Protein AF-0000000076894180 (afdb_homodimer)

Structure (mmCIF, N/CA/C/O backbone):
data_AF-0000000076894180-model_v1
#
loop_
_entity.id
_entity.type
_entity.pdbx_description
1 polymer 'phospholipase D'
#
loop_
_atom_site.group_PDB
_atom_site.id
_atom_site.type_symbol
_atom_site.label_atom_id
_atom_site.label_alt_id
_atom_site.label_comp_id
_atom_site.label_asym_id
_atom_site.label_entity_id
_atom_site.label_seq_id
_atom_site.pdbx_PDB_ins_code
_atom_site.Cartn_x
_atom_site.Cartn_y
_atom_site.Cartn_z
_atom_site.occupancy
_atom_site.B_iso_or_equiv
_atom_site.auth_seq_id
_atom_site.auth_comp_id
_atom_site.auth_asym_id
_atom_site.auth_atom_id
_atom_site.pdbx_PDB_model_num
ATOM 1 N N . PRO A 1 1 ? -38.062 20.047 9.898 1 51.09 1 PRO A N 1
ATOM 2 C CA . PRO A 1 1 ? -39.344 20.531 9.391 1 51.09 1 PRO A CA 1
ATOM 3 C C . PRO A 1 1 ? -39.625 21.969 9.82 1 51.09 1 PRO A C 1
ATOM 5 O O . PRO A 1 1 ? -39.125 22.422 10.852 1 51.09 1 PRO A O 1
ATOM 8 N N . ASN A 1 2 ? -40.188 22.531 8.828 1 62.75 2 ASN A N 1
ATOM 9 C CA . ASN A 1 2 ? -40.625 23.891 9.109 1 62.75 2 ASN A CA 1
ATOM 10 C C . ASN A 1 2 ? -41.625 23.922 10.266 1 62.75 2 ASN A C 1
ATOM 12 O O . ASN A 1 2 ? -42.594 23.172 10.273 1 62.75 2 ASN A O 1
ATOM 16 N N . SER A 1 3 ? -41.125 24.172 11.344 1 72.75 3 SER A N 1
ATOM 17 C CA . SER A 1 3 ? -41.938 24.297 12.547 1 72.75 3 SER A CA 1
ATOM 18 C C . SER A 1 3 ? -42.031 25.75 13 1 72.75 3 SER A C 1
ATOM 20 O O . SER A 1 3 ? -41.062 26.516 12.859 1 72.75 3 SER A O 1
ATOM 22 N N . GLU A 1 4 ? -43.281 26 13.359 1 77.44 4 GLU A N 1
ATOM 23 C CA . GLU A 1 4 ? -43.5 27.344 13.906 1 77.44 4 GLU A CA 1
ATOM 24 C C . GLU A 1 4 ? -42.906 27.469 15.305 1 77.44 4 GLU A C 1
ATOM 26 O O . GLU A 1 4 ? -42.688 28.578 15.789 1 77.44 4 GLU A O 1
ATOM 31 N N . ASP A 1 5 ? -42.594 26.312 15.891 1 81.06 5 ASP A N 1
ATOM 32 C CA . ASP A 1 5 ? -42 26.297 17.219 1 81.06 5 ASP A CA 1
ATOM 33 C C . ASP A 1 5 ? -40.781 25.406 17.25 1 81.06 5 ASP A C 1
ATOM 35 O O . ASP A 1 5 ? -40.75 24.406 17.984 1 81.06 5 ASP A O 1
ATOM 39 N N . PRO A 1 6 ? -39.75 25.906 16.5 1 83.31 6 PRO A N 1
ATOM 40 C CA . PRO A 1 6 ? -38.562 25.062 16.484 1 83.31 6 PRO A CA 1
ATOM 41 C C . PRO A 1 6 ? -37.812 25.078 17.828 1 83.31 6 PRO A C 1
ATOM 43 O O . PRO A 1 6 ? -37.75 26.109 18.5 1 83.31 6 PRO A O 1
ATOM 46 N N . VAL A 1 7 ? -37.438 23.906 18.266 1 80.31 7 VAL A N 1
ATOM 47 C CA . VAL A 1 7 ? -36.562 23.75 19.406 1 80.31 7 VAL A CA 1
ATOM 48 C C . VAL A 1 7 ? -35.156 23.344 18.922 1 80.31 7 VAL A C 1
ATOM 50 O O . VAL A 1 7 ? -34.938 22.203 18.5 1 80.31 7 VAL A O 1
ATOM 53 N N . TRP A 1 8 ? -34.281 24.344 18.969 1 75.38 8 TRP A N 1
ATOM 54 C CA . TRP A 1 8 ? -32.969 24.125 18.406 1 75.38 8 TRP A CA 1
ATOM 55 C C . TRP A 1 8 ? -32.031 23.438 19.406 1 75.38 8 TRP A C 1
ATOM 57 O O . TRP A 1 8 ? -31.094 22.734 19.031 1 75.38 8 TRP A O 1
ATOM 67 N N . ALA A 1 9 ? -32.25 23.469 20.719 1 73.88 9 ALA A N 1
ATOM 68 C CA . ALA A 1 9 ? -31.469 22.859 21.797 1 73.88 9 ALA A CA 1
ATOM 69 C C . ALA A 1 9 ? -29.984 23.141 21.594 1 73.88 9 ALA A C 1
ATOM 71 O O . ALA A 1 9 ? -29.156 22.219 21.656 1 73.88 9 ALA A O 1
ATOM 72 N N . GLN A 1 10 ? -29.625 24.375 21.219 1 76.25 10 GLN A N 1
ATOM 73 C CA . GLN A 1 10 ? -28.25 24.766 20.984 1 76.25 10 GLN A CA 1
ATOM 74 C C . GLN A 1 10 ? -27.641 25.422 22.219 1 76.25 10 GLN A C 1
ATOM 76 O O . GLN A 1 10 ? -28.344 26.094 22.984 1 76.25 10 GLN A O 1
ATOM 81 N N . ASN A 1 11 ? -26.438 25.062 22.5 1 77.12 11 ASN A N 1
ATOM 82 C CA . ASN A 1 11 ? -25.641 25.656 23.562 1 77.12 11 ASN A CA 1
ATOM 83 C C . ASN A 1 11 ? -24.344 26.25 23.031 1 77.12 11 ASN A C 1
ATOM 85 O O . ASN A 1 11 ? -23.656 25.625 22.219 1 77.12 11 ASN A O 1
ATOM 89 N N . PHE A 1 12 ? -24.141 27.578 23.391 1 78.94 12 PHE A N 1
ATOM 90 C CA . PHE A 1 12 ? -22.938 28.266 22.922 1 78.94 12 PHE A CA 1
ATOM 91 C C . PHE A 1 12 ? -22.141 28.828 24.078 1 78.94 12 PHE A C 1
ATOM 93 O O . PHE A 1 12 ? -22.719 29.281 25.078 1 78.94 12 PHE A O 1
ATOM 100 N N . VAL A 1 13 ? -20.891 28.625 23.969 1 80.25 13 VAL A N 1
ATOM 101 C CA . VAL A 1 13 ? -19.969 29.375 24.797 1 80.25 13 VAL A CA 1
ATOM 102 C C . VAL A 1 13 ? -19.141 30.312 23.922 1 80.25 13 VAL A C 1
ATOM 104 O O . VAL A 1 13 ? -18.406 29.859 23.031 1 80.25 13 VAL A O 1
ATOM 107 N N . VAL A 1 14 ? -19.359 31.625 24.156 1 84.69 14 VAL A N 1
ATOM 108 C CA . VAL A 1 14 ? -18.734 32.594 23.25 1 84.69 14 VAL A CA 1
ATOM 109 C C . VAL A 1 14 ? -17.844 33.531 24.047 1 84.69 14 VAL A C 1
ATOM 111 O O . VAL A 1 14 ? -18.312 34.25 24.938 1 84.69 14 VAL A O 1
ATOM 114 N N . PRO A 1 15 ? -16.531 33.438 23.75 1 87.62 15 PRO A N 1
ATOM 115 C CA . PRO A 1 15 ? -15.688 34.5 24.344 1 87.62 15 PRO A CA 1
ATOM 116 C C . PRO A 1 15 ? -15.984 35.875 23.797 1 87.62 15 PRO A C 1
ATOM 118 O O . PRO A 1 15 ? -16.234 36.031 22.609 1 87.62 15 PRO A O 1
ATOM 121 N N . VAL A 1 16 ? -16.078 36.844 24.766 1 89.44 16 VAL A N 1
ATOM 122 C CA . VAL A 1 16 ? -16.453 38.188 24.312 1 89.44 16 VAL A CA 1
ATOM 123 C C . VAL A 1 16 ? -15.406 39.219 24.797 1 89.44 16 VAL A C 1
ATOM 125 O O . VAL A 1 16 ? -14.82 39.031 25.875 1 89.44 16 VAL A O 1
ATOM 128 N N . GLY A 1 17 ? -15.031 40.156 24.031 1 86.38 17 GLY A N 1
ATOM 129 C CA . GLY A 1 17 ? -14.188 41.312 24.328 1 86.38 17 GLY A CA 1
ATOM 130 C C . GLY A 1 17 ? -14.672 42.594 23.672 1 86.38 17 GLY A C 1
ATOM 131 O O . GLY A 1 17 ? -13.867 43.469 23.328 1 86.38 17 GLY A O 1
ATOM 132 N N . HIS A 1 18 ? -15.992 42.75 23.547 1 85.81 18 HIS A N 1
ATOM 133 C CA . HIS A 1 18 ? -16.656 43.812 22.797 1 85.81 18 HIS A CA 1
ATOM 134 C C . HIS A 1 18 ? -17.203 44.875 23.734 1 85.81 18 HIS A C 1
ATOM 136 O O . HIS A 1 18 ? -17.547 44.594 24.875 1 85.81 18 HIS A O 1
ATOM 142 N N . GLU A 1 19 ? -17.094 46.062 23.266 1 83.56 19 GLU A N 1
ATOM 143 C CA . GLU A 1 19 ? -17.969 47.062 23.844 1 83.56 19 GLU A CA 1
ATOM 144 C C . GLU A 1 19 ? -19.312 47.125 23.125 1 83.56 19 GLU A C 1
ATOM 146 O O . GLU A 1 19 ? -19.391 47.406 21.922 1 83.56 19 GLU A O 1
ATOM 151 N N . ALA A 1 20 ? -20.328 46.688 23.875 1 87.25 20 ALA A N 1
ATOM 152 C CA . ALA A 1 20 ? -21.641 46.625 23.234 1 87.25 20 ALA A CA 1
ATOM 153 C C . ALA A 1 20 ? -22.75 47.031 24.188 1 87.25 20 ALA A C 1
ATOM 155 O O . ALA A 1 20 ? -22.656 46.812 25.406 1 87.25 20 ALA A O 1
ATOM 156 N N . ALA A 1 21 ? -23.781 47.562 23.531 1 88.94 21 ALA A N 1
ATOM 157 C CA . ALA A 1 21 ? -24.938 48 24.312 1 88.94 21 ALA A CA 1
ATOM 158 C C . ALA A 1 21 ? -25.906 46.844 24.547 1 88.94 21 ALA A C 1
ATOM 160 O O . ALA A 1 21 ? -26.656 46.844 25.531 1 88.94 21 ALA A O 1
ATOM 161 N N . GLU A 1 22 ? -25.875 46 23.672 1 90.38 22 GLU A N 1
ATOM 162 C CA . GLU A 1 22 ? -26.781 44.875 23.75 1 90.38 22 GLU A CA 1
ATOM 163 C C . GLU A 1 22 ? -26.203 43.656 23.047 1 90.38 22 GLU A C 1
ATOM 165 O O . GLU A 1 22 ? -25.281 43.75 22.25 1 90.38 22 GLU A O 1
ATOM 170 N N . VAL A 1 23 ? -26.641 42.469 23.453 1 90.88 23 VAL A N 1
ATOM 171 C CA . VAL A 1 23 ? -26.406 41.188 22.766 1 90.88 23 VAL A CA 1
ATOM 172 C C . VAL A 1 23 ? -27.625 40.844 21.906 1 90.88 23 VAL A C 1
ATOM 174 O O . VAL A 1 23 ? -28.75 40.812 22.391 1 90.88 23 VAL A O 1
ATOM 177 N N . GLN A 1 24 ? -27.375 40.594 20.641 1 89.88 24 GLN A N 1
ATOM 178 C CA . GLN A 1 24 ? -28.469 40.312 19.703 1 89.88 24 GLN A CA 1
ATOM 179 C C . GLN A 1 24 ? -28.484 38.844 19.297 1 89.88 24 GLN A C 1
ATOM 181 O O . GLN A 1 24 ? -27.422 38.25 19.078 1 89.88 24 GLN A O 1
ATOM 186 N N . PHE A 1 25 ? -29.609 38.281 19.281 1 89.5 25 PHE A N 1
ATOM 187 C CA . PHE A 1 25 ? -29.875 36.938 18.734 1 89.5 25 PHE A CA 1
ATOM 188 C C . PHE A 1 25 ? -30.75 37.031 17.5 1 89.5 25 PHE A C 1
ATOM 190 O O . PHE A 1 25 ? -31.906 37.469 17.578 1 89.5 25 PHE A O 1
ATOM 197 N N . ALA A 1 26 ? -30.219 36.594 16.422 1 87.12 26 ALA A N 1
ATOM 198 C CA . ALA A 1 26 ? -30.969 36.656 15.172 1 87.12 26 ALA A CA 1
ATOM 199 C C . ALA A 1 26 ? -31.484 35.281 14.773 1 87.12 26 ALA A C 1
ATOM 201 O O . ALA A 1 26 ? -30.781 34.281 14.93 1 87.12 26 ALA A O 1
ATOM 202 N N . VAL A 1 27 ? -32.719 35.25 14.367 1 84.81 27 VAL A N 1
ATOM 203 C CA . VAL A 1 27 ? -33.344 34.031 13.82 1 84.81 27 VAL A CA 1
ATOM 204 C C . VAL A 1 27 ? -33.469 34.188 12.305 1 84.81 27 VAL A C 1
ATOM 206 O O . VAL A 1 27 ? -34 35.156 11.805 1 84.81 27 VAL A O 1
ATOM 209 N N . LYS A 1 28 ? -32.875 33.25 11.711 1 79.81 28 LYS A N 1
ATOM 210 C CA . LYS A 1 28 ? -32.875 33.281 10.25 1 79.81 28 LYS A CA 1
ATOM 211 C C . LYS A 1 28 ? -33.594 32.062 9.68 1 79.81 28 LYS A C 1
ATOM 213 O O . LYS A 1 28 ? -33.688 31.031 10.32 1 79.81 28 LYS A O 1
ATOM 218 N N . ASP A 1 29 ? -34.281 32.281 8.516 1 74.06 29 ASP A N 1
ATOM 219 C CA . ASP A 1 29 ? -34.938 31.156 7.832 1 74.06 29 ASP A CA 1
ATOM 220 C C . ASP A 1 29 ? -33.906 30.312 7.074 1 74.06 29 ASP A C 1
ATOM 222 O O . ASP A 1 29 ? -32.781 30.766 6.828 1 74.06 29 ASP A O 1
ATOM 226 N N . ASN A 1 30 ? -34.125 29.094 7.062 1 65.5 30 ASN A N 1
ATOM 227 C CA . ASN A 1 30 ? -33.25 28.188 6.305 1 65.5 30 ASN A CA 1
ATOM 228 C C . ASN A 1 30 ? -33.656 28.141 4.836 1 65.5 30 ASN A C 1
ATOM 230 O O . ASN A 1 30 ? -34.656 27.5 4.488 1 65.5 30 ASN A O 1
ATOM 234 N N . ASP A 1 31 ? -33.25 29.172 4.016 1 58.28 31 ASP A N 1
ATOM 235 C CA . ASP A 1 31 ? -33.594 29.109 2.598 1 58.28 31 ASP A CA 1
ATOM 236 C C . ASP A 1 31 ? -32.375 28.812 1.747 1 58.28 31 ASP A C 1
ATOM 238 O O . ASP A 1 31 ? -31.234 29 2.195 1 58.28 31 ASP A O 1
ATOM 242 N N . VAL A 1 32 ? -32.562 28.156 0.583 1 55.56 32 VAL A N 1
ATOM 243 C CA . VAL A 1 32 ? -31.562 27.75 -0.394 1 55.56 32 VAL A CA 1
ATOM 244 C C . VAL A 1 32 ? -30.734 28.984 -0.812 1 55.56 32 VAL A C 1
ATOM 246 O O . VAL A 1 32 ? -29.547 28.859 -1.102 1 55.56 32 VAL A O 1
ATOM 249 N N . PHE A 1 33 ? -31.391 30.109 -0.848 1 51.78 33 PHE A N 1
ATOM 250 C CA . PHE A 1 33 ? -30.75 31.281 -1.441 1 51.78 33 PHE A CA 1
ATOM 251 C C . PHE A 1 33 ? -30.172 32.188 -0.362 1 51.78 33 PHE A C 1
ATOM 253 O O . PHE A 1 33 ? -29.734 33.312 -0.653 1 51.78 33 PHE A O 1
ATOM 260 N N . GLY A 1 34 ? -30.094 31.719 0.813 1 57.78 34 GLY A N 1
ATOM 261 C CA . GLY A 1 34 ? -29.578 32.562 1.894 1 57.78 34 GLY A CA 1
ATOM 262 C C . GLY A 1 34 ? -30.594 32.781 2.992 1 57.78 34 GLY A C 1
ATOM 263 O O . GLY A 1 34 ? -31.797 32.844 2.732 1 57.78 34 GLY A O 1
ATOM 264 N N . GLY A 1 35 ? -30.328 32.656 4.188 1 61.03 35 GLY A N 1
ATOM 265 C CA . GLY A 1 35 ? -31.25 32.812 5.301 1 61.03 35 GLY A CA 1
ATOM 266 C C . GLY A 1 35 ? -31.656 34.25 5.539 1 61.03 35 GLY A C 1
ATOM 267 O O . GLY A 1 35 ? -30.797 35.125 5.734 1 61.03 35 GLY A O 1
ATOM 268 N N . GLN A 1 36 ? -32.875 34.594 5.262 1 71.06 36 GLN A N 1
ATOM 269 C CA . GLN A 1 36 ? -33.406 35.906 5.621 1 71.06 36 GLN A CA 1
ATOM 270 C C . GLN A 1 36 ? -33.688 36 7.117 1 71.06 36 GLN A C 1
ATOM 272 O O . GLN A 1 36 ? -34.156 35.031 7.727 1 71.06 36 GLN A O 1
ATOM 277 N N . VAL A 1 37 ? -33.25 37.094 7.656 1 78.19 37 VAL A N 1
ATOM 278 C CA . VAL A 1 37 ? -33.5 37.344 9.078 1 78.19 37 VAL A CA 1
ATOM 279 C C . VAL A 1 37 ? -35 37.5 9.312 1 78.19 37 VAL A C 1
ATOM 281 O O . VAL A 1 37 ? -35.656 38.344 8.711 1 78.19 37 VAL A O 1
ATOM 284 N N . ILE A 1 38 ? -35.531 36.688 10.039 1 81.19 38 ILE A N 1
ATOM 285 C CA . ILE A 1 38 ? -36.938 36.75 10.453 1 81.19 38 ILE A CA 1
ATOM 286 C C . ILE A 1 38 ? -37.094 37.844 11.508 1 81.19 38 ILE A C 1
ATOM 288 O O . ILE A 1 38 ? -38.031 38.625 11.43 1 81.19 38 ILE A O 1
ATOM 292 N N . GLY A 1 39 ? -36.188 37.812 12.414 1 87.12 39 GLY A N 1
ATOM 293 C CA . GLY A 1 39 ? -36.188 38.781 13.508 1 87.12 39 GLY A CA 1
ATOM 294 C C . GLY A 1 39 ? -35 38.594 14.453 1 87.12 39 GLY A C 1
ATOM 295 O O . GLY A 1 39 ? -34.219 37.656 14.289 1 87.12 39 GLY A O 1
ATOM 296 N N . ALA A 1 40 ? -34.875 39.594 15.328 1 91.5 40 ALA A N 1
ATOM 297 C CA . ALA A 1 40 ? -33.781 39.531 16.297 1 91.5 40 ALA A CA 1
ATOM 298 C C . ALA A 1 40 ? -34.281 39.906 17.703 1 91.5 40 ALA A C 1
ATOM 300 O O . ALA A 1 40 ? -35.188 40.688 17.859 1 91.5 40 ALA A O 1
ATOM 301 N N . ALA A 1 41 ? -33.844 39.188 18.594 1 91.5 41 ALA A N 1
ATOM 302 C CA . ALA A 1 41 ? -34.031 39.5 20.016 1 91.5 41 ALA A CA 1
ATOM 303 C C . ALA A 1 41 ? -32.781 40.188 20.594 1 91.5 41 ALA A C 1
ATOM 305 O O . ALA A 1 41 ? -31.656 39.781 20.281 1 91.5 41 ALA A O 1
ATOM 306 N N . ALA A 1 42 ? -33 41.188 21.391 1 90.94 42 ALA A N 1
ATOM 307 C CA . ALA A 1 42 ? -31.891 41.906 21.984 1 90.94 42 ALA A CA 1
ATOM 308 C C . ALA A 1 42 ? -31.953 41.906 23.5 1 90.94 42 ALA A C 1
ATOM 310 O O . ALA A 1 42 ? -33.031 42.031 24.078 1 90.94 42 ALA A O 1
ATOM 311 N N . ILE A 1 43 ? -30.859 41.656 24.094 1 90.56 43 ILE A N 1
ATOM 312 C CA . ILE A 1 43 ? -30.719 41.75 25.531 1 90.56 43 ILE A CA 1
ATOM 313 C C . ILE A 1 43 ? -29.719 42.844 25.891 1 90.56 43 ILE A C 1
ATOM 315 O O . ILE A 1 43 ? -28.547 42.781 25.484 1 90.56 43 ILE A O 1
ATOM 319 N N . PRO A 1 44 ? -30.156 43.812 26.672 1 90.38 44 PRO A N 1
ATOM 320 C CA . PRO A 1 44 ? -29.219 44.844 27.062 1 90.38 44 PRO A CA 1
ATOM 321 C C . PRO A 1 44 ? -28 44.312 27.812 1 90.38 44 PRO A C 1
ATOM 323 O O . PRO A 1 44 ? -28.156 43.5 28.719 1 90.38 44 PRO A O 1
ATOM 326 N N . ALA A 1 45 ? -26.844 44.781 27.469 1 91 45 ALA A N 1
ATOM 327 C CA . ALA A 1 45 ? -25.578 44.312 28.062 1 91 45 ALA A CA 1
ATOM 328 C C . ALA A 1 45 ? -25.562 44.562 29.562 1 91 45 ALA A C 1
ATOM 330 O O . ALA A 1 45 ? -24.984 43.781 30.328 1 91 45 ALA A O 1
ATOM 331 N N . GLU A 1 46 ? -26.234 45.625 29.984 1 89.69 46 GLU A N 1
ATOM 332 C CA . GLU A 1 46 ? -26.266 46 31.391 1 89.69 46 GLU A CA 1
ATOM 333 C C . GLU A 1 46 ? -26.922 44.938 32.25 1 89.69 46 GLU A C 1
ATOM 335 O O . GLU A 1 46 ? -26.547 44.719 33.406 1 89.69 46 GLU A O 1
ATOM 340 N N . GLN A 1 47 ? -27.828 44.281 31.609 1 88.75 47 GLN A N 1
ATOM 341 C CA . GLN A 1 47 ? -28.547 43.219 32.312 1 88.75 47 GLN A CA 1
ATOM 342 C C . GLN A 1 47 ? -27.656 42 32.531 1 88.75 47 GLN A C 1
ATOM 344 O O . GLN A 1 47 ? -27.922 41.188 33.406 1 88.75 47 GLN A O 1
ATOM 349 N N . LEU A 1 48 ? -26.672 41.906 31.75 1 90.25 48 LEU A N 1
ATOM 350 C CA . LEU A 1 48 ? -25.828 40.688 31.781 1 90.25 48 LEU A CA 1
ATOM 351 C C . LEU A 1 48 ? -24.641 40.906 32.688 1 90.25 48 LEU A C 1
ATOM 353 O O . LEU A 1 48 ? -24.047 39.938 33.156 1 90.25 48 LEU A O 1
ATOM 357 N N . LEU A 1 49 ? -24.297 42.062 33.031 1 86.69 49 LEU A N 1
ATOM 358 C CA . LEU A 1 49 ? -23.078 42.406 33.75 1 86.69 49 LEU A CA 1
ATOM 359 C C . LEU A 1 49 ? -23.125 41.875 35.188 1 86.69 49 LEU A C 1
ATOM 361 O O . LEU A 1 49 ? -22.078 41.688 35.812 1 86.69 49 LEU A O 1
ATOM 365 N N . GLY A 1 50 ? -24.344 41.625 35.688 1 81.5 50 GLY A N 1
ATOM 366 C CA . GLY A 1 50 ? -24.484 41.094 37.031 1 81.5 50 GLY A CA 1
ATOM 367 C C . GLY A 1 50 ? -24.031 39.656 37.188 1 81.5 50 GLY A C 1
ATOM 368 O O . GLY A 1 50 ? -23.781 39.156 38.281 1 81.5 50 GLY A O 1
ATOM 369 N N . GLY A 1 51 ? -23.906 38.906 36.062 1 86.06 51 GLY A N 1
ATOM 370 C CA . GLY A 1 51 ? -23.406 37.531 36.062 1 86.06 51 GLY A CA 1
ATOM 371 C C . GLY A 1 51 ? -24.5 36.5 36.281 1 86.06 51 GLY A C 1
ATOM 372 O O . GLY A 1 51 ? -24.25 35.312 36.156 1 86.06 51 GLY A O 1
ATOM 373 N N . ASP A 1 52 ? -25.672 36.938 36.531 1 87.88 52 ASP A N 1
ATOM 374 C CA . ASP A 1 52 ? -26.766 36 36.781 1 87.88 52 ASP A CA 1
ATOM 375 C C . ASP A 1 52 ? -27.266 35.406 35.469 1 87.88 52 ASP A C 1
ATOM 377 O O . ASP A 1 52 ? -27.203 36.062 34.406 1 87.88 52 ASP A O 1
ATOM 381 N N . LYS A 1 53 ? -27.656 34.188 35.625 1 92.06 53 LYS A N 1
ATOM 382 C CA . LYS A 1 53 ? -28.297 33.562 34.469 1 92.06 53 LYS A CA 1
ATOM 383 C C . LYS A 1 53 ? -29.672 34.156 34.219 1 92.06 53 LYS A C 1
ATOM 385 O O . LYS A 1 53 ? -30.516 34.25 35.125 1 92.06 53 LYS A O 1
ATOM 390 N N . ILE A 1 54 ? -29.891 34.656 33.062 1 91.31 54 ILE A N 1
ATOM 391 C CA . ILE A 1 54 ? -31.156 35.25 32.656 1 91.31 54 ILE A CA 1
ATOM 392 C C . ILE A 1 54 ? -31.891 34.312 31.703 1 91.31 54 ILE A C 1
ATOM 394 O O . ILE A 1 54 ? -31.281 33.75 30.781 1 91.31 54 ILE A O 1
ATOM 398 N N . GLU A 1 55 ? -33.031 34 32.062 1 91.69 55 GLU A N 1
ATOM 399 C CA . GLU A 1 55 ? -33.875 33.156 31.219 1 91.69 55 GLU A CA 1
ATOM 400 C C . GLU A 1 55 ? -35.219 33.844 30.922 1 91.69 55 GLU A C 1
ATOM 402 O O . GLU A 1 55 ? -35.781 34.5 31.797 1 91.69 55 GLU A O 1
ATOM 407 N N . GLY A 1 56 ? -35.656 33.719 29.641 1 90 56 GLY A N 1
ATOM 408 C CA . GLY A 1 56 ? -36.938 34.312 29.312 1 90 56 GLY A CA 1
ATOM 409 C C . GLY A 1 56 ? -37.281 34.188 27.844 1 90 56 GLY A C 1
ATOM 410 O O . GLY A 1 56 ? -36.594 33.5 27.078 1 90 56 GLY A O 1
ATOM 411 N N . ALA A 1 57 ? -38.469 34.656 27.594 1 92.19 57 ALA A N 1
ATOM 412 C CA . ALA A 1 57 ? -38.969 34.781 26.234 1 92.19 57 ALA A CA 1
ATOM 413 C C . ALA A 1 57 ? -38.844 36.219 25.734 1 92.19 57 ALA A C 1
ATOM 415 O O . ALA A 1 57 ? -39.344 37.156 26.359 1 92.19 57 ALA A O 1
ATOM 416 N N . TYR A 1 58 ? -38.125 36.344 24.672 1 91.94 58 TYR A N 1
ATOM 417 C CA . TYR A 1 58 ? -37.875 37.656 24.141 1 91.94 58 TYR A CA 1
ATOM 418 C C . TYR A 1 58 ? -38.562 37.844 22.781 1 91.94 58 TYR A C 1
ATOM 420 O O . TYR A 1 58 ? -38.5 36.938 21.938 1 91.94 58 TYR A O 1
ATOM 428 N N . PRO A 1 59 ? -39.219 38.969 22.625 1 89.94 59 PRO A N 1
ATOM 429 C CA . PRO A 1 59 ? -39.875 39.188 21.328 1 89.94 59 PRO A CA 1
ATOM 430 C C . PRO A 1 59 ? -38.875 39.281 20.188 1 89.94 59 PRO A C 1
ATOM 432 O O . PRO A 1 59 ? -37.781 39.875 20.344 1 89.94 59 PRO A O 1
ATOM 435 N N . LEU A 1 60 ? -39.25 38.688 19.094 1 91.44 60 LEU A N 1
ATOM 436 C CA . LEU A 1 60 ? -38.469 38.844 17.875 1 91.44 60 LEU A CA 1
ATOM 437 C C . LEU A 1 60 ? -38.875 40.094 17.094 1 91.44 60 LEU A C 1
ATOM 439 O O . LEU A 1 60 ? -40.031 40.219 16.688 1 91.44 60 LEU A O 1
ATOM 443 N N . LEU A 1 61 ? -37.938 40.938 16.922 1 91.06 61 LEU A N 1
ATOM 444 C CA . LEU A 1 61 ? -38.219 42.219 16.312 1 91.06 61 LEU A CA 1
ATOM 445 C C . LEU A 1 61 ? -37.594 42.312 14.93 1 91.06 61 LEU A C 1
ATOM 447 O O . LEU A 1 61 ? -36.531 41.719 14.68 1 91.06 61 LEU A O 1
ATOM 451 N N . ASP A 1 62 ? -38.25 42.969 14.07 1 86.06 62 ASP A N 1
ATOM 452 C CA . ASP A 1 62 ? -37.656 43.281 12.766 1 86.06 62 ASP A CA 1
ATOM 453 C C . ASP A 1 62 ? -36.656 44.406 12.883 1 86.06 62 ASP A C 1
ATOM 455 O O . ASP A 1 62 ? -36.406 44.938 13.977 1 86.06 62 ASP A O 1
ATOM 459 N N . PRO A 1 63 ? -35.969 44.812 11.828 1 81.06 63 PRO A N 1
ATOM 460 C CA . PRO A 1 63 ? -34.906 45.844 11.891 1 81.06 63 PRO A CA 1
ATOM 461 C C . PRO A 1 63 ? -35.469 47.219 12.328 1 81.06 63 PRO A C 1
ATOM 463 O O . PRO A 1 63 ? -34.688 48.062 12.797 1 81.06 63 PRO A O 1
ATOM 466 N N . ASN A 1 64 ? -36.781 47.312 12.227 1 83.44 64 ASN A N 1
ATOM 467 C CA . ASN A 1 64 ? -37.406 48.562 12.617 1 83.44 64 ASN A CA 1
ATOM 468 C C . ASN A 1 64 ? -37.906 48.531 14.055 1 83.44 64 ASN A C 1
ATOM 470 O O . ASN A 1 64 ? -38.469 49.5 14.547 1 83.44 64 ASN A O 1
ATOM 474 N N . GLY A 1 65 ? -37.75 47.469 14.703 1 82.62 65 GLY A N 1
ATOM 475 C CA . GLY A 1 65 ? -38.125 47.312 16.109 1 82.62 65 GLY A CA 1
ATOM 476 C C . GLY A 1 65 ? -39.531 46.812 16.297 1 82.62 65 GLY A C 1
ATOM 477 O O . GLY A 1 65 ? -40.062 46.812 17.406 1 82.62 65 GLY A O 1
ATOM 478 N N . ARG A 1 66 ? -40.281 46.406 15.172 1 81.5 66 ARG A N 1
ATOM 479 C CA . ARG A 1 66 ? -41.625 45.875 15.273 1 81.5 66 ARG A CA 1
ATOM 480 C C . ARG A 1 66 ? -41.625 44.344 15.336 1 81.5 66 ARG A C 1
ATOM 482 O O . ARG A 1 66 ? -40.719 43.719 14.789 1 81.5 66 ARG A O 1
ATOM 489 N N . PRO A 1 67 ? -42.531 43.875 16.172 1 84.94 67 PRO A N 1
ATOM 490 C CA . PRO A 1 67 ? -42.625 42.406 16.188 1 84.94 67 PRO A CA 1
ATOM 491 C C . PRO A 1 67 ? -42.812 41.812 14.789 1 84.94 67 PRO A C 1
ATOM 493 O O . PRO A 1 67 ? -43.594 42.312 13.984 1 84.94 67 PRO A O 1
ATOM 496 N N . CYS A 1 68 ? -41.969 40.781 14.539 1 84.75 68 CYS A N 1
ATOM 497 C CA . CYS A 1 68 ? -42.031 40.156 13.234 1 84.75 68 CYS A CA 1
ATOM 498 C C . CYS A 1 68 ? -43.375 39.5 13.008 1 84.75 68 CYS A C 1
ATOM 500 O O . CYS A 1 68 ? -43.875 39.406 11.875 1 84.75 68 CYS A O 1
ATOM 502 N N . ALA A 1 69 ? -43.938 38.875 13.953 1 83.56 69 ALA A N 1
ATOM 503 C CA . ALA A 1 69 ? -45.281 38.281 13.969 1 83.56 69 ALA A CA 1
ATOM 504 C C . ALA A 1 69 ? -45.844 38.25 15.375 1 83.56 69 ALA A C 1
ATOM 506 O O . ALA A 1 69 ? -45.125 38.281 16.359 1 83.56 69 ALA A O 1
ATOM 507 N N . PRO A 1 70 ? -47.312 38.281 15.305 1 82.31 70 PRO A N 1
ATOM 508 C CA . PRO A 1 70 ? -47.906 38.219 16.641 1 82.31 70 PRO A CA 1
ATOM 509 C C . PRO A 1 70 ? -47.5 36.969 17.406 1 82.31 70 PRO A C 1
ATOM 511 O O . PRO A 1 70 ? -47.656 35.844 16.891 1 82.31 70 PRO A O 1
ATOM 514 N N . GLY A 1 71 ? -46.906 37.125 18.578 1 84.12 71 GLY A N 1
ATOM 515 C CA . GLY A 1 71 ? -46.594 36 19.438 1 84.12 71 GLY A CA 1
ATOM 516 C C . GLY A 1 71 ? -45.219 35.406 19.141 1 84.12 71 GLY A C 1
ATOM 517 O O . GLY A 1 71 ? -44.812 34.406 19.734 1 84.12 71 GLY A O 1
ATOM 518 N N . ALA A 1 72 ? -44.5 36 18.156 1 88.25 72 ALA A N 1
ATOM 519 C CA . ALA A 1 72 ? -43.188 35.469 17.828 1 88.25 72 ALA A CA 1
ATOM 520 C C . ALA A 1 72 ? -42.188 35.781 18.922 1 88.25 72 ALA A C 1
ATOM 522 O O . ALA A 1 72 ? -41.938 36.969 19.234 1 88.25 72 ALA A O 1
ATOM 523 N N . VAL A 1 73 ? -41.656 34.719 19.594 1 90.56 73 VAL A N 1
ATOM 524 C CA . VAL A 1 73 ? -40.719 34.906 20.688 1 90.56 73 VAL A CA 1
ATOM 525 C C . VAL A 1 73 ? -39.562 33.906 20.562 1 90.56 73 VAL A C 1
ATOM 527 O O . VAL A 1 73 ? -39.719 32.875 19.891 1 90.56 73 VAL A O 1
ATOM 530 N N . LEU A 1 74 ? -38.438 34.375 21.078 1 91.5 74 LEU A N 1
ATOM 531 C CA . LEU A 1 74 ? -37.281 33.469 21.25 1 91.5 74 LEU A CA 1
ATOM 532 C C . LEU A 1 74 ? -37.031 33.188 22.734 1 91.5 74 LEU A C 1
ATOM 534 O O . LEU A 1 74 ? -36.844 34.125 23.516 1 91.5 74 LEU A O 1
ATOM 538 N N . ARG A 1 75 ? -37.125 31.922 23.094 1 91.75 75 ARG A N 1
ATOM 539 C CA . ARG A 1 75 ? -36.781 31.516 24.453 1 91.75 75 ARG A CA 1
ATOM 540 C C . ARG A 1 75 ? -35.312 31.156 24.562 1 91.75 75 ARG A C 1
ATOM 542 O O . ARG A 1 75 ? -34.812 30.328 23.781 1 91.75 75 ARG A O 1
ATOM 549 N N . LEU A 1 76 ? -34.594 31.844 25.406 1 90.88 76 LEU A N 1
ATOM 550 C CA . LEU A 1 76 ? -33.188 31.547 25.578 1 90.88 76 LEU A CA 1
ATOM 551 C C . LEU A 1 76 ? -32.75 31.797 27.031 1 90.88 76 LEU A C 1
ATOM 553 O O . LEU A 1 76 ? -33.5 32.406 27.812 1 90.88 76 LEU A O 1
ATOM 557 N N . SER A 1 77 ? -31.75 31.125 27.391 1 91.44 77 SER A N 1
ATOM 558 C CA . SER A 1 77 ? -31 31.359 28.625 1 91.44 77 SER A CA 1
ATOM 559 C C . SER A 1 77 ? -29.594 31.844 28.344 1 91.44 77 SER A C 1
ATOM 561 O O . SER A 1 77 ? -28.938 31.344 27.422 1 91.44 77 SER A O 1
ATOM 563 N N . ILE A 1 78 ? -29.156 32.938 29.016 1 92.19 78 ILE A N 1
ATOM 564 C CA . ILE A 1 78 ? -27.844 33.531 28.766 1 92.19 78 ILE A CA 1
ATOM 565 C C . ILE A 1 78 ? -27.203 33.938 30.094 1 92.19 78 ILE A C 1
ATOM 567 O O . ILE A 1 78 ? -27.906 34.344 31.016 1 92.19 78 ILE A O 1
ATOM 571 N N . GLN A 1 79 ? -26.016 33.625 30.234 1 91.75 79 GLN A N 1
ATOM 572 C CA . GLN A 1 79 ? -25.219 34.031 31.391 1 91.75 79 GLN A CA 1
ATOM 573 C C . GLN A 1 79 ? -23.875 34.594 30.984 1 91.75 79 GLN A C 1
ATOM 575 O O . GLN A 1 79 ? -23.219 34.062 30.078 1 91.75 79 GLN A O 1
ATOM 580 N N . TYR A 1 80 ? -23.609 35.75 31.453 1 91.81 80 TYR A N 1
ATOM 581 C CA . TYR A 1 80 ? -22.297 36.344 31.266 1 91.81 80 TYR A CA 1
ATOM 582 C C . TYR A 1 80 ? -21.359 36 32.406 1 91.81 80 TYR A C 1
ATOM 584 O O . TYR A 1 80 ? -21.703 36.188 33.594 1 91.81 80 TYR A O 1
ATOM 592 N N . THR A 1 81 ? -20.234 35.469 32.156 1 90.31 81 THR A N 1
ATOM 593 C CA . THR A 1 81 ? -19.203 35.188 33.156 1 90.31 81 THR A CA 1
ATOM 594 C C . THR A 1 81 ? -18 36.125 32.969 1 90.31 81 THR A C 1
ATOM 596 O O . THR A 1 81 ? -17.234 35.969 32 1 90.31 81 THR A O 1
ATOM 599 N N . PRO A 1 82 ? -17.812 37 33.938 1 88.12 82 PRO A N 1
ATOM 600 C CA . PRO A 1 82 ? -16.641 37.875 33.844 1 88.12 82 PRO A CA 1
ATOM 601 C C . PRO A 1 82 ? -15.328 37.094 33.875 1 88.12 82 PRO A C 1
ATOM 603 O O . PRO A 1 82 ? -15.234 36.094 34.562 1 88.12 82 PRO A O 1
ATOM 606 N N . VAL A 1 83 ? -14.344 37.562 33.219 1 87.44 83 VAL A N 1
ATOM 607 C CA . VAL A 1 83 ? -13.047 36.906 33.094 1 87.44 83 VAL A CA 1
ATOM 608 C C . VAL A 1 83 ? -12.414 36.781 34.5 1 87.44 83 VAL A C 1
ATOM 610 O O . VAL A 1 83 ? -11.711 35.812 34.75 1 87.44 83 VAL A O 1
ATOM 613 N N . ALA A 1 84 ? -12.703 37.688 35.344 1 83.88 84 ALA A N 1
ATOM 614 C CA . ALA A 1 84 ? -12.156 37.688 36.688 1 83.88 84 ALA A CA 1
ATOM 615 C C . ALA A 1 84 ? -12.602 36.469 37.469 1 83.88 84 ALA A C 1
ATOM 617 O O . ALA A 1 84 ? -12 36.125 38.5 1 83.88 84 ALA A O 1
ATOM 618 N N . HIS A 1 85 ? -13.609 35.812 37 1 82.75 85 HIS A N 1
ATOM 619 C CA . HIS A 1 85 ? -14.109 34.625 37.719 1 82.75 85 HIS A CA 1
ATOM 620 C C . HIS A 1 85 ? -13.375 33.375 37.25 1 82.75 85 HIS A C 1
ATOM 622 O O . HIS A 1 85 ? -13.547 32.281 37.844 1 82.75 85 HIS A O 1
ATOM 628 N N . LEU A 1 86 ? -12.609 33.531 36.25 1 81.88 86 LEU A N 1
ATOM 629 C CA . LEU A 1 86 ? -11.828 32.406 35.781 1 81.88 86 LEU A CA 1
ATOM 630 C C . LEU A 1 86 ? -10.57 32.219 36.594 1 81.88 86 LEU A C 1
ATOM 632 O O . LEU A 1 86 ? -9.852 33.188 36.875 1 81.88 86 LEU A O 1
ATOM 636 N N . THR A 1 87 ? -10.344 30.984 37.031 1 77.75 87 THR A N 1
ATOM 637 C CA . THR A 1 87 ? -9.18 30.672 37.875 1 77.75 87 THR A CA 1
ATOM 638 C C . THR A 1 87 ? -7.887 31 37.125 1 77.75 87 THR A C 1
ATOM 640 O O . THR A 1 87 ? -6.965 31.578 37.719 1 77.75 87 THR A O 1
ATOM 643 N N . ALA A 1 88 ? -7.816 30.719 35.906 1 79.44 88 ALA A N 1
ATOM 644 C CA . ALA A 1 88 ? -6.602 30.906 35.125 1 79.44 88 ALA A CA 1
ATOM 645 C C . ALA A 1 88 ? -6.289 32.375 34.938 1 79.44 88 ALA A C 1
ATOM 647 O O . ALA A 1 88 ? -5.129 32.75 34.75 1 79.44 88 ALA A O 1
ATOM 648 N N . TYR A 1 89 ? -7.328 33.219 35.031 1 83.5 89 TYR A N 1
ATOM 649 C CA . TYR A 1 89 ? -7.16 34.656 34.906 1 83.5 89 TYR A CA 1
ATOM 650 C C . TYR A 1 89 ? -6.242 35.219 35.969 1 83.5 89 TYR A C 1
ATOM 652 O O . TYR A 1 89 ? -5.488 36.156 35.75 1 83.5 89 TYR A O 1
ATOM 660 N N . HIS A 1 90 ? -6.219 34.5 37.094 1 78.38 90 HIS A N 1
ATOM 661 C CA . HIS A 1 90 ? -5.469 35 38.25 1 78.38 90 HIS A CA 1
ATOM 662 C C . HIS A 1 90 ? -4.148 34.25 38.406 1 78.38 90 HIS A C 1
ATOM 664 O O . HIS A 1 90 ? -3.18 34.812 38.938 1 78.38 90 HIS A O 1
ATOM 670 N N . ARG A 1 91 ? -4.117 33.062 37.875 1 76.88 91 ARG A N 1
ATOM 671 C CA . ARG A 1 91 ? -2.994 32.219 38.281 1 76.88 91 ARG A CA 1
ATOM 672 C C . ARG A 1 91 ? -2.201 31.734 37.094 1 76.88 91 ARG A C 1
ATOM 674 O O . ARG A 1 91 ? -1.123 31.156 37.219 1 76.88 91 ARG A O 1
ATOM 681 N N . GLY A 1 92 ? -2.633 32.062 35.969 1 76.38 92 GLY A N 1
ATOM 682 C CA . GLY A 1 92 ? -1.977 31.484 34.812 1 76.38 92 GLY A CA 1
ATOM 683 C C . GLY A 1 92 ? -2.297 30.016 34.594 1 76.38 92 GLY A C 1
ATOM 684 O O . GLY A 1 92 ? -3.432 29.578 34.812 1 76.38 92 GLY A O 1
ATOM 685 N N . VAL A 1 93 ? -1.283 29.281 34.156 1 76.94 93 VAL A N 1
ATOM 686 C CA . VAL A 1 93 ? -1.48 27.859 33.906 1 76.94 93 VAL A CA 1
ATOM 687 C C . VAL A 1 93 ? -1.604 27.109 35.219 1 76.94 93 VAL A C 1
ATOM 689 O O . VAL A 1 93 ? -0.75 27.25 36.094 1 76.94 93 VAL A O 1
ATOM 692 N N . THR A 1 94 ? -2.77 26.562 35.469 1 71.38 94 THR A N 1
ATOM 693 C CA . THR A 1 94 ? -2.969 25.781 36.688 1 71.38 94 THR A CA 1
ATOM 694 C C . THR A 1 94 ? -2.418 24.359 36.5 1 71.38 94 THR A C 1
ATOM 696 O O . THR A 1 94 ? -2.877 23.609 35.625 1 71.38 94 THR A O 1
ATOM 699 N N . ALA A 1 95 ? -1.242 24.234 37.188 1 69 95 ALA A N 1
ATOM 700 C CA . ALA A 1 95 ? -0.645 22.906 37.125 1 69 95 ALA A CA 1
ATOM 701 C C . ALA A 1 95 ? -1.275 21.969 38.156 1 69 95 ALA A C 1
ATOM 703 O O . ALA A 1 95 ? -1.854 22.438 39.156 1 69 95 ALA A O 1
ATOM 704 N N . GLY A 1 96 ? -1.545 20.656 37.844 1 70.06 96 GLY A N 1
ATOM 705 C CA . GLY A 1 96 ? -2.078 19.672 38.781 1 70.06 96 GLY A CA 1
ATOM 706 C C . GLY A 1 96 ? -3.041 18.703 38.125 1 70.06 96 GLY A C 1
ATOM 707 O O . GLY A 1 96 ? -3.328 18.797 36.938 1 70.06 96 GLY A O 1
ATOM 708 N N . PRO A 1 97 ? -3.422 17.875 38.906 1 73.38 97 PRO A N 1
ATOM 709 C CA . PRO A 1 97 ? -4.293 16.828 38.375 1 73.38 97 PRO A CA 1
ATOM 710 C C . PRO A 1 97 ? -5.641 17.359 37.875 1 73.38 97 PRO A C 1
ATOM 712 O O . PRO A 1 97 ? -6.293 16.719 37.062 1 73.38 97 PRO A O 1
ATOM 715 N N . ASP A 1 98 ? -5.902 18.562 38.344 1 72.38 98 ASP A N 1
ATOM 716 C CA . ASP A 1 98 ? -7.219 19.094 38.031 1 72.38 98 ASP A CA 1
ATOM 717 C C . ASP A 1 98 ? -7.156 20 36.812 1 72.38 98 ASP A C 1
ATOM 719 O O . ASP A 1 98 ? -8.164 20.594 36.406 1 72.38 98 ASP A O 1
ATOM 723 N N . SER A 1 99 ? -6 20.078 36.25 1 80.56 99 SER A N 1
ATOM 724 C CA . SER A 1 99 ? -5.895 20.891 35.062 1 80.56 99 SER A CA 1
ATOM 725 C C . SER A 1 99 ? -6.535 20.203 33.875 1 80.56 99 SER A C 1
ATOM 727 O O . SER A 1 99 ? -6.254 19.031 33.594 1 80.56 99 SER A O 1
ATOM 729 N N . HIS A 1 100 ? -7.438 20.859 33.219 1 82.81 100 HIS A N 1
ATOM 730 C CA . HIS A 1 100 ? -8.133 20.281 32.094 1 82.81 100 HIS A CA 1
ATOM 731 C C . HIS A 1 100 ? -7.734 20.969 30.781 1 82.81 100 HIS A C 1
ATOM 733 O O . HIS A 1 100 ? -8.25 20.641 29.719 1 82.81 100 HIS A O 1
ATOM 739 N N . GLY A 1 101 ? -6.707 21.859 30.875 1 89.19 101 GLY A N 1
ATOM 740 C CA . GLY A 1 101 ? -6.391 22.609 29.672 1 89.19 101 GLY A CA 1
ATOM 741 C C . GLY A 1 101 ? -7.523 23.5 29.203 1 89.19 101 GLY A C 1
ATOM 742 O O . GLY A 1 101 ? -8.219 24.109 30.031 1 89.19 101 GLY A O 1
ATOM 743 N N . VAL A 1 102 ? -7.594 23.781 27.922 1 91.19 102 VAL A N 1
ATOM 744 C CA . VAL A 1 102 ? -8.758 24.469 27.375 1 91.19 102 VAL A CA 1
ATOM 745 C C . VAL A 1 102 ? -9.992 23.578 27.5 1 91.19 102 VAL A C 1
ATOM 747 O O . VAL A 1 102 ? -10.039 22.484 26.906 1 91.19 102 VAL A O 1
ATOM 750 N N . PRO A 1 103 ? -10.914 24.016 28.25 1 86.5 103 PRO A N 1
ATOM 751 C CA . PRO A 1 103 ? -12.07 23.156 28.516 1 86.5 103 PRO A CA 1
ATOM 752 C C . PRO A 1 103 ? -12.898 22.875 27.266 1 86.5 103 PRO A C 1
ATOM 754 O O . PRO A 1 103 ? -13.062 23.766 26.422 1 86.5 103 PRO A O 1
ATOM 757 N N . ASP A 1 104 ? -13.344 21.656 27.125 1 86.12 104 ASP A N 1
ATOM 758 C CA . ASP A 1 104 ? -14.32 21.203 26.141 1 86.12 104 ASP A CA 1
ATOM 759 C C . ASP A 1 104 ? -13.758 21.297 24.734 1 86.12 104 ASP A C 1
ATOM 761 O O . ASP A 1 104 ? -14.508 21.531 23.781 1 86.12 104 ASP A O 1
ATOM 765 N N . ALA A 1 105 ? -12.477 21.344 24.656 1 91.88 105 ALA A N 1
ATOM 766 C CA . ALA A 1 105 ? -11.891 21.25 23.312 1 91.88 105 ALA A CA 1
ATOM 767 C C . ALA A 1 105 ? -12.094 19.844 22.734 1 91.88 105 ALA A C 1
ATOM 769 O O . ALA A 1 105 ? -12.352 18.891 23.453 1 91.88 105 ALA A O 1
ATOM 770 N N . TYR A 1 106 ? -12.078 19.719 21.438 1 94.12 106 TYR A N 1
ATOM 771 C CA . TYR A 1 106 ? -12.305 18.453 20.75 1 94.12 106 TYR A CA 1
ATOM 772 C C . TYR A 1 106 ? -11.352 17.391 21.25 1 94.12 106 TYR A C 1
ATOM 774 O O . TYR A 1 106 ? -11.758 16.25 21.516 1 94.12 106 TYR A O 1
ATOM 782 N N . PHE A 1 107 ? -10.055 17.703 21.375 1 95.81 107 PHE A N 1
ATOM 783 C CA . PHE A 1 107 ? -9.062 16.812 21.953 1 95.81 107 PHE A CA 1
ATOM 784 C C . PHE A 1 107 ? -8.773 17.188 23.406 1 95.81 107 PHE A C 1
ATOM 786 O O . PHE A 1 107 ? -8.594 18.359 23.719 1 95.81 107 PHE A O 1
ATOM 793 N N . PRO A 1 108 ? -8.711 16.25 24.281 1 94 108 PRO A N 1
ATOM 794 C CA . PRO A 1 108 ? -8.438 16.531 25.688 1 94 108 PRO A CA 1
ATOM 795 C C . PRO A 1 108 ? -6.965 16.812 25.953 1 94 108 PRO A C 1
ATOM 797 O O . PRO A 1 108 ? -6.117 16.562 25.094 1 94 108 PRO A O 1
ATOM 800 N N . LEU A 1 109 ? -6.766 17.422 27.094 1 94.5 109 LEU A N 1
ATOM 801 C CA . LEU A 1 109 ? -5.395 17.562 27.562 1 94.5 109 LEU A CA 1
ATOM 802 C C . LEU A 1 109 ? -4.758 16.203 27.828 1 94.5 109 LEU A C 1
ATOM 804 O O . LEU A 1 109 ? -5.34 15.359 28.516 1 94.5 109 LEU A O 1
ATOM 808 N N . ARG A 1 110 ? -3.621 15.953 27.156 1 94.31 110 ARG A N 1
ATOM 809 C CA . ARG A 1 110 ? -2.834 14.742 27.375 1 94.31 110 ARG A CA 1
ATOM 810 C C . ARG A 1 110 ? -1.645 15.031 28.297 1 94.31 110 ARG A C 1
ATOM 812 O O . ARG A 1 110 ? -1.022 16.094 28.188 1 94.31 110 ARG A O 1
ATOM 819 N N . ARG A 1 111 ? -1.327 14.031 29.125 1 91.12 111 ARG A N 1
ATOM 820 C CA . ARG A 1 111 ? -0.324 14.281 30.156 1 91.12 111 ARG A CA 1
ATOM 821 C C . ARG A 1 111 ? 0.887 13.375 29.969 1 91.12 111 ARG A C 1
ATOM 823 O O . ARG A 1 111 ? 0.788 12.312 29.344 1 91.12 111 ARG A O 1
ATOM 830 N N . GLY A 1 112 ? 2.027 13.828 30.453 1 88.62 112 GLY A N 1
ATOM 831 C CA . GLY A 1 112 ? 3.193 12.992 30.703 1 88.62 112 GLY A CA 1
ATOM 832 C C . GLY A 1 112 ? 3.922 12.602 29.422 1 88.62 112 GLY A C 1
ATOM 833 O O . GLY A 1 112 ? 4.227 11.43 29.219 1 88.62 112 GLY A O 1
ATOM 834 N N . MET A 1 113 ? 4.242 13.555 28.578 1 92.19 113 MET A N 1
ATOM 835 C CA . MET A 1 113 ? 4.938 13.203 27.344 1 92.19 113 MET A CA 1
ATOM 836 C C . MET A 1 113 ? 6.129 14.125 27.094 1 92.19 113 MET A C 1
ATOM 838 O O . MET A 1 113 ? 6.453 14.961 27.953 1 92.19 113 MET A O 1
ATOM 842 N N . ARG A 1 114 ? 6.84 13.82 26.094 1 92.44 114 ARG A N 1
ATOM 843 C CA . ARG A 1 114 ? 7.992 14.633 25.719 1 92.44 114 ARG A CA 1
ATOM 844 C C . ARG A 1 114 ? 7.672 15.516 24.516 1 92.44 114 ARG A C 1
ATOM 846 O O . ARG A 1 114 ? 6.992 15.086 23.578 1 92.44 114 ARG A O 1
ATOM 853 N N . VAL A 1 115 ? 8.094 16.797 24.625 1 94.56 115 VAL A N 1
ATOM 854 C CA . VAL A 1 115 ? 7.922 17.734 23.516 1 94.56 115 VAL A CA 1
ATOM 855 C C . VAL A 1 115 ? 9.273 18.344 23.156 1 94.56 115 VAL A C 1
ATOM 857 O O . VAL A 1 115 ? 10.062 18.703 24.031 1 94.56 115 VAL A O 1
ATOM 860 N N . THR A 1 116 ? 9.578 18.297 21.891 1 94.75 116 THR A N 1
ATOM 861 C CA . THR A 1 116 ? 10.734 19.031 21.375 1 94.75 116 THR A CA 1
ATOM 862 C C . THR A 1 116 ? 10.289 20.234 20.562 1 94.75 116 THR A C 1
ATOM 864 O O . THR A 1 116 ? 9.414 20.125 19.688 1 94.75 116 THR A O 1
ATOM 867 N N . LEU A 1 117 ? 10.82 21.375 20.891 1 94.19 117 LEU A N 1
ATOM 868 C CA . LEU A 1 117 ? 10.492 22.609 20.188 1 94.19 117 LEU A CA 1
ATOM 869 C C . LEU A 1 117 ? 11.586 22.953 19.172 1 94.19 117 LEU A C 1
ATOM 871 O O . LEU A 1 117 ? 12.773 22.75 19.438 1 94.19 117 LEU A O 1
ATOM 875 N N . TYR A 1 118 ? 11.133 23.438 18.047 1 94.81 118 TYR A N 1
ATOM 876 C CA . TYR A 1 118 ? 12.086 23.734 16.969 1 94.81 118 TYR A CA 1
ATOM 877 C C . TYR A 1 118 ? 11.961 25.172 16.516 1 94.81 118 TYR A C 1
ATOM 879 O O . TYR A 1 118 ? 10.859 25.719 16.422 1 94.81 118 TYR A O 1
ATOM 887 N N . GLN A 1 119 ? 13.117 25.734 16.281 1 92.69 119 GLN A N 1
ATOM 888 C CA . GLN A 1 119 ? 13.234 26.969 15.516 1 92.69 119 GLN A CA 1
ATOM 889 C C . GLN A 1 119 ? 13.891 26.719 14.164 1 92.69 119 GLN A C 1
ATOM 891 O O . GLN A 1 119 ? 14.945 26.094 14.086 1 92.69 119 GLN A O 1
ATOM 896 N N . ASP A 1 120 ? 13.219 27.141 13.07 1 94.75 120 ASP A N 1
ATOM 897 C CA . ASP A 1 120 ? 13.719 26.969 11.711 1 94.75 120 ASP A CA 1
ATOM 898 C C . ASP A 1 120 ? 13.898 25.5 11.367 1 94.75 120 ASP A C 1
ATOM 900 O O . ASP A 1 120 ? 13.719 24.625 12.227 1 94.75 120 ASP A O 1
ATOM 904 N N . ALA A 1 121 ? 14.211 25.188 10.164 1 96.31 121 ALA A N 1
ATOM 905 C CA . ALA A 1 121 ? 14.344 23.812 9.68 1 96.31 121 ALA A CA 1
ATOM 906 C C . ALA A 1 121 ? 15.555 23.125 10.305 1 96.31 121 ALA A C 1
ATOM 908 O O . ALA A 1 121 ? 15.531 21.922 10.547 1 96.31 121 ALA A O 1
ATOM 909 N N . HIS A 1 122 ? 16.609 23.938 10.508 1 94.19 122 HIS A N 1
ATOM 910 C CA . HIS A 1 122 ? 17.859 23.359 11.008 1 94.19 122 HIS A CA 1
ATOM 911 C C . HIS A 1 122 ? 18.594 24.344 11.914 1 94.19 122 HIS A C 1
ATOM 913 O O . HIS A 1 122 ? 18.609 25.547 11.648 1 94.19 122 HIS A O 1
ATOM 919 N N . VAL A 1 123 ? 19.219 23.797 13 1 93 123 VAL A N 1
ATOM 920 C CA . VAL A 1 123 ? 20.047 24.578 13.922 1 93 123 VAL A CA 1
ATOM 921 C C . VAL A 1 123 ? 21.406 23.891 14.086 1 93 123 VAL A C 1
ATOM 923 O O . VAL A 1 123 ? 21.547 22.969 14.891 1 93 123 VAL A O 1
ATOM 926 N N . PRO A 1 124 ? 22.344 24.422 13.359 1 89.69 124 PRO A N 1
ATOM 927 C CA . PRO A 1 124 ? 23.672 23.859 13.562 1 89.69 124 PRO A CA 1
ATOM 928 C C . PRO A 1 124 ? 24.156 23.969 15.008 1 89.69 124 PRO A C 1
ATOM 930 O O . PRO A 1 124 ? 23.812 24.938 15.695 1 89.69 124 PRO A O 1
ATOM 933 N N . GLU A 1 125 ? 24.953 23.078 15.383 1 86 125 GLU A N 1
ATOM 934 C CA . GLU A 1 125 ? 25.5 23.094 16.734 1 86 125 GLU A CA 1
ATOM 935 C C . GLU A 1 125 ? 26.266 24.391 17.016 1 86 125 GLU A C 1
ATOM 937 O O . GLU A 1 125 ? 27 24.875 16.172 1 86 125 GLU A O 1
ATOM 942 N N . GLY A 1 126 ? 25.969 24.953 18.141 1 82.88 126 GLY A N 1
ATOM 943 C CA . GLY A 1 126 ? 26.734 26.109 18.594 1 82.88 126 GLY A CA 1
ATOM 944 C C . GLY A 1 126 ? 26.203 27.422 18.031 1 82.88 126 GLY A C 1
ATOM 945 O O . GLY A 1 126 ? 26.734 28.5 18.375 1 82.88 126 GLY A O 1
ATOM 946 N N . CYS A 1 127 ? 25.219 27.422 17.219 1 84.56 127 CYS A N 1
ATOM 947 C CA . CYS A 1 127 ? 24.75 28.641 16.562 1 84.56 127 CYS A CA 1
ATOM 948 C C . CYS A 1 127 ? 23.875 29.469 17.5 1 84.56 127 CYS A C 1
ATOM 950 O O . CYS A 1 127 ? 23.703 30.672 17.297 1 84.56 127 CYS A O 1
ATOM 952 N N . LEU A 1 128 ? 23.281 28.797 18.484 1 83.62 128 LEU A N 1
ATOM 953 C CA . LEU A 1 128 ? 22.406 29.484 19.438 1 83.62 128 LEU A CA 1
ATOM 954 C C . LEU A 1 128 ? 23 29.438 20.844 1 83.62 128 LEU A C 1
ATOM 956 O O . LEU A 1 128 ? 23.844 28.594 21.141 1 83.62 128 LEU A O 1
ATOM 960 N N . PRO A 1 129 ? 22.641 30.344 21.609 1 80.5 129 PRO A N 1
ATOM 961 C CA . PRO A 1 129 ? 23.234 30.422 22.953 1 80.5 129 PRO A CA 1
ATOM 962 C C . PRO A 1 129 ? 22.922 29.203 23.812 1 80.5 129 PRO A C 1
ATOM 964 O O . PRO A 1 129 ? 21.859 28.578 23.641 1 80.5 129 PRO A O 1
ATOM 967 N N . ASP A 1 130 ? 23.812 28.969 24.688 1 81.56 130 ASP A N 1
ATOM 968 C CA . ASP A 1 130 ? 23.594 27.922 25.688 1 81.56 130 ASP A CA 1
ATOM 969 C C . ASP A 1 130 ? 22.641 28.391 26.781 1 81.56 130 ASP A C 1
ATOM 971 O O . ASP A 1 130 ? 22.797 29.484 27.312 1 81.56 130 ASP A O 1
ATOM 975 N N . ILE A 1 131 ? 21.594 27.641 26.922 1 79.56 131 ILE A N 1
ATOM 976 C CA . ILE A 1 131 ? 20.609 27.969 27.953 1 79.56 131 ILE A CA 1
ATOM 977 C C . ILE A 1 131 ? 20.594 26.859 29.016 1 79.56 131 ILE A C 1
ATOM 979 O O . ILE A 1 131 ? 20.438 25.688 28.688 1 79.56 131 ILE A O 1
ATOM 983 N N . ARG A 1 132 ? 20.844 27.25 30.25 1 81.38 132 ARG A N 1
ATOM 984 C CA . ARG A 1 132 ? 20.797 26.312 31.359 1 81.38 132 ARG A CA 1
ATOM 985 C C . ARG A 1 132 ? 19.391 26.266 31.984 1 81.38 132 ARG A C 1
ATOM 987 O O . ARG A 1 132 ? 18.828 27.297 32.344 1 81.38 132 ARG A O 1
ATOM 994 N N . LEU A 1 133 ? 18.875 25.078 32.094 1 79.88 133 LEU A N 1
ATOM 995 C CA . LEU A 1 133 ? 17.547 24.875 32.688 1 79.88 133 LEU A CA 1
ATOM 996 C C . LEU A 1 133 ? 17.609 24.797 34.188 1 79.88 133 LEU A C 1
ATOM 998 O O . LEU A 1 133 ? 18.703 24.656 34.781 1 79.88 133 LEU A O 1
ATOM 1002 N N . ASP A 1 134 ? 16.516 24.906 34.812 1 77 134 ASP A N 1
ATOM 1003 C CA . ASP A 1 134 ? 16.438 24.891 36.25 1 77 134 ASP A CA 1
ATOM 1004 C C . ASP A 1 134 ? 16.922 23.562 36.812 1 77 134 ASP A C 1
ATOM 1006 O O . ASP A 1 134 ? 17.453 23.516 37.938 1 77 134 ASP A O 1
ATOM 1010 N N . ASN A 1 135 ? 16.781 22.531 36.062 1 74.44 135 ASN A N 1
ATOM 1011 C CA . ASN A 1 135 ? 17.203 21.219 36.562 1 74.44 135 ASN A CA 1
ATOM 1012 C C . ASN A 1 135 ? 18.688 20.984 36.312 1 74.44 135 ASN A C 1
ATOM 1014 O O . ASN A 1 135 ? 19.203 19.906 36.625 1 74.44 135 ASN A O 1
ATOM 1018 N N . GLY A 1 136 ? 19.344 21.953 35.781 1 75.56 136 GLY A N 1
ATOM 1019 C CA . GLY A 1 136 ? 20.797 21.891 35.625 1 75.56 136 GLY A CA 1
ATOM 1020 C C . GLY A 1 136 ? 21.203 21.375 34.25 1 75.56 136 GLY A C 1
ATOM 1021 O O . GLY A 1 136 ? 22.375 21.453 33.875 1 75.56 136 GLY A O 1
ATOM 1022 N N . LEU A 1 137 ? 20.234 20.984 33.562 1 79.56 137 LEU A N 1
ATOM 1023 C CA . LEU A 1 137 ? 20.547 20.438 32.25 1 79.56 137 LEU A CA 1
ATOM 1024 C C . LEU A 1 137 ? 20.625 21.547 31.203 1 79.56 137 LEU A C 1
ATOM 1026 O O . LEU A 1 137 ? 20.094 22.641 31.406 1 79.56 137 LEU A O 1
ATOM 1030 N N . GLN A 1 138 ? 21.344 21.234 30.203 1 83 138 GLN A N 1
ATOM 1031 C CA . GLN A 1 138 ? 21.438 22.172 29.078 1 83 138 GLN A CA 1
ATOM 1032 C C . GLN A 1 138 ? 20.281 21.969 28.094 1 83 138 GLN A C 1
ATOM 1034 O O . GLN A 1 138 ? 19.953 20.828 27.75 1 83 138 GLN A O 1
ATOM 1039 N N . TYR A 1 139 ? 19.703 23.141 27.766 1 84 139 TYR A N 1
ATOM 1040 C CA . TYR A 1 139 ? 18.656 23.094 26.75 1 84 139 TYR A CA 1
ATOM 1041 C C . TYR A 1 139 ? 19.234 22.609 25.422 1 84 139 TYR A C 1
ATOM 1043 O O . TYR A 1 139 ? 20.281 23.078 24.984 1 84 139 TYR A O 1
ATOM 1051 N N . GLN A 1 140 ? 18.625 21.672 24.828 1 82.75 140 GLN A N 1
ATOM 1052 C CA . GLN A 1 140 ? 19.047 21.156 23.531 1 82.75 140 GLN A CA 1
ATOM 1053 C C . GLN A 1 140 ? 18.188 21.719 22.391 1 82.75 140 GLN A C 1
ATOM 1055 O O . GLN A 1 140 ? 17 21.453 22.328 1 82.75 140 GLN A O 1
ATOM 1060 N N . HIS A 1 141 ? 18.859 22.438 21.531 1 84.75 141 HIS A N 1
ATOM 1061 C CA . HIS A 1 141 ? 18.141 22.969 20.375 1 84.75 141 HIS A CA 1
ATOM 1062 C C . HIS A 1 141 ? 17.828 21.875 19.375 1 84.75 141 HIS A C 1
ATOM 1064 O O . HIS A 1 141 ? 18.734 21.141 18.938 1 84.75 141 HIS A O 1
ATOM 1070 N N . GLY A 1 142 ? 16.641 21.766 19.062 1 85.44 142 GLY A N 1
ATOM 1071 C CA . GLY A 1 142 ? 16.234 20.734 18.109 1 85.44 142 GLY A CA 1
ATOM 1072 C C . GLY A 1 142 ? 16.562 21.094 16.672 1 85.44 142 GLY A C 1
ATOM 1073 O O . GLY A 1 142 ? 16.688 22.266 16.344 1 85.44 142 GLY A O 1
ATOM 1074 N N . GLN A 1 143 ? 16.781 20.078 15.844 1 94.56 143 GLN A N 1
ATOM 1075 C CA . GLN A 1 143 ? 16.953 20.172 14.391 1 94.56 143 GLN A CA 1
ATOM 1076 C C . GLN A 1 143 ? 15.773 19.547 13.656 1 94.56 143 GLN A C 1
ATOM 1078 O O . GLN A 1 143 ? 15.797 18.344 13.359 1 94.56 143 GLN A O 1
ATOM 1083 N N . CYS A 1 144 ? 14.891 20.328 13.312 1 97.31 144 CYS A N 1
ATOM 1084 C CA . CYS A 1 144 ? 13.555 19.859 12.93 1 97.31 144 CYS A CA 1
ATOM 1085 C C . CYS A 1 144 ? 13.625 18.906 11.75 1 97.31 144 CYS A C 1
ATOM 1087 O O . CYS A 1 144 ? 13.242 17.734 11.867 1 97.31 144 CYS A O 1
ATOM 1089 N N . TRP A 1 145 ? 14.148 19.328 10.586 1 97.81 145 TRP A N 1
ATOM 1090 C CA . TRP A 1 145 ? 14.156 18.5 9.391 1 97.81 145 TRP A CA 1
ATOM 1091 C C . TRP A 1 145 ? 15.078 17.297 9.562 1 97.81 145 TRP A C 1
ATOM 1093 O O . TRP A 1 145 ? 14.812 16.219 9.023 1 97.81 145 TRP A O 1
ATOM 1103 N N . ARG A 1 146 ? 16.156 17.438 10.32 1 96.69 146 ARG A N 1
ATOM 1104 C CA . ARG A 1 146 ? 17.016 16.297 10.625 1 96.69 146 ARG A CA 1
ATOM 1105 C C . ARG A 1 146 ? 16.266 15.281 11.484 1 96.69 146 ARG A C 1
ATOM 1107 O O . ARG A 1 146 ? 16.359 14.07 11.25 1 96.69 146 ARG A O 1
ATOM 1114 N N . ASP A 1 147 ? 15.602 15.789 12.492 1 97.62 147 ASP A N 1
ATOM 1115 C CA . ASP A 1 147 ? 14.812 14.906 13.344 1 97.62 147 ASP A CA 1
ATOM 1116 C C . ASP A 1 147 ? 13.719 14.203 12.539 1 97.62 147 ASP A C 1
ATOM 1118 O O . ASP A 1 147 ? 13.43 13.031 12.766 1 97.62 147 ASP A O 1
ATOM 1122 N N . MET A 1 148 ? 13.094 14.922 11.641 1 98.38 148 MET A N 1
ATOM 1123 C CA . MET A 1 148 ? 12.086 14.32 10.773 1 98.38 148 MET A CA 1
ATOM 1124 C C . MET A 1 148 ? 12.695 13.227 9.906 1 98.38 148 MET A C 1
ATOM 1126 O O . MET A 1 148 ? 12.117 12.148 9.766 1 98.38 148 MET A O 1
ATOM 1130 N N . TYR A 1 149 ? 13.852 13.531 9.328 1 97.88 149 TYR A N 1
ATOM 1131 C CA . TYR A 1 149 ? 14.547 12.547 8.508 1 97.88 149 TYR A CA 1
ATOM 1132 C C . TYR A 1 149 ? 14.82 11.273 9.297 1 97.88 149 TYR A C 1
ATOM 1134 O O . TYR A 1 149 ? 14.547 10.164 8.812 1 97.88 149 TYR A O 1
ATOM 1142 N N . THR A 1 150 ? 15.352 11.461 10.445 1 97.81 150 THR A N 1
ATOM 1143 C CA . THR A 1 150 ? 15.688 10.328 11.297 1 97.81 150 THR A CA 1
ATOM 1144 C C . THR A 1 150 ? 14.438 9.531 11.656 1 97.81 150 THR A C 1
ATOM 1146 O O . THR A 1 150 ? 14.453 8.297 11.641 1 97.81 150 THR A O 1
ATOM 1149 N N . ALA A 1 151 ? 13.391 10.211 11.992 1 98.5 151 ALA A N 1
ATOM 1150 C CA . ALA A 1 151 ? 12.133 9.547 12.336 1 98.5 151 ALA A CA 1
ATOM 1151 C C . ALA A 1 151 ? 11.594 8.75 11.148 1 98.5 151 ALA A C 1
ATOM 1153 O O . ALA A 1 151 ? 11.125 7.621 11.312 1 98.5 151 ALA A O 1
ATOM 1154 N N . ILE A 1 152 ? 11.648 9.305 9.969 1 98.62 152 ILE A N 1
ATOM 1155 C CA . ILE A 1 152 ? 11.156 8.656 8.758 1 98.62 152 ILE A CA 1
ATOM 1156 C C . ILE A 1 152 ? 11.992 7.418 8.453 1 98.62 152 ILE A C 1
ATOM 1158 O O . ILE A 1 152 ? 11.453 6.344 8.172 1 98.62 152 ILE A O 1
ATOM 1162 N N . ILE A 1 153 ? 13.312 7.562 8.547 1 97.5 153 ILE A N 1
ATOM 1163 C CA . ILE A 1 153 ? 14.211 6.453 8.25 1 97.5 153 ILE A CA 1
ATOM 1164 C C . ILE A 1 153 ? 13.961 5.309 9.227 1 97.5 153 ILE A C 1
ATOM 1166 O O . ILE A 1 153 ? 14.094 4.137 8.867 1 97.5 153 ILE A O 1
ATOM 1170 N N . GLN A 1 154 ? 13.547 5.645 10.406 1 97.06 154 GLN A N 1
ATOM 1171 C CA . GLN A 1 154 ? 13.375 4.641 11.445 1 97.06 154 GLN A CA 1
ATOM 1172 C C . GLN A 1 154 ? 11.961 4.07 11.43 1 97.06 154 GLN A C 1
ATOM 1174 O O . GLN A 1 154 ? 11.68 3.055 12.078 1 97.06 154 GLN A O 1
ATOM 1179 N N . ALA A 1 155 ? 11.055 4.684 10.695 1 97.94 155 ALA A N 1
ATOM 1180 C CA . ALA A 1 155 ? 9.672 4.223 10.656 1 97.94 155 ALA A CA 1
ATOM 1181 C C . ALA A 1 155 ? 9.578 2.803 10.102 1 97.94 155 ALA A C 1
ATOM 1183 O O . ALA A 1 155 ? 10.32 2.439 9.188 1 97.94 155 ALA A O 1
ATOM 1184 N N . ARG A 1 156 ? 8.625 2.023 10.594 1 96.5 156 ARG A N 1
ATOM 1185 C CA . ARG A 1 156 ? 8.492 0.627 10.188 1 96.5 156 ARG A CA 1
ATOM 1186 C C . ARG A 1 156 ? 7.059 0.307 9.789 1 96.5 156 ARG A C 1
ATOM 1188 O O . ARG A 1 156 ? 6.805 -0.694 9.109 1 96.5 156 ARG A O 1
ATOM 1195 N N . ARG A 1 157 ? 6.137 1.142 10.188 1 97.25 157 ARG A N 1
ATOM 1196 C CA . ARG A 1 157 ? 4.738 0.81 9.961 1 97.25 157 ARG A CA 1
ATOM 1197 C C . ARG A 1 157 ? 4.043 1.899 9.148 1 97.25 157 ARG A C 1
ATOM 1199 O O . ARG A 1 157 ? 3.334 1.605 8.18 1 97.25 157 ARG A O 1
ATOM 1206 N N . LEU A 1 158 ? 4.215 3.137 9.562 1 98.19 158 LEU A N 1
ATOM 1207 C CA . LEU A 1 158 ? 3.455 4.152 8.836 1 98.19 158 LEU A CA 1
ATOM 1208 C C . LEU A 1 158 ? 4.227 5.465 8.766 1 98.19 158 LEU A C 1
ATOM 1210 O O . LEU A 1 158 ? 5.035 5.762 9.648 1 98.19 158 LEU A O 1
ATOM 1214 N N . ILE A 1 159 ? 4.031 6.215 7.766 1 98.81 159 ILE A N 1
ATOM 1215 C CA . ILE A 1 159 ? 4.406 7.609 7.535 1 98.81 159 ILE A CA 1
ATOM 1216 C C . ILE A 1 159 ? 3.221 8.375 6.949 1 98.81 159 ILE A C 1
ATOM 1218 O O . ILE A 1 159 ? 2.844 8.156 5.797 1 98.81 159 ILE A O 1
ATOM 1222 N N . TYR A 1 160 ? 2.568 9.227 7.734 1 98.88 160 TYR A N 1
ATOM 1223 C CA . TYR A 1 160 ? 1.471 10.07 7.285 1 98.88 160 TYR A CA 1
ATOM 1224 C C . TYR A 1 160 ? 1.883 11.539 7.281 1 98.88 160 TYR A C 1
ATOM 1226 O O . TYR A 1 160 ? 2.318 12.07 8.305 1 98.88 160 TYR A O 1
ATOM 1234 N N . ILE A 1 161 ? 1.799 12.18 6.145 1 98.69 161 ILE A N 1
ATOM 1235 C CA . ILE A 1 161 ? 2.215 13.57 6.016 1 98.69 161 ILE A CA 1
ATOM 1236 C C . ILE A 1 161 ? 1.046 14.414 5.508 1 98.69 161 ILE A C 1
ATOM 1238 O O . ILE A 1 161 ? 0.42 14.07 4.5 1 98.69 161 ILE A O 1
ATOM 1242 N N . ALA A 1 162 ? 0.653 15.406 6.211 1 98 162 ALA A N 1
ATOM 1243 C CA . ALA A 1 162 ? -0.264 16.438 5.738 1 98 162 ALA A CA 1
ATOM 1244 C C . ALA A 1 162 ? 0.463 17.766 5.535 1 98 162 ALA A C 1
ATOM 1246 O O . ALA A 1 162 ? 1.312 18.156 6.348 1 98 162 ALA A O 1
ATOM 1247 N N . GLY A 1 163 ? 0.197 18.422 4.422 1 96.19 163 GLY A N 1
ATOM 1248 C CA . GLY A 1 163 ? 0.86 19.688 4.164 1 96.19 163 GLY A CA 1
ATOM 1249 C C . GLY A 1 163 ? 0.106 20.562 3.186 1 96.19 163 GLY A C 1
ATOM 1250 O O . GLY A 1 163 ? -0.695 20.078 2.389 1 96.19 163 GLY A O 1
ATOM 1251 N N . TRP A 1 164 ? 0.304 21.875 3.404 1 94.62 164 TRP A N 1
ATOM 1252 C CA . TRP A 1 164 ? -0.127 22.828 2.389 1 94.62 164 TRP A CA 1
ATOM 1253 C C . TRP A 1 164 ? 0.591 22.578 1.066 1 94.62 164 TRP A C 1
ATOM 1255 O O . TRP A 1 164 ? -0.037 22.562 0.005 1 94.62 164 TRP A O 1
ATOM 1265 N N . SER A 1 165 ? 1.805 22.297 1.224 1 93.12 165 SER A N 1
ATOM 1266 C CA . SER A 1 165 ? 2.664 21.891 0.113 1 93.12 165 SER A CA 1
ATOM 1267 C C . SER A 1 165 ? 3.684 20.844 0.549 1 93.12 165 SER A C 1
ATOM 1269 O O . SER A 1 165 ? 4.246 20.938 1.644 1 93.12 165 SER A O 1
ATOM 1271 N N . VAL A 1 166 ? 3.848 19.844 -0.255 1 95.12 166 VAL A N 1
ATOM 1272 C CA . VAL A 1 166 ? 4.867 18.812 -0.078 1 95.12 166 VAL A CA 1
ATOM 1273 C C . VAL A 1 166 ? 5.609 18.594 -1.395 1 95.12 166 VAL A C 1
ATOM 1275 O O . VAL A 1 166 ? 5.004 18.188 -2.395 1 95.12 166 VAL A O 1
ATOM 1278 N N . PHE A 1 167 ? 6.898 18.859 -1.354 1 94.69 167 PHE A N 1
ATOM 1279 C CA . PHE A 1 167 ? 7.691 18.719 -2.568 1 94.69 167 PHE A CA 1
ATOM 1280 C C . PHE A 1 167 ? 8.594 17.484 -2.479 1 94.69 167 PHE A C 1
ATOM 1282 O O . PHE A 1 167 ? 9.422 17.391 -1.567 1 94.69 167 PHE A O 1
ATOM 1289 N N . HIS A 1 168 ? 8.484 16.609 -3.451 1 94.5 168 HIS A N 1
ATOM 1290 C CA . HIS A 1 168 ? 9.188 15.328 -3.414 1 94.5 168 HIS A CA 1
ATOM 1291 C C . HIS A 1 168 ? 10.688 15.516 -3.617 1 94.5 168 HIS A C 1
ATOM 1293 O O . HIS A 1 168 ? 11.484 14.664 -3.223 1 94.5 168 HIS A O 1
ATOM 1299 N N . THR A 1 169 ? 11.203 16.672 -4.117 1 94.5 169 THR A N 1
ATOM 1300 C CA . THR A 1 169 ? 12.594 16.828 -4.531 1 94.5 169 THR A CA 1
ATOM 1301 C C . THR A 1 169 ? 13.445 17.375 -3.385 1 94.5 169 THR A C 1
ATOM 1303 O O . THR A 1 169 ? 14.672 17.359 -3.457 1 94.5 169 THR A O 1
ATOM 1306 N N . ILE A 1 170 ? 12.789 17.844 -2.303 1 94.56 170 ILE A N 1
ATOM 1307 C CA . ILE A 1 170 ? 13.578 18.484 -1.257 1 94.56 170 ILE A CA 1
ATOM 1308 C C . ILE A 1 170 ? 14.406 17.438 -0.522 1 94.56 170 ILE A C 1
ATOM 1310 O O . ILE A 1 170 ? 14.062 16.266 -0.508 1 94.56 170 ILE A O 1
ATOM 1314 N N . ARG A 1 171 ? 15.516 17.969 0.017 1 95.31 171 ARG A N 1
ATOM 1315 C CA . ARG A 1 171 ? 16.375 17.156 0.882 1 95.31 171 ARG A CA 1
ATOM 1316 C C . ARG A 1 171 ? 16.328 17.672 2.318 1 95.31 171 ARG A C 1
ATOM 1318 O O . ARG A 1 171 ? 16.609 18.844 2.578 1 95.31 171 ARG A O 1
ATOM 1325 N N . LEU A 1 172 ? 16.031 16.812 3.234 1 96.19 172 LEU A N 1
ATOM 1326 C CA . LEU A 1 172 ? 15.82 17.203 4.621 1 96.19 172 LEU A CA 1
ATOM 1327 C C . LEU A 1 172 ? 17.156 17.422 5.332 1 96.19 172 LEU A C 1
ATOM 1329 O O . LEU A 1 172 ? 17.25 18.25 6.242 1 96.19 172 LEU A O 1
ATOM 1333 N N . VAL A 1 173 ? 18.141 16.672 4.996 1 95.88 173 VAL A N 1
ATOM 1334 C CA . VAL A 1 173 ? 19.469 16.828 5.57 1 95.88 173 VAL A CA 1
ATOM 1335 C C . VAL A 1 173 ? 20.422 17.344 4.5 1 95.88 173 VAL A C 1
ATOM 1337 O O . VAL A 1 173 ? 20.578 16.719 3.445 1 95.88 173 VAL A O 1
ATOM 1340 N N . ARG A 1 174 ? 21.109 18.469 4.785 1 93.62 174 ARG A N 1
ATOM 1341 C CA . ARG A 1 174 ? 21.922 19.094 3.74 1 93.62 174 ARG A CA 1
ATOM 1342 C C . ARG A 1 174 ? 23.359 19.266 4.203 1 93.62 174 ARG A C 1
ATOM 1344 O O . ARG A 1 174 ? 24.234 19.625 3.402 1 93.62 174 ARG A O 1
ATOM 1351 N N . ASP A 1 175 ? 23.703 19.156 5.422 1 86.44 175 ASP A N 1
ATOM 1352 C CA . ASP A 1 175 ? 25.031 19.469 5.938 1 86.44 175 ASP A CA 1
ATOM 1353 C C . ASP A 1 175 ? 25.844 18.188 6.172 1 86.44 175 ASP A C 1
ATOM 1355 O O . ASP A 1 175 ? 26.906 18.219 6.797 1 86.44 175 ASP A O 1
ATOM 1359 N N . GLY A 1 176 ? 25.344 17.078 5.781 1 77.88 176 GLY A N 1
ATOM 1360 C CA . GLY A 1 176 ? 26.078 15.836 5.965 1 77.88 176 GLY A CA 1
ATOM 1361 C C . GLY A 1 176 ? 27.109 15.586 4.875 1 77.88 176 GLY A C 1
ATOM 1362 O O . GLY A 1 176 ? 27.141 16.297 3.869 1 77.88 176 GLY A O 1
ATOM 1363 N N . ALA A 1 177 ? 27.953 14.578 5.152 1 70.44 177 ALA A N 1
ATOM 1364 C CA . ALA A 1 177 ? 29.016 14.195 4.227 1 70.44 177 ALA A CA 1
ATOM 1365 C C . ALA A 1 177 ? 28.453 13.539 2.973 1 70.44 177 ALA A C 1
ATOM 1367 O O . ALA A 1 177 ? 28.922 13.797 1.861 1 70.44 177 ALA A O 1
ATOM 1368 N N . GLU A 1 178 ? 27.453 12.75 3.17 1 78.94 178 GLU A N 1
ATOM 1369 C CA . GLU A 1 178 ? 26.844 12.055 2.043 1 78.94 178 GLU A CA 1
ATOM 1370 C C . GLU A 1 178 ? 25.453 12.602 1.736 1 78.94 178 GLU A C 1
ATOM 1372 O O . GLU A 1 178 ? 24.734 13.039 2.641 1 78.94 178 GLU A O 1
ATOM 1377 N N . GLU A 1 179 ? 25.281 12.625 0.461 1 85.19 179 GLU A N 1
ATOM 1378 C CA . GLU A 1 179 ? 23.953 13.055 0.031 1 85.19 179 GLU A CA 1
ATOM 1379 C C . GLU A 1 179 ? 22.891 12.031 0.411 1 85.19 179 GLU A C 1
ATOM 1381 O O . GLU A 1 179 ? 23.094 10.828 0.26 1 85.19 179 GLU A O 1
ATOM 1386 N N . VAL A 1 180 ? 21.891 12.594 1.04 1 92 180 VAL A N 1
ATOM 1387 C CA . VAL A 1 180 ? 20.781 11.719 1.41 1 92 180 VAL A CA 1
ATOM 1388 C C . VAL A 1 180 ? 19.719 11.75 0.319 1 92 180 VAL A C 1
ATOM 1390 O O . VAL A 1 180 ? 19.688 12.664 -0.51 1 92 180 VAL A O 1
ATOM 1393 N N . PRO A 1 181 ? 18.844 10.727 0.244 1 94.62 181 PRO A N 1
ATOM 1394 C CA . PRO A 1 181 ? 17.766 10.734 -0.754 1 94.62 181 PRO A CA 1
ATOM 1395 C C . PRO A 1 181 ? 16.812 11.922 -0.601 1 94.62 181 PRO A C 1
ATOM 1397 O O . PRO A 1 181 ? 16.703 12.484 0.49 1 94.62 181 PRO A O 1
ATOM 1400 N N . SER A 1 182 ? 16.266 12.398 -1.749 1 96.5 182 SER A N 1
ATOM 1401 C CA . SER A 1 182 ? 15.172 13.359 -1.689 1 96.5 182 SER A CA 1
ATOM 1402 C C . SER A 1 182 ? 14.008 12.828 -0.862 1 96.5 182 SER A C 1
ATOM 1404 O O . SER A 1 182 ? 13.938 11.633 -0.581 1 96.5 182 SER A O 1
ATOM 1406 N N . LEU A 1 183 ? 13.156 13.695 -0.393 1 97.25 183 LEU A N 1
ATOM 1407 C CA . LEU A 1 183 ? 11.992 13.273 0.38 1 97.25 183 LEU A CA 1
ATOM 1408 C C . LEU A 1 183 ? 11.188 12.227 -0.377 1 97.25 183 LEU A C 1
ATOM 1410 O O . LEU A 1 183 ? 10.781 11.211 0.201 1 97.25 183 LEU A O 1
ATOM 1414 N N . GLY A 1 184 ? 10.906 12.461 -1.7 1 97.06 184 GLY A N 1
ATOM 1415 C CA . GLY A 1 184 ? 10.172 11.5 -2.502 1 97.06 184 GLY A CA 1
ATOM 1416 C C . GLY A 1 184 ? 10.828 10.133 -2.533 1 97.06 184 GLY A C 1
ATOM 1417 O O . GLY A 1 184 ? 10.164 9.117 -2.322 1 97.06 184 GLY A O 1
ATOM 1418 N N . ASP A 1 185 ? 12.094 10.094 -2.785 1 96.62 185 ASP A N 1
ATOM 1419 C CA . ASP A 1 185 ? 12.82 8.836 -2.855 1 96.62 185 ASP A CA 1
ATOM 1420 C C . ASP A 1 185 ? 12.844 8.133 -1.498 1 96.62 185 ASP A C 1
ATOM 1422 O O . ASP A 1 185 ? 12.773 6.902 -1.428 1 96.62 185 ASP A O 1
ATOM 1426 N N . LEU A 1 186 ? 13.008 8.945 -0.478 1 97.69 186 LEU A N 1
ATOM 1427 C CA . LEU A 1 186 ? 13 8.398 0.876 1 97.69 186 LEU A CA 1
ATOM 1428 C C . LEU A 1 186 ? 11.664 7.719 1.175 1 97.69 186 LEU A C 1
ATOM 1430 O O . LEU A 1 186 ? 11.641 6.625 1.744 1 97.69 186 LEU A O 1
ATOM 1434 N N . LEU A 1 187 ? 10.57 8.344 0.809 1 98.25 187 LEU A N 1
ATOM 1435 C CA . LEU A 1 187 ? 9.242 7.793 1.059 1 98.25 187 LEU A CA 1
ATOM 1436 C C . LEU A 1 187 ? 9.016 6.52 0.251 1 98.25 187 LEU A C 1
ATOM 1438 O O . LEU A 1 187 ? 8.43 5.559 0.752 1 98.25 187 LEU A O 1
ATOM 1442 N N . LYS A 1 188 ? 9.469 6.5 -0.99 1 96.56 188 LYS A N 1
ATOM 1443 C CA . LYS A 1 188 ? 9.383 5.289 -1.801 1 96.56 188 LYS A CA 1
ATOM 1444 C C . LYS A 1 188 ? 10.188 4.152 -1.178 1 96.56 188 LYS A C 1
ATOM 1446 O O . LYS A 1 188 ? 9.734 3.008 -1.138 1 96.56 188 LYS A O 1
ATOM 1451 N N . MET A 1 189 ? 11.391 4.5 -0.783 1 96.75 189 MET A N 1
ATOM 1452 C CA . MET A 1 189 ? 12.258 3.514 -0.14 1 96.75 189 MET A CA 1
ATOM 1453 C C . MET A 1 189 ? 11.562 2.891 1.068 1 96.75 189 MET A C 1
ATOM 1455 O O . MET A 1 189 ? 11.578 1.67 1.234 1 96.75 189 MET A O 1
ATOM 1459 N N . LYS A 1 190 ? 11 3.721 1.914 1 97.88 190 LYS A N 1
ATOM 1460 C CA . LYS A 1 190 ? 10.336 3.225 3.115 1 97.88 190 LYS A CA 1
ATOM 1461 C C . LYS A 1 190 ? 9.102 2.402 2.756 1 97.88 190 LYS A C 1
ATOM 1463 O O . LYS A 1 190 ? 8.781 1.427 3.439 1 97.88 190 LYS A O 1
ATOM 1468 N N . SER A 1 191 ? 8.383 2.832 1.746 1 97.5 191 SER A N 1
ATOM 1469 C CA . SER A 1 191 ? 7.254 2.041 1.271 1 97.5 191 SER A CA 1
ATOM 1470 C C . SER A 1 191 ? 7.691 0.633 0.877 1 97.5 191 SER A C 1
ATOM 1472 O O . SER A 1 191 ? 6.992 -0.342 1.161 1 97.5 191 SER A O 1
ATOM 1474 N N . GLN A 1 192 ? 8.82 0.49 0.249 1 96.44 192 GLN A N 1
ATOM 1475 C CA . GLN A 1 192 ? 9.352 -0.799 -0.19 1 96.44 192 GLN A CA 1
ATOM 1476 C C . GLN A 1 192 ? 9.82 -1.634 0.997 1 96.44 192 GLN A C 1
ATOM 1478 O O . GLN A 1 192 ? 10.094 -2.828 0.853 1 96.44 192 GLN A O 1
ATOM 1483 N N . GLU A 1 193 ? 9.938 -1 2.074 1 97.06 193 GLU A N 1
ATOM 1484 C CA . GLU A 1 193 ? 10.25 -1.728 3.299 1 97.06 193 GLU A CA 1
ATOM 1485 C C . GLU A 1 193 ? 8.977 -2.131 4.043 1 97.06 193 GLU A C 1
ATOM 1487 O O . GLU A 1 193 ? 9.047 -2.65 5.156 1 97.06 193 GLU A O 1
ATOM 1492 N N . GLY A 1 194 ? 7.879 -1.805 3.473 1 95.81 194 GLY A N 1
ATOM 1493 C CA . GLY A 1 194 ? 6.617 -2.256 4.031 1 95.81 194 GLY A CA 1
ATOM 1494 C C . GLY A 1 194 ? 5.895 -1.18 4.82 1 95.81 194 GLY A C 1
ATOM 1495 O O . GLY A 1 194 ? 4.867 -1.446 5.449 1 95.81 194 GLY A O 1
ATOM 1496 N N . VAL A 1 195 ? 6.402 0.043 4.816 1 97.88 195 VAL A N 1
ATOM 1497 C CA . VAL A 1 195 ? 5.793 1.144 5.555 1 97.88 195 VAL A CA 1
ATOM 1498 C C . VAL A 1 195 ? 4.617 1.708 4.758 1 97.88 195 VAL A C 1
ATOM 1500 O O . VAL A 1 195 ? 4.711 1.888 3.541 1 97.88 195 VAL A O 1
ATOM 1503 N N . ARG A 1 196 ? 3.426 1.875 5.418 1 98.06 196 ARG A N 1
ATOM 1504 C CA . ARG A 1 196 ? 2.309 2.574 4.789 1 98.06 196 ARG A CA 1
ATOM 1505 C C . ARG A 1 196 ? 2.574 4.074 4.719 1 98.06 196 ARG A C 1
ATOM 1507 O O . ARG A 1 196 ? 2.73 4.73 5.75 1 98.06 196 ARG A O 1
ATOM 1514 N N . VAL A 1 197 ? 2.656 4.617 3.51 1 98.44 197 VAL A N 1
ATOM 1515 C CA . VAL A 1 197 ? 2.963 6.031 3.322 1 98.44 197 VAL A CA 1
ATOM 1516 C C . VAL A 1 197 ? 1.758 6.742 2.711 1 98.44 197 VAL A C 1
ATOM 1518 O O . VAL A 1 197 ? 1.352 6.438 1.587 1 98.44 197 VAL A O 1
ATOM 1521 N N . LEU A 1 198 ? 1.172 7.664 3.402 1 98.06 198 LEU A N 1
ATOM 1522 C CA . LEU A 1 198 ? 0.02 8.438 2.949 1 98.06 198 LEU A CA 1
ATOM 1523 C C . LEU A 1 198 ? 0.318 9.93 2.988 1 98.06 198 LEU A C 1
ATOM 1525 O O . LEU A 1 198 ? 0.786 10.445 4.004 1 98.06 198 LEU A O 1
ATOM 1529 N N . LEU A 1 199 ? 0.09 10.641 1.915 1 97.69 199 LEU A N 1
ATOM 1530 C CA . LEU A 1 199 ? 0.254 12.086 1.816 1 97.69 199 LEU A CA 1
ATOM 1531 C C . LEU A 1 199 ? -1.09 12.773 1.594 1 97.69 199 LEU A C 1
ATOM 1533 O O . LEU A 1 199 ? -1.825 12.422 0.668 1 97.69 199 LEU A O 1
ATOM 1537 N N . LEU A 1 200 ? -1.495 13.641 2.463 1 96.62 200 LEU A N 1
ATOM 1538 C CA . LEU A 1 200 ? -2.666 14.5 2.344 1 96.62 200 LEU A CA 1
ATOM 1539 C C . LEU A 1 200 ? -2.254 15.945 2.062 1 96.62 200 LEU A C 1
ATOM 1541 O O . LEU A 1 200 ? -1.846 16.672 2.975 1 96.62 200 LEU A O 1
ATOM 1545 N N . VAL A 1 201 ? -2.385 16.375 0.804 1 95 201 VAL A N 1
ATOM 1546 C CA . VAL A 1 201 ? -1.841 17.656 0.367 1 95 201 VAL A CA 1
ATOM 1547 C C . VAL A 1 201 ? -2.961 18.531 -0.193 1 95 201 VAL A C 1
ATOM 1549 O O . VAL A 1 201 ? -3.877 18.031 -0.851 1 95 201 VAL A O 1
ATOM 1552 N N . TRP A 1 202 ? -2.934 19.766 0.098 1 93.12 202 TRP A N 1
ATOM 1553 C CA . TRP A 1 202 ? -3.918 20.703 -0.438 1 93.12 202 TRP A CA 1
ATOM 1554 C C . TRP A 1 202 ? -3.848 20.75 -1.961 1 93.12 202 TRP A C 1
ATOM 1556 O O . TRP A 1 202 ? -2.76 20.781 -2.537 1 93.12 202 TRP A O 1
ATOM 1566 N N . ASP A 1 203 ? -4.988 20.688 -2.578 1 86.88 203 ASP A N 1
ATOM 1567 C CA . ASP A 1 203 ? -5.109 20.812 -4.027 1 86.88 203 ASP A CA 1
ATOM 1568 C C . ASP A 1 203 ? -5.227 22.281 -4.445 1 86.88 203 ASP A C 1
ATOM 1570 O O . ASP A 1 203 ? -6.293 22.875 -4.332 1 86.88 203 ASP A O 1
ATOM 1574 N N . ASP A 1 204 ? -4.227 22.75 -4.938 1 75 204 ASP A N 1
ATOM 1575 C CA . ASP A 1 204 ? -4.25 24.125 -5.426 1 75 204 ASP A CA 1
ATOM 1576 C C . ASP A 1 204 ? -5.117 24.25 -6.676 1 75 204 ASP A C 1
ATOM 1578 O O . ASP A 1 204 ? -4.77 23.734 -7.734 1 75 204 ASP A O 1
ATOM 1582 N N . PRO A 1 205 ? -6.281 24.812 -6.531 1 70.06 205 PRO A N 1
ATOM 1583 C CA . PRO A 1 205 ? -7.191 24.891 -7.68 1 70.06 205 PRO A CA 1
ATOM 1584 C C . PRO A 1 205 ? -6.559 25.562 -8.891 1 70.06 205 PRO A C 1
ATOM 1586 O O . PRO A 1 205 ? -7.047 25.391 -10.016 1 70.06 205 PRO A O 1
ATOM 1589 N N . THR A 1 206 ? -5.578 26.344 -8.664 1 63.03 206 THR A N 1
ATOM 1590 C CA . THR A 1 206 ? -4.953 27.047 -9.781 1 63.03 206 THR A CA 1
ATOM 1591 C C . THR A 1 206 ? -3.914 26.156 -10.461 1 63.03 206 THR A C 1
ATOM 1593 O O . THR A 1 206 ? -3.35 26.547 -11.492 1 63.03 206 THR A O 1
ATOM 1596 N N . SER A 1 207 ? -3.654 24.906 -9.977 1 49.5 207 SER A N 1
ATOM 1597 C CA . SER A 1 207 ? -2.652 24 -10.523 1 49.5 207 SER A CA 1
ATOM 1598 C C . SER A 1 207 ? -3.178 23.281 -11.766 1 49.5 207 SER A C 1
ATOM 1600 O O . SER A 1 207 ? -2.428 22.578 -12.453 1 49.5 207 SER A O 1
ATOM 1602 N N . GLU A 1 208 ? -4.395 23.25 -12.203 1 49.56 208 GLU A N 1
ATOM 1603 C CA . GLU A 1 208 ? -4.934 22.453 -13.297 1 49.56 208 GLU A CA 1
ATOM 1604 C C . GLU A 1 208 ? -4.098 22.609 -14.562 1 49.56 208 GLU A C 1
ATOM 1606 O O . GLU A 1 208 ? -3.473 23.641 -14.773 1 49.56 208 GLU A O 1
ATOM 1611 N N . THR A 1 209 ? -3.811 21.344 -15.188 1 42.09 209 THR A N 1
ATOM 1612 C CA . THR A 1 209 ? -3.029 21.031 -16.375 1 42.09 209 THR A CA 1
ATOM 1613 C C . THR A 1 209 ? -3.412 21.953 -17.531 1 42.09 209 THR A C 1
ATOM 1615 O O . THR A 1 209 ? -4.391 21.688 -18.234 1 42.09 209 THR A O 1
ATOM 1618 N N . ILE A 1 210 ? -3.615 23.188 -17.406 1 32.22 210 ILE A N 1
ATOM 1619 C CA . ILE A 1 210 ? -3.553 23.734 -18.75 1 32.22 210 ILE A CA 1
ATOM 1620 C C . ILE A 1 210 ? -2.301 23.219 -19.469 1 32.22 210 ILE A C 1
ATOM 1622 O O . ILE A 1 210 ? -1.247 23.062 -18.844 1 32.22 210 ILE A O 1
ATOM 1626 N N . ILE A 1 211 ? -2.377 22.969 -20.594 1 32.66 211 ILE A N 1
ATOM 1627 C CA . ILE A 1 211 ? -1.321 22.672 -21.547 1 32.66 211 ILE A CA 1
ATOM 1628 C C . ILE A 1 211 ? -0.099 23.547 -21.266 1 32.66 211 ILE A C 1
ATOM 1630 O O . ILE A 1 211 ? -0.171 24.766 -21.344 1 32.66 211 ILE A O 1
ATOM 1634 N N . GLY A 1 212 ? 0.975 23.078 -20.484 1 36.88 212 GLY A N 1
ATOM 1635 C CA . GLY A 1 212 ? 2.32 23.625 -20.359 1 36.88 212 GLY A CA 1
ATOM 1636 C C . GLY A 1 212 ? 2.67 24.047 -18.953 1 36.88 212 GLY A C 1
ATOM 1637 O O . GLY A 1 212 ? 3.848 24.172 -18.609 1 36.88 212 GLY A O 1
ATOM 1638 N N . ARG A 1 213 ? 1.705 24.797 -18.188 1 39.5 213 ARG A N 1
ATOM 1639 C CA . ARG A 1 213 ? 2.217 25.391 -16.953 1 39.5 213 ARG A CA 1
ATOM 1640 C C . ARG A 1 213 ? 1.906 24.516 -15.75 1 39.5 213 ARG A C 1
ATOM 1642 O O . ARG A 1 213 ? 0.739 24.281 -15.43 1 39.5 213 ARG A O 1
ATOM 1649 N N . MET A 1 214 ? 2.711 23.625 -15.156 1 45.62 214 MET A N 1
ATOM 1650 C CA . MET A 1 214 ? 2.637 22.641 -14.078 1 45.62 214 MET A CA 1
ATOM 1651 C C . MET A 1 214 ? 2.576 23.328 -12.719 1 45.62 214 MET A C 1
ATOM 1653 O O . MET A 1 214 ? 2.209 22.703 -11.719 1 45.62 214 MET A O 1
ATOM 1657 N N . ASP A 1 215 ? 2.996 24.578 -12.438 1 48.34 215 ASP A N 1
ATOM 1658 C CA . ASP A 1 215 ? 3.053 25.156 -11.109 1 48.34 215 ASP A CA 1
ATOM 1659 C C . ASP A 1 215 ? 1.888 26.125 -10.875 1 48.34 215 ASP A C 1
ATOM 1661 O O . ASP A 1 215 ? 1.635 27 -11.703 1 48.34 215 ASP A O 1
ATOM 1665 N N . GLY A 1 216 ? 0.924 25.906 -9.945 1 44.69 216 GLY A N 1
ATOM 1666 C CA . GLY A 1 216 ? -0.138 26.828 -9.57 1 44.69 216 GLY A CA 1
ATOM 1667 C C . GLY A 1 216 ? 0.377 28.172 -9.102 1 44.69 216 GLY A C 1
ATOM 1668 O O . GLY A 1 216 ? 1.58 28.344 -8.891 1 44.69 216 GLY A O 1
ATOM 1669 N N . TYR A 1 217 ? -0.558 29.172 -9 1 49.19 217 TYR A N 1
ATOM 1670 C CA . TYR A 1 217 ? -0.234 30.516 -8.539 1 49.19 217 TYR A CA 1
ATOM 1671 C C . TYR A 1 217 ? 0.492 30.469 -7.199 1 49.19 217 TYR A C 1
ATOM 1673 O O . TYR A 1 217 ? 1.392 31.281 -6.953 1 49.19 217 TYR A O 1
ATOM 1681 N N . MET A 1 218 ? 0.168 29.406 -6.527 1 60.16 218 MET A N 1
ATOM 1682 C CA . MET A 1 218 ? 0.75 29.328 -5.191 1 60.16 218 MET A CA 1
ATOM 1683 C C . MET A 1 218 ? 2.01 28.469 -5.191 1 60.16 218 MET A C 1
ATOM 1685 O O . MET A 1 218 ? 2.67 28.328 -4.16 1 60.16 218 MET A O 1
ATOM 1689 N N . ARG A 1 219 ? 2.395 27.891 -6.328 1 61.31 219 ARG A N 1
ATOM 1690 C CA . ARG A 1 219 ? 3.629 27.141 -6.551 1 61.31 219 ARG A CA 1
ATOM 1691 C C . ARG A 1 219 ? 3.75 25.984 -5.574 1 61.31 219 ARG A C 1
ATOM 1693 O O . ARG A 1 219 ? 4.812 25.766 -4.988 1 61.31 219 ARG A O 1
ATOM 1700 N N . THR A 1 220 ? 2.674 25.297 -5.258 1 74.62 220 THR A N 1
ATOM 1701 C CA . THR A 1 220 ? 2.678 24.188 -4.309 1 74.62 220 THR A CA 1
ATOM 1702 C C . THR A 1 220 ? 3.25 22.922 -4.953 1 74.62 220 THR A C 1
ATOM 1704 O O . THR A 1 220 ? 3.617 21.984 -4.254 1 74.62 220 THR A O 1
ATOM 1707 N N . ARG A 1 221 ? 3.383 22.844 -6.215 1 75.44 221 ARG A N 1
ATOM 1708 C CA . ARG A 1 221 ? 3.908 21.719 -6.984 1 75.44 221 ARG A CA 1
ATOM 1709 C C . ARG A 1 221 ? 3.18 20.438 -6.625 1 75.44 221 ARG A C 1
ATOM 1711 O O . ARG A 1 221 ? 3.797 19.375 -6.543 1 75.44 221 ARG A O 1
ATOM 1718 N N . ASP A 1 222 ? 1.968 20.562 -6.242 1 83.62 222 ASP A N 1
ATOM 1719 C CA . ASP A 1 222 ? 1.15 19.438 -5.801 1 83.62 222 ASP A CA 1
ATOM 1720 C C . ASP A 1 222 ? 0.971 18.422 -6.918 1 83.62 222 ASP A C 1
ATOM 1722 O O . ASP A 1 222 ? 1.141 17.219 -6.703 1 83.62 222 ASP A O 1
ATOM 1726 N N . GLU A 1 223 ? 0.764 18.828 -8.125 1 85 223 GLU A N 1
ATOM 1727 C CA . GLU A 1 223 ? 0.557 17.922 -9.242 1 85 223 GLU A CA 1
ATOM 1728 C C . GLU A 1 223 ? 1.847 17.188 -9.602 1 85 223 GLU A C 1
ATOM 1730 O O . GLU A 1 223 ? 1.816 16.016 -9.992 1 85 223 GLU A O 1
ATOM 1735 N N . GLU A 1 224 ? 2.912 17.922 -9.531 1 87.19 224 GLU A N 1
ATOM 1736 C CA . GLU A 1 224 ? 4.203 17.297 -9.797 1 87.19 224 GLU A CA 1
ATOM 1737 C C . GLU A 1 224 ? 4.48 16.172 -8.805 1 87.19 224 GLU A C 1
ATOM 1739 O O . GLU A 1 224 ? 4.934 15.086 -9.195 1 87.19 224 GLU A O 1
ATOM 1744 N N . THR A 1 225 ? 4.246 16.453 -7.566 1 91 225 THR A N 1
ATOM 1745 C CA . THR A 1 225 ? 4.449 15.445 -6.531 1 91 225 THR A CA 1
ATOM 1746 C C . THR A 1 225 ? 3.508 14.258 -6.738 1 91 225 THR A C 1
ATOM 1748 O O . THR A 1 225 ? 3.908 13.109 -6.57 1 91 225 THR A O 1
ATOM 1751 N N . ARG A 1 226 ? 2.301 14.555 -7.098 1 91.56 226 ARG A N 1
ATOM 1752 C CA . ARG A 1 226 ? 1.35 13.484 -7.387 1 91.56 226 ARG A CA 1
ATOM 1753 C C . ARG A 1 226 ? 1.839 12.609 -8.531 1 91.56 226 ARG A C 1
ATOM 1755 O O . ARG A 1 226 ? 1.742 11.383 -8.469 1 91.56 226 ARG A O 1
ATOM 1762 N N . ARG A 1 227 ? 2.352 13.188 -9.586 1 89.25 227 ARG A N 1
ATOM 1763 C CA . ARG A 1 227 ? 2.857 12.445 -10.742 1 89.25 227 ARG A CA 1
ATOM 1764 C C . ARG A 1 227 ? 4.047 11.57 -10.352 1 89.25 227 ARG A C 1
ATOM 1766 O O . ARG A 1 227 ? 4.191 10.453 -10.852 1 89.25 227 ARG A O 1
ATOM 1773 N N . PHE A 1 228 ? 4.809 12.102 -9.547 1 92.75 228 PHE A N 1
ATOM 1774 C CA . PHE A 1 228 ? 5.977 11.367 -9.086 1 92.75 228 PHE A CA 1
ATOM 1775 C C . PHE A 1 228 ? 5.559 10.062 -8.406 1 92.75 228 PHE A C 1
ATOM 1777 O O . PHE A 1 228 ? 6.242 9.047 -8.539 1 92.75 228 PHE A O 1
ATOM 1784 N N . PHE A 1 229 ? 4.391 10.07 -7.668 1 92.44 229 PHE A N 1
ATOM 1785 C CA . PHE A 1 229 ? 3.965 8.906 -6.895 1 92.44 229 PHE A CA 1
ATOM 1786 C C . PHE A 1 229 ? 2.873 8.141 -7.633 1 92.44 229 PHE A C 1
ATOM 1788 O O . PHE A 1 229 ? 2.26 7.23 -7.066 1 92.44 229 PHE A O 1
ATOM 1795 N N . LYS A 1 230 ? 2.438 8.469 -8.797 1 85.38 230 LYS A N 1
ATOM 1796 C CA . LYS A 1 230 ? 1.312 7.91 -9.539 1 85.38 230 LYS A CA 1
ATOM 1797 C C . LYS A 1 230 ? 1.4 6.387 -9.594 1 85.38 230 LYS A C 1
ATOM 1799 O O . LYS A 1 230 ? 0.387 5.695 -9.477 1 85.38 230 LYS A O 1
ATOM 1804 N N . HIS A 1 231 ? 2.467 5.719 -9.75 1 81.38 231 HIS A N 1
ATOM 1805 C CA . HIS A 1 231 ? 2.602 4.27 -9.852 1 81.38 231 HIS A CA 1
ATOM 1806 C C . HIS A 1 231 ? 3.363 3.701 -8.656 1 81.38 231 HIS A C 1
ATOM 1808 O O . HIS A 1 231 ? 4.031 2.674 -8.773 1 81.38 231 HIS A O 1
ATOM 1814 N N . SER A 1 232 ? 3.166 4.406 -7.617 1 89.88 232 SER A N 1
ATOM 1815 C CA . SER A 1 232 ? 3.801 4.004 -6.367 1 89.88 232 SER A CA 1
ATOM 1816 C C . SER A 1 232 ? 2.764 3.604 -5.324 1 89.88 232 SER A C 1
ATOM 1818 O O . SER A 1 232 ? 1.63 4.086 -5.352 1 89.88 232 SER A O 1
ATOM 1820 N N . PRO A 1 233 ? 3.148 2.645 -4.543 1 91.62 233 PRO A N 1
ATOM 1821 C CA . PRO A 1 233 ? 2.264 2.365 -3.408 1 91.62 233 PRO A CA 1
ATOM 1822 C C . PRO A 1 233 ? 2.137 3.551 -2.455 1 91.62 233 PRO A C 1
ATOM 1824 O O . PRO A 1 233 ? 1.251 3.564 -1.596 1 91.62 233 PRO A O 1
ATOM 1827 N N . VAL A 1 234 ? 3.021 4.512 -2.555 1 95.06 234 VAL A N 1
ATOM 1828 C CA . VAL A 1 234 ? 2.836 5.762 -1.825 1 95.06 234 VAL A CA 1
ATOM 1829 C C . VAL A 1 234 ? 1.585 6.477 -2.332 1 95.06 234 VAL A C 1
ATOM 1831 O O . VAL A 1 234 ? 1.498 6.832 -3.51 1 95.06 234 VAL A O 1
ATOM 1834 N N . GLN A 1 235 ? 0.668 6.66 -1.44 1 93.94 235 GLN A N 1
ATOM 1835 C CA . GLN A 1 235 ? -0.592 7.262 -1.863 1 93.94 235 GLN A CA 1
ATOM 1836 C C . GLN A 1 235 ? -0.627 8.75 -1.539 1 93.94 235 GLN A C 1
ATOM 1838 O O . GLN A 1 235 ? -0.269 9.164 -0.432 1 93.94 235 GLN A O 1
ATOM 1843 N N . ILE A 1 236 ? -1 9.531 -2.48 1 93.94 236 ILE A N 1
ATOM 1844 C CA . ILE A 1 236 ? -1.173 10.969 -2.295 1 93.94 236 ILE A CA 1
ATOM 1845 C C . ILE A 1 236 ? -2.609 11.359 -2.633 1 93.94 236 ILE A C 1
ATOM 1847 O O . ILE A 1 236 ? -3.145 10.953 -3.666 1 93.94 236 ILE A O 1
ATOM 1851 N N . LEU A 1 237 ? -3.285 12 -1.76 1 92.75 237 LEU A N 1
ATOM 1852 C CA . LEU A 1 237 ? -4.594 12.602 -1.997 1 92.75 237 LEU A CA 1
ATOM 1853 C C . LEU A 1 237 ? -4.484 14.117 -2.07 1 92.75 237 LEU A C 1
ATOM 1855 O O . LEU A 1 237 ? -4.059 14.766 -1.11 1 92.75 237 LEU A O 1
ATOM 1859 N N . LEU A 1 238 ? -4.703 14.688 -3.188 1 90.75 238 LEU A N 1
ATOM 1860 C CA . LEU A 1 238 ? -4.875 16.141 -3.309 1 90.75 238 LEU A CA 1
ATOM 1861 C C . LEU A 1 238 ? -6.285 16.547 -2.91 1 90.75 238 LEU A C 1
ATOM 1863 O O . LEU A 1 238 ? -7.262 16.109 -3.516 1 90.75 238 LEU A O 1
ATOM 1867 N N . CYS A 1 239 ? -6.398 17.328 -1.916 1 89.56 239 CYS A N 1
ATOM 1868 C CA . CYS A 1 239 ? -7.695 17.656 -1.328 1 89.56 239 CYS A CA 1
ATOM 1869 C C . CYS A 1 239 ? -8.016 19.125 -1.506 1 89.56 239 CYS A C 1
ATOM 1871 O O . CYS A 1 239 ? -7.383 19.984 -0.889 1 89.56 239 CYS A O 1
ATOM 1873 N N . PRO A 1 240 ? -9.008 19.406 -2.301 1 85.5 240 PRO A N 1
ATOM 1874 C CA . PRO A 1 240 ? -9.453 20.797 -2.346 1 85.5 240 PRO A CA 1
ATOM 1875 C C . PRO A 1 240 ? -10.211 21.219 -1.085 1 85.5 240 PRO A C 1
ATOM 1877 O O . PRO A 1 240 ? -10.797 20.375 -0.405 1 85.5 240 PRO A O 1
ATOM 1880 N N . ARG A 1 241 ? -10.078 22.438 -0.844 1 87.38 241 ARG A N 1
ATOM 1881 C CA . ARG A 1 241 ? -10.953 22.953 0.203 1 87.38 241 ARG A CA 1
ATOM 1882 C C . ARG A 1 241 ? -12.391 23.078 -0.298 1 87.38 241 ARG A C 1
ATOM 1884 O O . ARG A 1 241 ? -12.633 23.578 -1.396 1 87.38 241 ARG A O 1
ATOM 1891 N N . SER A 1 242 ? -13.328 22.438 0.411 1 78.31 242 SER A N 1
ATOM 1892 C CA . SER A 1 242 ? -14.703 22.422 -0.074 1 78.31 242 SER A CA 1
ATOM 1893 C C . SER A 1 242 ? -15.68 22.828 1.021 1 78.31 242 SER A C 1
ATOM 1895 O O . SER A 1 242 ? -15.453 22.562 2.201 1 78.31 242 SER A O 1
ATOM 1897 N N . ALA A 1 243 ? -16.625 23.578 0.496 1 74.25 243 ALA A N 1
ATOM 1898 C CA . ALA A 1 243 ? -17.766 23.875 1.361 1 74.25 243 ALA A CA 1
ATOM 1899 C C . ALA A 1 243 ? -18.797 22.75 1.304 1 74.25 243 ALA A C 1
ATOM 1901 O O . ALA A 1 243 ? -18.641 21.797 0.544 1 74.25 243 ALA A O 1
ATOM 1902 N N . GLY A 1 244 ? -19.641 22.797 2.213 1 69.44 244 GLY A N 1
ATOM 1903 C CA . GLY A 1 244 ? -20.688 21.797 2.23 1 69.44 244 GLY A CA 1
ATOM 1904 C C . GLY A 1 244 ? -21.531 21.781 0.971 1 69.44 244 GLY A C 1
ATOM 1905 O O . GLY A 1 244 ? -21.672 22.812 0.305 1 69.44 244 GLY A O 1
ATOM 1906 N N . LYS A 1 245 ? -22.031 20.641 0.599 1 62.25 245 LYS A N 1
ATOM 1907 C CA . LYS A 1 245 ? -22.891 20.5 -0.575 1 62.25 245 LYS A CA 1
ATOM 1908 C C . LYS A 1 245 ? -24.141 21.359 -0.457 1 62.25 245 LYS A C 1
ATOM 1910 O O . LYS A 1 245 ? -24.719 21.766 -1.468 1 62.25 245 LYS A O 1
ATOM 1915 N N . ARG A 1 246 ? -24.438 21.703 0.722 1 57.06 246 ARG A N 1
ATOM 1916 C CA . ARG A 1 246 ? -25.672 22.438 0.938 1 57.06 246 ARG A CA 1
ATOM 1917 C C . ARG A 1 246 ? -25.422 23.953 0.912 1 57.06 246 ARG A C 1
ATOM 1919 O O . ARG A 1 246 ? -26.359 24.734 0.98 1 57.06 246 ARG A O 1
ATOM 1926 N N . HIS A 1 247 ? -24.172 24.203 0.739 1 63.06 247 HIS A N 1
ATOM 1927 C CA . HIS A 1 247 ? -23.844 25.609 0.625 1 63.06 247 HIS A CA 1
ATOM 1928 C C . HIS A 1 247 ? -24.141 26.141 -0.78 1 63.06 247 HIS A C 1
ATOM 1930 O O . HIS A 1 247 ? -24.281 25.344 -1.72 1 63.06 247 HIS A O 1
ATOM 1936 N N . SER A 1 248 ? -24.375 27.438 -0.811 1 64.69 248 SER A N 1
ATOM 1937 C CA . SER A 1 248 ? -24.609 28.062 -2.104 1 64.69 248 SER A CA 1
ATOM 1938 C C . SER A 1 248 ? -23.438 27.844 -3.057 1 64.69 248 SER A C 1
ATOM 1940 O O . SER A 1 248 ? -22.312 27.609 -2.621 1 64.69 248 SER A O 1
ATOM 1942 N N . TRP A 1 249 ? -23.766 27.828 -4.258 1 64.75 249 TRP A N 1
ATOM 1943 C CA . TRP A 1 249 ? -22.734 27.688 -5.293 1 64.75 249 TRP A CA 1
ATOM 1944 C C . TRP A 1 249 ? -21.656 28.75 -5.137 1 64.75 249 TRP A C 1
ATOM 1946 O O . TRP A 1 249 ? -20.484 28.469 -5.387 1 64.75 249 TRP A O 1
ATOM 1956 N N . VAL A 1 250 ? -22.109 29.938 -4.746 1 57.44 250 VAL A N 1
ATOM 1957 C CA . VAL A 1 250 ? -21.156 31.031 -4.551 1 57.44 250 VAL A CA 1
ATOM 1958 C C . VAL A 1 250 ? -20.203 30.688 -3.402 1 57.44 250 VAL A C 1
ATOM 1960 O O . VAL A 1 250 ? -19 30.875 -3.512 1 57.44 250 VAL A O 1
ATOM 1963 N N . LYS A 1 251 ? -20.766 30.141 -2.424 1 69.38 251 LYS A N 1
ATOM 1964 C CA . LYS A 1 251 ? -19.938 29.766 -1.271 1 69.38 251 LYS A CA 1
ATOM 1965 C C . LYS A 1 251 ? -19.016 28.609 -1.599 1 69.38 251 LYS A C 1
ATOM 1967 O O . LYS A 1 251 ? -17.875 28.562 -1.131 1 69.38 251 LYS A O 1
ATOM 1972 N N . GLN A 1 252 ? -19.5 27.766 -2.359 1 70.56 252 GLN A N 1
ATOM 1973 C CA . GLN A 1 252 ? -18.703 26.625 -2.779 1 70.56 252 GLN A CA 1
ATOM 1974 C C . GLN A 1 252 ? -17.516 27.062 -3.627 1 70.56 252 GLN A C 1
ATOM 1976 O O . GLN A 1 252 ? -16.375 26.609 -3.414 1 70.56 252 GLN A O 1
ATOM 1981 N N . LYS A 1 253 ? -17.766 27.969 -4.465 1 66.44 253 LYS A N 1
ATOM 1982 C CA . LYS A 1 253 ? -16.703 28.469 -5.332 1 66.44 253 LYS A CA 1
ATOM 1983 C C . LYS A 1 253 ? -15.695 29.297 -4.535 1 66.44 253 LYS A C 1
ATOM 1985 O O . LYS A 1 253 ? -14.484 29.188 -4.75 1 66.44 253 LYS A O 1
ATOM 1990 N N . GLU A 1 254 ? -16.25 30.078 -3.648 1 67.56 254 GLU A N 1
ATOM 1991 C CA . GLU A 1 254 ? -15.375 30.891 -2.807 1 67.56 254 GLU A CA 1
ATOM 1992 C C . GLU A 1 254 ? -14.461 30.016 -1.955 1 67.56 254 GLU A C 1
ATOM 1994 O O . GLU A 1 254 ? -13.25 30.219 -1.932 1 67.56 254 GLU A O 1
ATOM 1999 N N . THR A 1 255 ? -15.055 29.109 -1.349 1 70.69 255 THR A N 1
ATOM 2000 C CA . THR A 1 255 ? -14.297 28.25 -0.452 1 70.69 255 THR A CA 1
ATOM 2001 C C . THR A 1 255 ? -13.242 27.453 -1.225 1 70.69 255 THR A C 1
ATOM 2003 O O . THR A 1 255 ? -12.109 27.312 -0.77 1 70.69 255 THR A O 1
ATOM 2006 N N . GLY A 1 256 ? -13.547 27.016 -2.33 1 73.75 256 GLY A N 1
ATOM 2007 C CA . GLY A 1 256 ? -12.656 26.188 -3.127 1 73.75 256 GLY A CA 1
ATOM 2008 C C . GLY A 1 256 ? -11.516 26.969 -3.746 1 73.75 256 GLY A C 1
ATOM 2009 O O . GLY A 1 256 ? -10.43 26.422 -3.965 1 73.75 256 GLY A O 1
ATOM 2010 N N . THR A 1 257 ? -11.727 28.25 -3.896 1 72.25 257 THR A N 1
ATOM 2011 C CA . THR A 1 257 ? -10.734 29.016 -4.621 1 72.25 257 THR A CA 1
ATOM 2012 C C . THR A 1 257 ? -9.922 29.891 -3.666 1 72.25 257 THR A C 1
ATOM 2014 O O . THR A 1 257 ? -8.773 30.234 -3.953 1 72.25 257 THR A O 1
ATOM 2017 N N . THR A 1 258 ? -10.508 30.156 -2.496 1 78.12 258 THR A N 1
ATOM 2018 C CA . THR A 1 258 ? -9.906 31.188 -1.651 1 78.12 258 THR A CA 1
ATOM 2019 C C . THR A 1 258 ? -9.164 30.547 -0.478 1 78.12 258 THR A C 1
ATOM 2021 O O . THR A 1 258 ? -8.125 31.062 -0.04 1 78.12 258 THR A O 1
ATOM 2024 N N . TYR A 1 259 ? -9.703 29.469 -0.036 1 88.56 259 TYR A N 1
ATOM 2025 C CA . TYR A 1 259 ? -9.156 28.953 1.212 1 88.56 259 TYR A CA 1
ATOM 2026 C C . TYR A 1 259 ? -8.359 27.672 0.968 1 88.56 259 TYR A C 1
ATOM 2028 O O . TYR A 1 259 ? -8.43 27.094 -0.115 1 88.56 259 TYR A O 1
ATOM 2036 N N . SER A 1 260 ? -7.555 27.281 1.918 1 92 260 SER A N 1
ATOM 2037 C CA . SER A 1 260 ? -6.617 26.172 1.742 1 92 260 SER A CA 1
ATOM 2038 C C . SER A 1 260 ? -6.641 25.234 2.941 1 92 260 SER A C 1
ATOM 2040 O O . SER A 1 260 ? -7.23 25.547 3.977 1 92 260 SER A O 1
ATOM 2042 N N . HIS A 1 261 ? -6.219 24.078 2.73 1 94.81 261 HIS A N 1
ATOM 2043 C CA . HIS A 1 261 ? -5.805 23.219 3.838 1 94.81 261 HIS A CA 1
ATOM 2044 C C . HIS A 1 261 ? -4.379 23.547 4.277 1 94.81 261 HIS A C 1
ATOM 2046 O O . HIS A 1 261 ? -3.428 23.297 3.535 1 94.81 261 HIS A O 1
ATOM 2052 N N . HIS A 1 262 ? -4.285 24.031 5.516 1 96.19 262 HIS A N 1
ATOM 2053 C CA . HIS A 1 262 ? -3.029 24.656 5.922 1 96.19 262 HIS A CA 1
ATOM 2054 C C . HIS A 1 262 ? -2.406 23.922 7.102 1 96.19 262 HIS A C 1
ATOM 2056 O O . HIS A 1 262 ? -1.573 24.484 7.816 1 96.19 262 HIS A O 1
ATOM 2062 N N . GLN A 1 263 ? -2.844 22.672 7.371 1 97.94 263 GLN A N 1
ATOM 2063 C CA . GLN A 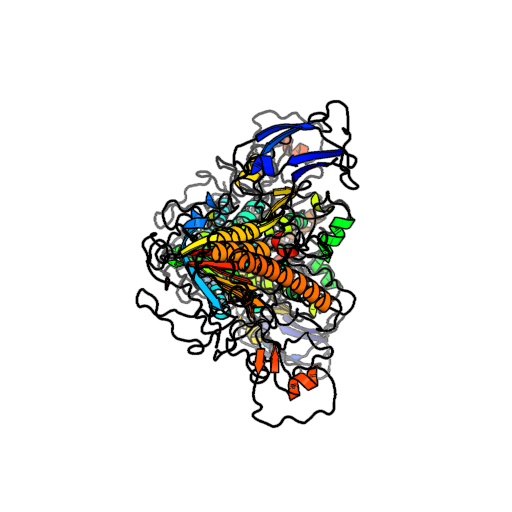1 263 ? -2.248 21.859 8.43 1 97.94 263 GLN A CA 1
ATOM 2064 C C . GLN A 1 263 ? -0.918 21.266 7.98 1 97.94 263 GLN A C 1
ATOM 2066 O O . GLN A 1 263 ? -0.782 20.828 6.836 1 97.94 263 GLN A O 1
ATOM 2071 N N . LYS A 1 264 ? 0.114 21.312 8.82 1 98.12 264 LYS A N 1
ATOM 2072 C CA . LYS A 1 264 ? 1.401 20.672 8.555 1 98.12 264 LYS A CA 1
ATOM 2073 C C . LYS A 1 264 ? 1.737 19.641 9.633 1 98.12 264 LYS A C 1
ATOM 2075 O O . LYS A 1 264 ? 2.008 20 10.773 1 98.12 264 LYS A O 1
ATOM 2080 N N . THR A 1 265 ? 1.734 18.359 9.281 1 98.62 265 THR A N 1
ATOM 2081 C CA . THR A 1 265 ? 2.051 17.297 10.242 1 98.62 265 THR A CA 1
ATOM 2082 C C . THR A 1 265 ? 2.85 16.188 9.57 1 98.62 265 THR A C 1
ATOM 2084 O O . THR A 1 265 ? 2.691 15.93 8.375 1 98.62 265 THR A O 1
ATOM 2087 N N . VAL A 1 266 ? 3.746 15.609 10.234 1 98.88 266 VAL A N 1
ATOM 2088 C CA . VAL A 1 266 ? 4.422 14.352 9.922 1 98.88 266 VAL A CA 1
ATOM 2089 C C . VAL A 1 266 ? 4.223 13.352 11.055 1 98.88 266 VAL A C 1
ATOM 2091 O O . VAL A 1 266 ? 4.66 13.594 12.188 1 98.88 266 VAL A O 1
ATOM 2094 N N . ILE A 1 267 ? 3.547 12.297 10.836 1 98.88 267 ILE A N 1
ATOM 2095 C CA . ILE A 1 267 ? 3.227 11.273 11.82 1 98.88 267 ILE A CA 1
ATOM 2096 C C . ILE A 1 267 ? 3.922 9.969 11.453 1 98.88 267 ILE A C 1
ATOM 2098 O O . ILE A 1 267 ? 3.781 9.477 10.328 1 98.88 267 ILE A O 1
ATOM 2102 N N . VAL A 1 268 ? 4.695 9.398 12.312 1 98.81 268 VAL A N 1
ATOM 2103 C CA . VAL A 1 268 ? 5.422 8.164 12.055 1 98.81 268 VAL A CA 1
ATOM 2104 C C . VAL A 1 268 ? 5.391 7.277 13.305 1 98.81 268 VAL A C 1
ATOM 2106 O O . VAL A 1 268 ? 5.031 7.738 14.391 1 98.81 268 VAL A O 1
ATOM 2109 N N . ASP A 1 269 ? 5.609 6.027 13.133 1 97.75 269 ASP A N 1
ATOM 2110 C CA . ASP A 1 269 ? 5.875 5.168 14.281 1 97.75 269 ASP A CA 1
ATOM 2111 C C . ASP A 1 269 ? 7.344 5.23 14.688 1 97.75 269 ASP A C 1
ATOM 2113 O O . ASP A 1 269 ? 8.219 5.473 13.852 1 97.75 269 ASP A O 1
ATOM 2117 N N . ALA A 1 270 ? 7.59 5.105 15.945 1 96.94 270 ALA A N 1
ATOM 2118 C CA . ALA A 1 270 ? 8.938 5.129 16.5 1 96.94 270 ALA A CA 1
ATOM 2119 C C . ALA A 1 270 ? 9.133 4 17.516 1 96.94 270 ALA A C 1
ATOM 2121 O O . ALA A 1 270 ? 8.164 3.379 17.953 1 96.94 270 ALA A O 1
ATOM 2122 N N . ASP A 1 271 ? 10.406 3.732 17.812 1 94.81 271 ASP A N 1
ATOM 2123 C CA . ASP A 1 271 ? 10.758 2.674 18.766 1 94.81 271 ASP A CA 1
ATOM 2124 C C . ASP A 1 271 ? 10.266 2.996 20.172 1 94.81 271 ASP A C 1
ATOM 2126 O O . ASP A 1 271 ? 10.531 4.074 20.688 1 94.81 271 ASP A O 1
ATOM 2130 N N . ALA A 1 272 ? 9.508 2.143 20.75 1 93.06 272 ALA A N 1
ATOM 2131 C CA . ALA A 1 272 ? 8.992 2.299 22.109 1 93.06 272 ALA A CA 1
ATOM 2132 C C . ALA A 1 272 ? 9.719 1.366 23.078 1 93.06 272 ALA A C 1
ATOM 2134 O O . ALA A 1 272 ? 9.375 1.308 24.266 1 93.06 272 ALA A O 1
ATOM 2135 N N . GLY A 1 273 ? 10.695 0.614 22.594 1 89.62 273 GLY A N 1
ATOM 2136 C CA . GLY A 1 273 ? 11.367 -0.396 23.391 1 89.62 273 GLY A CA 1
ATOM 2137 C C . GLY A 1 273 ? 10.656 -1.736 23.375 1 89.62 273 GLY A C 1
ATOM 2138 O O . GLY A 1 273 ? 9.461 -1.809 23.094 1 89.62 273 GLY A O 1
ATOM 2139 N N . GLY A 1 274 ? 11.352 -2.928 23.531 1 88.06 274 GLY A N 1
ATOM 2140 C CA . GLY A 1 274 ? 10.797 -4.27 23.594 1 88.06 274 GLY A CA 1
ATOM 2141 C C . GLY A 1 274 ? 10.148 -4.711 22.297 1 88.06 274 GLY A C 1
ATOM 2142 O O . GLY A 1 274 ? 9.094 -5.34 22.297 1 88.06 274 GLY A O 1
ATOM 2143 N N . ASN A 1 275 ? 10.648 -4.301 21.203 1 86.12 275 ASN A N 1
ATOM 2144 C CA . ASN A 1 275 ? 10.141 -4.613 19.875 1 86.12 275 ASN A CA 1
ATOM 2145 C C . ASN A 1 275 ? 8.742 -4.043 19.656 1 86.12 275 ASN A C 1
ATOM 2147 O O . ASN A 1 275 ? 7.938 -4.621 18.922 1 86.12 275 ASN A O 1
ATOM 2151 N N . ARG A 1 276 ? 8.492 -3.008 20.422 1 91.75 276 ARG A N 1
ATOM 2152 C CA . ARG A 1 276 ? 7.215 -2.314 20.281 1 91.75 276 ARG A CA 1
ATOM 2153 C C . ARG A 1 276 ? 7.406 -0.943 19.641 1 91.75 276 ARG A C 1
ATOM 2155 O O . ARG A 1 276 ? 8.531 -0.444 19.547 1 91.75 276 ARG A O 1
ATOM 2162 N N . ARG A 1 277 ? 6.328 -0.47 19.125 1 94.88 277 ARG A N 1
ATOM 2163 C CA . ARG A 1 277 ? 6.355 0.817 18.438 1 94.88 277 ARG A CA 1
ATOM 2164 C C . ARG A 1 277 ? 5.32 1.771 19.031 1 94.88 277 ARG A C 1
ATOM 2166 O O . ARG A 1 277 ? 4.297 1.336 19.562 1 94.88 277 ARG A O 1
ATOM 2173 N N . LYS A 1 278 ? 5.57 3.02 18.969 1 96.12 278 LYS A N 1
ATOM 2174 C CA . LYS A 1 278 ? 4.645 4.082 19.359 1 96.12 278 LYS A CA 1
ATOM 2175 C C . LYS A 1 278 ? 4.516 5.129 18.25 1 96.12 278 LYS A C 1
ATOM 2177 O O . LYS A 1 278 ? 5.312 5.145 17.312 1 96.12 278 LYS A O 1
ATOM 2182 N N . ILE A 1 279 ? 3.504 5.969 18.391 1 97.75 279 ILE A N 1
ATOM 2183 C CA . ILE A 1 279 ? 3.303 7.035 17.406 1 97.75 279 ILE A CA 1
ATOM 2184 C C . ILE A 1 279 ? 3.963 8.32 17.906 1 97.75 279 ILE A C 1
ATOM 2186 O O . ILE A 1 279 ? 3.859 8.664 19.078 1 97.75 279 ILE A O 1
ATOM 2190 N N . ILE A 1 280 ? 4.676 8.992 17.109 1 98.19 280 ILE A N 1
ATOM 2191 C CA . ILE A 1 280 ? 5.152 10.352 17.344 1 98.19 280 ILE A CA 1
ATOM 2192 C C . ILE A 1 280 ? 4.684 11.266 16.219 1 98.19 280 ILE A C 1
ATOM 2194 O O . ILE A 1 280 ? 4.34 10.805 15.133 1 98.19 280 ILE A O 1
ATOM 2198 N N . ALA A 1 281 ? 4.609 12.547 16.469 1 98.75 281 ALA A N 1
ATOM 2199 C CA . ALA A 1 281 ? 4.074 13.469 15.477 1 98.75 281 ALA A CA 1
ATOM 2200 C C . ALA A 1 281 ? 4.816 14.805 15.5 1 98.75 281 ALA A C 1
ATOM 2202 O O . ALA A 1 281 ? 5.148 15.312 16.578 1 98.75 281 ALA A O 1
ATOM 2203 N N . PHE A 1 282 ? 5.188 15.258 14.359 1 98.88 282 PHE A N 1
ATOM 2204 C CA . PHE A 1 282 ? 5.668 16.625 14.172 1 98.88 282 PHE A CA 1
ATOM 2205 C C . PHE A 1 282 ? 4.523 17.547 13.773 1 98.88 282 PHE A C 1
ATOM 2207 O O . PHE A 1 282 ? 3.73 17.219 12.891 1 98.88 282 PHE A O 1
ATOM 2214 N N . ILE A 1 283 ? 4.352 18.656 14.414 1 98.5 283 ILE A N 1
ATOM 2215 C CA . ILE A 1 283 ? 3.283 19.609 14.164 1 98.5 283 ILE A CA 1
ATOM 2216 C C . ILE A 1 283 ? 3.834 21.031 14.258 1 98.5 283 ILE A C 1
ATOM 2218 O O . ILE A 1 283 ? 4.664 21.328 15.125 1 98.5 283 ILE A O 1
ATOM 2222 N N . GLY A 1 284 ? 3.516 21.906 13.312 1 98.06 284 GLY A N 1
ATOM 2223 C CA . GLY A 1 284 ? 3.963 23.281 13.352 1 98.06 284 GLY A CA 1
ATOM 2224 C C . GLY A 1 284 ? 3.68 24.047 12.07 1 98.06 284 GLY A C 1
ATOM 2225 O O . GLY A 1 284 ? 2.641 23.844 11.438 1 98.06 284 GLY A O 1
ATOM 2226 N N . GLY A 1 285 ? 4.523 24.969 11.805 1 97.38 285 GLY A N 1
ATOM 2227 C CA . GLY A 1 285 ? 4.285 25.844 10.656 1 97.38 285 GLY A CA 1
ATOM 2228 C C . GLY A 1 285 ? 5.16 25.5 9.469 1 97.38 285 GLY A C 1
ATOM 2229 O O . GLY A 1 285 ? 4.902 25.969 8.352 1 97.38 285 GLY A O 1
ATOM 2230 N N . LEU A 1 286 ? 6.055 24.641 9.617 1 96.44 286 LEU A N 1
ATOM 2231 C CA . LEU A 1 286 ? 7.066 24.375 8.602 1 96.44 286 LEU A CA 1
ATOM 2232 C C . LEU A 1 286 ? 6.535 23.422 7.539 1 96.44 286 LEU A C 1
ATOM 2234 O O . LEU A 1 286 ? 6.23 22.266 7.844 1 96.44 286 LEU A O 1
ATOM 2238 N N . ASP A 1 287 ? 6.492 23.906 6.328 1 94.12 287 ASP A N 1
ATOM 2239 C CA . ASP A 1 287 ? 6.117 23.062 5.188 1 94.12 287 ASP A CA 1
ATOM 2240 C C . ASP A 1 287 ? 7.301 22.234 4.707 1 94.12 287 ASP A C 1
ATOM 2242 O O . ASP A 1 287 ? 8.453 22.672 4.797 1 94.12 287 ASP A O 1
ATOM 2246 N N . LEU A 1 288 ? 6.957 21.078 4.18 1 96.56 288 LEU A N 1
ATOM 2247 C CA . LEU A 1 288 ? 7.988 20.266 3.543 1 96.56 288 LEU A CA 1
ATOM 2248 C C . LEU A 1 288 ? 8.086 20.578 2.055 1 96.56 288 LEU A C 1
ATOM 2250 O O . LEU A 1 288 ? 7.832 19.719 1.212 1 96.56 288 LEU A O 1
ATOM 2254 N N . CYS A 1 289 ? 8.523 21.797 1.723 1 94.5 289 CYS A N 1
ATOM 2255 C CA . CYS A 1 289 ? 8.648 22.219 0.333 1 94.5 289 CYS A CA 1
ATOM 2256 C C . CYS A 1 289 ? 9.836 23.156 0.152 1 94.5 289 CYS A C 1
ATOM 2258 O O . CYS A 1 289 ? 10.625 23.344 1.08 1 94.5 289 CYS A O 1
ATOM 2260 N N . GLY A 1 290 ? 10.008 23.641 -1.033 1 92.12 290 GLY A N 1
ATOM 2261 C CA . GLY A 1 290 ? 11.148 24.484 -1.359 1 92.12 290 GLY A CA 1
ATOM 2262 C C . GLY A 1 290 ? 11.133 25.828 -0.638 1 92.12 290 GLY A C 1
ATOM 2263 O O . GLY A 1 290 ? 10.062 26.391 -0.381 1 92.12 290 GLY A O 1
ATOM 2264 N N . GLY A 1 291 ? 12.297 26.344 -0.29 1 93.31 291 GLY A N 1
ATOM 2265 C CA . GLY A 1 291 ? 12.43 27.672 0.28 1 93.31 291 GLY A CA 1
ATOM 2266 C C . GLY A 1 291 ? 12.25 27.703 1.786 1 93.31 291 GLY A C 1
ATOM 2267 O O . GLY A 1 291 ? 12.305 28.766 2.404 1 93.31 291 GLY A O 1
ATOM 2268 N N . ARG A 1 292 ? 12.047 26.5 2.363 1 96.19 292 ARG A N 1
ATOM 2269 C CA . ARG A 1 292 ? 11.711 26.469 3.781 1 96.19 292 ARG A CA 1
ATOM 2270 C C . ARG A 1 292 ? 12.938 26.141 4.625 1 96.19 292 ARG A C 1
ATOM 2272 O O . ARG A 1 292 ? 12.953 26.391 5.832 1 96.19 292 ARG A O 1
ATOM 2279 N N . TYR A 1 293 ? 13.953 25.594 3.996 1 96.31 293 TYR A N 1
ATOM 2280 C CA . TYR A 1 293 ? 15.156 25.25 4.738 1 96.31 293 TYR A CA 1
ATOM 2281 C C . TYR A 1 293 ? 15.922 26.5 5.137 1 96.31 293 TYR A C 1
ATOM 2283 O O . TYR A 1 293 ? 16.344 27.281 4.277 1 96.31 293 TYR A O 1
ATOM 2291 N N . ASP A 1 294 ? 16.156 26.656 6.422 1 96.31 294 ASP A N 1
ATOM 2292 C CA . ASP A 1 294 ? 16.953 27.781 6.887 1 96.31 294 ASP A CA 1
ATOM 2293 C C . ASP A 1 294 ? 17.609 27.484 8.234 1 96.31 294 ASP A C 1
ATOM 2295 O O . ASP A 1 294 ? 17.266 26.484 8.875 1 96.31 294 ASP A O 1
ATOM 2299 N N . ILE A 1 295 ? 18.562 28.25 8.586 1 94.56 295 ILE A N 1
ATOM 2300 C CA . ILE A 1 295 ? 19.281 28.172 9.852 1 94.56 295 ILE A CA 1
ATOM 2301 C C . ILE A 1 295 ? 19.234 29.516 10.555 1 94.56 295 ILE A C 1
ATOM 2303 O O . ILE A 1 295 ? 18.938 30.547 9.93 1 94.56 295 ILE A O 1
ATOM 2307 N N . PRO A 1 296 ? 19.516 29.609 11.883 1 91.69 296 PRO A N 1
ATOM 2308 C CA . PRO A 1 296 ? 19.344 30.844 12.664 1 91.69 296 PRO A CA 1
ATOM 2309 C C . PRO A 1 296 ? 20.188 32 12.125 1 91.69 296 PRO A C 1
ATOM 2311 O O . PRO A 1 296 ? 19.844 33.156 12.328 1 91.69 296 PRO A O 1
ATOM 2314 N N . GLY A 1 297 ? 21.172 31.797 11.367 1 90.94 297 GLY A N 1
ATOM 2315 C CA . GLY A 1 297 ? 21.969 32.875 10.766 1 90.94 297 GLY A CA 1
ATOM 2316 C C . GLY A 1 297 ? 21.281 33.531 9.594 1 90.94 297 GLY A C 1
ATOM 2317 O O . GLY A 1 297 ? 21.672 34.625 9.188 1 90.94 297 GLY A O 1
ATOM 2318 N N . HIS A 1 298 ? 20.266 32.969 9.008 1 95.25 298 HIS A N 1
ATOM 2319 C CA . HIS A 1 298 ? 19.438 33.469 7.938 1 95.25 298 HIS A CA 1
ATOM 2320 C C . HIS A 1 298 ? 20.266 34.156 6.855 1 95.25 298 HIS A C 1
ATOM 2322 O O . HIS A 1 298 ? 20.016 35.312 6.496 1 95.25 298 HIS A O 1
ATOM 2328 N N . PRO A 1 299 ? 21.156 33.406 6.285 1 93.75 299 PRO A N 1
ATOM 2329 C CA . PRO A 1 299 ? 22.016 34 5.262 1 93.75 299 PRO A CA 1
ATOM 2330 C C . PRO A 1 299 ? 21.234 34.469 4.031 1 93.75 299 PRO A C 1
ATOM 2332 O O . PRO A 1 299 ? 20.219 33.844 3.686 1 93.75 299 PRO A O 1
ATOM 2335 N N . LEU A 1 300 ? 21.828 35.5 3.348 1 95.12 300 LEU A N 1
ATOM 2336 C CA . LEU A 1 300 ? 21.172 36.062 2.182 1 95.12 300 LEU A CA 1
ATOM 2337 C C . LEU A 1 300 ? 21.859 35.625 0.895 1 95.12 300 LEU A C 1
ATOM 2339 O O . LEU A 1 300 ? 21.203 35.438 -0.133 1 95.12 300 LEU A O 1
ATOM 2343 N N . PHE A 1 301 ? 23.188 35.5 0.959 1 94 301 PHE A N 1
ATOM 2344 C CA . PHE A 1 301 ? 23.969 35.281 -0.254 1 94 301 PHE A CA 1
ATOM 2345 C C . PHE A 1 301 ? 24.922 34.125 -0.086 1 94 301 PHE A C 1
ATOM 2347 O O . PHE A 1 301 ? 25.047 33.281 -0.985 1 94 301 PHE A O 1
ATOM 2354 N N . ARG A 1 302 ? 25.516 33.906 1.023 1 92.5 302 ARG A N 1
ATOM 2355 C CA . ARG A 1 302 ? 26.688 33.062 1.207 1 92.5 302 ARG A CA 1
ATOM 2356 C C . ARG A 1 302 ? 26.328 31.594 1.036 1 92.5 302 ARG A C 1
ATOM 2358 O O . ARG A 1 302 ? 27.203 30.766 0.778 1 92.5 302 ARG A O 1
ATOM 2365 N N . THR A 1 303 ? 25.109 31.203 1.2 1 93.12 303 THR A N 1
ATOM 2366 C CA . THR A 1 303 ? 24.734 29.797 1.127 1 93.12 303 THR A CA 1
ATOM 2367 C C . THR A 1 303 ? 24.047 29.484 -0.199 1 93.12 303 THR A C 1
ATOM 2369 O O . THR A 1 303 ? 23.531 28.375 -0.392 1 93.12 303 THR A O 1
ATOM 2372 N N . LEU A 1 304 ? 23.984 30.406 -1.144 1 92.81 304 LEU A N 1
ATOM 2373 C CA . LEU A 1 304 ? 23.266 30.25 -2.404 1 92.81 304 LEU A CA 1
ATOM 2374 C C . LEU A 1 304 ? 23.891 29.156 -3.254 1 92.81 304 LEU A C 1
ATOM 2376 O O . LEU A 1 304 ? 23.203 28.531 -4.07 1 92.81 304 LEU A O 1
ATOM 2380 N N . GLN A 1 305 ? 25.172 28.828 -3.018 1 92 305 GLN A N 1
ATOM 2381 C CA . GLN A 1 305 ? 25.844 27.812 -3.811 1 92 305 GLN A CA 1
ATOM 2382 C C . GLN A 1 305 ? 26.125 26.562 -2.975 1 92 305 GLN A C 1
ATOM 2384 O O . GLN A 1 305 ? 26.844 25.672 -3.418 1 92 305 GLN A O 1
ATOM 2389 N N . THR A 1 306 ? 25.656 26.5 -1.76 1 92.06 306 THR A N 1
ATOM 2390 C CA . THR A 1 306 ? 25.844 25.359 -0.876 1 92.06 306 THR A CA 1
ATOM 2391 C C . THR A 1 306 ? 24.516 24.828 -0.361 1 92.06 306 THR A C 1
ATOM 2393 O O . THR A 1 306 ? 23.781 24.156 -1.089 1 92.06 306 THR A O 1
ATOM 2396 N N . LEU A 1 307 ? 24.031 25.359 0.797 1 92 307 LEU A N 1
ATOM 2397 C CA . LEU A 1 307 ? 22.844 24.844 1.461 1 92 307 LEU A CA 1
ATOM 2398 C C . LEU A 1 307 ? 21.594 25.141 0.635 1 92 307 LEU A C 1
ATOM 2400 O O . LEU A 1 307 ? 20.609 24.391 0.697 1 92 307 LEU A O 1
ATOM 2404 N N . HIS A 1 308 ? 21.625 26.203 -0.095 1 93.69 308 HIS A N 1
ATOM 2405 C CA . HIS A 1 308 ? 20.422 26.641 -0.799 1 93.69 308 HIS A CA 1
ATOM 2406 C C . HIS A 1 308 ? 20.594 26.516 -2.309 1 93.69 308 HIS A C 1
ATOM 2408 O O . HIS A 1 308 ? 19.891 27.172 -3.072 1 93.69 308 HIS A O 1
ATOM 2414 N N . LYS A 1 309 ? 21.609 25.562 -2.57 1 87.38 309 LYS A N 1
ATOM 2415 C CA . LYS A 1 309 ? 21.781 25.297 -3.994 1 87.38 309 LYS A CA 1
ATOM 2416 C C . LYS A 1 309 ? 20.531 24.641 -4.586 1 87.38 309 LYS A C 1
ATOM 2418 O O . LYS A 1 309 ? 19.984 23.688 -4.02 1 87.38 309 LYS A O 1
ATOM 2423 N N . GLU A 1 310 ? 19.812 25.156 -5.496 1 86.06 310 GLU A N 1
ATOM 2424 C CA . GLU A 1 310 ? 18.609 24.688 -6.184 1 86.06 310 GLU A CA 1
ATOM 2425 C C . GLU A 1 310 ? 17.359 24.938 -5.344 1 86.06 310 GLU A C 1
ATOM 2427 O O . GLU A 1 310 ? 16.344 24.266 -5.539 1 86.06 310 GLU A O 1
ATOM 2432 N N . ASP A 1 311 ? 17.484 25.719 -4.293 1 91.88 311 ASP A N 1
ATOM 2433 C CA . ASP A 1 311 ? 16.359 26.016 -3.42 1 91.88 311 ASP A CA 1
ATOM 2434 C C . ASP A 1 311 ? 16.25 27.531 -3.172 1 91.88 311 ASP A C 1
ATOM 2436 O O . ASP A 1 311 ? 15.945 27.953 -2.057 1 91.88 311 ASP A O 1
ATOM 2440 N N . TYR A 1 312 ? 16.656 28.297 -4.199 1 91.38 312 TYR A N 1
ATOM 2441 C CA . TYR A 1 312 ? 16.484 29.734 -4.113 1 91.38 312 TYR A CA 1
ATOM 2442 C C . TYR A 1 312 ? 15.008 30.109 -4.055 1 91.38 312 TYR A C 1
ATOM 2444 O O . TYR A 1 312 ? 14.203 29.609 -4.84 1 91.38 312 TYR A O 1
ATOM 2452 N N . HIS A 1 313 ? 14.641 30.953 -3.107 1 91.69 313 HIS A N 1
ATOM 2453 C CA . HIS A 1 313 ? 13.266 31.422 -2.967 1 91.69 313 HIS A CA 1
ATOM 2454 C C . HIS A 1 313 ? 13.219 32.906 -2.602 1 91.69 313 HIS A C 1
ATOM 2456 O O . HIS A 1 313 ? 13.789 33.312 -1.585 1 91.69 313 HIS A O 1
ATOM 2462 N N . ASN A 1 314 ? 12.664 33.719 -3.408 1 92.19 314 ASN A N 1
ATOM 2463 C CA . ASN A 1 314 ? 12.352 35.125 -3.125 1 92.19 314 ASN A CA 1
ATOM 2464 C C . ASN A 1 314 ? 11.266 35.656 -4.051 1 92.19 314 ASN A C 1
ATOM 2466 O O . ASN A 1 314 ? 11.562 36.188 -5.113 1 92.19 314 ASN A O 1
ATOM 2470 N N . PRO A 1 315 ? 10.078 35.562 -3.6 1 88.31 315 PRO A N 1
ATOM 2471 C CA . PRO A 1 315 ? 8.961 35.938 -4.473 1 88.31 315 PRO A CA 1
ATOM 2472 C C . PRO A 1 315 ? 8.688 37.438 -4.461 1 88.31 315 PRO A C 1
ATOM 2474 O O . PRO A 1 315 ? 7.715 37.875 -5.074 1 88.31 315 PRO A O 1
ATOM 2477 N N . ASN A 1 316 ? 9.461 38.188 -3.834 1 90 316 ASN A N 1
ATOM 2478 C CA . ASN A 1 316 ? 9.188 39.625 -3.635 1 90 316 ASN A CA 1
ATOM 2479 C C . ASN A 1 316 ? 9.539 40.438 -4.871 1 90 316 ASN A C 1
ATOM 2481 O O . ASN A 1 316 ? 9.148 41.594 -4.984 1 90 316 ASN A O 1
ATOM 2485 N N . PHE A 1 317 ? 10.32 39.75 -5.809 1 86.19 317 PHE A N 1
ATOM 2486 C CA . PHE A 1 317 ? 10.781 40.438 -7 1 86.19 317 PHE A CA 1
ATOM 2487 C C . PHE A 1 317 ? 10.133 39.875 -8.258 1 86.19 317 PHE A C 1
ATOM 2489 O O . PHE A 1 317 ? 9.703 38.719 -8.266 1 86.19 317 PHE A O 1
ATOM 2496 N N . ALA A 1 318 ? 9.969 40.688 -9.266 1 72.5 318 ALA A N 1
ATOM 2497 C CA . ALA A 1 318 ? 9.383 40.25 -10.523 1 72.5 318 ALA A CA 1
ATOM 2498 C C . ALA A 1 318 ? 10.281 39.25 -11.242 1 72.5 318 ALA A C 1
ATOM 2500 O O . ALA A 1 318 ? 9.812 38.219 -11.719 1 72.5 318 ALA A O 1
ATOM 2501 N N . ALA A 1 319 ? 11.461 39.688 -11.469 1 66.56 319 ALA A N 1
ATOM 2502 C CA . ALA A 1 319 ? 12.43 38.812 -12.117 1 66.56 319 ALA A CA 1
ATOM 2503 C C . ALA A 1 319 ? 13.32 38.125 -11.086 1 66.56 319 ALA A C 1
ATOM 2505 O O . ALA A 1 319 ? 13.906 38.812 -10.227 1 66.56 319 ALA A O 1
ATOM 2506 N N . VAL A 1 320 ? 13.094 36.844 -10.961 1 63.81 320 VAL A N 1
ATOM 2507 C CA . VAL A 1 320 ? 13.891 36.156 -9.945 1 63.81 320 VAL A CA 1
ATOM 2508 C C . VAL A 1 320 ? 15.086 35.469 -10.594 1 63.81 320 VAL A C 1
ATOM 2510 O O . VAL A 1 320 ? 14.914 34.688 -11.547 1 63.81 320 VAL A O 1
ATOM 2513 N N . ASP A 1 321 ? 16.266 36.125 -10.367 1 78.5 321 ASP A N 1
ATOM 2514 C CA . ASP A 1 321 ? 17.438 35.344 -10.664 1 78.5 321 ASP A CA 1
ATOM 2515 C C . ASP A 1 321 ? 18.016 34.719 -9.391 1 78.5 321 ASP A C 1
ATOM 2517 O O . ASP A 1 321 ? 17.609 35.062 -8.281 1 78.5 321 ASP A O 1
ATOM 2521 N N . ALA A 1 322 ? 18.781 33.781 -9.367 1 79.44 322 ALA A N 1
ATOM 2522 C CA . ALA A 1 322 ? 19.25 33.031 -8.211 1 79.44 322 ALA A CA 1
ATOM 2523 C C . ALA A 1 322 ? 20.531 33.625 -7.652 1 79.44 322 ALA A C 1
ATOM 2525 O O . ALA A 1 322 ? 21.266 32.969 -6.922 1 79.44 322 ALA A O 1
ATOM 2526 N N . ARG A 1 323 ? 20.688 35.062 -8.055 1 85.06 323 ARG A N 1
ATOM 2527 C CA . ARG A 1 323 ? 21.938 35.688 -7.602 1 85.06 323 ARG A CA 1
ATOM 2528 C C . ARG A 1 323 ? 21.766 36.344 -6.227 1 85.06 323 ARG A C 1
ATOM 2530 O O . ARG A 1 323 ? 22.719 36.812 -5.637 1 85.06 323 ARG A O 1
ATOM 2537 N N . GLY A 1 324 ? 20.484 36.344 -5.754 1 84.69 324 GLY A N 1
ATOM 2538 C CA . GLY A 1 324 ? 20.234 36.875 -4.418 1 84.69 324 GLY A CA 1
ATOM 2539 C C . GLY A 1 324 ? 19.609 38.25 -4.422 1 84.69 324 GLY A C 1
ATOM 2540 O O . GLY A 1 324 ? 19.484 38.875 -5.477 1 84.69 324 GLY A O 1
ATOM 2541 N N . PRO A 1 325 ? 19.328 38.781 -3.162 1 92.38 325 PRO A N 1
ATOM 2542 C CA . PRO A 1 325 ? 19.266 38 -1.922 1 92.38 325 PRO A CA 1
ATOM 2543 C C . PRO A 1 325 ? 18.141 36.969 -1.929 1 92.38 325 PRO A C 1
ATOM 2545 O O . PRO A 1 325 ? 17.094 37.188 -2.555 1 92.38 325 PRO A O 1
ATOM 2548 N N . ARG A 1 326 ? 18.359 35.875 -1.353 1 94.19 326 ARG A N 1
ATOM 2549 C CA . ARG A 1 326 ? 17.234 34.969 -1.077 1 94.19 326 ARG A CA 1
ATOM 2550 C C . ARG A 1 326 ? 16.359 35.531 0.042 1 94.19 326 ARG A C 1
ATOM 2552 O O . ARG A 1 326 ? 16.75 36.469 0.748 1 94.19 326 ARG A O 1
ATOM 2559 N N . GLU A 1 327 ? 15.172 35.094 0.182 1 94.81 327 GLU A N 1
ATOM 2560 C CA . GLU A 1 327 ? 14.305 35.406 1.316 1 94.81 327 GLU A CA 1
ATOM 2561 C C . GLU A 1 327 ? 14.477 34.375 2.438 1 94.81 327 GLU A C 1
ATOM 2563 O O . GLU A 1 327 ? 13.969 33.25 2.346 1 94.81 327 GLU A O 1
ATOM 2568 N N . PRO A 1 328 ? 15.219 34.781 3.457 1 95.62 328 PRO A N 1
ATOM 2569 C CA . PRO A 1 328 ? 15.328 33.844 4.59 1 95.62 328 PRO A CA 1
ATOM 2570 C C . PRO A 1 328 ? 13.977 33.5 5.207 1 95.62 328 PRO A C 1
ATOM 2572 O O . PRO A 1 328 ? 13.055 34.344 5.184 1 95.62 328 PRO A O 1
ATOM 2575 N N . TRP A 1 329 ? 13.906 32.344 5.742 1 96.62 329 TRP A N 1
ATOM 2576 C CA . TRP A 1 329 ? 12.641 31.797 6.227 1 96.62 329 TRP A CA 1
ATOM 2577 C C . TRP A 1 329 ? 12.734 31.422 7.699 1 96.62 329 TRP A C 1
ATOM 2579 O O . TRP A 1 329 ? 13.5 30.531 8.07 1 96.62 329 TRP A O 1
ATOM 2589 N N . HIS A 1 330 ? 12.039 32.125 8.57 1 96 330 HIS A N 1
ATOM 2590 C CA . HIS A 1 330 ? 11.969 31.844 10 1 96 330 HIS A CA 1
ATOM 2591 C C . HIS A 1 330 ? 10.656 31.156 10.359 1 96 330 HIS A C 1
ATOM 2593 O O . HIS A 1 330 ? 9.578 31.625 10 1 96 330 HIS A O 1
ATOM 2599 N N . ASP A 1 331 ? 10.781 30.016 11.031 1 96.94 331 ASP A N 1
ATOM 2600 C CA . ASP A 1 331 ? 9.586 29.25 11.344 1 96.94 331 ASP A CA 1
ATOM 2601 C C . ASP A 1 331 ? 9.742 28.5 12.664 1 96.94 331 ASP A C 1
ATOM 2603 O O . ASP A 1 331 ? 10.836 28.469 13.242 1 96.94 331 ASP A O 1
ATOM 2607 N N . LEU A 1 332 ? 8.602 28 13.18 1 96.44 332 LEU A N 1
ATOM 2608 C CA . LEU A 1 332 ? 8.539 27.203 14.398 1 96.44 332 LEU A CA 1
ATOM 2609 C C . LEU A 1 332 ? 7.836 25.875 14.133 1 96.44 332 LEU A C 1
ATOM 2611 O O . LEU A 1 332 ? 6.938 25.797 13.297 1 96.44 332 LEU A O 1
ATOM 2615 N N . HIS A 1 333 ? 8.281 24.906 14.805 1 97.88 333 HIS A N 1
ATOM 2616 C CA . HIS A 1 333 ? 7.691 23.578 14.734 1 97.88 333 HIS A CA 1
ATOM 2617 C C . HIS A 1 333 ? 7.863 22.828 16.047 1 97.88 333 HIS A C 1
ATOM 2619 O O . HIS A 1 333 ? 8.438 23.359 17 1 97.88 333 HIS A O 1
ATOM 2625 N N . SER A 1 334 ? 7.219 21.625 16.219 1 98 334 SER A N 1
ATOM 2626 C CA . SER A 1 334 ? 7.352 20.828 17.438 1 98 334 SER A CA 1
ATOM 2627 C C . SER A 1 334 ? 7.223 19.344 17.141 1 98 334 SER A C 1
ATOM 2629 O O . SER A 1 334 ? 6.711 18.953 16.094 1 98 334 SER A O 1
ATOM 2631 N N . LYS A 1 335 ? 7.789 18.562 17.984 1 98.19 335 LYS A N 1
ATOM 2632 C CA . LYS A 1 335 ? 7.652 17.109 17.969 1 98.19 335 LYS A CA 1
ATOM 2633 C C . LYS A 1 335 ? 7 16.609 19.266 1 98.19 335 LYS A C 1
ATOM 2635 O O . LYS A 1 335 ? 7.438 16.969 20.359 1 98.19 335 LYS A O 1
ATOM 2640 N N . ILE A 1 336 ? 5.961 15.898 19.125 1 97.81 336 ILE A N 1
ATOM 2641 C CA . ILE A 1 336 ? 5.242 15.32 20.25 1 97.81 336 ILE A CA 1
ATOM 2642 C C . ILE A 1 336 ? 5.539 13.82 20.328 1 97.81 336 ILE A C 1
ATOM 2644 O O . ILE A 1 336 ? 5.324 13.086 19.375 1 97.81 336 ILE A O 1
ATOM 2648 N N . ASP A 1 337 ? 6.055 13.375 21.391 1 95.75 337 ASP A N 1
ATOM 2649 C CA . ASP A 1 337 ? 6.324 11.969 21.688 1 95.75 337 ASP A CA 1
ATOM 2650 C C . ASP A 1 337 ? 5.535 11.5 22.906 1 95.75 337 ASP A C 1
ATOM 2652 O O . ASP A 1 337 ? 6.031 11.555 24.031 1 95.75 337 ASP A O 1
ATOM 2656 N N . GLY A 1 338 ? 4.359 11.07 22.625 1 94.94 338 GLY A N 1
ATOM 2657 C CA . GLY A 1 338 ? 3.438 10.656 23.672 1 94.94 338 GLY A CA 1
ATOM 2658 C C . GLY A 1 338 ? 1.989 10.648 23.219 1 94.94 338 GLY A C 1
ATOM 2659 O O . GLY A 1 338 ? 1.705 10.664 22.016 1 94.94 338 GLY A O 1
ATOM 2660 N N . PRO A 1 339 ? 1.028 10.609 24.172 1 95.25 339 PRO A N 1
ATOM 2661 C CA . PRO A 1 339 ? -0.384 10.383 23.859 1 95.25 339 PRO A CA 1
ATOM 2662 C C . PRO A 1 339 ? -0.946 11.422 22.891 1 95.25 339 PRO A C 1
ATOM 2664 O O . PRO A 1 339 ? -1.804 11.102 22.062 1 95.25 339 PRO A O 1
ATOM 2667 N N . ALA A 1 340 ? -0.524 12.641 22.984 1 97.38 340 ALA A N 1
ATOM 2668 C CA . ALA A 1 340 ? -1.072 13.695 22.125 1 97.38 340 ALA A CA 1
ATOM 2669 C C . ALA A 1 340 ? -0.723 13.438 20.656 1 97.38 340 ALA A C 1
ATOM 2671 O O . ALA A 1 340 ? -1.377 13.977 19.75 1 97.38 340 ALA A O 1
ATOM 2672 N N . ALA A 1 341 ? 0.316 12.641 20.438 1 98.12 341 ALA A N 1
ATOM 2673 C CA . ALA A 1 341 ? 0.644 12.266 19.062 1 98.12 341 ALA A CA 1
ATOM 2674 C C . ALA A 1 341 ? -0.485 11.453 18.438 1 98.12 341 ALA A C 1
ATOM 2676 O O . ALA A 1 341 ? -0.729 11.547 17.234 1 98.12 341 ALA A O 1
ATOM 2677 N N . TYR A 1 342 ? -1.135 10.656 19.234 1 97.62 342 TYR A N 1
ATOM 2678 C CA . TYR A 1 342 ? -2.256 9.852 18.75 1 97.62 342 TYR A CA 1
ATOM 2679 C C . TYR A 1 342 ? -3.449 10.742 18.406 1 97.62 342 TYR A C 1
ATOM 2681 O O . TYR A 1 342 ? -4.258 10.391 17.547 1 97.62 342 TYR A O 1
ATOM 2689 N N . ASP A 1 343 ? -3.559 11.914 19.094 1 97.75 343 ASP A N 1
ATOM 2690 C CA . ASP A 1 343 ? -4.586 12.883 18.734 1 97.75 343 ASP A CA 1
ATOM 2691 C C . ASP A 1 343 ? -4.293 13.492 17.359 1 97.75 343 ASP A C 1
ATOM 2693 O O . ASP A 1 343 ? -5.211 13.734 16.578 1 97.75 343 ASP A O 1
ATOM 2697 N N . VAL A 1 344 ? -3.035 13.766 17.125 1 98.62 344 VAL A N 1
ATOM 2698 C CA . VAL A 1 344 ? -2.637 14.273 15.812 1 98.62 344 VAL A CA 1
ATOM 2699 C C . VAL A 1 344 ? -2.941 13.234 14.742 1 98.62 344 VAL A C 1
ATOM 2701 O O . VAL A 1 344 ? -3.436 13.578 13.664 1 98.62 344 VAL A O 1
ATOM 2704 N N . LEU A 1 345 ? -2.619 11.992 15.047 1 98.44 345 LEU A N 1
ATOM 2705 C CA . LEU A 1 345 ? -2.939 10.898 14.141 1 98.44 345 LEU A CA 1
ATOM 2706 C C . LEU A 1 345 ? -4.441 10.844 13.867 1 98.44 345 LEU A C 1
ATOM 2708 O O . LEU A 1 345 ? -4.863 10.695 12.719 1 98.44 345 LEU A O 1
ATOM 2712 N N . LYS A 1 346 ? -5.219 10.953 14.922 1 97.62 346 LYS A N 1
ATOM 2713 C CA . LYS A 1 346 ? -6.672 10.93 14.773 1 97.62 346 LYS A CA 1
ATOM 2714 C C . LYS A 1 346 ? -7.152 12.055 13.859 1 97.62 346 LYS A C 1
ATOM 2716 O O . LYS A 1 346 ? -8.039 11.852 13.023 1 97.62 346 LYS A O 1
ATOM 2721 N N . ASN A 1 347 ? -6.602 13.234 14.062 1 98.12 347 ASN A N 1
ATOM 2722 C CA . ASN A 1 347 ? -6.914 14.344 13.172 1 98.12 347 ASN A CA 1
ATOM 2723 C C . ASN A 1 347 ? -6.625 13.992 11.711 1 98.12 347 ASN A C 1
ATOM 2725 O O . ASN A 1 347 ? -7.445 14.258 10.836 1 98.12 347 ASN A O 1
ATOM 2729 N N . PHE A 1 348 ? -5.496 13.398 11.445 1 98.38 348 PHE A N 1
ATOM 2730 C CA . PHE A 1 348 ? -5.133 13.008 10.086 1 98.38 348 PHE A CA 1
ATOM 2731 C C . PHE A 1 348 ? -6.145 12.016 9.523 1 98.38 348 PHE A C 1
ATOM 2733 O O . PHE A 1 348 ? -6.586 12.156 8.383 1 98.38 348 PHE A O 1
ATOM 2740 N N . GLU A 1 349 ? -6.453 11.023 10.305 1 97.56 349 GLU A N 1
ATOM 2741 C CA . GLU A 1 349 ? -7.375 9.977 9.867 1 97.56 349 GLU A CA 1
ATOM 2742 C C . GLU A 1 349 ? -8.742 10.562 9.516 1 97.56 349 GLU A C 1
ATOM 2744 O O . GLU A 1 349 ? -9.344 10.18 8.508 1 97.56 349 GLU A O 1
ATOM 2749 N N . GLU A 1 350 ? -9.227 11.469 10.352 1 96.44 350 GLU A N 1
ATOM 2750 C CA . GLU A 1 350 ? -10.523 12.094 10.117 1 96.44 350 GLU A CA 1
ATOM 2751 C C . GLU A 1 350 ? -10.523 12.914 8.828 1 96.44 350 GLU A C 1
ATOM 2753 O O . GLU A 1 350 ? -11.508 12.914 8.094 1 96.44 350 GLU A O 1
ATOM 2758 N N . ARG A 1 351 ? -9.461 13.594 8.633 1 96.81 351 ARG A N 1
ATOM 2759 C CA . ARG A 1 351 ? -9.352 14.383 7.406 1 96.81 351 ARG A CA 1
ATOM 2760 C C . ARG A 1 351 ? -9.227 13.477 6.184 1 96.81 351 ARG A C 1
ATOM 2762 O O . ARG A 1 351 ? -9.852 13.734 5.152 1 96.81 351 ARG A O 1
ATOM 2769 N N . TRP A 1 352 ? -8.414 12.422 6.27 1 96 352 TRP A N 1
ATOM 2770 C CA . TRP A 1 352 ? -8.242 11.477 5.172 1 96 352 TRP A CA 1
ATOM 2771 C C . TRP A 1 352 ? -9.57 10.844 4.773 1 96 352 TRP A C 1
ATOM 2773 O O . TRP A 1 352 ? -9.891 10.758 3.584 1 96 352 TRP A O 1
ATOM 2783 N N . LEU A 1 353 ? -10.328 10.406 5.742 1 93.25 353 LEU A N 1
ATOM 2784 C CA . LEU A 1 353 ? -11.602 9.75 5.492 1 93.25 353 LEU A CA 1
ATOM 2785 C C . LEU A 1 353 ? -12.57 10.68 4.777 1 93.25 353 LEU A C 1
ATOM 2787 O O . LEU A 1 353 ? -13.344 10.25 3.924 1 93.25 353 LEU A O 1
ATOM 2791 N N . LYS A 1 354 ? -12.516 11.953 5.148 1 91.75 354 LYS A N 1
ATOM 2792 C CA . LYS A 1 354 ? -13.375 12.93 4.48 1 91.75 354 LYS A CA 1
ATOM 2793 C C . LYS A 1 354 ? -12.922 13.164 3.043 1 91.75 354 LYS A C 1
ATOM 2795 O O . LYS A 1 354 ? -13.75 13.234 2.131 1 91.75 354 LYS A O 1
ATOM 2800 N N . ALA A 1 355 ? -11.664 13.289 2.889 1 90.38 355 ALA A N 1
ATOM 2801 C CA . ALA A 1 355 ? -11.086 13.617 1.587 1 90.38 355 ALA A CA 1
ATOM 2802 C C . ALA A 1 355 ? -11.234 12.445 0.614 1 90.38 355 ALA A C 1
ATOM 2804 O O . ALA A 1 355 ? -11.367 12.648 -0.595 1 90.38 355 ALA A O 1
ATOM 2805 N N . SER A 1 356 ? -11.156 11.219 1.106 1 87.38 356 SER A N 1
ATOM 2806 C CA . SER A 1 356 ? -11.164 10.031 0.257 1 87.38 356 SER A CA 1
ATOM 2807 C C . SER A 1 356 ? -12.57 9.711 -0.232 1 87.38 356 SER A C 1
ATOM 2809 O O . SER A 1 356 ? -12.758 8.828 -1.073 1 87.38 356 SER A O 1
ATOM 2811 N N . LYS A 1 357 ? -13.531 10.312 0.325 1 76.06 357 LYS A N 1
ATOM 2812 C CA . LYS A 1 357 ? -14.898 10.055 -0.109 1 76.06 357 LYS A CA 1
ATOM 2813 C C . LYS A 1 357 ? -15.102 10.469 -1.563 1 76.06 357 LYS A C 1
ATOM 2815 O O . LYS A 1 357 ? -14.633 11.523 -1.986 1 76.06 357 LYS A O 1
ATOM 2820 N N . ARG A 1 358 ? -15.594 9.57 -2.375 1 59.38 358 ARG A N 1
ATOM 2821 C CA . ARG A 1 358 ? -15.805 9.719 -3.811 1 59.38 358 ARG A CA 1
ATOM 2822 C C . ARG A 1 358 ? -16.906 10.727 -4.098 1 59.38 358 ARG A C 1
ATOM 2824 O O . ARG A 1 358 ? -17.891 10.812 -3.354 1 59.38 358 ARG A O 1
ATOM 2831 N N . HIS A 1 359 ? -16.547 11.805 -4.773 1 56.59 359 HIS A N 1
ATOM 2832 C CA . HIS A 1 359 ? -17.531 12.82 -5.137 1 56.59 359 HIS A CA 1
ATOM 2833 C C . HIS A 1 359 ? -18.188 12.5 -6.477 1 56.59 359 HIS A C 1
ATOM 2835 O O . HIS A 1 359 ? -17.609 11.789 -7.301 1 56.59 359 HIS A O 1
ATOM 2841 N N . GLY A 1 360 ? -19.391 12.797 -6.707 1 49.12 360 GLY A N 1
ATOM 2842 C CA . GLY A 1 360 ? -20.203 12.711 -7.906 1 49.12 360 GLY A CA 1
ATOM 2843 C C . GLY A 1 360 ? -20.859 11.359 -8.086 1 49.12 360 GLY A C 1
ATOM 2844 O O . GLY A 1 360 ? -21.25 10.711 -7.113 1 49.12 360 GLY A O 1
ATOM 2845 N N . ILE A 1 361 ? -21.125 10.93 -9.367 1 43.41 361 ILE A N 1
ATOM 2846 C CA . ILE A 1 361 ? -21.875 9.766 -9.82 1 43.41 361 ILE A CA 1
ATOM 2847 C C . ILE A 1 361 ? -21.219 8.492 -9.305 1 43.41 361 ILE A C 1
ATOM 2849 O O . ILE A 1 361 ? -21.891 7.469 -9.133 1 43.41 361 ILE A O 1
ATOM 2853 N N . LYS A 1 362 ? -20.078 8.633 -9.156 1 45.5 362 LYS A N 1
ATOM 2854 C CA . LYS A 1 362 ? -19.312 7.453 -8.758 1 45.5 362 LYS A CA 1
ATOM 2855 C C . LYS A 1 362 ? -19.547 7.125 -7.285 1 45.5 362 LYS A C 1
ATOM 2857 O O . LYS A 1 362 ? -18.859 6.273 -6.715 1 45.5 362 LYS A O 1
ATOM 2862 N N . LYS A 1 363 ? -20.391 7.836 -6.57 1 47.69 363 LYS A N 1
ATOM 2863 C CA . LYS A 1 363 ? -20.75 7.746 -5.156 1 47.69 363 LYS A CA 1
ATOM 2864 C C . LYS A 1 363 ? -21.438 6.414 -4.852 1 47.69 363 LYS A C 1
ATOM 2866 O O . LYS A 1 363 ? -21.578 6.039 -3.686 1 47.69 363 LYS A O 1
ATOM 2871 N N . PHE A 1 364 ? -21.938 5.949 -5.781 1 43.69 364 PHE A N 1
ATOM 2872 C CA . PHE A 1 364 ? -22.875 4.867 -5.461 1 43.69 364 PHE A CA 1
ATOM 2873 C C . PHE A 1 364 ? -22.125 3.639 -4.965 1 43.69 364 PHE A C 1
ATOM 2875 O O . PHE A 1 364 ? -22.734 2.697 -4.449 1 43.69 364 PHE A O 1
ATOM 2882 N N . GLY A 1 365 ? -20.906 3.607 -5.16 1 45.06 365 GLY A N 1
ATOM 2883 C CA . GLY A 1 365 ? -20.312 2.41 -4.578 1 45.06 365 GLY A CA 1
ATOM 2884 C C . GLY A 1 365 ? -19.656 2.662 -3.232 1 45.06 365 GLY A C 1
ATOM 2885 O O . GLY A 1 365 ? -19.141 3.752 -2.982 1 45.06 365 GLY A O 1
ATOM 2886 N N . LYS A 1 366 ? -20.328 2.27 -2.109 1 47.94 366 LYS A N 1
ATOM 2887 C CA . LYS A 1 366 ? -19.75 2.291 -0.77 1 47.94 366 LYS A CA 1
ATOM 2888 C C . LYS A 1 366 ? -18.234 2.113 -0.825 1 47.94 366 LYS A C 1
ATOM 2890 O O . LYS A 1 366 ? -17.734 0.995 -0.975 1 47.94 366 LYS A O 1
ATOM 2895 N N . SER A 1 367 ? -17.453 2.996 -1.457 1 52.28 367 SER A N 1
ATOM 2896 C CA . SER A 1 367 ? -16.016 2.77 -1.516 1 52.28 367 SER A CA 1
ATOM 2897 C C . SER A 1 367 ? -15.352 3.121 -0.191 1 52.28 367 SER A C 1
ATOM 2899 O O . SER A 1 367 ? -15.477 4.246 0.294 1 52.28 367 SER A O 1
ATOM 2901 N N . TYR A 1 368 ? -15.367 2.217 0.805 1 60.94 368 TYR A N 1
ATOM 2902 C CA . TYR A 1 368 ? -14.578 2.41 2.016 1 60.94 368 TYR A CA 1
ATOM 2903 C C . TYR A 1 368 ? -13.086 2.459 1.692 1 60.94 368 TYR A C 1
ATOM 2905 O O . TYR A 1 368 ? -12.555 1.55 1.053 1 60.94 368 TYR A O 1
ATOM 2913 N N . ASP A 1 369 ? -12.516 3.684 1.815 1 75.25 369 ASP A N 1
ATOM 2914 C CA . ASP A 1 369 ? -11.07 3.824 1.704 1 75.25 369 ASP A CA 1
ATOM 2915 C C . ASP A 1 369 ? -10.352 2.977 2.752 1 75.25 369 ASP A C 1
ATOM 2917 O O . ASP A 1 369 ? -10.641 3.084 3.947 1 75.25 369 ASP A O 1
ATOM 2921 N N . ASP A 1 370 ? -9.625 2.027 2.361 1 87.38 370 ASP A N 1
ATOM 2922 C CA . ASP A 1 370 ? -8.906 1.142 3.27 1 87.38 370 ASP A CA 1
ATOM 2923 C C . ASP A 1 370 ? -7.41 1.446 3.266 1 87.38 370 ASP A C 1
ATOM 2925 O O . ASP A 1 370 ? -6.59 0.57 3.551 1 87.38 370 ASP A O 1
ATOM 2929 N N . ALA A 1 371 ? -7.105 2.719 2.967 1 92.44 371 ALA A N 1
ATOM 2930 C CA . ALA A 1 371 ? -5.703 3.117 2.92 1 92.44 371 ALA A CA 1
ATOM 2931 C C . ALA A 1 371 ? -5.133 3.285 4.328 1 92.44 371 ALA A C 1
ATOM 2933 O O . ALA A 1 371 ? -3.973 2.951 4.578 1 92.44 371 ALA A O 1
ATOM 2934 N N . LEU A 1 372 ? -5.992 3.768 5.219 1 96.44 372 LEU A N 1
ATOM 2935 C CA . LEU A 1 372 ? -5.551 4.012 6.586 1 96.44 372 LEU A CA 1
ATOM 2936 C C . LEU A 1 372 ? -5.277 2.699 7.312 1 96.44 372 LEU A C 1
ATOM 2938 O O . LEU A 1 372 ? -6.043 1.74 7.176 1 96.44 372 LEU A O 1
ATOM 2942 N N . LEU A 1 373 ? -4.184 2.637 8.055 1 97.25 373 LEU A N 1
ATOM 2943 C CA . LEU A 1 373 ? -3.912 1.482 8.906 1 97.25 373 LEU A CA 1
ATOM 2944 C C . LEU A 1 373 ? -4.832 1.475 10.125 1 97.25 373 LEU A C 1
ATOM 2946 O O . LEU A 1 373 ? -5.184 2.533 10.648 1 97.25 373 LEU A O 1
ATOM 2950 N N . ARG A 1 374 ? -5.23 0.347 10.523 1 96.06 374 ARG A N 1
ATOM 2951 C CA . ARG A 1 374 ? -5.879 0.141 11.812 1 96.06 374 ARG A CA 1
ATOM 2952 C C . ARG A 1 374 ? -4.863 -0.27 12.875 1 96.06 374 ARG A C 1
ATOM 2954 O O . ARG A 1 374 ? -4.719 -1.457 13.18 1 96.06 374 ARG A O 1
ATOM 2961 N N . ILE A 1 375 ? -4.273 0.717 13.484 1 94.44 375 ILE A N 1
ATOM 2962 C CA . ILE A 1 375 ? -3.09 0.494 14.312 1 94.44 375 ILE A CA 1
ATOM 2963 C C . ILE A 1 375 ? -3.457 -0.375 15.508 1 94.44 375 ILE A C 1
ATOM 2965 O O . ILE A 1 375 ? -2.605 -1.082 16.062 1 94.44 375 ILE A O 1
ATOM 2969 N N . GLU A 1 376 ? -4.754 -0.392 15.984 1 93.25 376 GLU A N 1
ATOM 2970 C CA . GLU A 1 376 ? -5.203 -1.219 17.109 1 93.25 376 GLU A CA 1
ATOM 2971 C C . GLU A 1 376 ? -5.086 -2.703 16.766 1 93.25 376 GLU A C 1
ATOM 2973 O O . GLU A 1 376 ? -5.086 -3.549 17.672 1 93.25 376 GLU A O 1
ATOM 2978 N N . ARG A 1 377 ? -4.98 -3 15.461 1 93.44 377 ARG A N 1
ATOM 2979 C CA . ARG A 1 377 ? -4.891 -4.387 15.016 1 93.44 377 ARG A CA 1
ATOM 2980 C C . ARG A 1 377 ? -3.445 -4.781 14.734 1 93.44 377 ARG A C 1
ATOM 2982 O O . ARG A 1 377 ? -3.17 -5.914 14.336 1 93.44 377 ARG A O 1
ATOM 2989 N N . ILE A 1 378 ? -2.547 -3.912 14.852 1 93.88 378 ILE A N 1
ATOM 2990 C CA . ILE A 1 378 ? -1.123 -4.184 14.68 1 93.88 378 ILE A CA 1
ATOM 2991 C C . ILE A 1 378 ? -0.486 -4.469 16.047 1 93.88 378 ILE A C 1
ATOM 2993 O O . ILE A 1 378 ? -0.342 -3.564 16.875 1 93.88 378 ILE A O 1
ATOM 2997 N N . PRO A 1 379 ? -0.07 -5.633 16.297 1 86.88 379 PRO A N 1
ATOM 2998 C CA . PRO A 1 379 ? 0.279 -6.078 17.641 1 86.88 379 PRO A CA 1
ATOM 2999 C C . PRO A 1 379 ? 1.456 -5.305 18.234 1 86.88 379 PRO A C 1
ATOM 3001 O O . PRO A 1 379 ? 1.531 -5.125 19.453 1 86.88 379 PRO A O 1
ATOM 3004 N N . ASP A 1 380 ? 2.352 -4.816 17.453 1 89.94 380 ASP A N 1
ATOM 3005 C CA . ASP A 1 380 ? 3.561 -4.23 18.031 1 89.94 380 ASP A CA 1
ATOM 3006 C C . ASP A 1 380 ? 3.398 -2.727 18.234 1 89.94 380 ASP A C 1
ATOM 3008 O O . ASP A 1 380 ? 4.297 -2.066 18.766 1 89.94 380 ASP A O 1
ATOM 3012 N N . ILE A 1 381 ? 2.275 -2.107 17.875 1 93.81 381 ILE A N 1
ATOM 3013 C CA . ILE A 1 381 ? 2.047 -0.691 18.141 1 93.81 381 ILE A CA 1
ATOM 3014 C C . ILE A 1 381 ? 1.31 -0.522 19.469 1 93.81 381 ILE A C 1
ATOM 3016 O O . ILE A 1 381 ? 0.243 -1.107 19.672 1 93.81 381 ILE A O 1
ATOM 3020 N N . ILE A 1 382 ? 1.863 0.24 20.328 1 91.75 382 ILE A N 1
ATOM 3021 C CA . ILE A 1 382 ? 1.291 0.414 21.656 1 91.75 382 ILE A CA 1
ATOM 3022 C C . ILE A 1 382 ? 0.062 1.315 21.578 1 91.75 382 ILE A C 1
ATOM 3024 O O . ILE A 1 382 ? 0.009 2.232 20.75 1 91.75 382 ILE A O 1
ATOM 3028 N N . ASN A 1 383 ? -0.827 1.054 22.406 1 88.31 383 ASN A N 1
ATOM 3029 C CA . ASN A 1 383 ? -2.025 1.882 22.5 1 88.31 383 ASN A CA 1
ATOM 3030 C C . ASN A 1 383 ? -1.735 3.213 23.188 1 88.31 383 ASN A C 1
ATOM 3032 O O . ASN A 1 383 ? -0.765 3.33 23.938 1 88.31 383 ASN A O 1
ATOM 3036 N N . ILE A 1 384 ? -2.6 4.137 22.906 1 83.94 384 ILE A N 1
ATOM 3037 C CA . ILE A 1 384 ? -2.461 5.484 23.453 1 83.94 384 ILE A CA 1
ATOM 3038 C C . ILE A 1 384 ? -2.377 5.418 24.969 1 83.94 384 ILE A C 1
ATOM 3040 O O . ILE A 1 384 ? -1.628 6.18 25.594 1 83.94 384 ILE A O 1
ATOM 3044 N N . ASN A 1 385 ? -3.104 4.523 25.531 1 78.81 385 ASN A N 1
ATOM 3045 C CA . ASN A 1 385 ? -3.168 4.418 26.984 1 78.81 385 ASN A CA 1
ATOM 3046 C C . ASN A 1 385 ? -1.866 3.871 27.562 1 78.81 385 ASN A C 1
ATOM 3048 O O . ASN A 1 385 ? -1.605 4.02 28.766 1 78.81 385 ASN A O 1
ATOM 3052 N N . ASP A 1 386 ? -1.082 3.285 26.703 1 75.31 386 ASP A N 1
ATOM 3053 C CA . ASP A 1 386 ? 0.156 2.67 27.172 1 75.31 386 ASP A CA 1
ATOM 3054 C C . ASP A 1 386 ? 1.356 3.57 26.891 1 75.31 386 ASP A C 1
ATOM 3056 O O . ASP A 1 386 ? 2.502 3.182 27.141 1 75.31 386 ASP A O 1
ATOM 3060 N N . THR A 1 387 ? 1.098 4.758 26.5 1 74.12 387 THR A N 1
ATOM 3061 C CA . THR A 1 387 ? 2.193 5.605 26.047 1 74.12 387 THR A CA 1
ATOM 3062 C C . THR A 1 387 ? 2.562 6.629 27.125 1 74.12 387 THR A C 1
ATOM 3064 O O . THR A 1 387 ? 3.346 7.547 26.875 1 74.12 387 THR A O 1
ATOM 3067 N N . LEU A 1 388 ? 2.135 6.5 28.281 1 68 388 LEU A N 1
ATOM 3068 C CA . LEU A 1 388 ? 2.506 7.477 29.297 1 68 388 LEU A CA 1
ATOM 3069 C C . LEU A 1 388 ? 3.963 7.305 29.703 1 68 388 LEU A C 1
ATOM 3071 O O . LEU A 1 388 ? 4.371 6.215 30.125 1 68 388 LEU A O 1
ATOM 3075 N N . TYR A 1 389 ? 4.676 8.359 29.391 1 64.12 389 TYR A N 1
ATOM 3076 C CA . TYR A 1 389 ? 6.113 8.336 29.641 1 64.12 389 TYR A CA 1
ATOM 3077 C C . TYR A 1 389 ? 6.414 8.633 31.109 1 64.12 389 TYR A C 1
ATOM 3079 O O . TYR A 1 389 ? 7.258 7.969 31.719 1 64.12 389 TYR A O 1
ATOM 3087 N N . PHE A 1 390 ? 5.715 9.742 31.422 1 70.81 390 PHE A N 1
ATOM 3088 C CA . PHE A 1 390 ? 6.195 10.359 32.656 1 70.81 390 PHE A CA 1
ATOM 3089 C C . PHE A 1 390 ? 5.051 10.555 33.656 1 70.81 390 PHE A C 1
ATOM 3091 O O . PHE A 1 390 ? 3.896 10.719 33.25 1 70.81 390 PHE A O 1
ATOM 3098 N N . SER A 1 391 ? 5.457 10.453 34.844 1 73.12 391 SER A N 1
ATOM 3099 C CA . SER A 1 391 ? 4.566 10.945 35.875 1 73.12 391 SER A CA 1
ATOM 3100 C C . SER A 1 391 ? 4.531 12.469 35.906 1 73.12 391 SER A C 1
ATOM 3102 O O . SER A 1 391 ? 5.43 13.125 35.375 1 73.12 391 SER A O 1
ATOM 3104 N N . ASP A 1 392 ? 3.562 13.055 36.406 1 72.31 392 ASP A N 1
ATOM 3105 C CA . ASP A 1 392 ? 3.41 14.5 36.5 1 72.31 392 ASP A CA 1
ATOM 3106 C C . ASP A 1 392 ? 4.574 15.125 37.281 1 72.31 392 ASP A C 1
ATOM 3108 O O . ASP A 1 392 ? 4.867 16.312 37.125 1 72.31 392 ASP A O 1
ATOM 3112 N N . ASN A 1 393 ? 5.223 14.281 37.906 1 73.75 393 ASN A N 1
ATOM 3113 C CA . ASN A 1 393 ? 6.281 14.805 38.781 1 73.75 393 ASN A CA 1
ATOM 3114 C C . ASN A 1 393 ? 7.629 14.805 38.062 1 73.75 393 ASN A C 1
ATOM 3116 O O . ASN A 1 393 ? 8.609 15.359 38.562 1 73.75 393 ASN A O 1
ATOM 3120 N N . ASP A 1 394 ? 7.617 14.336 36.969 1 80.25 394 ASP A N 1
ATOM 3121 C CA . ASP A 1 394 ? 8.852 14.359 36.188 1 80.25 394 ASP A CA 1
ATOM 3122 C C . ASP A 1 394 ? 9.086 15.734 35.562 1 80.25 394 ASP A C 1
ATOM 3124 O O . ASP A 1 394 ? 8.242 16.25 34.844 1 80.25 394 ASP A O 1
ATOM 3128 N N . PRO A 1 395 ? 10.219 16.297 35.875 1 79.25 395 PRO A N 1
ATOM 3129 C CA . PRO A 1 395 ? 10.484 17.641 35.375 1 79.25 395 PRO A CA 1
ATOM 3130 C C . PRO A 1 395 ? 10.523 17.703 33.844 1 79.25 395 PRO A C 1
ATOM 3132 O O . PRO A 1 395 ? 10.398 18.781 33.25 1 79.25 395 PRO A O 1
ATOM 3135 N N . GLU A 1 396 ? 10.672 16.578 33.25 1 82.62 396 GLU A N 1
ATOM 3136 C CA . GLU A 1 396 ? 10.75 16.562 31.812 1 82.62 396 GLU A CA 1
ATOM 3137 C C . GLU A 1 396 ? 9.375 16.359 31.172 1 82.62 396 GLU A C 1
ATOM 3139 O O . GLU A 1 396 ? 9.219 16.469 29.969 1 82.62 396 GLU A O 1
ATOM 3144 N N . ALA A 1 397 ? 8.398 16.25 32.062 1 87.06 397 ALA A N 1
ATOM 3145 C CA . ALA A 1 397 ? 7.062 15.906 31.578 1 87.06 397 ALA A CA 1
ATOM 3146 C C . ALA A 1 397 ? 6.371 17.125 30.969 1 87.06 397 ALA A C 1
ATOM 3148 O O . ALA A 1 397 ? 6.477 18.234 31.516 1 87.06 397 ALA A O 1
ATOM 3149 N N . TRP A 1 398 ? 5.758 16.938 29.828 1 92.12 398 TRP A N 1
ATOM 3150 C CA . TRP A 1 398 ? 4.914 17.938 29.188 1 92.12 398 TRP A CA 1
ATOM 3151 C C . TRP A 1 398 ? 3.453 17.5 29.188 1 92.12 398 TRP A C 1
ATOM 3153 O O . TRP A 1 398 ? 3.154 16.312 29.062 1 92.12 398 TRP A O 1
ATOM 3163 N N . HIS A 1 399 ? 2.588 18.422 29.453 1 93.62 399 HIS A N 1
ATOM 3164 C CA . HIS A 1 399 ? 1.176 18.281 29.109 1 93.62 399 HIS A CA 1
ATOM 3165 C C . HIS A 1 399 ? 0.841 18.984 27.812 1 93.62 399 HIS A C 1
ATOM 3167 O O . HIS A 1 399 ? 1.304 20.094 27.562 1 93.62 399 HIS A O 1
ATOM 3173 N N . VAL A 1 400 ? 0.169 18.219 26.906 1 96.06 400 VAL A N 1
ATOM 3174 C CA . VAL A 1 400 ? -0.067 18.75 25.578 1 96.06 400 VAL A CA 1
ATOM 3175 C C . VAL A 1 400 ? -1.545 18.609 25.219 1 96.06 400 VAL A C 1
ATOM 3177 O O . VAL A 1 400 ? -2.182 17.609 25.562 1 96.06 400 VAL A O 1
ATOM 3180 N N . GLN A 1 401 ? -2.105 19.625 24.641 1 97.62 401 GLN A N 1
ATOM 3181 C CA . GLN A 1 401 ? -3.445 19.578 24.062 1 97.62 401 GLN A CA 1
ATOM 3182 C C . GLN A 1 401 ? -3.424 20.016 22.609 1 97.62 401 GLN A C 1
ATOM 3184 O O . GLN A 1 401 ? -2.812 21.031 22.266 1 97.62 401 GLN A O 1
ATOM 3189 N N . VAL A 1 402 ? -4.07 19.219 21.766 1 98.5 402 VAL A N 1
ATOM 3190 C CA . VAL A 1 402 ? -4.109 19.516 20.328 1 98.5 402 VAL A CA 1
ATOM 3191 C C . VAL A 1 402 ? -5.375 20.297 20 1 98.5 402 VAL A C 1
ATOM 3193 O O . VAL A 1 402 ? -6.449 20.016 20.531 1 98.5 402 VAL A O 1
ATOM 3196 N N . PHE A 1 403 ? -5.258 21.359 19.172 1 98.25 403 PHE A N 1
ATOM 3197 C CA . PHE A 1 403 ? -6.352 22.219 18.734 1 98.25 403 PHE A CA 1
ATOM 3198 C C . PHE A 1 403 ? -6.441 22.266 17.219 1 98.25 403 PHE A C 1
ATOM 3200 O O . PHE A 1 403 ? -5.473 21.953 16.516 1 98.25 403 PHE A O 1
ATOM 3207 N N . ARG A 1 404 ? -7.684 22.703 16.734 1 96.94 404 ARG A N 1
ATOM 3208 C CA . ARG A 1 404 ? -7.887 22.797 15.289 1 96.94 404 ARG A CA 1
ATOM 3209 C C . ARG A 1 404 ? -8.742 24 14.93 1 96.94 404 ARG A C 1
ATOM 3211 O O . ARG A 1 404 ? -9.43 24.562 15.789 1 96.94 404 ARG A O 1
ATOM 3218 N N . SER A 1 405 ? -8.539 24.516 13.797 1 97.44 405 SER A N 1
ATOM 3219 C CA . SER A 1 405 ? -9.484 25.312 13.031 1 97.44 405 SER A CA 1
ATOM 3220 C C . SER A 1 405 ? -9.953 24.578 11.781 1 97.44 405 SER A C 1
ATOM 3222 O O . SER A 1 405 ? -9.227 24.5 10.789 1 97.44 405 SER A O 1
ATOM 3224 N N . ILE A 1 406 ? -11.172 23.984 11.891 1 96.44 406 ILE A N 1
ATOM 3225 C CA . ILE A 1 406 ? -11.625 23.109 10.82 1 96.44 406 ILE A CA 1
ATOM 3226 C C . ILE A 1 406 ? -13.133 22.906 10.922 1 96.44 406 ILE A C 1
ATOM 3228 O O . ILE A 1 406 ? -13.734 23.172 11.961 1 96.44 406 ILE A O 1
ATOM 3232 N N . ASP A 1 407 ? -13.781 22.516 9.867 1 93.5 407 ASP A N 1
ATOM 3233 C CA . ASP A 1 407 ? -15.211 22.234 9.906 1 93.5 407 ASP A CA 1
ATOM 3234 C C . ASP A 1 407 ? -15.508 20.812 9.438 1 93.5 407 ASP A C 1
ATOM 3236 O O . ASP A 1 407 ? -14.594 20.094 9.031 1 93.5 407 ASP A O 1
ATOM 3240 N N . SER A 1 408 ? -16.703 20.453 9.492 1 91.81 408 SER A N 1
ATOM 3241 C CA . SER A 1 408 ? -17.141 19.078 9.242 1 91.81 408 SER A CA 1
ATOM 3242 C C . SER A 1 408 ? -17.062 18.734 7.762 1 91.81 408 SER A C 1
ATOM 3244 O O . SER A 1 408 ? -17.141 17.562 7.383 1 91.81 408 SER A O 1
ATOM 3246 N N . ASN A 1 409 ? -16.828 19.688 6.918 1 89.44 409 ASN A N 1
ATOM 3247 C CA . ASN A 1 409 ? -16.641 19.406 5.5 1 89.44 409 ASN A CA 1
ATOM 3248 C C . ASN A 1 409 ? -15.211 18.953 5.203 1 89.44 409 ASN A C 1
ATOM 3250 O O . ASN A 1 409 ? -14.938 18.438 4.117 1 89.44 409 ASN A O 1
ATOM 3254 N N . SER A 1 410 ? -14.367 19.078 6.148 1 93.38 410 SER A N 1
ATOM 3255 C CA . SER A 1 410 ? -12.969 18.719 5.922 1 93.38 410 SER A CA 1
ATOM 3256 C C . SER A 1 410 ? -12.508 17.609 6.867 1 93.38 410 SER A C 1
ATOM 3258 O O . SER A 1 410 ? -11.375 17.141 6.773 1 93.38 410 SER A O 1
ATOM 3260 N N . ALA A 1 411 ? -13.289 17.219 7.734 1 93.38 411 ALA A N 1
ATOM 3261 C CA . ALA A 1 411 ? -12.953 16.141 8.664 1 93.38 411 ALA A CA 1
ATOM 3262 C C . ALA A 1 411 ? -14.18 15.289 8.984 1 93.38 411 ALA A C 1
ATOM 3264 O O . ALA A 1 411 ? -15.273 15.82 9.195 1 93.38 411 ALA A O 1
ATOM 3265 N N . LYS A 1 412 ? -13.969 14.039 8.961 1 90 412 LYS A N 1
ATOM 3266 C CA . LYS A 1 412 ? -15.016 13.109 9.398 1 90 412 LYS A CA 1
ATOM 3267 C C . LYS A 1 412 ? -14.953 12.891 10.906 1 90 412 LYS A C 1
ATOM 3269 O O . LYS A 1 412 ? -13.977 13.281 11.562 1 90 412 LYS A O 1
ATOM 3274 N N . GLY A 1 413 ? -16.031 12.391 11.492 1 86.25 413 GLY A N 1
ATOM 3275 C CA . GLY A 1 413 ? -15.961 11.945 12.875 1 86.25 413 GLY A CA 1
ATOM 3276 C C . GLY A 1 413 ? -16.656 12.883 13.844 1 86.25 413 GLY A C 1
ATOM 3277 O O . GLY A 1 413 ? -16.859 12.547 15.016 1 86.25 413 GLY A O 1
ATOM 3278 N N . PHE A 1 414 ? -16.953 14.172 13.406 1 89.06 414 PHE A N 1
ATOM 3279 C CA . PHE A 1 414 ? -17.688 15.078 14.281 1 89.06 414 PHE A CA 1
ATOM 3280 C C . PHE A 1 414 ? -19.016 14.477 14.68 1 89.06 414 PHE A C 1
ATOM 3282 O O . PHE A 1 414 ? -19.672 13.812 13.875 1 89.06 414 PHE A O 1
ATOM 3289 N N . PRO A 1 415 ? -19.375 14.68 15.93 1 85.81 415 PRO A N 1
ATOM 3290 C CA . PRO A 1 415 ? -20.641 14.109 16.391 1 85.81 415 PRO A CA 1
ATOM 3291 C C . PRO A 1 415 ? -21.844 14.641 15.633 1 85.81 415 PRO A C 1
ATOM 3293 O O . PRO A 1 415 ? -21.891 15.82 15.281 1 85.81 415 PRO A O 1
ATOM 3296 N N . LYS A 1 416 ? -22.797 13.734 15.453 1 78.94 416 LYS A N 1
ATOM 3297 C CA . LYS A 1 416 ? -24.047 14.125 14.805 1 78.94 416 LYS A CA 1
ATOM 3298 C C . LYS A 1 416 ? -25.016 14.75 15.812 1 78.94 416 LYS A C 1
ATOM 3300 O O . LYS A 1 416 ? -25.781 15.656 15.469 1 78.94 416 LYS A O 1
ATOM 3305 N N . ASP A 1 417 ? -24.812 14.32 17.016 1 77.31 417 ASP A N 1
ATOM 3306 C CA . ASP A 1 417 ? -25.641 14.852 18.094 1 77.31 417 ASP A CA 1
ATOM 3307 C C . ASP A 1 417 ? -25.172 16.25 18.516 1 77.31 417 ASP A C 1
ATOM 3309 O O . ASP A 1 417 ? -24.031 16.422 18.953 1 77.31 417 ASP A O 1
ATOM 3313 N N . PRO A 1 418 ? -26.078 17.25 18.375 1 71.5 418 PRO A N 1
ATOM 3314 C CA . PRO A 1 418 ? -25.703 18.609 18.734 1 71.5 418 PRO A CA 1
ATOM 3315 C C . PRO A 1 418 ? -25.234 18.734 20.188 1 71.5 418 PRO A C 1
ATOM 3317 O O . PRO A 1 418 ? -24.375 19.562 20.484 1 71.5 418 PRO A O 1
ATOM 3320 N N . ARG A 1 419 ? -25.859 17.891 21.016 1 73.19 419 ARG A N 1
ATOM 3321 C CA . ARG A 1 419 ? -25.453 17.938 22.422 1 73.19 419 ARG A CA 1
ATOM 3322 C C . ARG A 1 419 ? -24 17.484 22.578 1 73.19 419 ARG A C 1
ATOM 3324 O O . ARG A 1 419 ? -23.25 18.047 23.375 1 73.19 419 ARG A O 1
ATOM 3331 N N . GLU A 1 420 ? -23.656 16.5 21.812 1 79.38 420 GLU A N 1
ATOM 3332 C CA . GLU A 1 420 ? -22.297 15.992 21.859 1 79.38 420 GLU A CA 1
ATOM 3333 C C . GLU A 1 420 ? -21.312 16.969 21.188 1 79.38 420 GLU A C 1
ATOM 3335 O O . GLU A 1 420 ? -20.172 17.094 21.641 1 79.38 420 GLU A O 1
ATOM 3340 N N . ALA A 1 421 ? -21.797 17.609 20.203 1 81.44 421 ALA A N 1
ATOM 3341 C CA . ALA A 1 421 ? -20.969 18.594 19.5 1 81.44 421 ALA A CA 1
ATOM 3342 C C . ALA A 1 421 ? -20.609 19.75 20.422 1 81.44 421 ALA A C 1
ATOM 3344 O O . ALA A 1 421 ? -19.469 20.234 20.406 1 81.44 421 ALA A O 1
ATOM 3345 N N . THR A 1 422 ? -21.516 20.156 21.266 1 75 422 THR A N 1
ATOM 3346 C CA . THR A 1 422 ? -21.312 21.281 22.172 1 75 422 THR A CA 1
ATOM 3347 C C . THR A 1 422 ? -20.328 20.906 23.266 1 75 422 THR A C 1
ATOM 3349 O O . THR A 1 422 ? -19.516 21.734 23.688 1 75 422 THR A O 1
ATOM 3352 N N . ARG A 1 423 ? -20.375 19.641 23.594 1 77 423 ARG A N 1
ATOM 3353 C CA . ARG A 1 423 ? -19.469 19.156 24.641 1 77 423 ARG A CA 1
ATOM 3354 C C . ARG A 1 423 ? -18.031 19.141 24.141 1 77 423 ARG A C 1
ATOM 3356 O O . ARG A 1 423 ? -17.094 19.094 24.938 1 77 423 ARG A O 1
ATOM 3363 N N . LYS A 1 424 ? -17.953 19.281 22.859 1 77.56 424 LYS A N 1
ATOM 3364 C CA . LYS A 1 424 ? -16.609 19.297 22.266 1 77.56 424 LYS A CA 1
ATOM 3365 C C . LYS A 1 424 ? -16.281 20.688 21.719 1 77.56 424 LYS A C 1
ATOM 3367 O O . LYS A 1 424 ? -15.422 20.812 20.844 1 77.56 424 LYS A O 1
ATOM 3372 N N . ASN A 1 425 ? -17.078 21.609 22.188 1 75.06 425 ASN A N 1
ATOM 3373 C CA . ASN A 1 425 ? -16.891 23.016 21.844 1 75.06 425 ASN A CA 1
ATOM 3374 C C . ASN A 1 425 ? -16.938 23.234 20.344 1 75.06 425 ASN A C 1
ATOM 3376 O O . ASN A 1 425 ? -16.172 24.047 19.797 1 75.06 425 ASN A O 1
ATOM 3380 N N . LEU A 1 426 ? -17.688 22.391 19.703 1 82.62 426 LEU A N 1
ATOM 3381 C CA . LEU A 1 426 ? -17.922 22.625 18.281 1 82.62 426 LEU A CA 1
ATOM 3382 C C . LEU A 1 426 ? -19.078 23.594 18.078 1 82.62 426 LEU A C 1
ATOM 3384 O O . LEU A 1 426 ? -20.078 23.547 18.781 1 82.62 426 LEU A O 1
ATOM 3388 N N . VAL A 1 427 ? -18.859 24.516 17.234 1 79.81 427 VAL A N 1
ATOM 3389 C CA . VAL A 1 427 ? -19.891 25.5 16.922 1 79.81 427 VAL A CA 1
ATOM 3390 C C . VAL A 1 427 ? -20.688 25.047 15.703 1 79.81 427 VAL A C 1
ATOM 3392 O O . VAL A 1 427 ? -20.125 24.516 14.75 1 79.81 427 VAL A O 1
ATOM 3395 N N . CYS A 1 428 ? -21.953 25.141 15.852 1 73.75 428 CYS A N 1
ATOM 3396 C CA . CYS A 1 428 ? -22.797 24.75 14.734 1 73.75 428 CYS A CA 1
ATOM 3397 C C . CYS A 1 428 ? -23.156 25.953 13.867 1 73.75 428 CYS A C 1
ATOM 3399 O O . CYS A 1 428 ? -23.578 26.984 14.383 1 73.75 428 CYS A O 1
ATOM 3401 N N . GLY A 1 429 ? -22.812 25.953 12.633 1 65.12 429 GLY A N 1
ATOM 3402 C CA . GLY A 1 429 ? -23.188 26.984 11.688 1 65.12 429 GLY A CA 1
ATOM 3403 C C . GLY A 1 429 ? -23.719 26.422 10.375 1 65.12 429 GLY A C 1
ATOM 3404 O O . GLY A 1 429 ? -22.984 25.766 9.633 1 65.12 429 GLY A O 1
ATOM 3405 N N . LYS A 1 430 ? -24.953 26.828 10.016 1 63.31 430 LYS A N 1
ATOM 3406 C CA . LYS A 1 430 ? -25.562 26.5 8.734 1 63.31 430 LYS A CA 1
ATOM 3407 C C . LYS A 1 430 ? -25.297 25.047 8.344 1 63.31 430 LYS A C 1
ATOM 3409 O O . LYS A 1 430 ? -24.812 24.781 7.25 1 63.31 430 LYS A O 1
ATOM 3414 N N . ASN A 1 431 ? -25.438 24.156 9.148 1 70.75 431 ASN A N 1
ATOM 3415 C CA . ASN A 1 431 ? -25.375 22.719 8.914 1 70.75 431 ASN A CA 1
ATOM 3416 C C . ASN A 1 431 ? -23.938 22.203 8.891 1 70.75 431 ASN A C 1
ATOM 3418 O O . ASN A 1 431 ? -23.625 21.234 8.203 1 70.75 431 ASN A O 1
ATOM 3422 N N . VAL A 1 432 ? -23.094 23.016 9.406 1 84 432 VAL A N 1
ATOM 3423 C CA . VAL A 1 432 ? -21.688 22.594 9.508 1 84 432 VAL A CA 1
ATOM 3424 C C . VAL A 1 432 ? -21.234 22.688 10.961 1 84 432 VAL A C 1
ATOM 3426 O O . VAL A 1 432 ? -21.625 23.594 11.688 1 84 432 VAL A O 1
ATOM 3429 N N . LEU A 1 433 ? -20.531 21.719 11.383 1 89.44 433 LEU A N 1
ATOM 3430 C CA . LEU A 1 433 ? -19.891 21.781 12.68 1 89.44 433 LEU A CA 1
ATOM 3431 C C . LEU A 1 433 ? -18.469 22.344 12.555 1 89.44 433 LEU A C 1
ATOM 3433 O O . LEU A 1 433 ? -17.75 22 11.609 1 89.44 433 LEU A O 1
ATOM 3437 N N . ILE A 1 434 ? -18.172 23.281 13.453 1 92.31 434 ILE A N 1
ATOM 3438 C CA . ILE A 1 434 ? -16.922 24.031 13.336 1 92.31 434 ILE A CA 1
ATOM 3439 C C . ILE A 1 434 ? -16.109 23.859 14.609 1 92.31 434 ILE A C 1
ATOM 3441 O O . ILE A 1 434 ? -16.609 24.047 15.719 1 92.31 434 ILE A O 1
ATOM 3445 N N . ASP A 1 435 ? -14.906 23.453 14.461 1 95.06 435 ASP A N 1
ATOM 3446 C CA . ASP A 1 435 ? -13.922 23.469 15.539 1 95.06 435 ASP A CA 1
ATOM 3447 C C . ASP A 1 435 ? -13.062 24.719 15.5 1 95.06 435 ASP A C 1
ATOM 3449 O O . ASP A 1 435 ? -12.336 24.953 14.531 1 95.06 435 ASP A O 1
ATOM 3453 N N . MET A 1 436 ? -13.133 25.578 16.469 1 94.81 436 MET A N 1
ATOM 3454 C CA . MET A 1 436 ? -12.352 26.812 16.547 1 94.81 436 MET A CA 1
ATOM 3455 C C . MET A 1 436 ? -11.461 26.797 17.797 1 94.81 436 MET A C 1
ATOM 3457 O O . MET A 1 436 ? -11.227 27.844 18.406 1 94.81 436 MET A O 1
ATOM 3461 N N . SER A 1 437 ? -11.031 25.641 18.078 1 96.12 437 SER A N 1
ATOM 3462 C CA . SER A 1 437 ? -10.32 25.469 19.344 1 96.12 437 SER A CA 1
ATOM 3463 C C . SER A 1 437 ? -8.984 26.203 19.344 1 96.12 437 SER A C 1
ATOM 3465 O O . SER A 1 437 ? -8.469 26.578 20.391 1 96.12 437 SER A O 1
ATOM 3467 N N . ILE A 1 438 ? -8.383 26.5 18.172 1 98.12 438 ILE A N 1
ATOM 3468 C CA . ILE A 1 438 ? -7.152 27.281 18.156 1 98.12 438 ILE A CA 1
ATOM 3469 C C . ILE A 1 438 ? -7.43 28.688 18.672 1 98.12 438 ILE A C 1
ATOM 3471 O O . ILE A 1 438 ? -6.684 29.203 19.5 1 98.12 438 ILE A O 1
ATOM 3475 N N . HIS A 1 439 ? -8.469 29.281 18.141 1 97.44 439 HIS A N 1
ATOM 3476 C CA . HIS A 1 439 ? -8.859 30.609 18.594 1 97.44 439 HIS A CA 1
ATOM 3477 C C . HIS A 1 439 ? -9.133 30.609 20.094 1 97.44 439 HIS A C 1
ATOM 3479 O O . HIS A 1 439 ? -8.641 31.484 20.812 1 97.44 439 HIS A O 1
ATOM 3485 N N . THR A 1 440 ? -9.844 29.609 20.516 1 94.94 440 THR A N 1
ATOM 3486 C CA . THR A 1 440 ? -10.18 29.5 21.938 1 94.94 440 THR A CA 1
ATOM 3487 C C . THR A 1 440 ? -8.914 29.344 22.781 1 94.94 440 THR A C 1
ATOM 3489 O O . THR A 1 440 ? -8.82 29.906 23.875 1 94.94 440 THR A O 1
ATOM 3492 N N . ALA A 1 441 ? -8.016 28.625 22.297 1 96.69 441 ALA A N 1
ATOM 3493 C CA . ALA A 1 441 ? -6.758 28.422 23.016 1 96.69 441 ALA A CA 1
ATOM 3494 C C . ALA A 1 441 ? -5.988 29.719 23.156 1 96.69 441 ALA A C 1
ATOM 3496 O O . ALA A 1 441 ? -5.441 30.016 24.234 1 96.69 441 ALA A O 1
ATOM 3497 N N . TYR A 1 442 ? -5.902 30.516 22.094 1 97.75 442 TYR A N 1
ATOM 3498 C CA . TYR A 1 442 ? -5.242 31.812 22.156 1 97.75 442 TYR A CA 1
ATOM 3499 C C . TYR A 1 442 ? -5.895 32.719 23.188 1 97.75 442 TYR A C 1
ATOM 3501 O O . TYR A 1 442 ? -5.211 33.281 24.047 1 97.75 442 TYR A O 1
ATOM 3509 N N . VAL A 1 443 ? -7.188 32.781 23.156 1 96.25 443 VAL A N 1
ATOM 3510 C CA . VAL A 1 443 ? -7.934 33.656 24.047 1 96.25 443 VAL A CA 1
ATOM 3511 C C . VAL 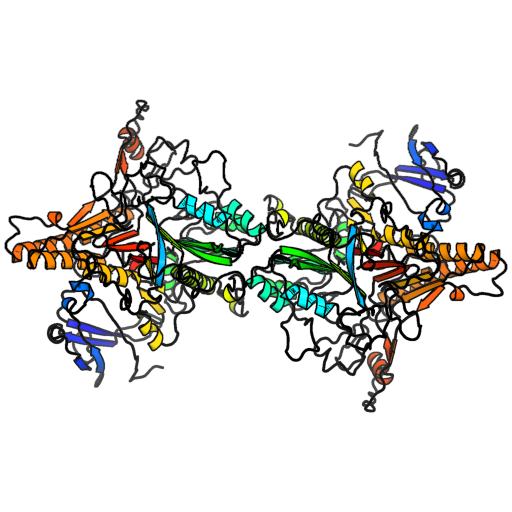A 1 443 ? -7.719 33.25 25.5 1 96.25 443 VAL A C 1
ATOM 3513 O O . VAL A 1 443 ? -7.422 34.062 26.359 1 96.25 443 VAL A O 1
ATOM 3516 N N . ASN A 1 444 ? -7.848 31.969 25.703 1 94.12 444 ASN A N 1
ATOM 3517 C CA . ASN A 1 444 ? -7.66 31.453 27.062 1 94.12 444 ASN A CA 1
ATOM 3518 C C . ASN A 1 444 ? -6.254 31.734 27.578 1 94.12 444 ASN A C 1
ATOM 3520 O O . ASN A 1 444 ? -6.086 32.125 28.734 1 94.12 444 ASN A O 1
ATOM 3524 N N . ALA A 1 445 ? -5.281 31.547 26.766 1 95.31 445 ALA A N 1
ATOM 3525 C CA . ALA A 1 445 ? -3.895 31.766 27.172 1 95.31 445 ALA A CA 1
ATOM 3526 C C . ALA A 1 445 ? -3.627 33.25 27.453 1 95.31 445 ALA A C 1
ATOM 3528 O O . ALA A 1 445 ? -2.938 33.562 28.422 1 95.31 445 ALA A O 1
ATOM 3529 N N . ILE A 1 446 ? -4.137 34.125 26.641 1 96.88 446 ILE A N 1
ATOM 3530 C CA . ILE A 1 446 ? -3.934 35.562 26.812 1 96.88 446 ILE A CA 1
ATOM 3531 C C . ILE A 1 446 ? -4.598 36.031 28.109 1 96.88 446 ILE A C 1
ATOM 3533 O O . ILE A 1 446 ? -4 36.781 28.875 1 96.88 446 ILE A O 1
ATOM 3537 N N . ARG A 1 447 ? -5.812 35.594 28.344 1 94.69 447 ARG A N 1
ATOM 3538 C CA . ARG A 1 447 ? -6.543 35.969 29.547 1 94.69 447 ARG A CA 1
ATOM 3539 C C . ARG A 1 447 ? -5.832 35.469 30.797 1 94.69 447 ARG A C 1
ATOM 3541 O O . ARG A 1 447 ? -5.883 36.094 31.844 1 94.69 447 ARG A O 1
ATOM 3548 N N . ALA A 1 448 ? -5.113 34.375 30.641 1 91.62 448 ALA A N 1
ATOM 3549 C CA . ALA A 1 448 ? -4.422 33.781 31.781 1 91.62 448 ALA A CA 1
ATOM 3550 C C . ALA A 1 448 ? -3.057 34.438 32 1 91.62 448 ALA A C 1
ATOM 3552 O O . ALA A 1 448 ? -2.439 34.25 33.062 1 91.62 448 ALA A O 1
ATOM 3553 N N . ALA A 1 449 ? -2.547 35.188 31.047 1 93.69 449 ALA A N 1
ATOM 3554 C CA . ALA A 1 449 ? -1.199 35.75 31.094 1 93.69 449 ALA A CA 1
ATOM 3555 C C . ALA A 1 449 ? -1.03 36.688 32.281 1 93.69 449 ALA A C 1
ATOM 3557 O O . ALA A 1 449 ? -1.935 37.438 32.625 1 93.69 449 ALA A O 1
ATOM 3558 N N . GLN A 1 450 ? 0.192 36.625 32.906 1 90.62 450 GLN A N 1
ATOM 3559 C CA . GLN A 1 450 ? 0.431 37.438 34.125 1 90.62 450 GLN A CA 1
ATOM 3560 C C . GLN A 1 450 ? 1.53 38.469 33.875 1 90.62 450 GLN A C 1
ATOM 3562 O O . GLN A 1 450 ? 1.485 39.562 34.438 1 90.62 450 GLN A O 1
ATOM 3567 N N . HIS A 1 451 ? 2.529 38.094 33.062 1 89.69 451 HIS A N 1
ATOM 3568 C CA . HIS A 1 451 ? 3.717 38.938 33 1 89.69 451 HIS A CA 1
ATOM 3569 C C . HIS A 1 451 ? 3.988 39.375 31.578 1 89.69 451 HIS A C 1
ATOM 3571 O O . HIS A 1 451 ? 4.309 40.562 31.359 1 89.69 451 HIS A O 1
ATOM 3577 N N . PHE A 1 452 ? 3.918 38.469 30.641 1 92 452 PHE A N 1
ATOM 3578 C CA . PHE A 1 452 ? 4.184 38.906 29.281 1 92 452 PHE A CA 1
ATOM 3579 C C . PHE A 1 452 ? 3.619 37.906 28.281 1 92 452 PHE A C 1
ATOM 3581 O O . PHE A 1 452 ? 3.287 36.781 28.656 1 92 452 PHE A O 1
ATOM 3588 N N . ILE A 1 453 ? 3.496 38.344 27.109 1 95.19 453 ILE A N 1
ATOM 3589 C CA . ILE A 1 453 ? 3.107 37.531 25.953 1 95.19 453 ILE A CA 1
ATOM 3590 C C . ILE A 1 453 ? 4.102 37.75 24.828 1 95.19 453 ILE A C 1
ATOM 3592 O O . ILE A 1 453 ? 4.48 38.875 24.516 1 95.19 453 ILE A O 1
ATOM 3596 N N . TYR A 1 454 ? 4.613 36.688 24.297 1 94.62 454 TYR A N 1
ATOM 3597 C CA . TYR A 1 454 ? 5.453 36.719 23.109 1 94.62 454 TYR A CA 1
ATOM 3598 C C . TYR A 1 454 ? 4.789 35.969 21.938 1 94.62 454 TYR A C 1
ATOM 3600 O O . TYR A 1 454 ? 4.391 34.812 22.078 1 94.62 454 TYR A O 1
ATOM 3608 N N . ILE A 1 455 ? 4.66 36.688 20.797 1 97.31 455 ILE A N 1
ATOM 3609 C CA . ILE A 1 455 ? 3.998 36.094 19.641 1 97.31 455 ILE A CA 1
ATOM 3610 C C . ILE A 1 455 ? 4.875 36.25 18.406 1 97.31 455 ILE A C 1
ATOM 3612 O O . ILE A 1 455 ? 5.477 37.312 18.188 1 97.31 455 ILE A O 1
ATOM 3616 N N . GLU A 1 456 ? 5.043 35.188 17.672 1 96.75 456 GLU A N 1
ATOM 3617 C CA . GLU A 1 456 ? 5.461 35.25 16.266 1 96.75 456 GLU A CA 1
ATOM 3618 C C . GLU A 1 456 ? 4.344 34.781 15.344 1 96.75 456 GLU A C 1
ATOM 3620 O O . GLU A 1 456 ? 3.701 33.75 15.594 1 96.75 456 GLU A O 1
ATOM 3625 N N . ASN A 1 457 ? 4.105 35.531 14.344 1 97.94 457 ASN A N 1
ATOM 3626 C CA . ASN A 1 457 ? 3.055 35.125 13.414 1 97.94 457 ASN A CA 1
ATOM 3627 C C . ASN A 1 457 ? 3.238 35.781 12.047 1 97.94 457 ASN A C 1
ATOM 3629 O O . ASN A 1 457 ? 3.66 36.938 11.945 1 97.94 457 ASN A O 1
ATOM 3633 N N . GLN A 1 458 ? 2.871 35.062 11.047 1 97.31 458 GLN A N 1
ATOM 3634 C CA . GLN A 1 458 ? 2.971 35.562 9.68 1 97.31 458 GLN A CA 1
ATOM 3635 C C . GLN A 1 458 ? 1.994 36.719 9.438 1 97.31 458 GLN A C 1
ATOM 3637 O O . GLN A 1 458 ? 2.283 37.625 8.656 1 97.31 458 GLN A O 1
ATOM 3642 N N . TYR A 1 459 ? 0.874 36.656 10.07 1 97.31 459 TYR A N 1
ATOM 3643 C CA . TYR A 1 459 ? -0.168 37.656 9.953 1 97.31 459 TYR A CA 1
ATOM 3644 C C . TYR A 1 459 ? -0.701 38.062 11.328 1 97.31 459 TYR A C 1
ATOM 3646 O O . TYR A 1 459 ? -0.694 37.25 12.258 1 97.31 459 TYR A O 1
ATOM 3654 N N . PHE A 1 460 ? -1.111 39.25 11.438 1 98 460 PHE A N 1
ATOM 3655 C CA . PHE A 1 460 ? -1.693 39.781 12.672 1 98 460 PHE A CA 1
ATOM 3656 C C . PHE A 1 460 ? -2.832 40.75 12.375 1 98 460 PHE A C 1
ATOM 3658 O O . PHE A 1 460 ? -2.629 41.938 12.359 1 98 460 PHE A O 1
ATOM 3665 N N . ILE A 1 461 ? -3.963 40.219 12.125 1 98.25 461 ILE A N 1
ATOM 3666 C CA . ILE A 1 461 ? -5.164 41 11.789 1 98.25 461 ILE A CA 1
ATOM 3667 C C . ILE A 1 461 ? -6.355 40.438 12.57 1 98.25 461 ILE A C 1
ATOM 3669 O O . ILE A 1 461 ? -6.609 39.219 12.562 1 98.25 461 ILE A O 1
ATOM 3673 N N . GLY A 1 462 ? -7.078 41.344 13.273 1 97.69 462 GLY A N 1
ATOM 3674 C CA . GLY A 1 462 ? -8.266 40.906 13.984 1 97.69 462 GLY A CA 1
ATOM 3675 C C . GLY A 1 462 ? -8.984 42 14.727 1 97.69 462 GLY A C 1
ATOM 3676 O O . GLY A 1 462 ? -8.523 43.156 14.742 1 97.69 462 GLY A O 1
ATOM 3677 N N . SER A 1 463 ? -10.156 41.719 15.211 1 97.75 463 SER A N 1
ATOM 3678 C CA . SER A 1 463 ? -10.977 42.562 16.062 1 97.75 463 SER A CA 1
ATOM 3679 C C . SER A 1 463 ? -11.43 43.812 15.32 1 97.75 463 SER A C 1
ATOM 3681 O O . SER A 1 463 ? -11.344 44.938 15.852 1 97.75 463 SER A O 1
ATOM 3683 N N . SER A 1 464 ? -11.859 43.594 14.141 1 96.56 464 SER A N 1
ATOM 3684 C CA . SER A 1 464 ? -12.234 44.719 13.281 1 96.56 464 SER A CA 1
ATOM 3685 C C . SER A 1 464 ? -13.43 45.469 13.852 1 96.56 464 SER A C 1
ATOM 3687 O O . SER A 1 464 ? -13.594 46.688 13.594 1 96.56 464 SER A O 1
ATOM 3689 N N . PHE A 1 465 ? -14.25 44.844 14.688 1 94.06 465 PHE A N 1
ATOM 3690 C CA . PHE A 1 465 ? -15.438 45.469 15.273 1 94.06 465 PHE A CA 1
ATOM 3691 C C . PHE A 1 465 ? -15.055 46.656 16.141 1 94.06 465 PHE A C 1
ATOM 3693 O O . PHE A 1 465 ? -15.898 47.5 16.484 1 94.06 465 PHE A O 1
ATOM 3700 N N . ASP A 1 466 ? -13.789 46.75 16.531 1 95.94 466 ASP A N 1
ATOM 3701 C CA . ASP A 1 466 ? -13.352 47.844 17.391 1 95.94 466 ASP A CA 1
ATOM 3702 C C . ASP A 1 466 ? -12.398 48.781 16.656 1 95.94 466 ASP A C 1
ATOM 3704 O O . ASP A 1 466 ? -11.766 49.625 17.266 1 95.94 466 ASP A O 1
ATOM 3708 N N . TRP A 1 467 ? -12.242 48.594 15.367 1 96.62 467 TRP A N 1
ATOM 3709 C CA . TRP A 1 467 ? -11.461 49.531 14.555 1 96.62 467 TRP A CA 1
ATOM 3710 C C . TRP A 1 467 ? -12.148 50.875 14.461 1 96.62 467 TRP A C 1
ATOM 3712 O O . TRP A 1 467 ? -13.305 51.031 14.875 1 96.62 467 TRP A O 1
ATOM 3722 N N . ASP A 1 468 ? -11.469 51.906 14.016 1 95.19 468 ASP A N 1
ATOM 3723 C CA . ASP A 1 468 ? -12.039 53.219 13.844 1 95.19 468 ASP A CA 1
ATOM 3724 C C . ASP A 1 468 ? -12.961 53.281 12.625 1 95.19 468 ASP A C 1
ATOM 3726 O O . ASP A 1 468 ? -13.867 54.125 12.562 1 95.19 468 ASP A O 1
ATOM 3730 N N . SER A 1 469 ? -12.703 52.438 11.672 1 95.25 469 SER A N 1
ATOM 3731 C CA . SER A 1 469 ? -13.484 52.312 10.445 1 95.25 469 SER A CA 1
ATOM 3732 C C . SER A 1 469 ? -13.438 50.875 9.898 1 95.25 469 SER A C 1
ATOM 3734 O O . SER A 1 469 ? -12.633 50.062 10.352 1 95.25 469 SER A O 1
ATOM 3736 N N . ASN A 1 470 ? -14.297 50.562 8.969 1 94.56 470 ASN A N 1
ATOM 3737 C CA . ASN A 1 470 ? -14.352 49.25 8.352 1 94.56 470 ASN A CA 1
ATOM 3738 C C . ASN A 1 470 ? -14.68 48.156 9.375 1 94.56 470 ASN A C 1
ATOM 3740 O O . ASN A 1 470 ? -14.117 47.062 9.328 1 94.56 470 ASN A O 1
ATOM 3744 N N . LYS A 1 471 ? -15.469 48.406 10.289 1 92.81 471 LYS A N 1
ATOM 3745 C CA . LYS A 1 471 ? -15.742 47.531 11.43 1 92.81 471 LYS A CA 1
ATOM 3746 C C . LYS A 1 471 ? -16.453 46.281 10.984 1 92.81 471 LYS A C 1
ATOM 3748 O O . LYS A 1 471 ? -16.375 45.219 11.648 1 92.81 471 LYS A O 1
ATOM 3753 N N . ASP A 1 472 ? -17.094 46.312 9.766 1 90.94 472 ASP A N 1
ATOM 3754 C CA . ASP A 1 472 ? -17.906 45.188 9.312 1 90.94 472 ASP A CA 1
ATOM 3755 C C . ASP A 1 472 ? -17.156 44.312 8.305 1 90.94 472 ASP A C 1
ATOM 3757 O O . ASP A 1 472 ? -17.75 43.5 7.617 1 90.94 472 ASP A O 1
ATOM 3761 N N . ILE A 1 473 ? -15.875 44.469 8.258 1 92.25 473 ILE A N 1
ATOM 3762 C CA . ILE A 1 473 ? -15.086 43.781 7.25 1 92.25 473 ILE A CA 1
ATOM 3763 C C . ILE A 1 473 ? -15 42.281 7.602 1 92.25 473 ILE A C 1
ATOM 3765 O O . ILE A 1 473 ? -14.68 41.469 6.75 1 92.25 473 ILE A O 1
ATOM 3769 N N . GLY A 1 474 ? -15.188 41.906 8.789 1 92.62 474 GLY A N 1
ATOM 3770 C CA . GLY A 1 474 ? -15.328 40.5 9.133 1 92.62 474 GLY A CA 1
ATOM 3771 C C . GLY A 1 474 ? -14.078 39.906 9.766 1 92.62 474 GLY A C 1
ATOM 3772 O O . GLY A 1 474 ? -13.969 38.688 9.922 1 92.62 474 GLY A O 1
ATOM 3773 N N . ALA A 1 475 ? -13.039 40.625 10.062 1 95.69 475 ALA A N 1
ATOM 3774 C CA . ALA A 1 475 ? -11.891 40.188 10.844 1 95.69 475 ALA A CA 1
ATOM 3775 C C . ALA A 1 475 ? -12.203 40.188 12.336 1 95.69 475 ALA A C 1
ATOM 3777 O O . ALA A 1 475 ? -11.695 41.031 13.07 1 95.69 475 ALA A O 1
ATOM 3778 N N . ASN A 1 476 ? -12.938 39.219 12.812 1 94.69 476 ASN A N 1
ATOM 3779 C CA . ASN A 1 476 ? -13.609 39.312 14.102 1 94.69 476 ASN A CA 1
ATOM 3780 C C . ASN A 1 476 ? -12.852 38.594 15.195 1 94.69 476 ASN A C 1
ATOM 3782 O O . ASN A 1 476 ? -13.219 38.656 16.375 1 94.69 476 ASN A O 1
ATOM 3786 N N . ASN A 1 477 ? -11.805 37.812 14.844 1 96.44 477 ASN A N 1
ATOM 3787 C CA . ASN A 1 477 ? -11.125 37.062 15.906 1 96.44 477 ASN A CA 1
ATOM 3788 C C . ASN A 1 477 ? -10.703 38 17.047 1 96.44 477 ASN A C 1
ATOM 3790 O O . ASN A 1 477 ? -10.422 39.156 16.828 1 96.44 477 ASN A O 1
ATOM 3794 N N . LEU A 1 478 ? -10.562 37.469 18.234 1 97.69 478 LEU A N 1
ATOM 3795 C 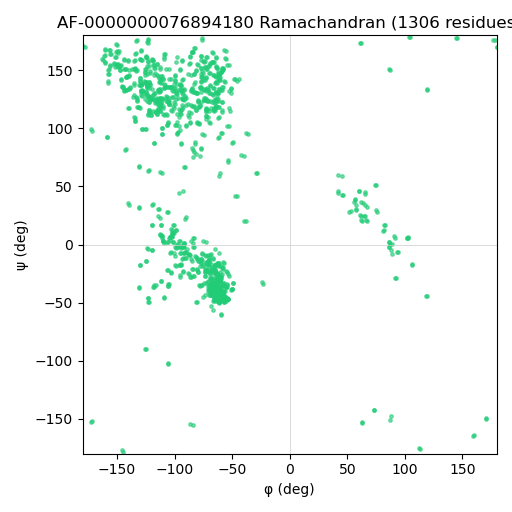CA . LEU A 1 478 ? -10.438 38.281 19.438 1 97.69 478 LEU A CA 1
ATOM 3796 C C . LEU A 1 478 ? -8.977 38.438 19.844 1 97.69 478 LEU A C 1
ATOM 3798 O O . LEU A 1 478 ? -8.664 39.156 20.781 1 97.69 478 LEU A O 1
ATOM 3802 N N . VAL A 1 479 ? -8.047 37.875 19.156 1 98.44 479 VAL A N 1
ATOM 3803 C CA . VAL A 1 479 ? -6.684 37.75 19.656 1 98.44 479 VAL A CA 1
ATOM 3804 C C . VAL A 1 479 ? -6.098 39.156 19.875 1 98.44 479 VAL A C 1
ATOM 3806 O O . VAL A 1 479 ? -5.613 39.469 20.969 1 98.44 479 VAL A O 1
ATOM 3809 N N . PRO A 1 480 ? -6.199 40.125 18.906 1 98.56 480 PRO A N 1
ATOM 3810 C CA . PRO A 1 480 ? -5.598 41.438 19.141 1 98.56 480 PRO A CA 1
ATOM 3811 C C . PRO A 1 480 ? -6.25 42.188 20.281 1 98.56 480 PRO A C 1
ATOM 3813 O O . PRO A 1 480 ? -5.551 42.75 21.125 1 98.56 480 PRO A O 1
ATOM 3816 N N . ILE A 1 481 ? -7.566 42.188 20.344 1 98.25 481 ILE A N 1
ATOM 3817 C CA . ILE A 1 481 ? -8.234 42.969 21.375 1 98.25 481 ILE A CA 1
ATOM 3818 C C . ILE A 1 481 ? -7.984 42.375 22.75 1 98.25 481 ILE A C 1
ATOM 3820 O O . ILE A 1 481 ? -7.875 43.094 23.75 1 98.25 481 ILE A O 1
ATOM 3824 N N . GLU A 1 482 ? -7.93 41.031 22.781 1 97.81 482 GLU A N 1
ATOM 3825 C CA . GLU A 1 482 ? -7.645 40.375 24.047 1 97.81 482 GLU A CA 1
ATOM 3826 C C . GLU A 1 482 ? -6.285 40.781 24.609 1 97.81 482 GLU A C 1
ATOM 3828 O O . GLU A 1 482 ? -6.125 40.969 25.812 1 97.81 482 GLU A O 1
ATOM 3833 N N . ILE A 1 483 ? -5.324 40.906 23.734 1 98.56 483 ILE A N 1
ATOM 3834 C CA . ILE A 1 483 ? -3.996 41.344 24.172 1 98.56 483 ILE A CA 1
ATOM 3835 C C . ILE A 1 483 ? -4.07 42.75 24.688 1 98.56 483 ILE A C 1
ATOM 3837 O O . ILE A 1 483 ? -3.535 43.062 25.75 1 98.56 483 ILE A O 1
ATOM 3841 N N . ALA A 1 484 ? -4.734 43.656 23.953 1 98.31 484 ALA A N 1
ATOM 3842 C CA . ALA A 1 484 ? -4.852 45.062 24.344 1 98.31 484 ALA A CA 1
ATOM 3843 C C . ALA A 1 484 ? -5.582 45.219 25.672 1 98.31 484 ALA A C 1
ATOM 3845 O O . ALA A 1 484 ? -5.172 46 26.531 1 98.31 484 ALA A O 1
ATOM 3846 N N . LEU A 1 485 ? -6.672 44.469 25.812 1 96.94 485 LEU A N 1
ATOM 3847 C CA . LEU A 1 485 ? -7.453 44.531 27.047 1 96.94 485 LEU A CA 1
ATOM 3848 C C . LEU A 1 485 ? -6.641 44 28.219 1 96.94 485 LEU A C 1
ATOM 3850 O O . LEU A 1 485 ? -6.754 44.531 29.328 1 96.94 485 LEU A O 1
ATOM 3854 N N . LYS A 1 486 ? -5.906 42.938 27.969 1 96.62 486 LYS A N 1
ATOM 3855 C CA . LYS A 1 486 ? -5.047 42.438 29.031 1 96.62 486 LYS A CA 1
ATOM 3856 C C . LYS A 1 486 ? -4.051 43.5 29.5 1 96.62 486 LYS A C 1
ATOM 3858 O O . LYS A 1 486 ? -3.879 43.688 30.703 1 96.62 486 LYS A O 1
ATOM 3863 N N . ILE A 1 487 ? -3.41 44.156 28.594 1 97.88 487 ILE A N 1
ATOM 3864 C CA . ILE A 1 487 ? -2.465 45.219 28.906 1 97.88 487 ILE A CA 1
ATOM 3865 C C . ILE A 1 487 ? -3.18 46.344 29.672 1 97.88 487 ILE A C 1
ATOM 3867 O O . ILE A 1 487 ? -2.682 46.812 30.688 1 97.88 487 ILE A O 1
ATOM 3871 N N . ALA A 1 488 ? -4.324 46.75 29.172 1 97.19 488 ALA A N 1
ATOM 3872 C CA . ALA A 1 488 ? -5.105 47.812 29.797 1 97.19 488 ALA A CA 1
ATOM 3873 C C . ALA A 1 488 ? -5.426 47.469 31.25 1 97.19 488 ALA A C 1
ATOM 3875 O O . ALA A 1 488 ? -5.32 48.312 32.125 1 97.19 488 ALA A O 1
ATOM 3876 N N . THR A 1 489 ? -5.84 46.25 31.453 1 95.31 489 THR A N 1
ATOM 3877 C CA . THR A 1 489 ? -6.18 45.781 32.812 1 95.31 489 THR A CA 1
ATOM 3878 C C . THR A 1 489 ? -4.961 45.875 33.719 1 95.31 489 THR A C 1
ATOM 3880 O O . THR A 1 489 ? -5.066 46.281 34.875 1 95.31 489 THR A O 1
ATOM 3883 N N . LYS A 1 490 ? -3.855 45.438 33.219 1 96.06 490 LYS A N 1
ATOM 3884 C CA . LYS A 1 490 ? -2.623 45.469 34 1 96.06 490 LYS A CA 1
ATOM 3885 C C . LYS A 1 490 ? -2.186 46.906 34.312 1 96.06 490 LYS A C 1
ATOM 3887 O O . LYS A 1 490 ? -1.684 47.188 35.406 1 96.06 490 LYS A O 1
ATOM 3892 N N . ILE A 1 491 ? -2.352 47.812 33.406 1 97 491 ILE A N 1
ATOM 3893 C CA . ILE A 1 491 ? -2.057 49.219 33.594 1 97 491 ILE A CA 1
ATOM 3894 C C . ILE A 1 491 ? -2.936 49.781 34.719 1 97 491 ILE A C 1
ATOM 3896 O O . ILE A 1 491 ? -2.449 50.469 35.625 1 97 491 ILE A O 1
ATOM 3900 N N . LYS A 1 492 ? -4.176 49.438 34.719 1 95.31 492 LYS A N 1
ATOM 3901 C CA . LYS A 1 492 ? -5.148 49.969 35.656 1 95.31 492 LYS A CA 1
ATOM 3902 C C . LYS A 1 492 ? -4.84 49.5 37.094 1 95.31 492 LYS A C 1
ATOM 3904 O O . LYS A 1 492 ? -5.133 50.219 38.062 1 95.31 492 LYS A O 1
ATOM 3909 N N . VAL A 1 493 ? -4.254 48.375 37.219 1 93.44 493 VAL A N 1
ATOM 3910 C CA . VAL A 1 493 ? -3.93 47.875 38.562 1 93.44 493 VAL A CA 1
ATOM 3911 C C . VAL A 1 493 ? -2.447 48.094 38.844 1 93.44 493 VAL A C 1
ATOM 3913 O O . VAL A 1 493 ? -1.9 47.531 39.781 1 93.44 493 VAL A O 1
ATOM 3916 N N . ASN A 1 494 ? -1.744 48.812 38.031 1 92.81 494 ASN A N 1
ATOM 3917 C CA . ASN A 1 494 ? -0.352 49.219 38.188 1 92.81 494 ASN A CA 1
ATOM 3918 C C . ASN A 1 494 ? 0.581 48 38.281 1 92.81 494 ASN A C 1
ATOM 3920 O O . ASN A 1 494 ? 1.407 47.938 39.188 1 92.81 494 ASN A O 1
ATOM 3924 N N . GLN A 1 495 ? 0.385 47.062 37.406 1 92.44 495 GLN A N 1
ATOM 3925 C CA . GLN A 1 495 ? 1.252 45.906 37.281 1 92.44 495 GLN A CA 1
ATOM 3926 C C . GLN A 1 495 ? 2.016 45.906 35.969 1 92.44 495 GLN A C 1
ATOM 3928 O O . GLN A 1 495 ? 1.467 46.281 34.938 1 92.44 495 GLN A O 1
ATOM 3933 N N . ARG A 1 496 ? 3.176 45.5 36.062 1 90.25 496 ARG A N 1
ATOM 3934 C CA . ARG A 1 496 ? 4.004 45.438 34.875 1 90.25 496 ARG A CA 1
ATOM 3935 C C . ARG A 1 496 ? 3.549 44.312 33.938 1 90.25 496 ARG A C 1
ATOM 3937 O O . ARG A 1 496 ? 3.268 43.188 34.375 1 90.25 496 ARG A O 1
ATOM 3944 N N . PHE A 1 497 ? 3.426 44.625 32.688 1 94.19 497 PHE A N 1
ATOM 3945 C CA . PHE A 1 497 ? 3.018 43.656 31.656 1 94.19 497 PHE A CA 1
ATOM 3946 C C . PHE A 1 497 ? 3.482 44.156 30.281 1 94.19 497 PHE A C 1
ATOM 3948 O O . PHE A 1 497 ? 3.482 45.344 30 1 94.19 497 PHE A O 1
ATOM 3955 N N . SER A 1 498 ? 3.963 43.188 29.438 1 93.88 498 SER A N 1
ATOM 3956 C CA . SER A 1 498 ? 4.371 43.531 28.094 1 93.88 498 SER A CA 1
ATOM 3957 C C . SER A 1 498 ? 3.979 42.469 27.094 1 93.88 498 SER A C 1
ATOM 3959 O O . SER A 1 498 ? 3.912 41.281 27.438 1 93.88 498 SER A O 1
ATOM 3961 N N . ALA A 1 499 ? 3.635 42.906 25.953 1 96.81 499 ALA A N 1
ATOM 3962 C CA . ALA A 1 499 ? 3.43 41.969 24.828 1 96.81 499 ALA A CA 1
ATOM 3963 C C . ALA A 1 499 ? 4.395 42.281 23.688 1 96.81 499 ALA A C 1
ATOM 3965 O O . ALA A 1 499 ? 4.59 43.469 23.328 1 96.81 499 ALA A O 1
ATOM 3966 N N . TYR A 1 500 ? 5.102 41.281 23.219 1 95.19 500 TYR A N 1
ATOM 3967 C CA . TYR A 1 500 ? 6.031 41.375 22.109 1 95.19 500 TYR A CA 1
ATOM 3968 C C . TYR A 1 500 ? 5.527 40.562 20.922 1 95.19 500 TYR A C 1
ATOM 3970 O O . TYR A 1 500 ? 5.305 39.344 21.031 1 95.19 500 TYR A O 1
ATOM 3978 N N . ILE A 1 501 ? 5.367 41.188 19.797 1 97 501 ILE A N 1
ATOM 3979 C CA . ILE A 1 501 ? 4.844 40.5 18.609 1 97 501 ILE A CA 1
ATOM 3980 C C . ILE A 1 501 ? 5.82 40.688 17.453 1 97 501 ILE A C 1
ATOM 3982 O O . ILE A 1 501 ? 6.191 41.812 17.109 1 97 501 ILE A O 1
ATOM 3986 N N . VAL A 1 502 ? 6.254 39.562 16.859 1 95.62 502 VAL A N 1
ATOM 3987 C CA . VAL A 1 502 ? 7.18 39.562 15.742 1 95.62 502 VAL A CA 1
ATOM 3988 C C . VAL A 1 502 ? 6.434 39.188 14.461 1 95.62 502 VAL A C 1
ATOM 3990 O O . VAL A 1 502 ? 5.785 38.156 14.391 1 95.62 502 VAL A O 1
ATOM 3993 N N . LEU A 1 503 ? 6.523 40.094 13.469 1 96.81 503 LEU A N 1
ATOM 3994 C CA . LEU A 1 503 ? 5.848 39.938 12.188 1 96.81 503 LEU A CA 1
ATOM 3995 C C . LEU A 1 503 ? 6.824 40.125 11.031 1 96.81 503 LEU A C 1
ATOM 3997 O O . LEU A 1 503 ? 7.891 40.719 11.211 1 96.81 503 LEU A O 1
ATOM 4001 N N . PRO A 1 504 ? 6.492 39.594 9.844 1 96.44 504 PRO A N 1
ATOM 4002 C CA . PRO A 1 504 ? 7.273 40 8.68 1 96.44 504 PRO A CA 1
ATOM 4003 C C . PRO A 1 504 ? 7.086 41.5 8.352 1 96.44 504 PRO A C 1
ATOM 4005 O O . PRO A 1 504 ? 6.055 42.062 8.695 1 96.44 504 PRO A O 1
ATOM 4008 N N . MET A 1 505 ? 8.062 42.031 7.672 1 94.75 505 MET A N 1
ATOM 4009 C CA . MET A 1 505 ? 7.965 43.438 7.293 1 94.75 505 MET A CA 1
ATOM 4010 C C . MET A 1 505 ? 6.797 43.688 6.344 1 94.75 505 MET A C 1
ATOM 4012 O O . MET A 1 505 ? 6.102 44.688 6.441 1 94.75 505 MET A O 1
ATOM 4016 N N . TRP A 1 506 ? 6.641 42.812 5.438 1 94.56 506 TRP A N 1
ATOM 4017 C CA . TRP A 1 506 ? 5.496 42.781 4.535 1 94.56 506 TRP A CA 1
ATOM 4018 C C . TRP A 1 506 ? 5.156 41.344 4.156 1 94.56 506 TRP A C 1
ATOM 4020 O O . TRP A 1 506 ? 5.992 40.438 4.301 1 94.56 506 TRP A O 1
ATOM 4030 N N . PRO A 1 507 ? 3.875 41.125 3.811 1 91.94 507 PRO A N 1
ATOM 4031 C CA . PRO A 1 507 ? 3.51 39.781 3.41 1 91.94 507 PRO A CA 1
ATOM 4032 C C . PRO A 1 507 ? 4.215 39.344 2.131 1 91.94 507 PRO A C 1
ATOM 4034 O O . PRO A 1 507 ? 4.703 40.156 1.365 1 91.94 507 PRO A O 1
ATOM 4037 N N . GLU A 1 508 ? 4.242 38.094 1.97 1 87.69 508 GLU A N 1
ATOM 4038 C CA . GLU A 1 508 ? 4.977 37.531 0.838 1 87.69 508 GLU A CA 1
ATOM 4039 C C . GLU A 1 508 ? 4.414 38.031 -0.488 1 87.69 508 GLU A C 1
ATOM 4041 O O . GLU A 1 508 ? 3.199 38.125 -0.655 1 87.69 508 GLU A O 1
ATOM 4046 N N . GLY A 1 509 ? 5.336 38.281 -1.42 1 86.38 509 GLY A N 1
ATOM 4047 C CA . GLY A 1 509 ? 5 38.844 -2.719 1 86.38 509 GLY A CA 1
ATOM 4048 C C . GLY A 1 509 ? 5.535 40.25 -2.92 1 86.38 509 GLY A C 1
ATOM 4049 O O . GLY A 1 509 ? 6.258 40.781 -2.066 1 86.38 509 GLY A O 1
ATOM 4050 N N . LYS A 1 510 ? 5.156 40.812 -4.059 1 86.62 510 LYS A N 1
ATOM 4051 C CA . LYS A 1 510 ? 5.59 42.188 -4.355 1 86.62 510 LYS A CA 1
ATOM 4052 C C . LYS A 1 510 ? 5.039 43.156 -3.328 1 86.62 510 LYS A C 1
ATOM 4054 O O . LYS A 1 510 ? 3.822 43.312 -3.209 1 86.62 510 LYS A O 1
ATOM 4059 N N . PRO A 1 511 ? 5.883 43.812 -2.605 1 89.31 511 PRO A N 1
ATOM 4060 C CA . PRO A 1 511 ? 5.438 44.688 -1.514 1 89.31 511 PRO A CA 1
ATOM 4061 C C . PRO A 1 511 ? 4.527 45.812 -1.99 1 89.31 511 PRO A C 1
ATOM 4063 O O . PRO A 1 511 ? 3.678 46.312 -1.23 1 89.31 511 PRO A O 1
ATOM 4066 N N . THR A 1 512 ? 4.707 46.219 -3.242 1 90.25 512 THR A N 1
ATOM 4067 C CA . THR A 1 512 ? 3.9 47.312 -3.773 1 90.25 512 THR A CA 1
ATOM 4068 C C . THR A 1 512 ? 2.613 46.781 -4.398 1 90.25 512 THR A C 1
ATOM 4070 O O . THR A 1 512 ? 1.773 47.531 -4.859 1 90.25 512 THR A O 1
ATOM 4073 N N . GLY A 1 513 ? 2.523 45.5 -4.402 1 89.69 513 GLY A N 1
ATOM 4074 C CA . GLY A 1 513 ? 1.331 44.875 -4.98 1 89.69 513 GLY A CA 1
ATOM 4075 C C . GLY A 1 513 ? 0.076 45.156 -4.168 1 89.69 513 GLY A C 1
ATOM 4076 O O . GLY A 1 513 ? 0.149 45.406 -2.963 1 89.69 513 GLY A O 1
ATOM 4077 N N . HIS A 1 514 ? -1.049 45.062 -4.777 1 90.19 514 HIS A N 1
ATOM 4078 C CA . HIS A 1 514 ? -2.338 45.406 -4.176 1 90.19 514 HIS A CA 1
ATOM 4079 C C . HIS A 1 514 ? -2.627 44.5 -2.979 1 90.19 514 HIS A C 1
ATOM 4081 O O . HIS A 1 514 ? -3.102 44.969 -1.942 1 90.19 514 HIS A O 1
ATOM 4087 N N . ILE A 1 515 ? -2.383 43.281 -3.084 1 87.88 515 ILE A N 1
ATOM 4088 C CA . ILE A 1 515 ? -2.686 42.312 -2.027 1 87.88 515 ILE A CA 1
ATOM 4089 C C . ILE A 1 515 ? -1.817 42.594 -0.805 1 87.88 515 ILE A C 1
ATOM 4091 O O . ILE A 1 515 ? -2.318 42.656 0.32 1 87.88 515 ILE A O 1
ATOM 4095 N N . ALA A 1 516 ? -0.544 42.781 -0.991 1 91.31 516 ALA A N 1
ATOM 4096 C CA . ALA A 1 516 ? 0.374 43.062 0.108 1 91.31 516 ALA A CA 1
ATOM 4097 C C . ALA A 1 516 ? -0.008 44.375 0.812 1 91.31 516 ALA A C 1
ATOM 4099 O O . ALA A 1 516 ? -0.009 44.438 2.043 1 91.31 516 ALA A O 1
ATOM 4100 N N . GLN A 1 517 ? -0.355 45.344 0.025 1 93.88 517 GLN A N 1
ATOM 4101 C CA . GLN A 1 517 ? -0.703 46.656 0.588 1 93.88 517 GLN A CA 1
ATOM 4102 C C . GLN A 1 517 ? -1.998 46.562 1.391 1 93.88 517 GLN A C 1
ATOM 4104 O O . GLN A 1 517 ? -2.137 47.25 2.42 1 93.88 517 GLN A O 1
ATOM 4109 N N . ARG A 1 518 ? -2.955 45.844 0.936 1 93.94 518 ARG A N 1
ATOM 4110 C CA . ARG A 1 518 ? -4.215 45.688 1.654 1 93.94 518 ARG A CA 1
ATOM 4111 C C . ARG A 1 518 ? -4 44.969 2.992 1 93.94 518 ARG A C 1
ATOM 4113 O O . ARG A 1 518 ? -4.586 45.375 4.004 1 93.94 518 ARG A O 1
ATOM 4120 N N . ILE A 1 519 ? -3.199 44 2.994 1 94.56 519 ILE A N 1
ATOM 4121 C CA . ILE A 1 519 ? -2.898 43.281 4.223 1 94.56 519 ILE A CA 1
ATOM 4122 C C . ILE A 1 519 ? -2.225 44.219 5.223 1 94.56 519 ILE A C 1
ATOM 4124 O O . ILE A 1 519 ? -2.582 44.219 6.402 1 94.56 519 ILE A O 1
ATOM 4128 N N . LEU A 1 520 ? -1.294 45 4.711 1 96.12 520 LEU A N 1
ATOM 4129 C CA . LEU A 1 520 ? -0.595 45.969 5.574 1 96.12 520 LEU A CA 1
ATOM 4130 C C . LEU A 1 520 ? -1.556 47 6.121 1 96.12 520 LEU A C 1
ATOM 4132 O O . LEU A 1 520 ? -1.424 47.438 7.266 1 96.12 520 LEU A O 1
ATOM 4136 N N . TYR A 1 521 ? -2.49 47.406 5.32 1 96.88 521 TYR A N 1
ATOM 4137 C CA . TYR A 1 521 ? -3.494 48.375 5.742 1 96.88 521 TYR A CA 1
ATOM 4138 C C . TYR A 1 521 ? -4.312 47.812 6.91 1 96.88 521 TYR A C 1
ATOM 4140 O O . TYR A 1 521 ? -4.477 48.5 7.926 1 96.88 521 TYR A O 1
ATOM 4148 N N . TRP A 1 522 ? -4.82 46.625 6.785 1 97.19 522 TRP A N 1
ATOM 4149 C CA . TRP A 1 522 ? -5.637 46.031 7.828 1 97.19 522 TRP A CA 1
ATOM 4150 C C . TRP A 1 522 ? -4.812 45.75 9.078 1 97.19 522 TRP A C 1
ATOM 4152 O O . TRP A 1 522 ? -5.312 45.875 10.203 1 97.19 522 TRP A O 1
ATOM 4162 N N . GLN A 1 523 ? -3.58 45.344 8.922 1 97.56 523 GLN A N 1
ATOM 4163 C CA . GLN A 1 523 ? -2.684 45.156 10.055 1 97.56 523 GLN A CA 1
ATOM 4164 C C . GLN A 1 523 ? -2.475 46.469 10.82 1 97.56 523 GLN A C 1
ATOM 4166 O O . GLN A 1 523 ? -2.48 46.469 12.055 1 97.56 523 GLN A O 1
ATOM 4171 N N . ASN A 1 524 ? -2.281 47.531 10.07 1 97.31 524 ASN A N 1
ATOM 4172 C CA . ASN A 1 524 ? -2.133 48.844 10.695 1 97.31 524 ASN A CA 1
ATOM 4173 C C . ASN A 1 524 ? -3.377 49.219 11.484 1 97.31 524 ASN A C 1
ATOM 4175 O O . ASN A 1 524 ? -3.273 49.781 12.586 1 97.31 524 ASN A O 1
ATOM 4179 N N . LYS A 1 525 ? -4.547 48.969 10.906 1 97.81 525 LYS A N 1
ATOM 4180 C CA . LYS A 1 525 ? -5.797 49.25 11.602 1 97.81 525 LYS A CA 1
ATOM 4181 C C . LYS A 1 525 ? -5.895 48.5 12.914 1 97.81 525 LYS A C 1
ATOM 4183 O O . LYS A 1 525 ? -6.367 49.031 13.922 1 97.81 525 LYS A O 1
ATOM 4188 N N . THR A 1 526 ? -5.48 47.281 12.867 1 98.56 526 THR A N 1
ATOM 4189 C CA . THR A 1 526 ? -5.488 46.406 14.047 1 98.56 526 THR A CA 1
ATOM 4190 C C . THR A 1 526 ? -4.559 46.969 15.125 1 98.56 526 THR A C 1
ATOM 4192 O O . THR A 1 526 ? -4.957 47.125 16.281 1 98.56 526 THR A O 1
ATOM 4195 N N . MET A 1 527 ? -3.375 47.344 14.766 1 98.12 527 MET A N 1
ATOM 4196 C CA . MET A 1 527 ? -2.383 47.875 15.695 1 98.12 527 MET A CA 1
ATOM 4197 C C . MET A 1 527 ? -2.859 49.188 16.297 1 98.12 527 MET A C 1
ATOM 4199 O O . MET A 1 527 ? -2.719 49.438 17.5 1 98.12 527 MET A O 1
ATOM 4203 N N . GLN A 1 528 ? -3.426 50.031 15.43 1 98 528 GLN A N 1
ATOM 4204 C CA . GLN A 1 528 ? -3.924 51.344 15.898 1 98 528 GLN A CA 1
ATOM 4205 C C . GLN A 1 528 ? -5 51.156 16.969 1 98 528 GLN A C 1
ATOM 4207 O O . GLN A 1 528 ? -5.004 51.844 17.984 1 98 528 GLN A O 1
ATOM 4212 N N . MET A 1 529 ? -5.859 50.281 16.641 1 97.88 529 MET A N 1
ATOM 4213 C CA . MET A 1 529 ? -6.922 50 17.594 1 97.88 529 MET A CA 1
ATOM 4214 C C . MET A 1 529 ? -6.344 49.531 18.922 1 97.88 529 MET A C 1
ATOM 4216 O O . MET A 1 529 ? -6.773 50 19.984 1 97.88 529 MET A O 1
ATOM 4220 N N . MET A 1 530 ? -5.406 48.688 18.938 1 98.5 530 MET A N 1
ATOM 4221 C CA . MET A 1 530 ? -4.781 48.156 20.156 1 98.5 530 MET A CA 1
ATOM 4222 C C . MET A 1 530 ? -4.105 49.281 20.938 1 98.5 530 MET A C 1
ATOM 4224 O O . MET A 1 530 ? -4.289 49.406 22.141 1 98.5 530 MET A O 1
ATOM 4228 N N . TYR A 1 531 ? -3.342 50.125 20.234 1 98.25 531 TYR A N 1
ATOM 4229 C CA . TYR A 1 531 ? -2.635 51.25 20.875 1 98.25 531 TYR A CA 1
ATOM 4230 C C . TYR A 1 531 ? -3.617 52.219 21.484 1 98.25 531 TYR A C 1
ATOM 4232 O O . TYR A 1 531 ? -3.348 52.812 22.531 1 98.25 531 TYR A O 1
ATOM 4240 N N . GLU A 1 532 ? -4.727 52.406 20.812 1 97.94 532 GLU A N 1
ATOM 4241 C CA . GLU A 1 532 ? -5.742 53.344 21.328 1 97.94 532 GLU A CA 1
ATOM 4242 C C . GLU A 1 532 ? -6.312 52.812 22.641 1 97.94 532 GLU A C 1
ATOM 4244 O O . GLU A 1 532 ? -6.543 53.625 23.578 1 97.94 532 GLU A O 1
ATOM 4249 N N . ILE A 1 533 ? -6.566 51.562 22.688 1 97.75 533 ILE A N 1
ATOM 4250 C CA . ILE A 1 533 ? -7.082 50.969 23.922 1 97.75 533 ILE A CA 1
ATOM 4251 C C . ILE A 1 533 ? -6.07 51.156 25.047 1 97.75 533 ILE A C 1
ATOM 4253 O O . ILE A 1 533 ? -6.434 51.531 26.156 1 97.75 533 ILE A O 1
ATOM 4257 N N . ILE A 1 534 ? -4.84 50.906 24.797 1 98.19 534 ILE A N 1
ATOM 4258 C CA . ILE A 1 534 ? -3.783 51 25.797 1 98.19 534 ILE A CA 1
ATOM 4259 C C . ILE A 1 534 ? -3.613 52.438 26.234 1 98.19 534 ILE A C 1
ATOM 4261 O O . ILE A 1 534 ? -3.467 52.75 27.422 1 98.19 534 ILE A O 1
ATOM 4265 N N . TYR A 1 535 ? -3.674 53.344 25.234 1 98.12 535 TYR A N 1
ATOM 4266 C CA . TYR A 1 535 ? -3.543 54.781 25.531 1 98.12 535 TYR A CA 1
ATOM 4267 C C . TYR A 1 535 ? -4.664 55.25 26.453 1 98.12 535 TYR A C 1
ATOM 4269 O O . TYR A 1 535 ? -4.422 56 27.391 1 98.12 535 TYR A O 1
ATOM 4277 N N . ARG A 1 536 ? -5.852 54.844 26.203 1 97.44 536 ARG A N 1
ATOM 4278 C CA . ARG A 1 536 ? -6.988 55.188 27.031 1 97.44 536 ARG A CA 1
ATOM 4279 C C . ARG A 1 536 ? -6.797 54.719 28.469 1 97.44 536 ARG A C 1
ATOM 4281 O O . ARG A 1 536 ? -7.141 55.438 29.406 1 97.44 536 ARG A O 1
ATOM 4288 N N . ALA A 1 537 ? -6.266 53.562 28.594 1 97.69 537 ALA A N 1
ATOM 4289 C CA . ALA A 1 537 ? -6 53.062 29.938 1 97.69 537 ALA A CA 1
ATOM 4290 C C . ALA A 1 537 ? -4.949 53.875 30.656 1 97.69 537 ALA A C 1
ATOM 4292 O O . ALA A 1 537 ? -5.082 54.156 31.859 1 97.69 537 ALA A O 1
ATOM 4293 N N . LEU A 1 538 ? -3.91 54.281 29.953 1 97.56 538 LEU A N 1
ATOM 4294 C CA . LEU A 1 538 ? -2.871 55.125 30.516 1 97.56 538 LEU A CA 1
ATOM 4295 C C . LEU A 1 538 ? -3.447 56.469 30.969 1 97.56 538 LEU A C 1
ATOM 4297 O O . LEU A 1 538 ? -3.125 56.938 32.062 1 97.56 538 LEU A O 1
ATOM 4301 N N . LYS A 1 539 ? -4.316 57 30.172 1 97.31 539 LYS A N 1
ATOM 4302 C CA . LYS A 1 539 ? -4.953 58.281 30.469 1 97.31 539 LYS A CA 1
ATOM 4303 C C . LYS A 1 539 ? -5.844 58.156 31.703 1 97.31 539 LYS A C 1
ATOM 4305 O O . LYS A 1 539 ? -5.863 59.062 32.531 1 97.31 539 LYS A O 1
ATOM 4310 N N . GLU A 1 540 ? -6.512 57.156 31.766 1 96.94 540 GLU A N 1
ATOM 4311 C CA . GLU A 1 540 ? -7.441 56.938 32.875 1 96.94 540 GLU A CA 1
ATOM 4312 C C . GLU A 1 540 ? -6.711 56.906 34.219 1 96.94 540 GLU A C 1
ATOM 4314 O O . GLU A 1 540 ? -7.262 57.312 35.219 1 96.94 540 GLU A O 1
ATOM 4319 N N . VAL A 1 541 ? -5.547 56.406 34.188 1 96.62 541 VAL A N 1
ATOM 4320 C CA . VAL A 1 541 ? -4.836 56.281 35.438 1 96.62 541 VAL A CA 1
ATOM 4321 C C . VAL A 1 541 ? -3.785 57.375 35.562 1 96.62 541 VAL A C 1
ATOM 4323 O O . VAL A 1 541 ? -2.953 57.344 36.469 1 96.62 541 VAL A O 1
ATOM 4326 N N . GLY A 1 542 ? -3.73 58.281 34.719 1 95.75 542 GLY A N 1
ATOM 4327 C CA . GLY A 1 542 ? -2.873 59.469 34.781 1 95.75 542 GLY A CA 1
ATOM 4328 C C . GLY A 1 542 ? -1.423 59.156 34.438 1 95.75 542 GLY A C 1
ATOM 4329 O O . GLY A 1 542 ? -0.515 59.781 35 1 95.75 542 GLY A O 1
ATOM 4330 N N . LEU A 1 543 ? -1.181 58.188 33.656 1 95.12 543 LEU A N 1
ATOM 4331 C CA . LEU A 1 543 ? 0.186 57.781 33.344 1 95.12 543 LEU A CA 1
ATOM 4332 C C . LEU A 1 543 ? 0.543 58.125 31.891 1 95.12 543 LEU A C 1
ATOM 4334 O O . LEU A 1 543 ? 1.618 57.75 31.422 1 95.12 543 LEU A O 1
ATOM 4338 N N . ASP A 1 544 ? -0.385 58.781 31.156 1 92.69 544 ASP A N 1
ATOM 4339 C CA . ASP A 1 544 ? -0.211 59.062 29.734 1 92.69 544 ASP A CA 1
ATOM 4340 C C . ASP A 1 544 ? 0.927 60.062 29.5 1 92.69 544 ASP A C 1
ATOM 4342 O O . ASP A 1 544 ? 1.434 60.188 28.391 1 92.69 544 ASP A O 1
ATOM 4346 N N . ASP A 1 545 ? 1.423 60.719 30.625 1 93.44 545 ASP A N 1
ATOM 4347 C CA . ASP A 1 545 ? 2.57 61.625 30.5 1 93.44 545 ASP A CA 1
ATOM 4348 C C . ASP A 1 545 ? 3.871 60.875 30.844 1 93.44 545 ASP A C 1
ATOM 4350 O O . ASP A 1 545 ? 4.961 61.438 30.641 1 93.44 545 ASP A O 1
ATOM 4354 N N . VAL A 1 546 ? 3.754 59.75 31.281 1 94.88 546 VAL A N 1
ATOM 4355 C CA . VAL A 1 546 ? 4.91 59 31.75 1 94.88 546 VAL A CA 1
ATOM 4356 C C . VAL A 1 546 ? 5.227 57.875 30.781 1 94.88 546 VAL A C 1
ATOM 4358 O O . VAL A 1 546 ? 6.395 57.594 30.484 1 94.88 546 VAL A O 1
ATOM 4361 N N . TYR A 1 547 ? 4.223 57.156 30.375 1 95.31 547 TYR A N 1
ATOM 4362 C CA . TYR A 1 547 ? 4.402 56 29.516 1 95.31 547 TYR A CA 1
ATOM 4363 C C . TYR A 1 547 ? 3.684 56.188 28.188 1 95.31 547 TYR A C 1
ATOM 4365 O O . TYR A 1 547 ? 2.795 57.031 28.062 1 95.31 547 TYR A O 1
ATOM 4373 N N . GLU A 1 548 ? 4.164 55.406 27.203 1 95.88 548 GLU A N 1
ATOM 4374 C CA . GLU A 1 548 ? 3.525 55.312 25.891 1 95.88 548 GLU A CA 1
ATOM 4375 C C . GLU A 1 548 ? 3.041 53.875 25.641 1 95.88 548 GLU A C 1
ATOM 4377 O O . GLU A 1 548 ? 3.551 52.938 26.234 1 95.88 548 GLU A O 1
ATOM 4382 N N . PRO A 1 549 ? 2.02 53.781 24.844 1 97 549 PRO A N 1
ATOM 4383 C CA . PRO A 1 549 ? 1.517 52.438 24.531 1 97 549 PRO A CA 1
ATOM 4384 C C . PRO A 1 549 ? 2.619 51.469 24.094 1 97 549 PRO A C 1
ATOM 4386 O O . PRO A 1 549 ? 2.572 50.281 24.406 1 97 549 PRO A O 1
ATOM 4389 N N . GLN A 1 550 ? 3.646 51.969 23.422 1 95.19 550 GLN A N 1
ATOM 4390 C CA . GLN A 1 550 ? 4.73 51.156 22.891 1 95.19 550 GLN A CA 1
ATOM 4391 C C . GLN A 1 550 ? 5.613 50.625 24 1 95.19 550 GLN A C 1
ATOM 4393 O O . GLN A 1 550 ? 6.426 49.719 23.781 1 95.19 550 GLN A O 1
ATOM 4398 N N . ASP A 1 551 ? 5.41 51.094 25.203 1 94.88 551 ASP A N 1
ATOM 4399 C CA . ASP A 1 551 ? 6.129 50.562 26.344 1 94.88 551 ASP A CA 1
ATOM 4400 C C . ASP A 1 551 ? 5.527 49.219 26.797 1 94.88 551 ASP A C 1
ATOM 4402 O O . ASP A 1 551 ? 6.176 48.469 27.5 1 94.88 551 ASP A O 1
ATOM 4406 N N . TYR A 1 552 ? 4.289 48.969 26.375 1 96.94 552 TYR A N 1
ATOM 4407 C CA . TYR A 1 552 ? 3.559 47.781 26.812 1 96.94 552 TYR A CA 1
ATOM 4408 C C . TYR A 1 552 ? 3.359 46.812 25.656 1 96.94 552 TYR A C 1
ATOM 4410 O O . TYR A 1 552 ? 3.217 45.625 25.875 1 96.94 552 TYR A O 1
ATOM 4418 N N . LEU A 1 553 ? 3.242 47.312 24.5 1 97.69 553 LEU A N 1
ATOM 4419 C CA . LEU A 1 553 ? 3.023 46.531 23.297 1 97.69 553 LEU A CA 1
ATOM 4420 C C . LEU A 1 553 ? 4.004 46.938 22.203 1 97.69 553 LEU A C 1
ATOM 4422 O O . LEU A 1 553 ? 4.012 48.094 21.75 1 97.69 553 LEU A O 1
ATOM 4426 N N . VAL A 1 554 ? 4.848 46 21.781 1 95.5 554 VAL A N 1
ATOM 4427 C CA . VAL A 1 554 ? 5.863 46.312 20.781 1 95.5 554 VAL A CA 1
ATOM 4428 C C . VAL A 1 554 ? 5.77 45.312 19.625 1 95.5 554 VAL A C 1
ATOM 4430 O O . VAL A 1 554 ? 5.598 44.125 19.828 1 95.5 554 VAL A O 1
ATOM 4433 N N . PHE A 1 555 ? 5.75 45.844 18.453 1 95.31 555 PHE A N 1
ATOM 4434 C CA . PHE A 1 555 ? 5.824 45.031 17.234 1 95.31 555 PHE A CA 1
ATOM 4435 C C . PHE A 1 555 ? 7.23 45.062 16.656 1 95.31 555 PHE A C 1
ATOM 4437 O O . PHE A 1 555 ? 7.848 46.125 16.562 1 95.31 555 PHE A O 1
ATOM 4444 N N . PHE A 1 556 ? 7.707 43.844 16.328 1 93.56 556 PHE A N 1
ATOM 4445 C CA . PHE A 1 556 ? 9.039 43.75 15.75 1 93.56 556 PHE A CA 1
ATOM 4446 C C . PHE A 1 556 ? 8.977 43.094 14.375 1 93.56 556 PHE A C 1
ATOM 4448 O O . PHE A 1 556 ? 8.055 42.344 14.086 1 93.56 556 PHE A O 1
ATOM 4455 N N . CYS A 1 557 ? 9.859 43.469 13.516 1 93.56 557 CYS A N 1
ATOM 4456 C CA . CYS A 1 557 ? 10.18 42.75 12.281 1 93.56 557 CYS A CA 1
ATOM 4457 C C . CYS A 1 557 ? 11.641 42.312 12.266 1 93.56 557 CYS A C 1
ATOM 4459 O O . CYS A 1 557 ? 12.469 42.875 13 1 93.56 557 CYS A O 1
ATOM 4461 N N . LEU A 1 558 ? 11.93 41.312 11.43 1 92.5 558 LEU A N 1
ATOM 4462 C CA . LEU A 1 558 ? 13.289 40.781 11.375 1 92.5 558 LEU A CA 1
ATOM 4463 C C . LEU A 1 558 ? 13.938 41.094 10.039 1 92.5 558 LEU A C 1
ATOM 4465 O O . LEU A 1 558 ? 13.273 41.094 9 1 92.5 558 LEU A O 1
ATOM 4469 N N . GLY A 1 559 ? 15.156 41.438 10.039 1 93.31 559 GLY A N 1
ATOM 4470 C CA . GLY A 1 559 ? 15.992 41.625 8.867 1 93.31 559 GLY A CA 1
ATOM 4471 C C . GLY A 1 559 ? 17.422 41.188 9.078 1 93.31 559 GLY A C 1
ATOM 4472 O O . GLY A 1 559 ? 17.828 40.906 10.203 1 93.31 559 GLY A O 1
ATOM 4473 N N . ASN A 1 560 ? 18.078 40.938 7.977 1 92.56 560 ASN A N 1
ATOM 4474 C CA . ASN A 1 560 ? 19.484 40.562 8.031 1 92.56 560 ASN A CA 1
ATOM 4475 C C . ASN A 1 560 ? 20.297 41.344 6.992 1 92.56 560 ASN A C 1
ATOM 4477 O O . ASN A 1 560 ? 19.734 41.875 6.023 1 92.56 560 ASN A O 1
ATOM 4481 N N . ARG A 1 561 ? 21.531 41.531 7.297 1 93.06 561 ARG A N 1
ATOM 4482 C CA . ARG A 1 561 ? 22.516 42.156 6.391 1 93.06 561 ARG A CA 1
ATOM 4483 C C . ARG A 1 561 ? 23.766 41.281 6.293 1 93.06 561 ARG A C 1
ATOM 4485 O O . ARG A 1 561 ? 24.234 40.75 7.297 1 93.06 561 ARG A O 1
ATOM 4492 N N . GLU A 1 562 ? 24.203 41.062 5.078 1 91.12 562 GLU A N 1
ATOM 4493 C CA . GLU A 1 562 ? 25.422 40.281 4.863 1 91.12 562 GLU A CA 1
ATOM 4494 C C . GLU A 1 562 ? 26.484 41.125 4.164 1 91.12 562 GLU A C 1
ATOM 4496 O O . GLU A 1 562 ? 26.297 41.531 3.012 1 91.12 562 GLU A O 1
ATOM 4501 N N . ALA A 1 563 ? 27.562 41.344 4.91 1 83.5 563 ALA A N 1
ATOM 4502 C CA . ALA A 1 563 ? 28.641 42.156 4.355 1 83.5 563 ALA A CA 1
ATOM 4503 C C . ALA A 1 563 ? 29.359 41.438 3.227 1 83.5 563 ALA A C 1
ATOM 4505 O O . ALA A 1 563 ? 29.406 40.188 3.207 1 83.5 563 ALA A O 1
ATOM 4506 N N . SER A 1 564 ? 29.578 42.094 2 1 73.75 564 SER A N 1
ATOM 4507 C CA . SER A 1 564 ? 30.25 41.5 0.836 1 73.75 564 SER A CA 1
ATOM 4508 C C . SER A 1 564 ? 31.719 41.25 1.12 1 73.75 564 SER A C 1
ATOM 4510 O O . SER A 1 564 ? 32.375 42.031 1.806 1 73.75 564 SER A O 1
ATOM 4512 N N . ASP A 1 565 ? 32.156 40 0.986 1 58.81 565 ASP A N 1
ATOM 4513 C CA . ASP A 1 565 ? 33.625 39.875 0.932 1 58.81 565 ASP A CA 1
ATOM 4514 C C . ASP A 1 565 ? 34.188 40.562 -0.322 1 58.81 565 ASP A C 1
ATOM 4516 O O . ASP A 1 565 ? 35.375 40.812 -0.407 1 58.81 565 ASP A O 1
ATOM 4520 N N . SER A 1 566 ? 33.344 40.562 -1.575 1 57.84 566 SER A N 1
ATOM 4521 C CA . SER A 1 566 ? 33.844 41.156 -2.805 1 57.84 566 SER A CA 1
ATOM 4522 C C . SER A 1 566 ? 32.906 42.281 -3.279 1 57.84 566 SER A C 1
ATOM 4524 O O . SER A 1 566 ? 31.672 42.125 -3.18 1 57.84 566 SER A O 1
ATOM 4526 N N . PRO A 1 567 ? 33.438 43.406 -3.465 1 48.09 567 PRO A N 1
ATOM 4527 C CA . PRO A 1 567 ? 32.594 44.5 -3.961 1 48.09 567 PRO A CA 1
ATOM 4528 C C . PRO A 1 567 ? 31.766 44.094 -5.188 1 48.09 567 PRO A C 1
ATOM 4530 O O . PRO A 1 567 ? 32.312 43.562 -6.145 1 48.09 567 PRO A O 1
ATOM 4533 N N . SER A 1 568 ? 30.703 43.594 -5.125 1 50.19 568 SER A N 1
ATOM 4534 C CA . SER A 1 568 ? 29.875 43.156 -6.242 1 50.19 568 SER A CA 1
ATOM 4535 C C . SER A 1 568 ? 29.828 44.219 -7.336 1 50.19 568 SER A C 1
ATOM 4537 O O . SER A 1 568 ? 29.906 45.406 -7.055 1 50.19 568 SER A O 1
ATOM 4539 N N . ALA A 1 569 ? 29.875 43.688 -8.602 1 51.28 569 ALA A N 1
ATOM 4540 C CA . ALA A 1 569 ? 29.766 44.438 -9.844 1 51.28 569 ALA A CA 1
ATOM 4541 C C . ALA A 1 569 ? 28.516 45.312 -9.836 1 51.28 569 ALA A C 1
ATOM 4543 O O . ALA A 1 569 ? 27.406 44.844 -9.57 1 51.28 569 ALA A O 1
ATOM 4544 N N . SER A 1 570 ? 28.562 46.656 -9.594 1 48.22 570 SER A N 1
ATOM 4545 C CA . SER A 1 570 ? 27.547 47.688 -9.617 1 48.22 570 SER A CA 1
ATOM 4546 C C . SER A 1 570 ? 26.609 47.531 -10.812 1 48.22 570 SER A C 1
ATOM 4548 O O . SER A 1 570 ? 27.047 47.594 -11.961 1 48.22 570 SER A O 1
ATOM 4550 N N . SER A 1 571 ? 25.688 46.594 -10.727 1 56 571 SER A N 1
ATOM 4551 C CA . SER A 1 571 ? 24.75 46.688 -11.844 1 56 571 SER A CA 1
ATOM 4552 C C . SER A 1 571 ? 23.953 47.969 -11.797 1 56 571 SER A C 1
ATOM 4554 O O . SER A 1 571 ? 23.594 48.469 -10.719 1 56 571 SER A O 1
ATOM 4556 N N . THR A 1 572 ? 24.047 48.781 -12.914 1 58.34 572 THR A N 1
ATOM 4557 C CA . THR A 1 572 ? 23.375 50.062 -13.18 1 58.34 572 THR A CA 1
ATOM 4558 C C . THR A 1 572 ? 21.859 49.875 -13.203 1 58.34 572 THR A C 1
ATOM 4560 O O . THR A 1 572 ? 21.125 50.875 -13.273 1 58.34 572 THR A O 1
ATOM 4563 N N . ALA A 1 573 ? 21.391 48.719 -13.141 1 65.12 573 ALA A N 1
ATOM 4564 C CA . ALA A 1 573 ? 19.953 48.562 -13.242 1 65.12 573 ALA A CA 1
ATOM 4565 C C . ALA A 1 573 ? 19.266 49 -11.953 1 65.12 573 ALA A C 1
ATOM 4567 O O . ALA A 1 573 ? 19.797 48.812 -10.859 1 65.12 573 ALA A O 1
ATOM 4568 N N . ASP A 1 574 ? 18.234 49.781 -12.102 1 76.25 574 ASP A N 1
ATOM 4569 C CA . ASP A 1 574 ? 17.516 50.406 -10.992 1 76.25 574 ASP A CA 1
ATOM 4570 C C . ASP A 1 574 ? 16.281 49.562 -10.609 1 76.25 574 ASP A C 1
ATOM 4572 O O . ASP A 1 574 ? 15.18 50.094 -10.5 1 76.25 574 ASP A O 1
ATOM 4576 N N . SER A 1 575 ? 16.453 48.219 -10.523 1 83.88 575 SER A N 1
ATOM 4577 C CA . SER A 1 575 ? 15.344 47.406 -10.055 1 83.88 575 SER A CA 1
ATOM 4578 C C . SER A 1 575 ? 15.438 47.125 -8.555 1 83.88 575 SER A C 1
ATOM 4580 O O . SER A 1 575 ? 16.516 47.219 -7.969 1 83.88 575 SER A O 1
ATOM 4582 N N . PRO A 1 576 ? 14.281 46.938 -7.906 1 86.44 576 PRO A N 1
ATOM 4583 C CA . PRO A 1 576 ? 14.281 46.656 -6.469 1 86.44 576 PRO A CA 1
ATOM 4584 C C . PRO A 1 576 ? 15.227 45.531 -6.09 1 86.44 576 PRO A C 1
ATOM 4586 O O . PRO A 1 576 ? 15.867 45.562 -5.039 1 86.44 576 PRO A O 1
ATOM 4589 N N . GLN A 1 577 ? 15.328 44.5 -6.887 1 88.38 577 GLN A N 1
ATOM 4590 C CA . GLN A 1 577 ? 16.203 43.375 -6.605 1 88.38 577 GLN A CA 1
ATOM 4591 C C . GLN A 1 577 ? 17.672 43.812 -6.605 1 88.38 577 GLN A C 1
ATOM 4593 O O . GLN A 1 577 ? 18.453 43.375 -5.738 1 88.38 577 GLN A O 1
ATOM 4598 N N . GLU A 1 578 ? 17.969 44.625 -7.582 1 88.25 578 GLU A N 1
ATOM 4599 C CA . GLU A 1 578 ? 19.344 45.094 -7.668 1 88.25 578 GLU A CA 1
ATOM 4600 C C . GLU A 1 578 ? 19.672 46.031 -6.496 1 88.25 578 GLU A C 1
ATOM 4602 O O . GLU A 1 578 ? 20.812 46.031 -6.023 1 88.25 578 GLU A O 1
ATOM 4607 N N . GLN A 1 579 ? 18.703 46.781 -6.121 1 87.5 579 GLN A N 1
ATOM 4608 C CA . GLN A 1 579 ? 18.906 47.625 -4.953 1 87.5 579 GLN A CA 1
ATOM 4609 C C . GLN A 1 579 ? 19.156 46.781 -3.699 1 87.5 579 GLN A C 1
ATOM 4611 O O . GLN A 1 579 ? 20.016 47.125 -2.879 1 87.5 579 GLN A O 1
ATOM 4616 N N . ALA A 1 580 ? 18.359 45.75 -3.498 1 89.88 580 ALA A N 1
ATOM 4617 C CA . ALA A 1 580 ? 18.547 44.844 -2.367 1 89.88 580 ALA A CA 1
ATOM 4618 C C . ALA A 1 580 ? 19.922 44.219 -2.4 1 89.88 580 ALA A C 1
ATOM 4620 O O . ALA A 1 580 ? 20.547 44 -1.356 1 89.88 580 ALA A O 1
ATOM 4621 N N . ARG A 1 581 ? 20.391 43.844 -3.572 1 88.62 581 ARG A N 1
ATOM 4622 C CA . ARG A 1 581 ? 21.719 43.25 -3.74 1 88.62 581 ARG A CA 1
ATOM 4623 C C . ARG A 1 581 ? 22.812 44.25 -3.385 1 88.62 581 ARG A C 1
ATOM 4625 O O . ARG A 1 581 ? 23.812 43.875 -2.744 1 88.62 581 ARG A O 1
ATOM 4632 N N . LYS A 1 582 ? 22.609 45.406 -3.871 1 86.25 582 LYS A N 1
ATOM 4633 C CA . LYS A 1 582 ? 23.594 46.469 -3.598 1 86.25 582 LYS A CA 1
ATOM 4634 C C . LYS A 1 582 ? 23.703 46.75 -2.102 1 86.25 582 LYS A C 1
ATOM 4636 O O . LYS A 1 582 ? 24.797 46.906 -1.572 1 86.25 582 LYS A O 1
ATOM 4641 N N . ASN A 1 583 ? 22.578 46.812 -1.439 1 88.81 583 ASN A N 1
ATOM 4642 C CA . ASN A 1 583 ? 22.547 47.125 -0.016 1 88.81 583 ASN A CA 1
ATOM 4643 C C . ASN A 1 583 ? 22.859 45.906 0.839 1 88.81 583 ASN A C 1
ATOM 4645 O O . ASN A 1 583 ? 23.156 46.031 2.027 1 88.81 583 ASN A O 1
ATOM 4649 N N . ARG A 1 584 ? 22.672 44.719 0.241 1 92.75 584 ARG A N 1
ATOM 4650 C CA . ARG A 1 584 ? 22.938 43.438 0.868 1 92.75 584 ARG A CA 1
ATOM 4651 C C . ARG A 1 584 ? 22.125 43.281 2.154 1 92.75 584 ARG A C 1
ATOM 4653 O O . ARG A 1 584 ? 22.656 42.812 3.17 1 92.75 584 ARG A O 1
ATOM 4660 N N . ARG A 1 585 ? 20.953 43.812 2.182 1 92.12 585 ARG A N 1
ATOM 4661 C CA . ARG A 1 585 ? 20.016 43.719 3.285 1 92.12 585 ARG A CA 1
ATOM 4662 C C . ARG A 1 585 ? 18.641 43.281 2.795 1 92.12 585 ARG A C 1
ATOM 4664 O O . ARG A 1 585 ? 18.203 43.656 1.711 1 92.12 585 ARG A O 1
ATOM 4671 N N . PHE A 1 586 ? 18.031 42.5 3.604 1 93.75 586 PHE A N 1
ATOM 4672 C CA . PHE A 1 586 ? 16.703 42.062 3.24 1 93.75 586 PHE A CA 1
ATOM 4673 C C . PHE A 1 586 ? 15.938 41.562 4.469 1 93.75 586 PHE A C 1
ATOM 4675 O O . PHE A 1 586 ? 16.531 41.344 5.527 1 93.75 586 PHE A O 1
ATOM 4682 N N . MET A 1 587 ? 14.68 41.375 4.352 1 94.75 587 MET A N 1
ATOM 4683 C CA . MET A 1 587 ? 13.812 40.906 5.434 1 94.75 587 MET A CA 1
ATOM 4684 C C . MET A 1 587 ? 14.031 39.438 5.703 1 94.75 587 MET A C 1
ATOM 4686 O O . MET A 1 587 ? 14.312 38.656 4.781 1 94.75 587 MET A O 1
ATOM 4690 N N . VAL A 1 588 ? 14.016 39 6.926 1 95.62 588 VAL A N 1
ATOM 4691 C CA . VAL A 1 588 ? 13.781 37.625 7.297 1 95.62 588 VAL A CA 1
ATOM 4692 C C . VAL A 1 588 ? 12.281 37.344 7.406 1 95.62 588 VAL A C 1
ATOM 4694 O O . VAL A 1 588 ? 11.602 37.969 8.234 1 95.62 588 VAL A O 1
ATOM 4697 N N . TYR A 1 589 ? 11.781 36.531 6.52 1 96.69 589 TYR A N 1
ATOM 4698 C CA . TYR A 1 589 ? 10.344 36.312 6.48 1 96.69 589 TYR A CA 1
ATOM 4699 C C . TYR A 1 589 ? 9.891 35.469 7.664 1 96.69 589 TYR A C 1
ATOM 4701 O O . TYR A 1 589 ? 10.219 34.281 7.742 1 96.69 589 TYR A O 1
ATOM 4709 N N . VAL A 1 590 ? 9.18 36.062 8.578 1 96.81 590 VAL A N 1
ATOM 4710 C CA . VAL A 1 590 ? 8.617 35.344 9.727 1 96.81 590 VAL A CA 1
ATOM 4711 C C . VAL A 1 590 ? 7.359 34.594 9.305 1 96.81 590 VAL A C 1
ATOM 4713 O O . VAL A 1 590 ? 6.309 35.219 9.094 1 96.81 590 VAL A O 1
ATOM 4716 N N . HIS A 1 591 ? 7.52 33.344 9.172 1 97.44 591 HIS A N 1
ATOM 4717 C CA . HIS A 1 591 ? 6.395 32.469 8.812 1 97.44 591 HIS A CA 1
ATOM 4718 C C . HIS A 1 591 ? 5.898 31.688 10.016 1 97.44 591 HIS A C 1
ATOM 4720 O O . HIS A 1 591 ? 4.91 30.953 9.914 1 97.44 591 HIS A O 1
ATOM 4726 N N . SER A 1 592 ? 6.438 31.922 11.156 1 96.56 592 SER A N 1
ATOM 4727 C CA . SER A 1 592 ? 6.156 31.172 12.375 1 96.56 592 SER A CA 1
ATOM 4728 C C . SER A 1 592 ? 4.738 31.438 12.875 1 96.56 592 SER A C 1
ATOM 4730 O O . SER A 1 592 ? 4.184 32.5 12.633 1 96.56 592 SER A O 1
ATOM 4732 N N . LYS A 1 593 ? 4.176 30.469 13.453 1 97.88 593 LYS A N 1
ATOM 4733 C CA . LYS A 1 593 ? 2.926 30.594 14.203 1 97.88 593 LYS A CA 1
ATOM 4734 C C . LYS A 1 593 ? 3.084 30.062 15.625 1 97.88 593 LYS A C 1
ATOM 4736 O O . LYS A 1 593 ? 3.004 28.844 15.852 1 97.88 593 LYS A O 1
ATOM 4741 N N . GLY A 1 594 ? 3.279 31.016 16.516 1 96.94 594 GLY A N 1
ATOM 4742 C CA . GLY A 1 594 ? 3.5 30.594 17.891 1 96.94 594 GLY A CA 1
ATOM 4743 C C . GLY A 1 594 ? 3.256 31.703 18.891 1 96.94 594 GLY A C 1
ATOM 4744 O O . GLY A 1 594 ? 3.264 32.875 18.547 1 96.94 594 GLY A O 1
ATOM 4745 N N . MET A 1 595 ? 2.963 31.297 20.125 1 97.31 595 MET A N 1
ATOM 4746 C CA . MET A 1 595 ? 2.764 32.188 21.25 1 97.31 595 MET A CA 1
ATOM 4747 C C . MET A 1 595 ? 3.34 31.594 22.531 1 97.31 595 MET A C 1
ATOM 4749 O O . MET A 1 595 ? 3.193 30.391 22.781 1 97.31 595 MET A O 1
ATOM 4753 N N . ILE A 1 596 ? 4.062 32.375 23.234 1 94 596 ILE A N 1
ATOM 4754 C CA . ILE A 1 596 ? 4.555 32 24.562 1 94 596 ILE A CA 1
ATOM 4755 C C . ILE A 1 596 ? 3.969 32.969 25.609 1 94 596 ILE A C 1
ATOM 4757 O O . ILE A 1 596 ? 3.986 34.188 25.422 1 94 596 ILE A O 1
ATOM 4761 N N . VAL A 1 597 ? 3.43 32.406 26.641 1 93.38 597 VAL A N 1
ATOM 4762 C CA . VAL A 1 597 ? 2.857 33.188 27.734 1 93.38 597 VAL A CA 1
ATOM 4763 C C . VAL A 1 597 ? 3.631 32.906 29.031 1 93.38 597 VAL A C 1
ATOM 4765 O O . VAL A 1 597 ? 3.658 31.781 29.516 1 93.38 597 VAL A O 1
ATOM 4768 N N . ASP A 1 598 ? 4.324 33.875 29.562 1 90.06 598 ASP A N 1
ATOM 4769 C CA . ASP A 1 598 ? 4.957 33.906 30.875 1 90.06 598 ASP A CA 1
ATOM 4770 C C . ASP A 1 598 ? 6.039 32.812 30.984 1 90.06 598 ASP A C 1
ATOM 4772 O O . ASP A 1 598 ? 6.285 32.281 32.062 1 90.06 598 ASP A O 1
ATOM 4776 N N . ASP A 1 599 ? 6.504 32.344 29.797 1 86 599 ASP A N 1
ATOM 4777 C CA . ASP A 1 599 ? 7.492 31.266 29.75 1 86 599 ASP A CA 1
ATOM 4778 C C . ASP A 1 599 ? 6.949 29.984 30.375 1 86 599 ASP A C 1
ATOM 4780 O O . ASP A 1 599 ? 7.707 29.188 30.922 1 86 599 ASP A O 1
ATOM 4784 N N . GLU A 1 600 ? 5.645 29.891 30.359 1 87.19 600 GLU A N 1
ATOM 4785 C CA . GLU A 1 600 ? 4.992 28.734 30.984 1 87.19 600 GLU A CA 1
ATOM 4786 C C . GLU A 1 600 ? 4.199 27.938 29.953 1 87.19 600 GLU A C 1
ATOM 4788 O O . GLU A 1 600 ? 4.078 26.703 30.078 1 87.19 600 GLU A O 1
ATOM 4793 N N . TYR A 1 601 ? 3.641 28.625 29.078 1 91.94 601 TYR A N 1
ATOM 4794 C CA . TYR A 1 601 ? 2.729 28 28.109 1 91.94 601 TYR A CA 1
ATOM 4795 C C . TYR A 1 601 ? 3.104 28.375 26.688 1 91.94 601 TYR A C 1
ATOM 4797 O O . TYR A 1 601 ? 3.48 29.516 26.406 1 91.94 601 TYR A O 1
ATOM 4805 N N . VAL A 1 602 ? 3.039 27.328 25.828 1 94.69 602 VAL A N 1
ATOM 4806 C CA . VAL A 1 602 ? 3.404 27.594 24.453 1 94.69 602 VAL A CA 1
ATOM 4807 C C . VAL A 1 602 ? 2.322 27.047 23.516 1 94.69 602 VAL A C 1
ATOM 4809 O O . VAL A 1 602 ? 1.721 26.016 23.797 1 94.69 602 VAL A O 1
ATOM 4812 N N . ILE A 1 603 ? 1.977 27.812 22.5 1 97.69 603 ILE A N 1
ATOM 4813 C CA . ILE A 1 603 ? 1.164 27.344 21.375 1 97.69 603 ILE A CA 1
ATOM 4814 C C . ILE A 1 603 ? 1.994 27.375 20.094 1 97.69 603 ILE A C 1
ATOM 4816 O O . ILE A 1 603 ? 2.611 28.391 19.766 1 97.69 603 ILE A O 1
ATOM 4820 N N . ILE A 1 604 ? 2.117 26.281 19.438 1 98 604 ILE A N 1
ATOM 4821 C CA . ILE A 1 604 ? 2.795 26.172 18.156 1 98 604 ILE A CA 1
ATOM 4822 C C . ILE A 1 604 ? 1.889 25.469 17.141 1 98 604 ILE A C 1
ATOM 4824 O O . ILE A 1 604 ? 1.279 24.438 17.469 1 98 604 ILE A O 1
ATOM 4828 N N . GLY A 1 605 ? 1.782 26.047 15.977 1 98.44 605 GLY A N 1
ATOM 4829 C CA . GLY A 1 605 ? 0.938 25.391 14.984 1 98.44 605 GLY A CA 1
ATOM 4830 C C . GLY A 1 605 ? 1.026 26.016 13.609 1 98.44 605 GLY A C 1
ATOM 4831 O O . GLY A 1 605 ? 2.084 26.516 13.219 1 98.44 605 GLY A O 1
ATOM 4832 N N . SER A 1 606 ? -0.078 25.859 12.898 1 98.5 606 SER A N 1
ATOM 4833 C CA . SER A 1 606 ? -0.109 26.297 11.508 1 98.5 606 SER A CA 1
ATOM 4834 C C . SER A 1 606 ? -1 27.516 11.328 1 98.5 606 SER A C 1
ATOM 4836 O O . SER A 1 606 ? -1.112 28.062 10.227 1 98.5 606 SER A O 1
ATOM 4838 N N . ALA A 1 607 ? -1.574 28.062 12.391 1 98.56 607 ALA A N 1
ATOM 4839 C CA . ALA A 1 607 ? -2.633 29.062 12.25 1 98.56 607 ALA A CA 1
ATOM 4840 C C . ALA A 1 607 ? -2.061 30.469 12.281 1 98.56 607 ALA A C 1
ATOM 4842 O O . ALA A 1 607 ? -1.356 30.844 13.227 1 98.56 607 ALA A O 1
ATOM 4843 N N . ASN A 1 608 ? -2.367 31.203 11.305 1 97.88 608 ASN A N 1
ATOM 4844 C CA . ASN A 1 608 ? -2.141 32.656 11.32 1 97.88 608 ASN A CA 1
ATOM 4845 C C . ASN A 1 608 ? -3.143 33.375 12.227 1 97.88 608 ASN A C 1
ATOM 4847 O O . ASN A 1 608 ? -4.223 32.844 12.5 1 97.88 608 ASN A O 1
ATOM 4851 N N . ILE A 1 609 ? -2.709 34.469 12.719 1 98.31 609 ILE A N 1
ATOM 4852 C CA . ILE A 1 609 ? -3.674 35.312 13.43 1 98.31 609 ILE A CA 1
ATOM 4853 C C . ILE A 1 609 ? -4.434 36.188 12.43 1 98.31 609 ILE A C 1
ATOM 4855 O O . ILE A 1 609 ? -4.105 37.344 12.258 1 98.31 609 ILE A O 1
ATOM 4859 N N . ASN A 1 610 ? -5.383 35.719 11.82 1 97.69 610 ASN A N 1
ATOM 4860 C CA . ASN A 1 610 ? -6.363 36.312 10.922 1 97.69 610 ASN A CA 1
ATOM 4861 C C . ASN A 1 610 ? -7.648 35.5 10.875 1 97.69 610 ASN A C 1
ATOM 4863 O O . ASN A 1 610 ? -7.73 34.406 11.469 1 97.69 610 ASN A O 1
ATOM 4867 N N . GLN A 1 611 ? -8.625 36.062 10.32 1 95.75 611 GLN A N 1
ATOM 4868 C CA . GLN A 1 611 ? -9.938 35.438 10.344 1 95.75 611 GLN A CA 1
ATOM 4869 C C . GLN A 1 611 ? -9.922 34.125 9.555 1 95.75 611 GLN A C 1
ATOM 4871 O O . GLN A 1 611 ? -10.617 33.156 9.898 1 95.75 611 GLN A O 1
ATOM 4876 N N . ARG A 1 612 ? -9.164 34.062 8.523 1 94.31 612 ARG A N 1
ATOM 4877 C CA . ARG A 1 612 ? -9.07 32.875 7.656 1 94.31 612 ARG A CA 1
ATOM 4878 C C . ARG A 1 612 ? -8.641 31.656 8.438 1 94.31 612 ARG A C 1
ATOM 4880 O O . ARG A 1 612 ? -9.156 30.562 8.227 1 94.31 612 ARG A O 1
ATOM 4887 N N . SER A 1 613 ? -7.738 31.781 9.344 1 96.94 613 SER A N 1
ATOM 4888 C CA . SER A 1 613 ? -7.16 30.672 10.086 1 96.94 613 SER A CA 1
ATOM 4889 C C . SER A 1 613 ? -7.918 30.422 11.391 1 96.94 613 SER A C 1
ATOM 4891 O O . SER A 1 613 ? -7.938 29.297 11.898 1 96.94 613 SER A O 1
ATOM 4893 N N . MET A 1 614 ? -8.602 31.469 11.898 1 96.5 614 MET A N 1
ATOM 4894 C CA . MET A 1 614 ? -9.125 31.375 13.258 1 96.5 614 MET A CA 1
ATOM 4895 C C . MET A 1 614 ? -10.578 30.922 13.258 1 96.5 614 MET A C 1
ATOM 4897 O O . MET A 1 614 ? -11.086 30.422 14.258 1 96.5 614 MET A O 1
ATOM 4901 N N . GLU A 1 615 ? -11.273 31.016 12.141 1 92.06 615 GLU A N 1
ATOM 4902 C CA . GLU A 1 615 ? -12.727 30.875 12.109 1 92.06 615 GLU A CA 1
ATOM 4903 C C . GLU A 1 615 ? -13.148 29.422 11.953 1 92.06 615 GLU A C 1
ATOM 4905 O O . GLU A 1 615 ? -14.273 29.047 12.305 1 92.06 615 GLU A O 1
ATOM 4910 N N . GLY A 1 616 ? -12.312 28.578 11.375 1 91.75 616 GLY A N 1
ATOM 4911 C CA . GLY A 1 616 ? -12.609 27.172 11.227 1 91.75 616 GLY A CA 1
ATOM 4912 C C . GLY A 1 616 ? -13.289 26.828 9.914 1 91.75 616 GLY A C 1
ATOM 4913 O O . GLY A 1 616 ? -13.133 25.719 9.391 1 91.75 616 GLY A O 1
ATOM 4914 N N . THR A 1 617 ? -14.047 27.75 9.32 1 90.69 617 THR A N 1
ATOM 4915 C CA . THR A 1 617 ? -14.781 27.469 8.094 1 90.69 617 THR A CA 1
ATOM 4916 C C . THR A 1 617 ? -13.953 27.844 6.863 1 90.69 617 THR A C 1
ATOM 4918 O O . THR A 1 617 ? -14.352 27.562 5.73 1 90.69 617 THR A O 1
ATOM 4921 N N . ARG A 1 618 ? -12.891 28.438 7.07 1 92.94 618 ARG A N 1
ATOM 4922 C CA . ARG A 1 618 ? -12.047 28.875 5.961 1 92.94 618 ARG A CA 1
ATOM 4923 C C . ARG A 1 618 ? -10.82 28 5.82 1 92.94 618 ARG A C 1
ATOM 4925 O O . ARG A 1 618 ? -10.938 26.797 5.555 1 92.94 618 ARG A O 1
ATOM 4932 N N . ASP A 1 619 ? -9.68 28.391 6.238 1 94.69 619 ASP A N 1
ATOM 4933 C CA . ASP A 1 619 ? -8.516 27.516 6.188 1 94.69 619 ASP A CA 1
ATOM 4934 C C . ASP A 1 619 ? -8.555 26.484 7.316 1 94.69 619 ASP A C 1
ATOM 4936 O O . ASP A 1 619 ? -8.969 26.797 8.438 1 94.69 619 ASP A O 1
ATOM 4940 N N . THR A 1 620 ? -8.156 25.25 7.008 1 96.94 620 THR A N 1
ATOM 4941 C CA . THR A 1 620 ? -7.973 24.297 8.094 1 96.94 620 THR A CA 1
ATOM 4942 C C . THR A 1 620 ? -6.59 24.453 8.727 1 96.94 620 THR A C 1
ATOM 4944 O O . THR A 1 620 ? -5.602 24.672 8.023 1 96.94 620 THR A O 1
ATOM 4947 N N . GLU A 1 621 ? -6.566 24.531 10.023 1 98.31 621 GLU A N 1
ATOM 4948 C CA . GLU A 1 621 ? -5.336 24.688 10.797 1 98.31 621 GLU A CA 1
ATOM 4949 C C . GLU A 1 621 ? -5.258 23.656 11.93 1 98.31 621 GLU A C 1
ATOM 4951 O O . GLU A 1 621 ? -6.273 23.094 12.336 1 98.31 621 GLU A O 1
ATOM 4956 N N . ILE A 1 622 ? -4.035 23.438 12.414 1 98.69 622 ILE A N 1
ATOM 4957 C CA . ILE A 1 622 ? -3.787 22.594 13.57 1 98.69 622 ILE A CA 1
ATOM 4958 C C . ILE A 1 622 ? -2.707 23.219 14.453 1 98.69 622 ILE A C 1
ATOM 4960 O O . ILE A 1 622 ? -1.841 23.938 13.953 1 98.69 622 ILE A O 1
ATOM 4964 N N . ALA A 1 623 ? -2.84 23.047 15.75 1 98.81 623 ALA A N 1
ATOM 4965 C CA . ALA A 1 623 ? -1.854 23.562 16.688 1 98.81 623 ALA A CA 1
ATOM 4966 C C . ALA A 1 623 ? -1.803 22.703 17.953 1 98.81 623 ALA A C 1
ATOM 4968 O O . ALA A 1 623 ? -2.713 21.922 18.219 1 98.81 623 ALA A O 1
ATOM 4969 N N . MET A 1 624 ? -0.733 22.812 18.688 1 98.44 624 MET A N 1
ATOM 4970 C CA . MET A 1 624 ? -0.636 22.219 20.016 1 98.44 624 MET A CA 1
ATOM 4971 C C . MET A 1 624 ? -0.357 23.297 21.062 1 98.44 624 MET A C 1
ATOM 4973 O O . MET A 1 624 ? 0.361 24.266 20.797 1 98.44 624 MET A O 1
ATOM 4977 N N . GLY A 1 625 ? -1.002 23.234 22.188 1 97.69 625 GLY A N 1
ATOM 4978 C CA . GLY A 1 625 ? -0.668 23.938 23.422 1 97.69 625 GLY A CA 1
ATOM 4979 C C . GLY A 1 625 ? -0.006 23.047 24.453 1 97.69 625 GLY A C 1
ATOM 4980 O O . GLY A 1 625 ? -0.418 21.906 24.656 1 97.69 625 GLY A O 1
ATOM 4981 N N . ALA A 1 626 ? 1.065 23.547 25.094 1 95.25 626 ALA A N 1
ATOM 4982 C CA . ALA A 1 626 ? 1.822 22.656 25.969 1 95.25 626 ALA A CA 1
ATOM 4983 C C . ALA A 1 626 ? 2.459 23.438 27.109 1 95.25 626 ALA A C 1
ATOM 4985 O O . ALA A 1 626 ? 2.719 24.641 27 1 95.25 626 ALA A O 1
ATOM 4986 N N . TYR A 1 627 ? 2.68 22.781 28.156 1 91.62 627 TYR A N 1
ATOM 4987 C CA . TYR A 1 627 ? 3.391 23.312 29.312 1 91.62 627 TYR A CA 1
ATOM 4988 C C . TYR A 1 627 ? 4.016 22.203 30.141 1 91.62 627 TYR A C 1
ATOM 4990 O O . TYR A 1 627 ? 3.631 21.031 30.016 1 91.62 627 TYR A O 1
ATOM 4998 N N . GLN A 1 628 ? 5.023 22.516 30.828 1 88.88 628 GLN A N 1
ATOM 4999 C CA . GLN A 1 628 ? 5.617 21.625 31.812 1 88.88 628 GLN A CA 1
ATOM 5000 C C . GLN A 1 628 ? 5.066 21.906 33.219 1 88.88 628 GLN A C 1
ATOM 5002 O O . GLN A 1 628 ? 5.324 22.953 33.781 1 88.88 628 GLN A O 1
ATOM 5007 N N . PRO A 1 629 ? 4.402 20.969 33.75 1 85.44 629 PRO A N 1
ATOM 5008 C CA . PRO A 1 629 ? 3.689 21.203 35.031 1 85.44 629 PRO A CA 1
ATOM 5009 C C . PRO A 1 629 ? 4.621 21.625 36.156 1 85.44 629 PRO A C 1
ATOM 5011 O O . PRO A 1 629 ? 4.199 22.312 37.094 1 85.44 629 PRO A O 1
ATOM 5014 N N . GLN A 1 630 ? 5.867 21.297 36.125 1 82.38 630 GLN A N 1
ATOM 5015 C CA . GLN A 1 630 ? 6.789 21.609 37.219 1 82.38 630 GLN A CA 1
ATOM 5016 C C . GLN A 1 630 ? 7.383 23 37.062 1 82.38 630 GLN A C 1
ATOM 5018 O O . GLN A 1 630 ? 8.031 23.516 37.969 1 82.38 630 GLN A O 1
ATOM 5023 N N . TYR A 1 631 ? 7.125 23.609 35.906 1 80.69 631 TYR A N 1
ATOM 5024 C CA . TYR A 1 631 ? 7.711 24.906 35.625 1 80.69 631 TYR A CA 1
ATOM 5025 C C . TYR A 1 631 ? 6.625 25.938 35.344 1 80.69 631 TYR A C 1
ATOM 5027 O O . TYR A 1 631 ? 6.535 26.469 34.25 1 80.69 631 TYR A O 1
ATOM 5035 N N . THR A 1 632 ? 5.812 26.203 36.375 1 77.94 632 THR A N 1
ATOM 5036 C CA . THR A 1 632 ? 4.766 27.219 36.312 1 77.94 632 THR A CA 1
ATOM 5037 C C . THR A 1 632 ? 4.945 28.25 37.438 1 77.94 632 THR A C 1
ATOM 5039 O O . THR A 1 632 ? 5.613 27.984 38.438 1 77.94 632 THR A O 1
ATOM 5042 N N . TRP A 1 633 ? 4.445 29.438 37.156 1 72.94 633 TRP A N 1
ATOM 5043 C CA . TRP A 1 633 ? 4.539 30.484 38.188 1 72.94 633 TRP A CA 1
ATOM 5044 C C . TRP A 1 633 ? 3.812 30.078 39.469 1 72.94 633 TRP A C 1
ATOM 5046 O O . TRP A 1 633 ? 4.18 30.516 40.562 1 72.94 633 TRP A O 1
ATOM 5056 N N . ALA A 1 634 ? 2.789 29.266 39.188 1 66.5 634 ALA A N 1
ATOM 5057 C CA . ALA A 1 634 ? 2.064 28.781 40.375 1 66.5 634 ALA A CA 1
ATOM 5058 C C . ALA A 1 634 ? 2.963 27.906 41.25 1 66.5 634 ALA A C 1
ATOM 5060 O O . ALA A 1 634 ? 2.842 27.922 42.469 1 66.5 634 ALA A O 1
ATOM 5061 N N . ASN A 1 635 ? 3.805 27.25 40.625 1 65.94 635 ASN A N 1
ATOM 5062 C CA . ASN A 1 635 ? 4.676 26.344 41.375 1 65.94 635 ASN A CA 1
ATOM 5063 C C . ASN A 1 635 ? 6.004 27 41.719 1 65.94 635 ASN A C 1
ATOM 5065 O O . ASN A 1 635 ? 6.656 26.625 42.688 1 65.94 635 ASN A O 1
ATOM 5069 N N . LYS A 1 636 ? 6.324 27.984 40.812 1 62.44 636 LYS A N 1
ATOM 5070 C CA . LYS A 1 636 ? 7.613 28.625 41.062 1 62.44 636 LYS A CA 1
ATOM 5071 C C . LYS A 1 636 ? 7.438 30.094 41.438 1 62.44 636 LYS A C 1
ATOM 5073 O O . LYS A 1 636 ? 6.52 30.75 40.969 1 62.44 636 LYS A O 1
ATOM 5078 N N . ILE A 1 637 ? 8.078 30.469 42.406 1 53.06 637 ILE A N 1
ATOM 5079 C CA . ILE A 1 637 ? 8.008 31.859 42.875 1 53.06 637 ILE A CA 1
ATOM 5080 C C . ILE A 1 637 ? 8.742 32.75 41.875 1 53.06 637 ILE A C 1
ATOM 5082 O O . ILE A 1 637 ? 8.523 33.969 41.844 1 53.06 637 ILE A O 1
ATOM 5086 N N . SER A 1 638 ? 9.57 32.156 41 1 55.38 638 SER A N 1
ATOM 5087 C CA . SER A 1 638 ? 10.32 32.969 40.031 1 55.38 638 SER A CA 1
ATOM 5088 C C . SER A 1 638 ? 10.055 32.531 38.594 1 55.38 638 SER A C 1
ATOM 5090 O O . SER A 1 638 ? 9.312 31.578 38.375 1 55.38 638 SER A O 1
ATOM 5092 N N . ALA A 1 639 ? 10.586 33.281 37.656 1 56.34 639 ALA A N 1
ATOM 5093 C CA . ALA A 1 639 ? 10.422 32.969 36.219 1 56.34 639 ALA A CA 1
ATOM 5094 C C . ALA A 1 639 ? 10.828 31.531 35.938 1 56.34 639 ALA A C 1
ATOM 5096 O O . ALA A 1 639 ? 11.953 31.125 36.219 1 56.34 639 ALA A O 1
ATOM 5097 N N . PRO A 1 640 ? 9.836 30.75 35.469 1 62.16 640 PRO A N 1
ATOM 5098 C CA . PRO A 1 640 ? 10.148 29.344 35.219 1 62.16 640 PRO A CA 1
ATOM 5099 C C . PRO A 1 640 ? 11.188 29.172 34.125 1 62.16 640 PRO A C 1
ATOM 5101 O O . PRO A 1 640 ? 11.203 29.922 33.125 1 62.16 640 PRO A O 1
ATOM 5104 N N . ARG A 1 641 ? 12.195 28.406 34.312 1 59.41 641 ARG A N 1
ATOM 5105 C CA . ARG A 1 641 ? 13.211 28.094 33.312 1 59.41 641 ARG A CA 1
ATOM 5106 C C . ARG A 1 641 ? 13.141 26.625 32.906 1 59.41 641 ARG A C 1
ATOM 5108 O O . ARG A 1 641 ? 14.086 25.875 33.125 1 59.41 641 ARG A O 1
ATOM 5115 N N . GLY A 1 642 ? 11.914 26.312 32.312 1 54.31 642 GLY A N 1
ATOM 5116 C CA . GLY A 1 642 ? 11.781 25 31.703 1 54.31 642 GLY A CA 1
ATOM 5117 C C . GLY A 1 642 ? 12.258 24.984 30.266 1 54.31 642 GLY A C 1
ATOM 5118 O O . GLY A 1 642 ? 13.227 25.656 29.906 1 54.31 642 GLY A O 1
ATOM 5119 N N . GLN A 1 643 ? 11.773 24.125 29.5 1 54.38 643 GLN A N 1
ATOM 5120 C CA . GLN A 1 643 ? 12.188 24 28.109 1 54.38 643 GLN A CA 1
ATOM 5121 C C . GLN A 1 643 ? 11.578 25.109 27.266 1 54.38 643 GLN A C 1
ATOM 5123 O O . GLN A 1 643 ? 11.922 25.25 26.078 1 54.38 643 GLN A O 1
ATOM 5128 N N . LEU A 1 644 ? 10.648 25.859 27.938 1 49.34 644 LEU A N 1
ATOM 5129 C CA . LEU A 1 644 ? 10.102 27.062 27.297 1 49.34 644 LEU A CA 1
ATOM 5130 C C . LEU A 1 644 ? 10.828 28.312 27.781 1 49.34 644 LEU A C 1
ATOM 5132 O O . LEU A 1 644 ? 10.867 28.594 28.984 1 49.34 644 LEU A O 1
ATOM 5136 N N . TYR A 1 645 ? 11.844 28.781 27.047 1 44.28 645 TYR A N 1
ATOM 5137 C CA . TYR A 1 645 ? 12.562 29.984 27.453 1 44.28 645 TYR A CA 1
ATOM 5138 C C . TYR A 1 645 ? 12.758 30.922 26.266 1 44.28 645 TYR A C 1
ATOM 5140 O O . TYR A 1 645 ? 13.219 30.5 25.203 1 44.28 645 TYR A O 1
ATOM 5148 N N . ASP A 1 646 ? 12.016 32.031 26.312 1 44.84 646 ASP A N 1
ATOM 5149 C CA . ASP A 1 646 ? 12.281 33.062 25.312 1 44.84 646 ASP A CA 1
ATOM 5150 C C . ASP A 1 646 ? 13.477 33.938 25.734 1 44.84 646 ASP A C 1
ATOM 5152 O O . ASP A 1 646 ? 13.477 34.5 26.828 1 44.84 646 ASP A O 1
ATOM 5156 N N . SER A 1 647 ? 14.719 33.594 25.438 1 39.47 647 SER A N 1
ATOM 5157 C CA . SER A 1 647 ? 15.789 34.531 25.797 1 39.47 647 SER A CA 1
ATOM 5158 C C . SER A 1 647 ? 15.609 35.844 25.094 1 39.47 647 SER A C 1
ATOM 5160 O O . SER A 1 647 ? 15.797 35.969 23.875 1 39.47 647 SER A O 1
ATOM 5162 N N . ALA A 1 648 ? 14.617 36.469 25.328 1 35.38 648 ALA A N 1
ATOM 5163 C CA . ALA A 1 648 ? 14.414 37.812 24.828 1 35.38 648 ALA A CA 1
ATOM 5164 C C . ALA A 1 648 ? 15.703 38.625 24.891 1 35.38 648 ALA A C 1
ATOM 5166 O O . ALA A 1 648 ? 15.812 39.562 25.703 1 35.38 648 ALA A O 1
ATOM 5167 N N . ASP A 1 649 ? 16.844 38.156 24.969 1 33.09 649 ASP A N 1
ATOM 5168 C CA . ASP A 1 649 ? 17.781 39.219 24.641 1 33.09 649 ASP A CA 1
ATOM 5169 C C . ASP A 1 649 ? 17.578 39.719 23.219 1 33.09 649 ASP A C 1
ATOM 5171 O O . ASP A 1 649 ? 17.562 38.906 22.281 1 33.09 649 ASP A O 1
ATOM 5175 N N . ILE A 1 650 ? 16.766 40.719 23.109 1 32.56 650 ILE A N 1
ATOM 5176 C CA . ILE A 1 650 ? 16.406 41.406 21.875 1 32.56 650 ILE A CA 1
ATOM 5177 C C . ILE A 1 650 ? 17.5 41.219 20.828 1 32.56 650 ILE A C 1
ATOM 5179 O O . ILE A 1 650 ? 17.328 41.594 19.672 1 32.56 650 ILE A O 1
ATOM 5183 N N . SER A 1 651 ? 18.641 41.125 21.141 1 32.56 651 SER A N 1
ATOM 5184 C CA . SER A 1 651 ? 19.641 41.125 20.094 1 32.56 651 SER A CA 1
ATOM 5185 C C . SER A 1 651 ? 19.578 39.875 19.234 1 32.56 651 SER A C 1
ATOM 5187 O O . SER A 1 651 ? 20.109 39.844 18.125 1 32.56 651 SER A O 1
ATOM 5189 N N . GLY A 1 652 ? 18.766 38.812 19.562 1 31.53 652 GLY A N 1
ATOM 5190 C CA . GLY A 1 652 ? 18.484 37.625 18.797 1 31.53 652 GLY A CA 1
ATOM 5191 C C . GLY A 1 652 ? 17.406 36.75 19.406 1 31.53 652 GLY A C 1
ATOM 5192 O O . GLY A 1 652 ? 17.391 36.531 20.625 1 31.53 652 GLY A O 1
ATOM 5193 N N . ILE A 1 653 ? 16.219 36.781 19 1 34.06 653 ILE A N 1
ATOM 5194 C CA . ILE A 1 653 ? 15.039 36.031 19.406 1 34.06 653 ILE A CA 1
ATOM 5195 C C . ILE A 1 653 ? 15.344 34.531 19.344 1 34.06 653 ILE A C 1
ATOM 5197 O O . ILE A 1 653 ? 15.625 34 18.266 1 34.06 653 ILE A O 1
ATOM 5201 N N . VAL A 1 654 ? 16.156 34.031 20.25 1 34.12 654 VAL A N 1
ATOM 5202 C CA . VAL A 1 654 ? 16.266 32.594 20.297 1 34.12 654 VAL A CA 1
ATOM 5203 C C . VAL A 1 654 ? 15.023 31.984 20.938 1 34.12 654 VAL A C 1
ATOM 5205 O O . VAL A 1 654 ? 14.648 32.344 22.047 1 34.12 654 VAL A O 1
ATOM 5208 N N . LEU A 1 655 ? 14.055 31.578 20.156 1 33.91 655 LEU A N 1
ATOM 5209 C CA . LEU A 1 655 ? 13.055 30.672 20.719 1 33.91 655 LEU A CA 1
ATOM 5210 C C . LEU A 1 655 ? 13.719 29.5 21.438 1 33.91 655 LEU A C 1
ATOM 5212 O O . LEU A 1 655 ? 14.656 28.891 20.906 1 33.91 655 LEU A O 1
ATOM 5216 N N . PRO B 1 1 ? 24.359 -8.156 -36.625 1 51.41 1 PRO B N 1
ATOM 5217 C CA . PRO B 1 1 ? 24.625 -7.758 -38 1 51.41 1 PRO B CA 1
ATOM 5218 C C . PRO B 1 1 ? 24.641 -8.945 -38.969 1 51.41 1 PRO B C 1
ATOM 5220 O O . PRO B 1 1 ? 24.938 -10.07 -38.562 1 51.41 1 PRO B O 1
ATOM 5223 N N . ASN B 1 2 ? 24.094 -8.555 -40.031 1 62.97 2 ASN B N 1
ATOM 5224 C CA . ASN B 1 2 ? 24.125 -9.555 -41.094 1 62.97 2 ASN B CA 1
ATOM 5225 C C . ASN B 1 2 ? 25.562 -9.953 -41.438 1 62.97 2 ASN B C 1
ATOM 5227 O O . ASN B 1 2 ? 26.406 -9.094 -41.688 1 62.97 2 ASN B O 1
ATOM 5231 N N . SER B 1 3 ? 25.953 -10.953 -40.875 1 73.12 3 SER B N 1
ATOM 5232 C CA . SER B 1 3 ? 27.281 -11.508 -41.156 1 73.12 3 SER B CA 1
ATOM 5233 C C . SER B 1 3 ? 27.172 -12.805 -41.938 1 73.12 3 SER B C 1
ATOM 5235 O O . SER B 1 3 ? 26.25 -13.586 -41.781 1 73.12 3 SER B O 1
ATOM 5237 N N . GLU B 1 4 ? 28.125 -12.797 -42.906 1 77.75 4 GLU B N 1
ATOM 5238 C CA . GLU B 1 4 ? 28.219 -14.023 -43.688 1 77.75 4 GLU B CA 1
ATOM 5239 C C . GLU B 1 4 ? 28.812 -15.164 -42.875 1 77.75 4 GLU B C 1
ATOM 5241 O O . GLU B 1 4 ? 28.672 -16.328 -43.219 1 77.75 4 GLU B O 1
ATOM 5246 N N . ASP B 1 5 ? 29.422 -14.789 -41.75 1 81 5 ASP B N 1
ATOM 5247 C CA . ASP B 1 5 ? 30.016 -15.781 -40.875 1 81 5 ASP B CA 1
ATOM 5248 C C . ASP B 1 5 ? 29.578 -15.562 -39.406 1 81 5 ASP B C 1
ATOM 5250 O O . ASP B 1 5 ? 30.406 -15.289 -38.562 1 81 5 ASP B O 1
ATOM 5254 N N . PRO B 1 6 ? 28.25 -15.789 -39.219 1 83.44 6 PRO B N 1
ATOM 5255 C CA . PRO B 1 6 ? 27.781 -15.562 -37.875 1 83.44 6 PRO B CA 1
ATOM 5256 C C . PRO B 1 6 ? 28.281 -16.625 -36.875 1 83.44 6 PRO B C 1
ATOM 5258 O O . PRO B 1 6 ? 28.422 -17.797 -37.25 1 83.44 6 PRO B O 1
ATOM 5261 N N . VAL B 1 7 ? 28.75 -16.172 -35.781 1 80.25 7 VAL B N 1
ATOM 5262 C CA . VAL B 1 7 ? 29.078 -17.047 -34.656 1 80.25 7 VAL B CA 1
ATOM 5263 C C . VAL B 1 7 ? 28.031 -16.906 -33.562 1 80.25 7 VAL B C 1
ATOM 5265 O O . VAL B 1 7 ? 27.969 -15.898 -32.875 1 80.25 7 VAL B O 1
ATOM 5268 N N . TRP B 1 8 ? 27.188 -17.953 -33.5 1 75.44 8 TRP B N 1
ATOM 5269 C CA . TRP B 1 8 ? 26.047 -17.875 -32.594 1 75.44 8 TRP B CA 1
ATOM 5270 C C . TRP B 1 8 ? 26.453 -18.297 -31.188 1 75.44 8 TRP B C 1
ATOM 5272 O O . TRP B 1 8 ? 25.859 -17.859 -30.203 1 75.44 8 TRP B O 1
ATOM 5282 N N . ALA B 1 9 ? 27.516 -19.047 -30.938 1 73.62 9 ALA B N 1
ATOM 5283 C CA . ALA B 1 9 ? 28 -19.531 -29.656 1 73.62 9 ALA B CA 1
ATOM 5284 C C . ALA B 1 9 ? 26.859 -20.094 -28.812 1 73.62 9 ALA B C 1
ATOM 5286 O O . ALA B 1 9 ? 26.734 -19.75 -27.625 1 73.62 9 ALA B O 1
ATOM 5287 N N . GLN B 1 10 ? 25.953 -20.859 -29.422 1 76.06 10 GLN B N 1
ATOM 5288 C CA . GLN B 1 10 ? 24.812 -21.438 -28.734 1 76.06 10 GLN B CA 1
ATOM 5289 C C . GLN B 1 10 ? 25.109 -22.875 -28.281 1 76.06 10 GLN B C 1
ATOM 5291 O O . GLN B 1 10 ? 25.859 -23.594 -28.953 1 76.06 10 GLN B O 1
ATOM 5296 N N . ASN B 1 11 ? 24.688 -23.172 -27.109 1 76.81 11 ASN B N 1
ATOM 5297 C CA . ASN B 1 11 ? 24.766 -24.516 -26.547 1 76.81 11 ASN B CA 1
ATOM 5298 C C . ASN B 1 11 ? 23.391 -25.031 -26.141 1 76.81 11 ASN B C 1
ATOM 5300 O O . ASN B 1 11 ? 22.609 -24.312 -25.531 1 76.81 11 ASN B O 1
ATOM 5304 N N . PHE B 1 12 ? 23.094 -26.281 -26.688 1 78.94 12 PHE B N 1
ATOM 5305 C CA . PHE B 1 12 ? 21.781 -26.875 -26.391 1 78.94 12 PHE B CA 1
ATOM 5306 C C . PHE B 1 12 ? 21.938 -28.25 -25.766 1 78.94 12 PHE B C 1
ATOM 5308 O O . PHE B 1 12 ? 22.859 -29 -26.125 1 78.94 12 PHE B O 1
ATOM 5315 N N . VAL B 1 13 ? 21.172 -28.422 -24.781 1 80.12 13 VAL B N 1
ATOM 5316 C CA . VAL B 1 13 ? 20.938 -29.781 -24.281 1 80.12 13 VAL B CA 1
ATOM 5317 C C . VAL B 1 13 ? 19.484 -30.188 -24.547 1 80.12 13 VAL B C 1
ATOM 5319 O O . VAL B 1 13 ? 18.562 -29.562 -24.016 1 80.12 13 VAL B O 1
ATOM 5322 N N . VAL B 1 14 ? 19.359 -31.219 -25.422 1 84.56 14 VAL B N 1
ATOM 5323 C CA . VAL B 1 14 ? 18.016 -31.562 -25.859 1 84.56 14 VAL B CA 1
ATOM 5324 C C . VAL B 1 14 ? 17.719 -33.031 -25.531 1 84.56 14 VAL B C 1
ATOM 5326 O O . VAL B 1 14 ? 18.406 -33.938 -26.016 1 84.56 14 VAL B O 1
ATOM 5329 N N . PRO B 1 15 ? 16.734 -33.188 -24.641 1 87.69 15 PRO B N 1
ATOM 5330 C CA . PRO B 1 15 ? 16.297 -34.594 -24.469 1 87.69 15 PRO B CA 1
ATOM 5331 C C . PRO B 1 15 ? 15.625 -35.156 -25.719 1 87.69 15 PRO B C 1
ATOM 5333 O O . PRO B 1 15 ? 14.875 -34.469 -26.391 1 87.69 15 PRO B O 1
ATOM 5336 N N . VAL B 1 16 ? 16.062 -36.438 -26.062 1 89.44 16 VAL B N 1
ATOM 5337 C CA . VAL B 1 16 ? 15.516 -37 -27.281 1 89.44 16 VAL B CA 1
ATOM 5338 C C . VAL B 1 16 ? 14.898 -38.375 -26.984 1 89.44 16 VAL B C 1
ATOM 5340 O O . VAL B 1 16 ? 15.367 -39.094 -26.109 1 89.44 16 VAL B O 1
ATOM 5343 N N . GLY B 1 17 ? 13.797 -38.719 -27.547 1 86.88 17 GLY B N 1
ATOM 5344 C CA . GLY B 1 17 ? 13.109 -40 -27.547 1 86.88 17 GLY B CA 1
ATOM 5345 C C . GLY B 1 17 ? 12.5 -40.344 -28.891 1 86.88 17 GLY B C 1
ATOM 5346 O O . GLY B 1 17 ? 11.469 -41 -28.953 1 86.88 17 GLY B O 1
ATOM 5347 N N . HIS B 1 18 ? 13.18 -39.969 -29.969 1 86.19 18 HIS B N 1
ATOM 5348 C CA . HIS B 1 18 ? 12.695 -40.062 -31.344 1 86.19 18 HIS B CA 1
ATOM 5349 C C . HIS B 1 18 ? 13.352 -41.219 -32.094 1 86.19 18 HIS B C 1
ATOM 5351 O O . HIS B 1 18 ? 14.484 -41.594 -31.781 1 86.19 18 HIS B O 1
ATOM 5357 N N . GLU B 1 19 ? 12.562 -41.812 -32.875 1 83.88 19 GLU B N 1
ATOM 5358 C CA . GLU B 1 19 ? 13.164 -42.625 -33.938 1 83.88 19 GLU B CA 1
ATOM 5359 C C . GLU B 1 19 ? 13.461 -41.781 -35.188 1 83.88 19 GLU B C 1
ATOM 5361 O O . GLU B 1 19 ? 12.547 -41.219 -35.781 1 83.88 19 GLU B O 1
ATOM 5366 N N . ALA B 1 20 ? 14.75 -41.594 -35.375 1 87.38 20 ALA B N 1
ATOM 5367 C CA . ALA B 1 20 ? 15.125 -40.719 -36.5 1 87.38 20 ALA B CA 1
ATOM 5368 C C . ALA B 1 20 ? 16.344 -41.25 -37.25 1 87.38 20 ALA B C 1
ATOM 5370 O O . ALA B 1 20 ? 17.219 -41.875 -36.625 1 87.38 20 ALA B O 1
ATOM 5371 N N . ALA B 1 21 ? 16.328 -40.906 -38.531 1 88.88 21 ALA B N 1
ATOM 5372 C CA . ALA B 1 21 ? 17.453 -41.312 -39.375 1 88.88 21 ALA B CA 1
ATOM 5373 C C . ALA B 1 21 ? 18.594 -40.312 -39.312 1 88.88 21 ALA B C 1
ATOM 5375 O O . ALA B 1 21 ? 19.75 -40.656 -39.5 1 88.88 21 ALA B O 1
ATOM 5376 N N . GLU B 1 22 ? 18.234 -39.188 -39.062 1 90.44 22 GLU B N 1
ATOM 5377 C CA . GLU B 1 22 ? 19.234 -38.125 -39 1 90.44 22 GLU B CA 1
ATOM 5378 C C . GLU B 1 22 ? 18.781 -37 -38.062 1 90.44 22 GLU B C 1
ATOM 5380 O O . GLU B 1 22 ? 17.609 -36.875 -37.719 1 90.44 22 GLU B O 1
ATOM 5385 N N . VAL B 1 23 ? 19.719 -36.25 -37.531 1 90.81 23 VAL B N 1
ATOM 5386 C CA . VAL B 1 23 ? 19.5 -35 -36.812 1 90.81 23 VAL B CA 1
ATOM 5387 C C . VAL B 1 23 ? 19.75 -33.812 -37.75 1 90.81 23 VAL B C 1
ATOM 5389 O O . VAL B 1 23 ? 20.812 -33.719 -38.375 1 90.81 23 VAL B O 1
ATOM 5392 N N . GLN B 1 24 ? 18.797 -32.938 -37.875 1 89.81 24 GLN B N 1
ATOM 5393 C CA . GLN B 1 24 ? 18.891 -31.797 -38.781 1 89.81 24 GLN B CA 1
ATOM 5394 C C . GLN B 1 24 ? 19.078 -30.484 -38.031 1 89.81 24 GLN B C 1
ATOM 5396 O O . GLN B 1 24 ? 18.469 -30.266 -37 1 89.81 24 GLN B O 1
ATOM 5401 N N . PHE B 1 25 ? 19.953 -29.703 -38.5 1 89.44 25 PHE B N 1
ATOM 5402 C CA . PHE B 1 25 ? 20.156 -28.328 -38.062 1 89.44 25 PHE B CA 1
ATOM 5403 C C . PHE B 1 25 ? 19.766 -27.344 -39.188 1 89.44 25 PHE B C 1
ATOM 5405 O O . PHE B 1 25 ? 20.391 -27.328 -40.25 1 89.44 25 PHE B O 1
ATOM 5412 N N . ALA B 1 26 ? 18.812 -26.547 -38.906 1 87.19 26 ALA B N 1
ATOM 5413 C CA . ALA B 1 26 ? 18.359 -25.594 -39.906 1 87.19 26 ALA B CA 1
ATOM 5414 C C . ALA B 1 26 ? 18.844 -24.188 -39.562 1 87.19 26 ALA B C 1
ATOM 5416 O O . ALA B 1 26 ? 18.859 -23.781 -38.406 1 87.19 26 ALA B O 1
ATOM 5417 N N . VAL B 1 27 ? 19.328 -23.516 -40.562 1 84.81 27 VAL B N 1
ATOM 5418 C CA . VAL B 1 27 ? 19.719 -22.109 -40.469 1 84.81 27 VAL B CA 1
ATOM 5419 C C . VAL B 1 27 ? 18.656 -21.234 -41.156 1 84.81 27 VAL B C 1
ATOM 5421 O O . VAL B 1 27 ? 18.312 -21.469 -42.312 1 84.81 27 VAL B O 1
ATOM 5424 N N . LYS B 1 28 ? 18.156 -20.391 -40.344 1 80 28 LYS B N 1
ATOM 5425 C CA . LYS B 1 28 ? 17.109 -19.531 -40.875 1 80 28 LYS B CA 1
ATOM 5426 C C . LYS B 1 28 ? 17.547 -18.062 -40.844 1 80 28 LYS B C 1
ATOM 5428 O O . LYS B 1 28 ? 18.406 -17.672 -40.062 1 80 28 LYS B O 1
ATOM 5433 N N . ASP B 1 29 ? 17.062 -17.281 -41.844 1 74.06 29 ASP B N 1
ATOM 5434 C CA . ASP B 1 29 ? 17.328 -15.836 -41.844 1 74.06 29 ASP B CA 1
ATOM 5435 C C . ASP B 1 29 ? 16.453 -15.102 -40.844 1 74.06 29 ASP B C 1
ATOM 5437 O O . ASP B 1 29 ? 15.453 -15.648 -40.375 1 74.06 29 ASP B O 1
ATOM 5441 N N . ASN B 1 30 ? 16.984 -14.141 -40.281 1 65.62 30 ASN B N 1
ATOM 5442 C CA . ASN B 1 30 ? 16.234 -13.305 -39.344 1 65.62 30 ASN B CA 1
ATOM 5443 C C . ASN B 1 30 ? 15.43 -12.234 -40.062 1 65.62 30 ASN B C 1
ATOM 5445 O O . ASN B 1 30 ? 15.984 -11.219 -40.5 1 65.62 30 ASN B O 1
ATOM 5449 N N . ASP B 1 31 ? 14.273 -12.633 -40.719 1 58.34 31 ASP B N 1
ATOM 5450 C CA . ASP B 1 31 ? 13.477 -11.609 -41.406 1 58.34 31 ASP B CA 1
ATOM 5451 C C . ASP B 1 31 ? 12.219 -11.281 -40.594 1 58.34 31 ASP B C 1
ATOM 5453 O O . ASP B 1 31 ? 11.797 -12.062 -39.75 1 58.34 31 ASP B O 1
ATOM 5457 N N . VAL B 1 32 ? 11.711 -10.023 -40.719 1 55.22 32 VAL B N 1
ATOM 5458 C CA . VAL B 1 32 ? 10.523 -9.477 -40.062 1 55.22 32 VAL B CA 1
ATOM 5459 C C . VAL B 1 32 ? 9.32 -10.375 -40.344 1 55.22 32 VAL B C 1
ATOM 5461 O O . VAL B 1 32 ? 8.438 -10.508 -39.5 1 55.22 32 VAL B O 1
ATOM 5464 N N . PHE B 1 33 ? 9.289 -10.945 -41.531 1 51.84 33 PHE B N 1
ATOM 5465 C CA . PHE B 1 33 ? 8.086 -11.641 -41.969 1 51.84 33 PHE B CA 1
ATOM 5466 C C . PHE B 1 33 ? 8.219 -13.141 -41.75 1 51.84 33 PHE B C 1
ATOM 5468 O O . PHE B 1 33 ? 7.387 -13.922 -42.219 1 51.84 33 PHE B O 1
ATOM 5475 N N . GLY B 1 34 ? 9.172 -13.547 -41.031 1 57.72 34 GLY B N 1
ATOM 5476 C CA . GLY B 1 34 ? 9.367 -14.969 -40.812 1 57.72 34 GLY B CA 1
ATOM 5477 C C . GLY B 1 34 ? 10.703 -15.477 -41.312 1 57.72 34 GLY B C 1
ATOM 5478 O O . GLY B 1 34 ? 11.25 -14.945 -42.281 1 57.72 34 GLY B O 1
ATOM 5479 N N . GLY B 1 35 ? 11.43 -16.219 -40.656 1 60.75 35 GLY B N 1
ATOM 5480 C CA . GLY B 1 35 ? 12.742 -16.703 -41.031 1 60.75 35 GLY B CA 1
ATOM 5481 C C . GLY B 1 35 ? 12.688 -17.75 -42.125 1 60.75 35 GLY B C 1
ATOM 5482 O O . GLY B 1 35 ? 12.062 -18.797 -41.969 1 60.75 35 GLY B O 1
ATOM 5483 N N . GLN B 1 36 ? 13.102 -17.406 -43.312 1 71.25 36 GLN B N 1
ATOM 5484 C CA . GLN B 1 36 ? 13.258 -18.391 -44.406 1 71.25 36 GLN B CA 1
ATOM 5485 C C . GLN B 1 36 ? 14.477 -19.281 -44.156 1 71.25 36 GLN B C 1
ATOM 5487 O O . GLN B 1 36 ? 15.516 -18.812 -43.688 1 71.25 36 GLN B O 1
ATOM 5492 N N . VAL B 1 37 ? 14.211 -20.562 -44.312 1 78.44 37 VAL B N 1
ATOM 5493 C CA . VAL B 1 37 ? 15.305 -21.516 -44.156 1 78.44 37 VAL B CA 1
ATOM 5494 C C . VAL B 1 37 ? 16.344 -21.297 -45.281 1 78.44 37 VAL B C 1
ATOM 5496 O O . VAL B 1 37 ? 16.016 -21.328 -46.469 1 78.44 37 VAL B O 1
ATOM 5499 N N . ILE B 1 38 ? 17.484 -20.953 -44.906 1 81.31 38 ILE B N 1
ATOM 5500 C CA . ILE B 1 38 ? 18.609 -20.797 -45.812 1 81.31 38 ILE B CA 1
ATOM 5501 C C . ILE B 1 38 ? 19.109 -22.172 -46.25 1 81.31 38 ILE B C 1
ATOM 5503 O O . ILE B 1 38 ? 19.359 -22.406 -47.438 1 81.31 38 ILE B O 1
ATOM 5507 N N . GLY B 1 39 ? 19.188 -23.031 -45.281 1 87.25 39 GLY B N 1
ATOM 5508 C CA . GLY B 1 39 ? 19.656 -24.391 -45.5 1 87.25 39 GLY B CA 1
ATOM 5509 C C . GLY B 1 39 ? 19.672 -25.219 -44.219 1 87.25 39 GLY B C 1
ATOM 5510 O O . GLY B 1 39 ? 19.391 -24.703 -43.125 1 87.25 39 GLY B O 1
ATOM 5511 N N . ALA B 1 40 ? 19.891 -26.531 -44.438 1 91.44 40 ALA B N 1
ATOM 5512 C CA . ALA B 1 40 ? 19.938 -27.422 -43.281 1 91.44 40 ALA B CA 1
ATOM 5513 C C . ALA B 1 40 ? 21.125 -28.375 -43.406 1 91.44 40 ALA B C 1
ATOM 5515 O O . ALA B 1 40 ? 21.531 -28.75 -44.5 1 91.44 40 ALA B O 1
ATOM 5516 N N . ALA B 1 41 ? 21.734 -28.562 -42.344 1 91.44 41 ALA B N 1
ATOM 5517 C CA . ALA B 1 41 ? 22.766 -29.594 -42.219 1 91.44 41 ALA B CA 1
ATOM 5518 C C . ALA B 1 41 ? 22.203 -30.844 -41.531 1 91.44 41 ALA B C 1
ATOM 5520 O O . ALA B 1 41 ? 21.422 -30.734 -40.594 1 91.44 41 ALA B O 1
ATOM 5521 N N . ALA B 1 42 ? 22.562 -31.984 -42.031 1 90.88 42 ALA B N 1
ATOM 5522 C CA . ALA B 1 42 ? 22.062 -33.25 -41.5 1 90.88 42 ALA B CA 1
ATOM 5523 C C . ALA B 1 42 ? 23.203 -34.125 -41 1 90.88 42 ALA B C 1
ATOM 5525 O O . ALA B 1 42 ? 24.234 -34.25 -41.688 1 90.88 42 ALA B O 1
ATOM 5526 N N . ILE B 1 43 ? 23.031 -34.656 -39.875 1 90.56 43 ILE B N 1
ATOM 5527 C CA . ILE B 1 43 ? 23.953 -35.656 -39.344 1 90.56 43 ILE B CA 1
ATOM 5528 C C . ILE B 1 43 ? 23.234 -37 -39.156 1 90.56 43 ILE B C 1
ATOM 5530 O O . ILE B 1 43 ? 22.25 -37.094 -38.438 1 90.56 43 ILE B O 1
ATOM 5534 N N . PRO B 1 44 ? 23.734 -38.031 -39.812 1 90.38 44 PRO B N 1
ATOM 5535 C CA . PRO B 1 44 ? 23.078 -39.344 -39.625 1 90.38 44 PRO B CA 1
ATOM 5536 C C . PRO B 1 44 ? 23.062 -39.781 -38.188 1 90.38 44 PRO B C 1
ATOM 5538 O O . PRO B 1 44 ? 24.078 -39.688 -37.5 1 90.38 44 PRO B O 1
ATOM 5541 N N . ALA B 1 45 ? 21.953 -40.281 -37.719 1 90.94 45 ALA B N 1
ATOM 5542 C CA . ALA B 1 45 ? 21.766 -40.719 -36.344 1 90.94 45 ALA B CA 1
ATOM 5543 C C . ALA B 1 45 ? 22.734 -41.844 -36 1 90.94 45 ALA B C 1
ATOM 5545 O O . ALA B 1 45 ? 23.203 -41.938 -34.844 1 90.94 45 ALA B O 1
ATOM 5546 N N . GLU B 1 46 ? 23.094 -42.656 -36.969 1 89.81 46 GLU B N 1
ATOM 5547 C CA . GLU B 1 46 ? 23.984 -43.781 -36.75 1 89.81 46 GLU B CA 1
ATOM 5548 C C . GLU B 1 46 ? 25.359 -43.312 -36.281 1 89.81 46 GLU B C 1
ATOM 5550 O O . GLU B 1 46 ? 26.031 -44 -35.531 1 89.81 46 GLU B O 1
ATOM 5555 N N . GLN B 1 47 ? 25.703 -42.125 -36.75 1 88.62 47 GLN B N 1
ATOM 5556 C CA . GLN B 1 47 ? 27 -41.594 -36.406 1 88.62 47 GLN B CA 1
ATOM 5557 C C . GLN B 1 47 ? 27.016 -41.125 -34.938 1 88.62 47 GLN B C 1
ATOM 5559 O O . GLN B 1 47 ? 28.078 -41 -34.344 1 88.62 47 GLN B O 1
ATOM 5564 N N . LEU B 1 48 ? 25.875 -40.906 -34.438 1 90.25 48 LEU B N 1
ATOM 5565 C CA . LEU B 1 48 ? 25.781 -40.312 -33.094 1 90.25 48 LEU B CA 1
ATOM 5566 C C . LEU B 1 48 ? 25.641 -41.438 -32.031 1 90.25 48 LEU B C 1
ATOM 5568 O O . LEU B 1 48 ? 25.938 -41.219 -30.859 1 90.25 48 LEU B O 1
ATOM 5572 N N . LEU B 1 49 ? 25.297 -42.594 -32.406 1 86.75 49 LEU B N 1
ATOM 5573 C CA . LEU B 1 49 ? 24.938 -43.656 -31.469 1 86.75 49 LEU B CA 1
ATOM 5574 C C . LEU B 1 49 ? 26.172 -44.156 -30.703 1 86.75 49 LEU B C 1
ATOM 5576 O O . LEU B 1 49 ? 26.047 -44.75 -29.625 1 86.75 49 LEU B O 1
ATOM 5580 N N . GLY B 1 50 ? 27.375 -43.875 -31.266 1 81.56 50 GLY B N 1
ATOM 5581 C CA . GLY B 1 50 ? 28.594 -44.281 -30.594 1 81.56 50 GLY B CA 1
ATOM 5582 C C . GLY B 1 50 ? 28.891 -43.438 -29.344 1 81.56 50 GLY B C 1
ATOM 5583 O O . GLY B 1 50 ? 29.688 -43.875 -28.5 1 81.56 50 GLY B O 1
ATOM 5584 N N . GLY B 1 51 ? 28.25 -42.281 -29.172 1 86.12 51 GLY B N 1
ATOM 5585 C CA . GLY B 1 51 ? 28.406 -41.469 -27.969 1 86.12 51 GLY B CA 1
ATOM 5586 C C . GLY B 1 51 ? 29.562 -40.469 -28.062 1 86.12 51 GLY B C 1
ATOM 5587 O O . GLY B 1 51 ? 29.719 -39.625 -27.188 1 86.12 51 GLY B O 1
ATOM 5588 N N . ASP B 1 52 ? 30.328 -40.562 -29.078 1 88 52 ASP B N 1
ATOM 5589 C CA . ASP B 1 52 ? 31.484 -39.688 -29.234 1 88 52 ASP B CA 1
ATOM 5590 C C . ASP B 1 52 ? 31.047 -38.281 -29.672 1 88 52 ASP B C 1
ATOM 5592 O O . ASP B 1 52 ? 30.031 -38.125 -30.375 1 88 52 ASP B O 1
ATOM 5596 N N . LYS B 1 53 ? 31.781 -37.375 -29.141 1 92.06 53 LYS B N 1
ATOM 5597 C CA . LYS B 1 53 ? 31.562 -36 -29.625 1 92.06 53 LYS B CA 1
ATOM 5598 C C . LYS B 1 53 ? 32.031 -35.844 -31.062 1 92.06 53 LYS B C 1
ATOM 5600 O O . LYS B 1 53 ? 33.156 -36.156 -31.391 1 92.06 53 LYS B O 1
ATOM 5605 N N . ILE B 1 54 ? 31.188 -35.438 -31.906 1 91.25 54 ILE B N 1
ATOM 5606 C CA . ILE B 1 54 ? 31.469 -35.188 -33.312 1 91.25 54 ILE B CA 1
ATOM 5607 C C . ILE B 1 54 ? 31.547 -33.688 -33.594 1 91.25 54 ILE B C 1
ATOM 5609 O O . ILE B 1 54 ? 30.703 -32.938 -33.125 1 91.25 54 ILE B O 1
ATOM 5613 N N . GLU B 1 55 ? 32.594 -33.312 -34.094 1 91.56 55 GLU B N 1
ATOM 5614 C CA . GLU B 1 55 ? 32.812 -31.922 -34.469 1 91.56 55 GLU B CA 1
ATOM 5615 C C . GLU B 1 55 ? 33.188 -31.797 -35.938 1 91.56 55 GLU B C 1
ATOM 5617 O O . GLU B 1 55 ? 33.938 -32.625 -36.469 1 91.56 55 GLU B O 1
ATOM 5622 N N . GLY B 1 56 ? 32.562 -30.797 -36.625 1 89.88 56 GLY B N 1
ATOM 5623 C CA . GLY B 1 56 ? 32.906 -30.609 -38 1 89.88 56 GLY B CA 1
ATOM 5624 C C . GLY B 1 56 ? 32.125 -29.484 -38.688 1 89.88 56 GLY B C 1
ATOM 5625 O O . GLY B 1 56 ? 31.375 -28.766 -38.031 1 89.88 56 GLY B O 1
ATOM 5626 N N . ALA B 1 57 ? 32.531 -29.297 -39.906 1 92.25 57 ALA B N 1
ATOM 5627 C CA . ALA B 1 57 ? 31.797 -28.406 -40.781 1 92.25 57 ALA B CA 1
ATOM 5628 C C . ALA B 1 57 ? 30.891 -29.172 -41.75 1 92.25 57 ALA B C 1
ATOM 5630 O O . ALA B 1 57 ? 31.359 -30.062 -42.469 1 92.25 57 ALA B O 1
ATOM 5631 N N . TYR B 1 58 ? 29.672 -28.844 -41.656 1 91.88 58 TYR B N 1
ATOM 5632 C CA . TYR B 1 58 ? 28.688 -29.547 -42.469 1 91.88 58 TYR B CA 1
ATOM 5633 C C . TYR B 1 58 ? 28.078 -28.625 -43.5 1 91.88 58 TYR B C 1
ATOM 5635 O O . TYR B 1 58 ? 27.719 -27.484 -43.219 1 91.88 58 TYR B O 1
ATOM 5643 N N . PRO B 1 59 ? 28.016 -29.141 -44.719 1 90 59 PRO B N 1
ATOM 5644 C CA . PRO B 1 59 ? 27.406 -28.297 -45.75 1 90 59 PRO B CA 1
ATOM 5645 C C . PRO B 1 59 ? 25.938 -27.984 -45.5 1 90 59 PRO B C 1
ATOM 5647 O O . PRO B 1 59 ? 25.203 -28.859 -45.031 1 90 59 PRO B O 1
ATOM 5650 N N . LEU B 1 60 ? 25.578 -26.781 -45.75 1 91.56 60 LEU B N 1
ATOM 5651 C CA . LEU B 1 60 ? 24.188 -26.375 -45.688 1 91.56 60 LEU B CA 1
ATOM 5652 C C . LEU B 1 60 ? 23.469 -26.672 -47 1 91.56 60 LEU B C 1
ATOM 5654 O O . LEU B 1 60 ? 23.844 -26.141 -48.062 1 91.56 60 LEU B O 1
ATOM 5658 N N . LEU B 1 61 ? 22.469 -27.484 -46.906 1 91.12 61 LEU B N 1
ATOM 5659 C CA . LEU B 1 61 ? 21.781 -27.953 -48.094 1 91.12 61 LEU B CA 1
ATOM 5660 C C . LEU B 1 61 ? 20.375 -27.375 -48.156 1 91.12 61 LEU B C 1
ATOM 5662 O O . LEU B 1 61 ? 19.75 -27.125 -47.125 1 91.12 61 LEU B O 1
ATOM 5666 N N . ASP B 1 62 ? 19.953 -27.109 -49.312 1 86.12 62 ASP B N 1
ATOM 5667 C CA . ASP B 1 62 ? 18.562 -26.734 -49.531 1 86.12 62 ASP B CA 1
ATOM 5668 C C . ASP B 1 62 ? 17.641 -27.953 -49.469 1 86.12 62 ASP B C 1
ATOM 5670 O O . ASP B 1 62 ? 18.109 -29.062 -49.219 1 86.12 62 ASP B O 1
ATOM 5674 N N . PRO B 1 63 ? 16.328 -27.828 -49.562 1 81.06 63 PRO B N 1
ATOM 5675 C CA . PRO B 1 63 ? 15.383 -28.938 -49.406 1 81.06 63 PRO B CA 1
ATOM 5676 C C . PRO B 1 63 ? 15.57 -30.016 -50.469 1 81.06 63 PRO B C 1
ATOM 5678 O O . PRO B 1 63 ? 15.164 -31.156 -50.281 1 81.06 63 PRO B O 1
ATOM 5681 N N . ASN B 1 64 ? 16.266 -29.594 -51.531 1 83.38 64 ASN B N 1
ATOM 5682 C CA . ASN B 1 64 ? 16.516 -30.547 -52.625 1 83.38 64 ASN B CA 1
ATOM 5683 C C . ASN B 1 64 ? 17.859 -31.234 -52.469 1 83.38 64 ASN B C 1
ATOM 5685 O O . ASN B 1 64 ? 18.234 -32.062 -53.312 1 83.38 64 ASN B O 1
ATOM 5689 N N . GLY B 1 65 ? 18.594 -30.906 -51.469 1 82.75 65 GLY B N 1
ATOM 5690 C CA . GLY B 1 65 ? 19.859 -31.547 -51.188 1 82.75 65 GLY B CA 1
ATOM 5691 C C . GLY B 1 65 ? 21.047 -30.844 -51.844 1 82.75 65 GLY B C 1
ATOM 5692 O O . GLY B 1 65 ? 22.156 -31.359 -51.844 1 82.75 65 GLY B O 1
ATOM 5693 N N . ARG B 1 66 ? 20.844 -29.609 -52.531 1 81.31 66 ARG B N 1
ATOM 5694 C CA . ARG B 1 66 ? 21.938 -28.844 -53.125 1 81.31 66 ARG B CA 1
ATOM 5695 C C . ARG B 1 66 ? 22.469 -27.797 -52.156 1 81.31 66 ARG B C 1
ATOM 5697 O O . ARG B 1 66 ? 21.719 -27.297 -51.312 1 81.31 66 ARG B O 1
ATOM 5704 N N . PRO B 1 67 ? 23.781 -27.672 -52.25 1 85 67 PRO B N 1
ATOM 5705 C CA . PRO B 1 67 ? 24.344 -26.594 -51.438 1 85 67 PRO B CA 1
ATOM 5706 C C . PRO B 1 67 ? 23.641 -25.25 -51.656 1 85 67 PRO B C 1
ATOM 5708 O O . PRO B 1 67 ? 23.391 -24.875 -52.812 1 85 67 PRO B O 1
ATOM 5711 N N . CYS B 1 68 ? 23.281 -24.641 -50.531 1 84.62 68 CYS B N 1
ATOM 5712 C CA . CYS B 1 68 ? 22.594 -23.359 -50.656 1 84.62 68 CYS B CA 1
ATOM 5713 C C . CYS B 1 68 ? 23.484 -22.297 -51.281 1 84.62 68 CYS B C 1
ATOM 5715 O O . CYS B 1 68 ? 23 -21.406 -51.969 1 84.62 68 CYS B O 1
ATOM 5717 N N . ALA B 1 69 ? 24.703 -22.234 -50.969 1 83.62 69 ALA B N 1
ATOM 5718 C CA . ALA B 1 69 ? 25.734 -21.375 -51.562 1 83.62 69 ALA B CA 1
ATOM 5719 C C . ALA B 1 69 ? 27.094 -22.047 -51.5 1 83.62 69 ALA B C 1
ATOM 5721 O O . ALA B 1 69 ? 27.344 -22.906 -50.656 1 83.62 69 ALA B O 1
ATOM 5722 N N . PRO B 1 70 ? 27.938 -21.562 -52.594 1 82.38 70 PRO B N 1
ATOM 5723 C CA . PRO B 1 70 ? 29.281 -22.141 -52.531 1 82.38 70 PRO B CA 1
ATOM 5724 C C . PRO B 1 70 ? 30 -21.828 -51.219 1 82.38 70 PRO B C 1
ATOM 5726 O O . PRO B 1 70 ? 30.094 -20.656 -50.844 1 82.38 70 PRO B O 1
ATOM 5729 N N . GLY B 1 71 ? 30.422 -22.844 -50.5 1 84.19 71 GLY B N 1
ATOM 5730 C CA . GLY B 1 71 ? 31.203 -22.688 -49.281 1 84.19 71 GLY B CA 1
ATOM 5731 C C . GLY B 1 71 ? 30.359 -22.516 -48.031 1 84.19 71 GLY B C 1
ATOM 5732 O O . GLY B 1 71 ? 30.891 -22.281 -46.938 1 84.19 71 GLY B O 1
ATOM 5733 N N . ALA B 1 72 ? 29.016 -22.547 -48.219 1 88.44 72 ALA B N 1
ATOM 5734 C CA . ALA B 1 72 ? 28.141 -22.391 -47.062 1 88.44 72 ALA B CA 1
ATOM 5735 C C . ALA B 1 72 ? 28.203 -23.625 -46.156 1 88.44 72 ALA B C 1
ATOM 5737 O O . ALA B 1 72 ? 27.891 -24.734 -46.594 1 88.44 72 ALA B O 1
ATOM 5738 N N . VAL B 1 73 ? 28.734 -23.422 -44.906 1 90.62 73 VAL B N 1
ATOM 5739 C CA . VAL B 1 73 ? 28.875 -24.531 -43.969 1 90.62 73 VAL B CA 1
ATOM 5740 C C . VAL B 1 73 ? 28.406 -24.094 -42.594 1 90.62 73 VAL B C 1
ATOM 5742 O O . VAL B 1 73 ? 28.359 -22.906 -42.312 1 90.62 73 VAL B O 1
ATOM 5745 N N . LEU B 1 74 ? 27.922 -25.125 -41.875 1 91.5 74 LEU B N 1
ATOM 5746 C CA . LEU B 1 74 ? 27.641 -24.953 -40.438 1 91.5 74 LEU B CA 1
ATOM 5747 C C . LEU B 1 74 ? 28.625 -25.734 -39.594 1 91.5 74 LEU B C 1
ATOM 5749 O O . LEU B 1 74 ? 28.781 -26.953 -39.75 1 91.5 74 LEU B O 1
ATOM 5753 N N . ARG B 1 75 ? 29.391 -25 -38.781 1 91.69 75 ARG B N 1
ATOM 5754 C CA . ARG B 1 75 ? 30.297 -25.656 -37.844 1 91.69 75 ARG B CA 1
ATOM 5755 C C . ARG B 1 75 ? 29.594 -25.938 -36.531 1 91.69 75 ARG B C 1
ATOM 5757 O O . ARG B 1 75 ? 29 -25.031 -35.906 1 91.69 75 ARG B O 1
ATOM 5764 N N . LEU B 1 76 ? 29.516 -27.188 -36.125 1 90.88 76 LEU B N 1
ATOM 5765 C CA . LEU B 1 76 ? 28.875 -27.547 -34.875 1 90.88 76 LEU B CA 1
ATOM 5766 C C . LEU B 1 76 ? 29.547 -28.75 -34.25 1 90.88 76 LEU B C 1
ATOM 5768 O O . LEU B 1 76 ? 30.375 -29.406 -34.875 1 90.88 76 LEU B O 1
ATOM 5772 N N . SER B 1 77 ? 29.422 -28.812 -32.969 1 91.44 77 SER B N 1
ATOM 5773 C CA . SER B 1 77 ? 29.766 -29.984 -32.188 1 91.44 77 SER B CA 1
ATOM 5774 C C . SER B 1 77 ? 28.531 -30.609 -31.562 1 91.44 77 SER B C 1
ATOM 5776 O O . SER B 1 77 ? 27.641 -29.891 -31.094 1 91.44 77 SER B O 1
ATOM 5778 N N . ILE B 1 78 ? 28.391 -31.953 -31.703 1 92.25 78 ILE B N 1
ATOM 5779 C CA . ILE B 1 78 ? 27.203 -32.656 -31.188 1 92.25 78 ILE B CA 1
ATOM 5780 C C . ILE B 1 78 ? 27.625 -33.969 -30.531 1 92.25 78 ILE B C 1
ATOM 5782 O O . ILE B 1 78 ? 28.578 -34.625 -30.984 1 92.25 78 ILE B O 1
ATOM 5786 N N . GLN B 1 79 ? 27.094 -34.219 -29.438 1 91.75 79 GLN B N 1
ATOM 5787 C CA . GLN B 1 79 ? 27.328 -35.469 -28.719 1 91.75 79 GLN B CA 1
ATOM 5788 C C . GLN B 1 79 ? 26 -36.062 -28.234 1 91.75 79 GLN B C 1
ATOM 5790 O O . GLN B 1 79 ? 25.141 -35.344 -27.734 1 91.75 79 GLN B O 1
ATOM 5795 N N . TYR B 1 80 ? 25.812 -37.281 -28.578 1 91.88 80 TYR B N 1
ATOM 5796 C CA . TYR B 1 80 ? 24.672 -38.031 -28.062 1 91.88 80 TYR B CA 1
ATOM 5797 C C . TYR B 1 80 ? 25.031 -38.781 -26.797 1 91.88 80 TYR B C 1
ATOM 5799 O O . TYR B 1 80 ? 26.031 -39.5 -26.766 1 91.88 80 TYR B O 1
ATOM 5807 N N . THR B 1 81 ? 24.344 -38.594 -25.734 1 90.44 81 THR B N 1
ATOM 5808 C CA . THR B 1 81 ? 24.516 -39.344 -24.484 1 90.44 81 THR B CA 1
ATOM 5809 C C . THR B 1 81 ? 23.344 -40.281 -24.25 1 90.44 81 THR B C 1
ATOM 5811 O O . THR B 1 81 ? 22.234 -39.844 -23.938 1 90.44 81 THR B O 1
ATOM 5814 N N . PRO B 1 82 ? 23.641 -41.562 -24.344 1 88.25 82 PRO B N 1
ATOM 5815 C CA . PRO B 1 82 ? 22.562 -42.531 -24.062 1 88.25 82 PRO B CA 1
ATOM 5816 C C . PRO B 1 82 ? 22.047 -42.438 -22.625 1 88.25 82 PRO B C 1
ATOM 5818 O O . PRO B 1 82 ? 22.828 -42.156 -21.703 1 88.25 82 PRO B O 1
ATOM 5821 N N . VAL B 1 83 ? 20.812 -42.688 -22.422 1 87.81 83 VAL B N 1
ATOM 5822 C CA . VAL B 1 83 ? 20.156 -42.562 -21.125 1 87.81 83 VAL B CA 1
ATOM 5823 C C . VAL B 1 83 ? 20.812 -43.5 -20.125 1 87.81 83 VAL B C 1
ATOM 5825 O O . VAL B 1 83 ? 20.906 -43.219 -18.938 1 87.81 83 VAL B O 1
ATOM 5828 N N . ALA B 1 84 ? 21.297 -44.594 -20.594 1 84.31 84 ALA B N 1
ATOM 5829 C CA . ALA B 1 84 ? 21.922 -45.594 -19.75 1 84.31 84 ALA B CA 1
ATOM 5830 C C . ALA B 1 84 ? 23.172 -45.062 -19.062 1 84.31 84 ALA B C 1
ATOM 5832 O O . ALA B 1 84 ? 23.641 -45.625 -18.078 1 84.31 84 ALA B O 1
ATOM 5833 N N . HIS B 1 85 ? 23.672 -43.969 -19.547 1 82.94 85 HIS B N 1
ATOM 5834 C CA . HIS B 1 85 ? 24.875 -43.375 -18.953 1 82.94 85 HIS B CA 1
ATOM 5835 C C . HIS B 1 85 ? 24.516 -42.438 -17.812 1 82.94 85 HIS B C 1
ATOM 5837 O O . HIS B 1 85 ? 25.406 -41.969 -17.078 1 82.94 85 HIS B O 1
ATOM 5843 N N . LEU B 1 86 ? 23.266 -42.188 -17.688 1 82.19 86 LEU B N 1
ATOM 5844 C CA . LEU B 1 86 ? 22.828 -41.312 -16.609 1 82.19 86 LEU B CA 1
ATOM 5845 C C . LEU B 1 86 ? 22.719 -42.094 -15.305 1 82.19 86 LEU B C 1
ATOM 5847 O O . LEU B 1 86 ? 22.156 -43.219 -15.281 1 82.19 86 LEU B O 1
ATOM 5851 N N . THR B 1 87 ? 23.297 -41.562 -14.242 1 77.94 87 THR B N 1
ATOM 5852 C CA . THR B 1 87 ? 23.281 -42.219 -12.945 1 77.94 87 THR B CA 1
ATOM 5853 C C . THR B 1 87 ? 21.859 -42.438 -12.453 1 77.94 87 THR B C 1
ATOM 5855 O O . THR B 1 87 ? 21.516 -43.5 -11.945 1 77.94 87 THR B O 1
ATOM 5858 N N . ALA B 1 88 ? 21.031 -41.469 -12.648 1 79.69 88 ALA B N 1
ATOM 5859 C CA . ALA B 1 88 ? 19.656 -41.531 -12.156 1 79.69 88 ALA B CA 1
ATOM 5860 C C . ALA B 1 88 ? 18.844 -42.594 -12.883 1 79.69 88 ALA B C 1
ATOM 5862 O O . ALA B 1 88 ? 17.875 -43.125 -12.344 1 79.69 88 ALA B O 1
ATOM 5863 N N . TYR B 1 89 ? 19.281 -42.906 -14.102 1 84.25 89 TYR B N 1
ATOM 5864 C CA . TYR B 1 89 ? 18.594 -43.906 -14.898 1 84.25 89 TYR B CA 1
ATOM 5865 C C . TYR B 1 89 ? 18.625 -45.281 -14.211 1 84.25 89 TYR B C 1
ATOM 5867 O O . TYR B 1 89 ? 17.688 -46.062 -14.32 1 84.25 89 TYR B O 1
ATOM 5875 N N . HIS B 1 90 ? 19.656 -45.469 -13.406 1 78.69 90 HIS B N 1
ATOM 5876 C CA . HIS B 1 90 ? 19.844 -46.781 -12.789 1 78.69 90 HIS B CA 1
ATOM 5877 C C . HIS B 1 90 ? 19.406 -46.75 -11.328 1 78.69 90 HIS B C 1
ATOM 5879 O O . HIS B 1 90 ? 19 -47.781 -10.789 1 78.69 90 HIS B O 1
ATOM 5885 N N . ARG B 1 91 ? 19.422 -45.594 -10.734 1 77.06 91 ARG B N 1
ATOM 5886 C CA . ARG B 1 91 ? 19.312 -45.594 -9.281 1 77.06 91 ARG B CA 1
ATOM 5887 C C . ARG B 1 91 ? 18.109 -44.75 -8.82 1 77.06 91 ARG B C 1
ATOM 5889 O O . ARG B 1 91 ? 17.766 -44.75 -7.641 1 77.06 91 ARG B O 1
ATOM 5896 N N . GLY B 1 92 ? 17.469 -44.156 -9.703 1 76.5 92 GLY B N 1
ATOM 5897 C CA . GLY B 1 92 ? 16.422 -43.25 -9.273 1 76.5 92 GLY B CA 1
ATOM 5898 C C . GLY B 1 92 ? 16.953 -41.969 -8.688 1 76.5 92 GLY B C 1
ATOM 5899 O O . GLY B 1 92 ? 17.938 -41.406 -9.18 1 76.5 92 GLY B O 1
ATOM 5900 N N . VAL B 1 93 ? 16.25 -41.5 -7.641 1 76.94 93 VAL B N 1
ATOM 5901 C CA . VAL B 1 93 ? 16.672 -40.25 -7.004 1 76.94 93 VAL B CA 1
ATOM 5902 C C . VAL B 1 93 ? 17.953 -40.5 -6.203 1 76.94 93 VAL B C 1
ATOM 5904 O O . VAL B 1 93 ? 18.016 -41.406 -5.383 1 76.94 93 VAL B O 1
ATOM 5907 N N . THR B 1 94 ? 19.031 -39.844 -6.645 1 71.62 94 THR B N 1
ATOM 5908 C CA . THR B 1 94 ? 20.281 -39.938 -5.91 1 71.62 94 THR B CA 1
ATOM 5909 C C . THR B 1 94 ? 20.281 -39 -4.711 1 71.62 94 THR B C 1
ATOM 5911 O O . THR B 1 94 ? 20.188 -37.781 -4.875 1 71.62 94 THR B O 1
ATOM 5914 N N . ALA B 1 95 ? 20.094 -39.719 -3.543 1 69.19 95 ALA B N 1
ATOM 5915 C CA . ALA B 1 95 ? 20.109 -38.938 -2.322 1 69.19 95 ALA B CA 1
ATOM 5916 C C . ALA B 1 95 ? 21.547 -38.6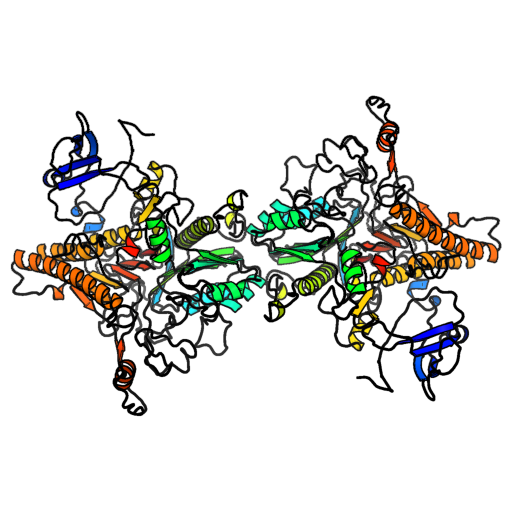88 -1.853 1 69.19 95 ALA B C 1
ATOM 5918 O O . ALA B 1 95 ? 22.453 -39.438 -2.199 1 69.19 95 ALA B O 1
ATOM 5919 N N . GLY B 1 96 ? 21.906 -37.438 -1.38 1 70.31 96 GLY B N 1
ATOM 5920 C CA . GLY B 1 96 ? 23.219 -37.125 -0.843 1 70.31 96 GLY B CA 1
ATOM 5921 C C . GLY B 1 96 ? 23.688 -35.719 -1.161 1 70.31 96 GLY B C 1
ATOM 5922 O O . GLY B 1 96 ? 22.969 -34.969 -1.826 1 70.31 96 GLY B O 1
ATOM 5923 N N . PRO B 1 97 ? 24.75 -35.469 -0.676 1 73.56 97 PRO B N 1
ATOM 5924 C CA . PRO B 1 97 ? 25.266 -34.094 -0.836 1 73.56 97 PRO B CA 1
ATOM 5925 C C . PRO B 1 97 ? 25.562 -33.75 -2.293 1 73.56 97 PRO B C 1
ATOM 5927 O O . PRO B 1 97 ? 25.578 -32.562 -2.654 1 73.56 97 PRO B O 1
ATOM 5930 N N . ASP B 1 98 ? 25.656 -34.844 -3.055 1 72.62 98 ASP B N 1
ATOM 5931 C CA . ASP B 1 98 ? 26.047 -34.594 -4.441 1 72.62 98 ASP B CA 1
ATOM 5932 C C . ASP B 1 98 ? 24.828 -34.5 -5.352 1 72.62 98 ASP B C 1
ATOM 5934 O O . ASP B 1 98 ? 24.953 -34.375 -6.57 1 72.62 98 ASP B O 1
ATOM 5938 N N . SER B 1 99 ? 23.703 -34.594 -4.738 1 80.81 99 SER B N 1
ATOM 5939 C CA . SER B 1 99 ? 22.5 -34.5 -5.562 1 80.81 99 SER B CA 1
ATOM 5940 C C . SER B 1 99 ? 22.266 -33.062 -6.004 1 80.81 99 SER B C 1
ATOM 5942 O O . SER B 1 99 ? 22.297 -32.125 -5.188 1 80.81 99 SER B O 1
ATOM 5944 N N . HIS B 1 100 ? 22.125 -32.844 -7.277 1 82.75 100 HIS B N 1
ATOM 5945 C CA . HIS B 1 100 ? 21.938 -31.5 -7.801 1 82.75 100 HIS B CA 1
ATOM 5946 C C . HIS B 1 100 ? 20.531 -31.328 -8.367 1 82.75 100 HIS B C 1
ATOM 5948 O O . HIS B 1 100 ? 20.188 -30.266 -8.898 1 82.75 100 HIS B O 1
ATOM 5954 N N . GLY B 1 101 ? 19.672 -32.344 -8.141 1 89.19 101 GLY B N 1
ATOM 5955 C CA . GLY B 1 101 ? 18.359 -32.25 -8.773 1 89.19 101 GLY B CA 1
ATOM 5956 C C . GLY B 1 101 ? 18.438 -32.25 -10.289 1 89.19 101 GLY B C 1
ATOM 5957 O O . GLY B 1 101 ? 19.266 -32.969 -10.875 1 89.19 101 GLY B O 1
ATOM 5958 N N . VAL B 1 102 ? 17.469 -31.656 -10.938 1 91.12 102 VAL B N 1
ATOM 5959 C CA . VAL B 1 102 ? 17.562 -31.438 -12.375 1 91.12 102 VAL B CA 1
ATOM 5960 C C . VAL B 1 102 ? 18.688 -30.453 -12.688 1 91.12 102 VAL B C 1
ATOM 5962 O O . VAL B 1 102 ? 18.656 -29.297 -12.258 1 91.12 102 VAL B O 1
ATOM 5965 N N . PRO B 1 103 ? 19.672 -30.938 -13.352 1 86.44 103 PRO B N 1
ATOM 5966 C CA . PRO B 1 103 ? 20.844 -30.094 -13.578 1 86.44 103 PRO B CA 1
ATOM 5967 C C . PRO B 1 103 ? 20.547 -28.859 -14.43 1 86.44 103 PRO B C 1
ATOM 5969 O O . PRO B 1 103 ? 19.75 -28.938 -15.367 1 86.44 103 PRO B O 1
ATOM 5972 N N . ASP B 1 104 ? 21.125 -27.75 -14.055 1 85.81 104 ASP B N 1
ATOM 5973 C CA . ASP B 1 104 ? 21.156 -26.5 -14.82 1 85.81 104 ASP B CA 1
ATOM 5974 C C . ASP B 1 104 ? 19.766 -25.906 -14.953 1 85.81 104 ASP B C 1
ATOM 5976 O O . ASP B 1 104 ? 19.453 -25.266 -15.961 1 85.81 104 ASP B O 1
ATOM 5980 N N . ALA B 1 105 ? 18.906 -26.312 -14.062 1 91.69 105 ALA B N 1
ATOM 5981 C CA . ALA B 1 105 ? 17.625 -25.609 -14.023 1 91.69 105 ALA B CA 1
ATOM 5982 C C . ALA B 1 105 ? 17.781 -24.188 -13.516 1 91.69 105 ALA B C 1
ATOM 5984 O O . ALA B 1 105 ? 18.781 -23.859 -12.875 1 91.69 105 ALA B O 1
ATOM 5985 N N . TYR B 1 106 ? 16.891 -23.297 -13.859 1 94.06 106 TYR B N 1
ATOM 5986 C CA . TYR B 1 106 ? 16.953 -21.891 -13.484 1 94.06 106 TYR B CA 1
ATOM 5987 C C . TYR B 1 106 ? 17.094 -21.734 -11.969 1 94.06 106 TYR B C 1
ATOM 5989 O O . TYR B 1 106 ? 17.906 -20.953 -11.492 1 94.06 106 TYR B O 1
ATOM 5997 N N . PHE B 1 107 ? 16.281 -22.469 -11.195 1 95.81 107 PHE B N 1
ATOM 5998 C CA . PHE B 1 107 ? 16.391 -22.5 -9.742 1 95.81 107 PHE B CA 1
ATOM 5999 C C . PHE B 1 107 ? 17.125 -23.75 -9.273 1 95.81 107 PHE B C 1
ATOM 6001 O O . PHE B 1 107 ? 16.875 -24.859 -9.766 1 95.81 107 PHE B O 1
ATOM 6008 N N . PRO B 1 108 ? 18.031 -23.609 -8.367 1 94 108 PRO B N 1
ATOM 6009 C CA . PRO B 1 108 ? 18.781 -24.766 -7.879 1 94 108 PRO B CA 1
ATOM 6010 C C . PRO B 1 108 ? 17.984 -25.625 -6.895 1 94 108 PRO B C 1
ATOM 6012 O O . PRO B 1 108 ? 16.922 -25.188 -6.426 1 94 108 PRO B O 1
ATOM 6015 N N . LEU B 1 109 ? 18.469 -26.828 -6.742 1 94.5 109 LEU B N 1
ATOM 6016 C CA . LEU B 1 109 ? 17.922 -27.672 -5.688 1 94.5 109 LEU B CA 1
ATOM 6017 C C . LEU B 1 109 ? 18.172 -27.047 -4.312 1 94.5 109 LEU B C 1
ATOM 6019 O O . LEU B 1 109 ? 19.297 -26.656 -3.996 1 94.5 109 LEU B O 1
ATOM 6023 N N . ARG B 1 110 ? 17.078 -26.828 -3.568 1 94.38 110 ARG B N 1
ATOM 6024 C CA . ARG B 1 110 ? 17.172 -26.359 -2.191 1 94.38 110 ARG B CA 1
ATOM 6025 C C . ARG B 1 110 ? 17 -27.516 -1.206 1 94.38 110 ARG B C 1
ATOM 6027 O O . ARG B 1 110 ? 16.203 -28.422 -1.435 1 94.38 110 ARG B O 1
ATOM 6034 N N . ARG B 1 111 ? 17.734 -27.391 -0.087 1 91.25 111 ARG B N 1
ATOM 6035 C CA . ARG B 1 111 ? 17.766 -28.531 0.822 1 91.25 111 ARG B CA 1
ATOM 6036 C C . ARG B 1 111 ? 17.203 -28.172 2.189 1 91.25 111 ARG B C 1
ATOM 6038 O O . ARG B 1 111 ? 17.172 -26.984 2.557 1 91.25 111 ARG B O 1
ATOM 6045 N N . GLY B 1 112 ? 16.703 -29.172 2.885 1 88.81 112 GLY B N 1
ATOM 6046 C CA . GLY B 1 112 ? 16.438 -29.109 4.312 1 88.81 112 GLY B CA 1
ATOM 6047 C C . GLY B 1 112 ? 15.219 -28.281 4.66 1 88.81 112 GLY B C 1
ATOM 6048 O O . GLY B 1 112 ? 15.273 -27.406 5.527 1 88.81 112 GLY B O 1
ATOM 6049 N N . MET B 1 113 ? 14.094 -28.547 4.035 1 92.25 113 MET B N 1
ATOM 6050 C CA . MET B 1 113 ? 12.898 -27.766 4.344 1 92.25 113 MET B CA 1
ATOM 6051 C C . MET B 1 113 ? 11.695 -28.672 4.559 1 92.25 113 MET B C 1
ATOM 6053 O O . MET B 1 113 ? 11.82 -29.906 4.555 1 92.25 113 MET B O 1
ATOM 6057 N N . ARG B 1 114 ? 10.625 -28.062 4.918 1 92.56 114 ARG B N 1
ATOM 6058 C CA . ARG B 1 114 ? 9.383 -28.797 5.125 1 92.56 114 ARG B CA 1
ATOM 6059 C C . ARG B 1 114 ? 8.422 -28.594 3.957 1 92.56 114 ARG B C 1
ATOM 6061 O O . ARG B 1 114 ? 8.305 -27.5 3.424 1 92.56 114 ARG B O 1
ATOM 6068 N N . VAL B 1 115 ? 7.816 -29.719 3.514 1 94.62 115 VAL B N 1
ATOM 6069 C CA . VAL B 1 115 ? 6.816 -29.672 2.451 1 94.62 115 VAL B CA 1
ATOM 6070 C C . VAL B 1 115 ? 5.523 -30.328 2.93 1 94.62 115 VAL B C 1
ATOM 6072 O O . VAL B 1 115 ? 5.551 -31.391 3.566 1 94.62 115 VAL B O 1
ATOM 6075 N N . THR B 1 116 ? 4.449 -29.625 2.764 1 94.81 116 THR B N 1
ATOM 6076 C CA . THR B 1 116 ? 3.129 -30.203 2.979 1 94.81 116 THR B CA 1
ATOM 6077 C C . THR B 1 116 ? 2.418 -30.438 1.649 1 94.81 116 THR B C 1
ATOM 6079 O O . THR B 1 116 ? 2.367 -29.547 0.801 1 94.81 116 THR B O 1
ATOM 6082 N N . LEU B 1 117 ? 1.955 -31.656 1.452 1 94.19 117 LEU B N 1
ATOM 6083 C CA . LEU B 1 117 ? 1.232 -32 0.233 1 94.19 117 LEU B CA 1
ATOM 6084 C C . LEU B 1 117 ? -0.274 -31.984 0.473 1 94.19 117 LEU B C 1
ATOM 6086 O O . LEU B 1 117 ? -0.74 -32.375 1.542 1 94.19 117 LEU B O 1
ATOM 6090 N N . TYR B 1 118 ? -0.974 -31.5 -0.522 1 94.81 118 TYR B N 1
ATOM 6091 C CA . TYR B 1 118 ? -2.418 -31.359 -0.372 1 94.81 118 TYR B CA 1
ATOM 6092 C C . TYR B 1 118 ? -3.152 -32.094 -1.492 1 94.81 118 TYR B C 1
ATOM 6094 O O . TYR B 1 118 ? -2.719 -32.062 -2.646 1 94.81 118 TYR B O 1
ATOM 6102 N N . GLN B 1 119 ? -4.215 -32.719 -1.079 1 92.69 119 GLN B N 1
ATOM 6103 C CA . GLN B 1 119 ? -5.242 -33.188 -2.002 1 92.69 119 GLN B CA 1
ATOM 6104 C C . GLN B 1 119 ? -6.539 -32.406 -1.831 1 92.69 119 GLN B C 1
ATOM 6106 O O . GLN B 1 119 ? -7.035 -32.25 -0.713 1 92.69 119 GLN B O 1
ATOM 6111 N N . ASP B 1 120 ? -7.043 -31.812 -2.93 1 94.75 120 ASP B N 1
ATOM 6112 C CA . ASP B 1 120 ? -8.273 -31.031 -2.922 1 94.75 120 ASP B CA 1
ATOM 6113 C C . ASP B 1 120 ? -8.141 -29.812 -2.01 1 94.75 120 ASP B C 1
ATOM 6115 O O . ASP B 1 120 ? -7.125 -29.641 -1.33 1 94.75 120 ASP B O 1
ATOM 6119 N N . ALA B 1 121 ? -9.094 -28.953 -2.004 1 96.44 121 ALA B N 1
ATOM 6120 C CA . ALA B 1 121 ? -9.07 -27.719 -1.234 1 96.44 121 ALA B CA 1
ATOM 6121 C C . ALA B 1 121 ? -9.133 -28 0.264 1 96.44 121 ALA B C 1
ATOM 6123 O O . ALA B 1 121 ? -8.539 -27.266 1.064 1 96.44 121 ALA B O 1
ATOM 6124 N N . HIS B 1 122 ? -9.898 -29.062 0.596 1 94.19 122 HIS B N 1
ATOM 6125 C CA . HIS B 1 122 ? -10.117 -29.359 2.008 1 94.19 122 HIS B CA 1
ATOM 6126 C C . HIS B 1 122 ? -10.234 -30.859 2.242 1 94.19 122 HIS B C 1
ATOM 6128 O O . HIS B 1 122 ? -10.828 -31.562 1.434 1 94.19 122 HIS B O 1
ATOM 6134 N N . VAL B 1 123 ? -9.656 -31.328 3.391 1 92.94 123 VAL B N 1
ATOM 6135 C CA . VAL B 1 123 ? -9.758 -32.719 3.832 1 92.94 123 VAL B CA 1
ATOM 6136 C C . VAL B 1 123 ? -10.25 -32.75 5.277 1 92.94 123 VAL B C 1
ATOM 6138 O O . VAL B 1 123 ? -9.461 -32.625 6.215 1 92.94 123 VAL B O 1
ATOM 6141 N N . PRO B 1 124 ? -11.531 -33 5.383 1 89.81 124 PRO B N 1
ATOM 6142 C CA . PRO B 1 124 ? -12.016 -33.156 6.758 1 89.81 124 PRO B CA 1
ATOM 6143 C C . PRO B 1 124 ? -11.312 -34.281 7.516 1 89.81 124 PRO B C 1
ATOM 6145 O O . PRO B 1 124 ? -10.922 -35.281 6.91 1 89.81 124 PRO B O 1
ATOM 6148 N N . GLU B 1 125 ? -11.25 -34.125 8.758 1 85.94 125 GLU B N 1
ATOM 6149 C CA . GLU B 1 125 ? -10.609 -35.125 9.586 1 85.94 125 GLU B CA 1
ATOM 6150 C C . GLU B 1 125 ? -11.305 -36.5 9.453 1 85.94 125 GLU B C 1
ATOM 6152 O O . GLU B 1 125 ? -12.539 -36.562 9.414 1 85.94 125 GLU B O 1
ATOM 6157 N N . GLY B 1 126 ? -10.516 -37.5 9.273 1 83 126 GLY B N 1
ATOM 6158 C CA . GLY B 1 126 ? -11.039 -38.844 9.266 1 83 126 GLY B CA 1
ATOM 6159 C C . GLY B 1 126 ? -11.547 -39.281 7.91 1 83 126 GLY B C 1
ATOM 6160 O O . GLY B 1 126 ? -11.977 -40.438 7.742 1 83 126 GLY B O 1
ATOM 6161 N N . CYS B 1 127 ? -11.523 -38.469 6.922 1 84.75 127 CYS B N 1
ATOM 6162 C CA . CYS B 1 127 ? -12.102 -38.781 5.621 1 84.75 127 CYS B CA 1
ATOM 6163 C C . CYS B 1 127 ? -11.164 -39.656 4.805 1 84.75 127 CYS B C 1
ATOM 6165 O O . CYS B 1 127 ? -11.602 -40.344 3.881 1 84.75 127 CYS B O 1
ATOM 6167 N N . LEU B 1 128 ? -9.859 -39.594 5.117 1 83.44 128 LEU B N 1
ATOM 6168 C CA . LEU B 1 128 ? -8.867 -40.375 4.395 1 83.44 128 LEU B CA 1
ATOM 6169 C C . LEU B 1 128 ? -8.219 -41.406 5.316 1 83.44 128 LEU B C 1
ATOM 6171 O O . LEU B 1 128 ? -8.25 -41.25 6.543 1 83.44 128 LEU B O 1
ATOM 6175 N N . PRO B 1 129 ? -7.738 -42.406 4.773 1 80.5 129 PRO B N 1
ATOM 6176 C CA . PRO B 1 129 ? -7.172 -43.469 5.609 1 80.5 129 PRO B CA 1
ATOM 6177 C C . PRO B 1 129 ? -5.949 -43 6.402 1 80.5 129 PRO B C 1
ATOM 6179 O O . PRO B 1 129 ? -5.227 -42.125 5.961 1 80.5 129 PRO B O 1
ATOM 6182 N N . ASP B 1 130 ? -5.797 -43.688 7.484 1 81.56 130 ASP B N 1
ATOM 6183 C CA . ASP B 1 130 ? -4.602 -43.438 8.289 1 81.56 130 ASP B CA 1
ATOM 6184 C C . ASP B 1 130 ? -3.387 -44.156 7.68 1 81.56 130 ASP B C 1
ATOM 6186 O O . ASP B 1 130 ? -3.459 -45.312 7.305 1 81.56 130 ASP B O 1
ATOM 6190 N N . ILE B 1 131 ? -2.391 -43.375 7.414 1 79.56 131 ILE B N 1
ATOM 6191 C CA . ILE B 1 131 ? -1.154 -43.906 6.852 1 79.56 131 ILE B CA 1
ATOM 6192 C C . ILE B 1 131 ? -0.022 -43.781 7.867 1 79.56 131 ILE B C 1
ATOM 6194 O O . ILE B 1 131 ? 0.241 -42.656 8.359 1 79.56 131 ILE B O 1
ATOM 6198 N N . ARG B 1 132 ? 0.593 -44.875 8.242 1 82.12 132 ARG B N 1
ATOM 6199 C CA . ARG B 1 132 ? 1.735 -44.875 9.156 1 82.12 132 ARG B CA 1
ATOM 6200 C C . ARG B 1 132 ? 3.047 -44.75 8.383 1 82.12 132 ARG B C 1
ATOM 6202 O O . ARG B 1 132 ? 3.307 -45.531 7.469 1 82.12 132 ARG B O 1
ATOM 6209 N N . LEU B 1 133 ? 3.842 -43.781 8.75 1 80.19 133 LEU B N 1
ATOM 6210 C CA . LEU B 1 133 ? 5.129 -43.562 8.102 1 80.19 133 LEU B CA 1
ATOM 6211 C C . LEU B 1 133 ? 6.207 -44.438 8.719 1 80.19 133 LEU B C 1
ATOM 6213 O O . LEU B 1 133 ? 5.992 -45.062 9.766 1 80.19 133 LEU B O 1
ATOM 6217 N N . ASP B 1 134 ? 7.289 -44.531 8.055 1 77.38 134 ASP B N 1
ATOM 6218 C CA . ASP B 1 134 ? 8.391 -45.375 8.492 1 77.38 134 ASP B CA 1
ATOM 6219 C C . ASP B 1 134 ? 8.93 -44.938 9.844 1 77.38 134 ASP B C 1
ATOM 6221 O O . ASP B 1 134 ? 9.422 -45.75 10.633 1 77.38 134 ASP B O 1
ATOM 6225 N N . ASN B 1 135 ? 8.812 -43.688 10.117 1 74.56 135 ASN B N 1
ATOM 6226 C CA . ASN B 1 135 ? 9.336 -43.156 11.375 1 74.56 135 ASN B CA 1
ATOM 6227 C C . ASN B 1 135 ? 8.328 -43.344 12.516 1 74.56 135 ASN B C 1
ATOM 6229 O O . ASN B 1 135 ? 8.586 -42.906 13.641 1 74.56 135 ASN B O 1
ATOM 6233 N N . GLY B 1 136 ? 7.242 -43.938 12.227 1 76.06 136 GLY B N 1
ATOM 6234 C CA . GLY B 1 136 ? 6.262 -44.25 13.25 1 76.06 136 GLY B CA 1
ATOM 6235 C C . GLY B 1 136 ? 5.195 -43.188 13.406 1 76.06 136 GLY B C 1
ATOM 6236 O O . GLY B 1 136 ? 4.184 -43.406 14.078 1 76.06 136 GLY B O 1
ATOM 6237 N N . LEU B 1 137 ? 5.406 -42.156 12.711 1 79.5 137 LEU B N 1
ATOM 6238 C CA . LEU B 1 137 ? 4.445 -41.062 12.82 1 79.5 137 LEU B CA 1
ATOM 6239 C C . LEU B 1 137 ? 3.285 -41.25 11.844 1 79.5 137 LEU B C 1
ATOM 6241 O O . LEU B 1 137 ? 3.406 -42 10.867 1 79.5 137 LEU B O 1
ATOM 6245 N N . GLN B 1 138 ? 2.234 -40.656 12.227 1 82.81 138 GLN B N 1
ATOM 6246 C CA . GLN B 1 138 ? 1.071 -40.688 11.344 1 82.81 138 GLN B CA 1
ATOM 6247 C C . GLN B 1 138 ? 1.135 -39.562 10.312 1 82.81 138 GLN B C 1
ATOM 6249 O O . GLN B 1 138 ? 1.469 -38.406 10.648 1 82.81 138 GLN B O 1
ATOM 6254 N N . TYR B 1 139 ? 0.867 -40 9.055 1 83.88 139 TYR B N 1
ATOM 6255 C CA . TYR B 1 139 ? 0.784 -39 8 1 83.88 139 TYR B CA 1
ATOM 6256 C C . TYR B 1 139 ? -0.361 -38.031 8.266 1 83.88 139 TYR B C 1
ATOM 6258 O O . TYR B 1 139 ? -1.475 -38.438 8.586 1 83.88 139 TYR B O 1
ATOM 6266 N N . GLN B 1 140 ? -0.095 -36.781 8.195 1 82.81 140 GLN B N 1
ATOM 6267 C CA . GLN B 1 140 ? -1.116 -35.781 8.391 1 82.81 140 GLN B CA 1
ATOM 6268 C C . GLN B 1 140 ? -1.598 -35.219 7.051 1 82.81 140 GLN B C 1
ATOM 6270 O O . GLN B 1 140 ? -0.825 -34.594 6.312 1 82.81 140 GLN B O 1
ATOM 6275 N N . HIS B 1 141 ? -2.863 -35.406 6.812 1 84.62 141 HIS B N 1
ATOM 6276 C CA . HIS B 1 141 ? -3.438 -34.875 5.59 1 84.62 141 HIS B CA 1
ATOM 6277 C C . HIS B 1 141 ? -3.604 -33.344 5.691 1 84.62 141 HIS B C 1
ATOM 6279 O O . HIS B 1 141 ? -4.227 -32.844 6.633 1 84.62 141 HIS B O 1
ATOM 6285 N N . GLY B 1 142 ? -3.057 -32.719 4.789 1 85.56 142 GLY B N 1
ATOM 6286 C CA . GLY B 1 142 ? -3.154 -31.25 4.812 1 85.56 142 GLY B CA 1
ATOM 6287 C C . GLY B 1 142 ? -4.504 -30.734 4.355 1 85.56 142 GLY B C 1
ATOM 6288 O O . GLY B 1 142 ? -5.219 -31.422 3.615 1 85.56 142 GLY B O 1
ATOM 6289 N N . GLN B 1 143 ? -4.898 -29.578 4.852 1 94.56 143 GLN B N 1
ATOM 6290 C CA . GLN B 1 143 ? -6.07 -28.812 4.434 1 94.56 143 GLN B CA 1
ATOM 6291 C C . GLN B 1 143 ? -5.668 -27.531 3.73 1 94.56 143 GLN B C 1
ATOM 6293 O O . GLN B 1 143 ? -5.477 -26.5 4.375 1 94.56 143 GLN B O 1
ATOM 6298 N N . CYS B 1 144 ? -5.633 -27.594 2.486 1 97.31 144 CYS B N 1
ATOM 6299 C CA . CYS B 1 144 ? -4.941 -26.594 1.676 1 97.31 144 CYS B CA 1
ATOM 6300 C C . CYS B 1 144 ? -5.52 -25.203 1.916 1 97.31 144 CYS B C 1
ATOM 6302 O O . CYS B 1 144 ? -4.812 -24.297 2.385 1 97.31 144 CYS B O 1
ATOM 6304 N N . TRP B 1 145 ? -6.816 -24.969 1.646 1 97.81 145 TRP B N 1
ATOM 6305 C CA . TRP B 1 145 ? -7.41 -23.641 1.756 1 97.81 145 TRP B CA 1
ATOM 6306 C C . TRP B 1 145 ? -7.441 -23.172 3.209 1 97.81 145 TRP B C 1
ATOM 6308 O O . TRP B 1 145 ? -7.312 -21.984 3.488 1 97.81 145 TRP B O 1
ATOM 6318 N N . ARG B 1 146 ? -7.613 -24.094 4.152 1 96.69 146 ARG B N 1
ATOM 6319 C CA . ARG B 1 146 ? -7.527 -23.734 5.562 1 96.69 146 ARG B CA 1
ATOM 6320 C C . ARG B 1 146 ? -6.121 -23.281 5.93 1 96.69 146 ARG B C 1
ATOM 6322 O O . ARG B 1 146 ? -5.949 -22.297 6.652 1 96.69 146 ARG B O 1
ATOM 6329 N N . ASP B 1 147 ? -5.16 -24.047 5.48 1 97.62 147 ASP B N 1
ATOM 6330 C CA . ASP B 1 147 ? -3.775 -23.672 5.734 1 97.62 147 ASP B CA 1
ATOM 6331 C C . ASP B 1 147 ? -3.449 -22.328 5.102 1 97.62 147 ASP B C 1
ATOM 6333 O O . ASP B 1 147 ? -2.717 -21.516 5.684 1 97.62 147 ASP B O 1
ATOM 6337 N N . MET B 1 148 ? -3.953 -22.094 3.914 1 98.38 148 MET B N 1
ATOM 6338 C CA . MET B 1 148 ? -3.762 -20.797 3.264 1 98.38 148 MET B CA 1
ATOM 6339 C C . MET B 1 148 ? -4.395 -19.672 4.082 1 98.38 148 MET B C 1
ATOM 6341 O O . MET B 1 148 ? -3.785 -18.625 4.277 1 98.38 148 MET B O 1
ATOM 6345 N N . TYR B 1 149 ? -5.613 -19.922 4.539 1 97.88 149 TYR B N 1
ATOM 6346 C CA . TYR B 1 149 ? -6.305 -18.938 5.363 1 97.88 149 TYR B CA 1
ATOM 6347 C C . TYR B 1 149 ? -5.488 -18.578 6.598 1 97.88 149 TYR B C 1
ATOM 6349 O O . TYR B 1 149 ? -5.297 -17.406 6.91 1 97.88 149 TYR B O 1
ATOM 6357 N N . THR B 1 150 ? -5.047 -19.594 7.254 1 97.81 150 THR B N 1
ATOM 6358 C CA . THR B 1 150 ? -4.266 -19.406 8.469 1 97.81 150 THR B CA 1
ATOM 6359 C C . THR B 1 150 ? -2.977 -18.641 8.172 1 97.81 150 THR B C 1
ATOM 6361 O O . THR B 1 150 ? -2.59 -17.75 8.93 1 97.81 150 THR B O 1
ATOM 6364 N N . ALA B 1 151 ? -2.328 -19 7.109 1 98.5 151 ALA B N 1
ATOM 6365 C CA . ALA B 1 151 ? -1.092 -18.328 6.727 1 98.5 151 ALA B CA 1
ATOM 6366 C C . ALA B 1 151 ? -1.345 -16.844 6.422 1 98.5 151 ALA B C 1
ATOM 6368 O O . ALA B 1 151 ? -0.571 -15.984 6.832 1 98.5 151 ALA B O 1
ATOM 6369 N N . ILE B 1 152 ? -2.422 -16.547 5.734 1 98.62 152 ILE B N 1
ATOM 6370 C CA . ILE B 1 152 ? -2.77 -15.18 5.371 1 98.62 152 ILE B CA 1
ATOM 6371 C C . ILE B 1 152 ? -3.096 -14.375 6.629 1 98.62 152 ILE B C 1
ATOM 6373 O O . ILE B 1 152 ? -2.615 -13.25 6.797 1 98.62 152 ILE B O 1
ATOM 6377 N N . ILE B 1 153 ? -3.863 -14.961 7.52 1 97.5 153 ILE B N 1
ATOM 6378 C CA . ILE B 1 153 ? -4.266 -14.273 8.742 1 97.5 153 ILE B CA 1
ATOM 6379 C C . ILE B 1 153 ? -3.031 -13.969 9.586 1 97.5 153 ILE B C 1
ATOM 6381 O O . ILE B 1 153 ? -2.984 -12.945 10.281 1 97.5 153 ILE B O 1
ATOM 6385 N N . GLN B 1 154 ? -2.047 -14.789 9.477 1 97.12 154 GLN B N 1
ATOM 6386 C CA . GLN B 1 154 ? -0.861 -14.641 10.312 1 97.12 154 GLN B CA 1
ATOM 6387 C C . GLN B 1 154 ? 0.183 -13.758 9.633 1 97.12 154 GLN B C 1
ATOM 6389 O O . GLN B 1 154 ? 1.151 -13.336 10.273 1 97.12 154 GLN B O 1
ATOM 6394 N N . ALA B 1 155 ? 0.005 -13.461 8.367 1 97.94 155 ALA B N 1
ATOM 6395 C CA . ALA B 1 155 ? 0.975 -12.648 7.633 1 97.94 155 ALA B CA 1
ATOM 6396 C C . ALA B 1 155 ? 1.101 -11.258 8.25 1 97.94 155 ALA B C 1
ATOM 6398 O O . ALA B 1 155 ? 0.109 -10.68 8.703 1 97.94 155 ALA B O 1
ATOM 6399 N N . ARG B 1 156 ? 2.301 -10.68 8.203 1 96.5 156 ARG B N 1
ATOM 6400 C CA . ARG B 1 156 ? 2.551 -9.375 8.828 1 96.5 156 ARG B CA 1
ATOM 6401 C C . ARG B 1 156 ? 3.244 -8.43 7.855 1 96.5 156 ARG B C 1
ATOM 6403 O O . ARG B 1 156 ? 3.248 -7.215 8.062 1 96.5 156 ARG B O 1
ATOM 6410 N N . ARG B 1 157 ? 3.814 -8.984 6.816 1 97.31 157 ARG B N 1
ATOM 6411 C CA . ARG B 1 157 ? 4.617 -8.141 5.93 1 97.31 157 ARG B CA 1
ATOM 6412 C C . ARG B 1 157 ? 4.098 -8.211 4.496 1 97.31 157 ARG B C 1
ATOM 6414 O O . ARG B 1 157 ? 3.93 -7.176 3.846 1 97.31 157 ARG B O 1
ATOM 6421 N N . LEU B 1 158 ? 3.885 -9.406 4 1 98.19 158 LEU B N 1
ATOM 6422 C CA . LEU B 1 158 ? 3.492 -9.445 2.596 1 98.19 158 LEU B CA 1
ATOM 6423 C C . LEU B 1 158 ? 2.537 -10.609 2.334 1 98.19 158 LEU B C 1
ATOM 6425 O O . LEU B 1 158 ? 2.584 -11.625 3.027 1 98.19 158 LEU B O 1
ATOM 6429 N N . ILE B 1 159 ? 1.691 -10.469 1.407 1 98.81 159 ILE B N 1
ATOM 6430 C CA . ILE B 1 159 ? 0.839 -11.461 0.754 1 98.81 159 ILE B CA 1
ATOM 6431 C C . ILE B 1 159 ? 0.89 -11.266 -0.759 1 98.81 159 ILE B C 1
ATOM 6433 O O . ILE B 1 159 ? 0.365 -10.281 -1.282 1 98.81 159 ILE B O 1
ATOM 6437 N N . TYR B 1 160 ? 1.569 -12.148 -1.487 1 98.88 160 TYR B N 1
ATOM 6438 C CA . TYR B 1 160 ? 1.638 -12.125 -2.945 1 98.88 160 TYR B CA 1
ATOM 6439 C C . TYR B 1 160 ? 0.902 -13.32 -3.541 1 98.88 160 TYR B C 1
ATOM 6441 O O . TYR B 1 160 ? 1.2 -14.469 -3.209 1 98.88 160 TYR B O 1
ATOM 6449 N N . ILE B 1 161 ? -0.077 -13.055 -4.367 1 98.75 161 ILE B N 1
ATOM 6450 C CA . ILE B 1 161 ? -0.883 -14.117 -4.961 1 98.75 161 ILE B CA 1
ATOM 6451 C C . ILE B 1 161 ? -0.809 -14.031 -6.484 1 98.75 161 ILE B C 1
ATOM 6453 O O . ILE B 1 161 ? -1.044 -12.969 -7.066 1 98.75 161 ILE B O 1
ATOM 6457 N N . ALA B 1 162 ? -0.391 -15.055 -7.141 1 98 162 ALA B N 1
ATOM 6458 C CA . ALA B 1 162 ? -0.511 -15.219 -8.586 1 98 162 ALA B CA 1
ATOM 6459 C C . ALA B 1 162 ? -1.542 -16.281 -8.938 1 98 162 ALA B C 1
ATOM 6461 O O . ALA B 1 162 ? -1.606 -17.328 -8.289 1 98 162 ALA B O 1
ATOM 6462 N N . GLY B 1 163 ? -2.395 -15.984 -9.898 1 96.12 163 GLY B N 1
ATOM 6463 C CA . GLY B 1 163 ? -3.408 -16.953 -10.281 1 96.12 163 GLY B CA 1
ATOM 6464 C C . GLY B 1 163 ? -3.934 -16.75 -11.688 1 96.12 163 GLY B C 1
ATOM 6465 O O . GLY B 1 163 ? -3.85 -15.648 -12.234 1 96.12 163 GLY B O 1
ATOM 6466 N N . TRP B 1 164 ? -4.336 -17.891 -12.25 1 94.56 164 TRP B N 1
ATOM 6467 C CA . TRP B 1 164 ? -5.117 -17.828 -13.484 1 94.56 164 TRP B CA 1
ATOM 6468 C C . TRP B 1 164 ? -6.422 -17.078 -13.258 1 94.56 164 TRP B C 1
ATOM 6470 O O . TRP B 1 164 ? -6.793 -16.203 -14.062 1 94.56 164 TRP B O 1
ATOM 6480 N N . SER B 1 165 ? -6.953 -17.359 -12.164 1 93.12 165 SER B N 1
ATOM 6481 C CA . SER B 1 165 ? -8.148 -16.672 -11.68 1 93.12 165 SER B CA 1
ATOM 6482 C C . SER B 1 165 ? -8.117 -16.531 -10.164 1 93.12 165 SER B C 1
ATOM 6484 O O . SER B 1 165 ? -7.711 -17.438 -9.445 1 93.12 165 SER B O 1
ATOM 6486 N N . VAL B 1 166 ? -8.484 -15.359 -9.703 1 95.06 166 VAL B N 1
ATOM 6487 C CA . VAL B 1 166 ? -8.641 -15.062 -8.281 1 95.06 166 VAL B CA 1
ATOM 6488 C C . VAL B 1 166 ? -9.969 -14.344 -8.047 1 95.06 166 VAL B C 1
ATOM 6490 O O . VAL B 1 166 ? -10.188 -13.242 -8.57 1 95.06 166 VAL B O 1
ATOM 6493 N N . PHE B 1 167 ? -10.828 -14.984 -7.27 1 94.62 167 PHE B N 1
ATOM 6494 C CA . PHE B 1 167 ? -12.133 -14.391 -6.988 1 94.62 167 PHE B CA 1
ATOM 6495 C C . PHE B 1 167 ? -12.18 -13.836 -5.57 1 94.62 167 PHE B C 1
ATOM 6497 O O . PHE B 1 167 ? -11.961 -14.57 -4.605 1 94.62 167 PHE B O 1
ATOM 6504 N N . HIS B 1 168 ? -12.531 -12.586 -5.453 1 94.5 168 HIS B N 1
ATOM 6505 C CA . HIS B 1 168 ? -12.516 -11.914 -4.156 1 94.5 168 HIS B CA 1
ATOM 6506 C C . HIS B 1 168 ? -13.641 -12.414 -3.262 1 94.5 168 HIS B C 1
ATOM 6508 O O . HIS B 1 168 ? -13.562 -12.305 -2.037 1 94.5 168 HIS B O 1
ATOM 6514 N N . THR B 1 169 ? -14.688 -13.117 -3.76 1 94.44 169 THR B N 1
ATOM 6515 C CA . THR B 1 169 ? -15.891 -13.43 -3 1 94.44 169 THR B CA 1
ATOM 6516 C C . THR B 1 169 ? -15.766 -14.805 -2.34 1 94.44 169 THR B C 1
ATOM 6518 O O . THR B 1 169 ? -16.562 -15.156 -1.469 1 94.44 169 THR B O 1
ATOM 6521 N N . ILE B 1 170 ? -14.758 -15.594 -2.738 1 94.5 170 ILE B N 1
ATOM 6522 C CA . ILE B 1 170 ? -14.695 -16.953 -2.217 1 94.5 170 ILE B CA 1
ATOM 6523 C C . ILE B 1 170 ? -14.336 -16.922 -0.733 1 94.5 170 ILE B C 1
ATOM 6525 O O . ILE B 1 170 ? -13.719 -15.969 -0.257 1 94.5 170 ILE B O 1
ATOM 6529 N N . ARG B 1 171 ? -14.797 -18 -0.076 1 95.38 171 ARG B N 1
ATOM 6530 C CA . ARG B 1 171 ? -14.438 -18.219 1.32 1 95.38 171 ARG B CA 1
ATOM 6531 C C . ARG B 1 171 ? -13.539 -19.453 1.464 1 95.38 171 ARG B C 1
ATOM 6533 O O . ARG B 1 171 ? -13.906 -20.547 1.032 1 95.38 171 ARG B O 1
ATOM 6540 N N . LEU B 1 172 ? -12.414 -19.281 2.08 1 96.25 172 LEU B N 1
ATOM 6541 C CA . LEU B 1 172 ? -11.414 -20.344 2.156 1 96.25 172 LEU B CA 1
ATOM 6542 C C . LEU B 1 172 ? -11.797 -21.375 3.219 1 96.25 172 LEU B C 1
ATOM 6544 O O . LEU B 1 172 ? -11.469 -22.547 3.092 1 96.25 172 LEU B O 1
ATOM 6548 N N . VAL B 1 173 ? -12.383 -20.922 4.277 1 95.88 173 VAL B N 1
ATOM 6549 C CA . VAL B 1 173 ? -12.844 -21.828 5.328 1 95.88 173 VAL B CA 1
ATOM 6550 C C . VAL B 1 173 ? -14.367 -21.859 5.359 1 95.88 173 VAL B C 1
ATOM 6552 O O . VAL B 1 173 ? -15.016 -20.812 5.488 1 95.88 173 VAL B O 1
ATOM 6555 N N . ARG B 1 174 ? -14.969 -23.062 5.258 1 93.69 174 ARG B N 1
ATOM 6556 C CA . ARG B 1 174 ? -16.422 -23.141 5.113 1 93.69 174 ARG B CA 1
ATOM 6557 C C . ARG B 1 174 ? -17.031 -24.031 6.191 1 93.69 174 ARG B C 1
ATOM 6559 O O . ARG B 1 174 ? -18.25 -24.078 6.336 1 93.69 174 ARG B O 1
ATOM 6566 N N . ASP B 1 175 ? -16.312 -24.812 6.914 1 86.44 175 ASP B N 1
ATOM 6567 C CA . ASP B 1 175 ? -16.859 -25.781 7.863 1 86.44 175 ASP B CA 1
ATOM 6568 C C . ASP B 1 175 ? -16.75 -25.266 9.297 1 86.44 175 ASP B C 1
ATOM 6570 O O . ASP B 1 175 ? -16.969 -26.016 10.25 1 86.44 175 ASP B O 1
ATOM 6574 N N . GLY B 1 176 ? -16.359 -24.047 9.477 1 78.06 176 GLY B N 1
ATOM 6575 C CA . GLY B 1 176 ? -16.266 -23.516 10.82 1 78.06 176 GLY B CA 1
ATOM 6576 C C . GLY B 1 176 ? -17.594 -23 11.352 1 78.06 176 GLY B C 1
ATOM 6577 O O . GLY B 1 176 ? -18.578 -22.938 10.617 1 78.06 176 GLY B O 1
ATOM 6578 N N . ALA B 1 177 ? -17.578 -22.719 12.695 1 70.69 177 ALA B N 1
ATOM 6579 C CA . ALA B 1 177 ? -18.766 -22.234 13.383 1 70.69 177 ALA B CA 1
ATOM 6580 C C . ALA B 1 177 ? -19.109 -20.812 12.945 1 70.69 177 ALA B C 1
ATOM 6582 O O . ALA B 1 177 ? -20.281 -20.469 12.766 1 70.69 177 ALA B O 1
ATOM 6583 N N . GLU B 1 178 ? -18.094 -20.031 12.766 1 79.31 178 GLU B N 1
ATOM 6584 C CA . GLU B 1 178 ? -18.312 -18.641 12.375 1 79.31 178 GLU B CA 1
ATOM 6585 C C . GLU B 1 178 ? -17.859 -18.406 10.93 1 79.31 178 GLU B C 1
ATOM 6587 O O . GLU B 1 178 ? -16.922 -19.031 10.453 1 79.31 178 GLU B O 1
ATOM 6592 N N . GLU B 1 179 ? -18.672 -17.594 10.352 1 85.38 179 GLU B N 1
ATOM 6593 C CA . GLU B 1 179 ? -18.312 -17.203 8.992 1 85.38 179 GLU B CA 1
ATOM 6594 C C . GLU B 1 179 ? -17.047 -16.359 8.977 1 85.38 179 GLU B C 1
ATOM 6596 O O . GLU B 1 179 ? -16.891 -15.461 9.812 1 85.38 179 GLU B O 1
ATOM 6601 N N . VAL B 1 180 ? -16.172 -16.812 8.133 1 92.06 180 VAL B N 1
ATOM 6602 C CA . VAL B 1 180 ? -14.938 -16.047 7.984 1 92.06 180 VAL B CA 1
ATOM 6603 C C . VAL B 1 180 ? -15.078 -15.055 6.828 1 92.06 180 VAL B C 1
ATOM 6605 O O . VAL B 1 180 ? -15.961 -15.203 5.98 1 92.06 180 VAL B O 1
ATOM 6608 N N . PRO B 1 181 ? -14.273 -13.984 6.805 1 94.62 181 PRO B N 1
ATOM 6609 C CA . PRO B 1 181 ? -14.344 -13.031 5.695 1 94.62 181 PRO B CA 1
ATOM 6610 C C . PRO B 1 181 ? -14.047 -13.672 4.344 1 94.62 181 PRO B C 1
ATOM 6612 O O . PRO B 1 181 ? -13.375 -14.711 4.281 1 94.62 181 PRO B O 1
ATOM 6615 N N . SER B 1 182 ? -14.68 -13.141 3.277 1 96.5 182 SER B N 1
ATOM 6616 C CA . SER B 1 182 ? -14.289 -13.516 1.923 1 96.5 182 SER B CA 1
ATOM 6617 C C . SER B 1 182 ? -12.805 -13.258 1.683 1 96.5 182 SER B C 1
ATOM 6619 O O . SER B 1 182 ? -12.164 -12.531 2.451 1 96.5 182 SER B O 1
ATOM 6621 N N . LEU B 1 183 ? -12.234 -13.891 0.695 1 97.25 183 LEU B N 1
ATOM 6622 C CA . LEU B 1 183 ? -10.82 -13.68 0.372 1 97.25 183 LEU B CA 1
ATOM 6623 C C . LEU B 1 183 ? -10.531 -12.195 0.178 1 97.25 183 LEU B C 1
ATOM 6625 O O . LEU B 1 183 ? -9.531 -11.68 0.697 1 97.25 183 LEU B O 1
ATOM 6629 N N . GLY B 1 184 ? -11.398 -11.469 -0.613 1 97.06 184 GLY B N 1
ATOM 6630 C CA . GLY B 1 184 ? -11.203 -10.039 -0.824 1 97.06 184 GLY B CA 1
ATOM 6631 C C . GLY B 1 184 ? -11.172 -9.242 0.468 1 97.06 184 GLY B C 1
ATOM 6632 O O . GLY B 1 184 ? -10.281 -8.422 0.677 1 97.06 184 GLY B O 1
ATOM 6633 N N . ASP B 1 185 ? -12.109 -9.484 1.314 1 96.62 185 ASP B N 1
ATOM 6634 C CA . ASP B 1 185 ? -12.195 -8.773 2.584 1 96.62 185 ASP B CA 1
ATOM 6635 C C . ASP B 1 185 ? -11.008 -9.102 3.48 1 96.62 185 ASP B C 1
ATOM 6637 O O . ASP B 1 185 ? -10.508 -8.234 4.203 1 96.62 185 ASP B O 1
ATOM 6641 N N . LEU B 1 186 ? -10.641 -10.359 3.441 1 97.69 186 LEU B N 1
ATOM 6642 C CA . LEU B 1 186 ? -9.484 -10.789 4.215 1 97.69 186 LEU B CA 1
ATOM 6643 C C . LEU B 1 186 ? -8.227 -10.047 3.775 1 97.69 186 LEU B C 1
ATOM 6645 O O . LEU B 1 186 ? -7.445 -9.594 4.613 1 97.69 186 LEU B O 1
ATOM 6649 N N . LEU B 1 187 ? -8.016 -9.922 2.486 1 98.25 187 LEU B N 1
ATOM 6650 C CA . LEU B 1 187 ? -6.844 -9.242 1.947 1 98.25 187 LEU B CA 1
ATOM 6651 C C . LEU B 1 187 ? -6.871 -7.754 2.293 1 98.25 187 LEU B C 1
ATOM 6653 O O . LEU B 1 187 ? -5.836 -7.176 2.631 1 98.25 187 LEU B O 1
ATOM 6657 N N . LYS B 1 188 ? -8.031 -7.125 2.215 1 96.56 188 LYS B N 1
ATOM 6658 C CA . LYS B 1 188 ? -8.164 -5.73 2.623 1 96.56 188 LYS B CA 1
ATOM 6659 C C . LYS B 1 188 ? -7.836 -5.555 4.102 1 96.56 188 LYS B C 1
ATOM 6661 O O . LYS B 1 188 ? -7.148 -4.605 4.484 1 96.56 188 LYS B O 1
ATOM 6666 N N . MET B 1 189 ? -8.406 -6.438 4.887 1 96.75 189 MET B N 1
ATOM 6667 C CA . MET B 1 189 ? -8.148 -6.402 6.324 1 96.75 189 MET B CA 1
ATOM 6668 C C . MET B 1 189 ? -6.656 -6.469 6.613 1 96.75 189 MET B C 1
ATOM 6670 O O . MET B 1 189 ? -6.141 -5.691 7.418 1 96.75 189 MET B O 1
ATOM 6674 N N . LYS B 1 190 ? -5.977 -7.402 5.984 1 97.88 190 LYS B N 1
ATOM 6675 C CA . LYS B 1 190 ? -4.539 -7.559 6.207 1 97.88 190 LYS B CA 1
ATOM 6676 C C . LYS B 1 190 ? -3.77 -6.344 5.703 1 97.88 190 LYS B C 1
ATOM 6678 O O . LYS B 1 190 ? -2.762 -5.949 6.293 1 97.88 190 LYS B O 1
ATOM 6683 N N . SER B 1 191 ? -4.191 -5.797 4.582 1 97.5 191 SER B N 1
ATOM 6684 C CA . SER B 1 191 ? -3.582 -4.566 4.094 1 97.5 191 SER B CA 1
ATOM 6685 C C . SER B 1 191 ? -3.67 -3.455 5.137 1 97.5 191 SER B C 1
ATOM 6687 O O . SER B 1 191 ? -2.717 -2.697 5.324 1 97.5 191 SER B O 1
ATOM 6689 N N . GLN B 1 192 ? -4.766 -3.342 5.824 1 96.44 192 GLN B N 1
ATOM 6690 C CA . GLN B 1 192 ? -4.98 -2.318 6.844 1 96.44 192 GLN B CA 1
ATOM 6691 C C . GLN B 1 192 ? -4.141 -2.594 8.086 1 96.44 192 GLN B C 1
ATOM 6693 O O . GLN B 1 192 ? -4.02 -1.735 8.961 1 96.44 192 GLN B O 1
ATOM 6698 N N . GLU B 1 193 ? -3.648 -3.746 8.148 1 97.06 193 GLU B N 1
ATOM 6699 C CA . GLU B 1 193 ? -2.721 -4.07 9.227 1 97.06 193 GLU B CA 1
ATOM 6700 C C . GLU B 1 193 ? -1.276 -3.809 8.812 1 97.06 193 GLU B C 1
ATOM 6702 O O . GLU B 1 193 ? -0.342 -4.129 9.547 1 97.06 193 GLU B O 1
ATOM 6707 N N . GLY B 1 194 ? -1.118 -3.33 7.629 1 95.75 194 GLY B N 1
ATOM 6708 C CA . GLY B 1 194 ? 0.206 -2.93 7.184 1 95.75 194 GLY B CA 1
ATOM 6709 C C . GLY B 1 194 ? 0.862 -3.949 6.27 1 95.75 194 GLY B C 1
ATOM 6710 O O . GLY B 1 194 ? 2.031 -3.803 5.906 1 95.75 194 GLY B O 1
ATOM 6711 N N . VAL B 1 195 ? 0.145 -4.992 5.895 1 97.88 195 VAL B N 1
ATOM 6712 C CA . VAL B 1 195 ? 0.689 -6.035 5.031 1 97.88 195 VAL B CA 1
ATOM 6713 C C . VAL B 1 195 ? 0.646 -5.574 3.574 1 97.88 195 VAL B C 1
ATOM 6715 O O . VAL B 1 195 ? -0.348 -4.996 3.129 1 97.88 195 VAL B O 1
ATOM 6718 N N . ARG B 1 196 ? 1.795 -5.703 2.832 1 98 196 ARG B N 1
ATOM 6719 C CA . ARG B 1 196 ? 1.793 -5.457 1.395 1 98 196 ARG B CA 1
ATOM 6720 C C . ARG B 1 196 ? 1.088 -6.586 0.648 1 98 196 ARG B C 1
ATOM 6722 O O . ARG B 1 196 ? 1.518 -7.742 0.708 1 98 196 ARG B O 1
ATOM 6729 N N . VAL B 1 197 ? -0.004 -6.27 -0.023 1 98.44 197 VAL B N 1
ATOM 6730 C CA . VAL B 1 197 ? -0.79 -7.277 -0.727 1 98.44 197 VAL B CA 1
ATOM 6731 C C . VAL B 1 197 ? -0.727 -7.027 -2.23 1 98.44 197 VAL B C 1
ATOM 6733 O O . VAL B 1 197 ? -1.182 -5.988 -2.713 1 98.44 197 VAL B O 1
ATOM 6736 N N . LEU B 1 198 ? -0.175 -7.914 -2.992 1 98.06 198 LEU B N 1
ATOM 6737 C CA . LEU B 1 198 ? -0.05 -7.816 -4.441 1 98.06 198 LEU B CA 1
ATOM 6738 C C . LEU B 1 198 ? -0.697 -9.016 -5.125 1 98.06 198 LEU B C 1
ATOM 6740 O O . LEU B 1 198 ? -0.422 -10.164 -4.766 1 98.06 198 LEU B O 1
ATOM 6744 N N . LEU B 1 199 ? -1.57 -8.805 -6.078 1 97.69 199 LEU B N 1
ATOM 6745 C CA . LEU B 1 199 ? -2.215 -9.844 -6.871 1 97.69 199 LEU B CA 1
ATOM 6746 C C . LEU B 1 199 ? -1.777 -9.766 -8.328 1 97.69 199 LEU B C 1
ATOM 6748 O O . LEU B 1 199 ? -1.878 -8.703 -8.953 1 97.69 199 LEU B O 1
ATOM 6752 N N . LEU B 1 200 ? -1.191 -10.781 -8.859 1 96.56 200 LEU B N 1
ATOM 6753 C CA . LEU B 1 200 ? -0.843 -10.945 -10.266 1 96.56 200 LEU B CA 1
ATOM 6754 C C . LEU B 1 200 ? -1.774 -11.953 -10.938 1 96.56 200 LEU B C 1
ATOM 6756 O O . LEU B 1 200 ? -1.612 -13.164 -10.781 1 96.56 200 LEU B O 1
ATOM 6760 N N . VAL B 1 201 ? -2.75 -11.453 -11.727 1 94.94 201 VAL B N 1
ATOM 6761 C CA . VAL B 1 201 ? -3.82 -12.289 -12.258 1 94.94 201 VAL B CA 1
ATOM 6762 C C . VAL B 1 201 ? -3.824 -12.219 -13.781 1 94.94 201 VAL B C 1
ATOM 6764 O O . VAL B 1 201 ? -3.57 -11.156 -14.359 1 94.94 201 VAL B O 1
ATOM 6767 N N . TRP B 1 202 ? -4.039 -13.297 -14.414 1 93.12 202 TRP B N 1
ATOM 6768 C CA . TRP B 1 202 ? -4.129 -13.32 -15.867 1 93.12 202 TRP B CA 1
ATOM 6769 C C . TRP B 1 202 ? -5.285 -12.453 -16.359 1 93.12 202 TRP B C 1
ATOM 6771 O O . TRP B 1 202 ? -6.379 -12.492 -15.789 1 93.12 202 TRP B O 1
ATOM 6781 N N . ASP B 1 203 ? -5.012 -11.656 -17.344 1 86.88 203 ASP B N 1
ATOM 6782 C CA . ASP B 1 203 ? -6.027 -10.828 -17.984 1 86.88 203 ASP B CA 1
ATOM 6783 C C . ASP B 1 203 ? -6.742 -11.594 -19.094 1 86.88 203 ASP B C 1
ATOM 6785 O O . ASP B 1 203 ? -6.195 -11.773 -20.188 1 86.88 203 ASP B O 1
ATOM 6789 N N . ASP B 1 204 ? -7.859 -11.969 -18.844 1 74.81 204 ASP B N 1
ATOM 6790 C CA . ASP B 1 204 ? -8.656 -12.656 -19.844 1 74.81 204 ASP B CA 1
ATOM 6791 C C . ASP B 1 204 ? -9.062 -11.703 -20.969 1 74.81 204 ASP B C 1
ATOM 6793 O O . ASP B 1 204 ? -9.859 -10.789 -20.75 1 74.81 204 ASP B O 1
ATOM 6797 N N . PRO B 1 205 ? -8.43 -11.805 -22.094 1 69.69 205 PRO B N 1
ATOM 6798 C CA . PRO B 1 205 ? -8.719 -10.859 -23.172 1 69.69 205 PRO B CA 1
ATOM 6799 C C . PRO B 1 205 ? -10.203 -10.805 -23.531 1 69.69 205 PRO B C 1
ATOM 6801 O O . PRO B 1 205 ? -10.656 -9.844 -24.156 1 69.69 205 PRO B O 1
ATOM 6804 N N . THR B 1 206 ? -10.898 -11.836 -23.234 1 62.66 206 THR B N 1
ATOM 6805 C CA . THR B 1 206 ? -12.312 -11.867 -23.578 1 62.66 206 THR B CA 1
ATOM 6806 C C . THR B 1 206 ? -13.148 -11.148 -22.516 1 62.66 206 THR B C 1
ATOM 6808 O O . THR B 1 206 ? -14.352 -10.977 -22.688 1 62.66 206 THR B O 1
ATOM 6811 N N . SER B 1 207 ? -12.531 -10.625 -21.406 1 49.41 207 SER B N 1
ATOM 6812 C CA . SER B 1 207 ? -13.242 -9.953 -20.312 1 49.41 207 SER B CA 1
ATOM 6813 C C . SER B 1 207 ? -13.57 -8.508 -20.672 1 49.41 207 SER B C 1
ATOM 6815 O O . SER B 1 207 ? -14.32 -7.844 -19.953 1 49.41 207 SER B O 1
ATOM 6817 N N . GLU B 1 208 ? -13.109 -7.824 -21.656 1 49.5 208 GLU B N 1
ATOM 6818 C CA . GLU B 1 208 ? -13.297 -6.398 -21.922 1 49.5 208 GLU B CA 1
ATOM 6819 C C . GLU B 1 208 ? -14.773 -6.02 -21.875 1 49.5 208 GLU B C 1
ATOM 6821 O O . GLU B 1 208 ? -15.648 -6.848 -22.141 1 49.5 208 GLU B O 1
ATOM 6826 N N . THR B 1 209 ? -15 -4.801 -21.125 1 42.06 209 THR B N 1
ATOM 6827 C CA . THR B 1 209 ? -16.234 -4.102 -20.797 1 42.06 209 THR B CA 1
ATOM 6828 C C . THR B 1 209 ? -17.141 -3.977 -22.016 1 42.06 209 THR B C 1
ATOM 6830 O O . THR B 1 209 ? -16.969 -3.066 -22.828 1 42.06 209 THR B O 1
ATOM 6833 N N . ILE B 1 210 ? -17.328 -4.91 -22.859 1 32.25 210 ILE B N 1
ATOM 6834 C CA . ILE B 1 210 ? -18.531 -4.52 -23.609 1 32.25 210 ILE B CA 1
ATOM 6835 C C . ILE B 1 210 ? -19.625 -4.09 -22.625 1 32.25 210 ILE B C 1
ATOM 6837 O O . ILE B 1 210 ? -19.75 -4.668 -21.547 1 32.25 210 ILE B O 1
ATOM 6841 N N . ILE B 1 211 ? -20.297 -3.203 -22.922 1 32.59 211 ILE B N 1
ATOM 6842 C CA . ILE B 1 211 ? -21.531 -2.727 -22.312 1 32.59 211 ILE B CA 1
ATOM 6843 C C . ILE B 1 211 ? -22.344 -3.916 -21.812 1 32.59 211 ILE B C 1
ATOM 6845 O O . ILE B 1 211 ? -22.781 -4.754 -22.625 1 32.59 211 ILE B O 1
ATOM 6849 N N . GLY B 1 212 ? -22.281 -4.367 -20.5 1 36.88 212 GLY B N 1
ATOM 6850 C CA . GLY B 1 212 ? -23.188 -5.242 -19.766 1 36.88 212 GLY B CA 1
ATOM 6851 C C . GLY B 1 212 ? -22.547 -6.527 -19.297 1 36.88 212 GLY B C 1
ATOM 6852 O O . GLY B 1 212 ? -23.031 -7.164 -18.359 1 36.88 212 GLY B O 1
ATOM 6853 N N . ARG B 1 213 ? -21.688 -7.266 -20.203 1 39.72 213 ARG B N 1
ATOM 6854 C CA . ARG B 1 213 ? -21.328 -8.609 -19.766 1 39.72 213 ARG B CA 1
ATOM 6855 C C . ARG B 1 213 ? -19.969 -8.602 -19.062 1 39.72 213 ARG B C 1
ATOM 6857 O O . ARG B 1 213 ? -18.953 -8.273 -19.688 1 39.72 213 ARG B O 1
ATOM 6864 N N . MET B 1 214 ? -19.719 -8.586 -17.75 1 45.66 214 MET B N 1
ATOM 6865 C CA . MET B 1 214 ? -18.562 -8.516 -16.875 1 45.66 214 MET B CA 1
ATOM 6866 C C . MET B 1 214 ? -17.781 -9.82 -16.891 1 45.66 214 MET B C 1
ATOM 6868 O O . MET B 1 214 ? -16.641 -9.875 -16.438 1 45.66 214 MET B O 1
ATOM 6872 N N . ASP B 1 215 ? -18.25 -11.039 -17.234 1 48.88 215 ASP B N 1
ATOM 6873 C CA . ASP B 1 215 ? -17.531 -12.297 -17.109 1 48.88 215 ASP B CA 1
ATOM 6874 C C . ASP B 1 215 ? -16.984 -12.758 -18.453 1 48.88 215 ASP B C 1
ATOM 6876 O O . ASP B 1 215 ? -17.719 -12.82 -19.438 1 48.88 215 ASP B O 1
ATOM 6880 N N . GLY B 1 216 ? -15.672 -12.844 -18.703 1 45.5 216 GLY B N 1
ATOM 6881 C CA . GLY B 1 216 ? -15.055 -13.391 -19.891 1 45.5 216 GLY B CA 1
ATOM 6882 C C . GLY B 1 216 ? -15.484 -14.82 -20.188 1 45.5 216 GLY B C 1
ATOM 6883 O O . GLY B 1 216 ? -16.125 -15.461 -19.344 1 45.5 216 GLY B O 1
ATOM 6884 N N . TYR B 1 217 ? -15.172 -15.297 -21.422 1 48.47 217 TYR B N 1
ATOM 6885 C CA . TYR B 1 217 ? -15.492 -16.656 -21.859 1 48.47 217 TYR B CA 1
ATOM 6886 C C . TYR B 1 217 ? -14.953 -17.688 -20.875 1 48.47 217 TYR B C 1
ATOM 6888 O O . TYR B 1 217 ? -15.594 -18.703 -20.625 1 48.47 217 TYR B O 1
ATOM 6896 N N . MET B 1 218 ? -13.914 -17.188 -20.219 1 59.53 218 MET B N 1
ATOM 6897 C CA . MET B 1 218 ? -13.281 -18.141 -19.312 1 59.53 218 MET B CA 1
ATOM 6898 C C . MET B 1 218 ? -13.758 -17.938 -17.891 1 59.53 218 MET B C 1
ATOM 6900 O O . MET B 1 218 ? -13.336 -18.641 -16.969 1 59.53 218 MET B O 1
ATOM 6904 N N . ARG B 1 219 ? -14.625 -16.922 -17.656 1 63.97 219 ARG B N 1
ATOM 6905 C CA . ARG B 1 219 ? -15.289 -16.641 -16.391 1 63.97 219 ARG B CA 1
ATOM 6906 C C . ARG B 1 219 ? -14.273 -16.453 -15.273 1 63.97 219 ARG B C 1
ATOM 6908 O O . ARG B 1 219 ? -14.43 -17 -14.18 1 63.97 219 ARG B O 1
ATOM 6915 N N . THR B 1 220 ? -13.141 -15.812 -15.523 1 74.56 220 THR B N 1
ATOM 6916 C CA . THR B 1 220 ? -12.094 -15.594 -14.531 1 74.56 220 THR B CA 1
ATOM 6917 C C . THR B 1 220 ? -12.484 -14.484 -13.562 1 74.56 220 THR B C 1
ATOM 6919 O O . THR B 1 220 ? -11.891 -14.336 -12.492 1 74.56 220 THR B O 1
ATOM 6922 N N . ARG B 1 221 ? -13.469 -13.711 -13.82 1 75.44 221 ARG B N 1
ATOM 6923 C CA . ARG B 1 221 ? -13.961 -12.609 -13.016 1 75.44 221 ARG B CA 1
ATOM 6924 C C . ARG B 1 221 ? -12.836 -11.648 -12.641 1 75.44 221 ARG B C 1
ATOM 6926 O O . ARG B 1 221 ? -12.797 -11.133 -11.523 1 75.44 221 ARG B O 1
ATOM 6933 N N . ASP B 1 222 ? -11.859 -11.594 -13.477 1 83.88 222 ASP B N 1
ATOM 6934 C CA . ASP B 1 222 ? -10.672 -10.789 -13.234 1 83.88 222 ASP B CA 1
ATOM 6935 C C . ASP B 1 222 ? -11.023 -9.305 -13.117 1 83.88 222 ASP B C 1
ATOM 6937 O O . ASP B 1 222 ? -10.578 -8.625 -12.188 1 83.88 222 ASP B O 1
ATOM 6941 N N . GLU B 1 223 ? -11.906 -8.805 -13.922 1 84.88 223 GLU B N 1
ATOM 6942 C CA . GLU B 1 223 ? -12.273 -7.395 -13.891 1 84.88 223 GLU B CA 1
ATOM 6943 C C . GLU B 1 223 ? -13.086 -7.066 -12.641 1 84.88 223 GLU B C 1
ATOM 6945 O O . GLU B 1 223 ? -12.961 -5.973 -12.078 1 84.88 223 GLU B O 1
ATOM 6950 N N . GLU B 1 224 ? -13.922 -7.992 -12.297 1 87.12 224 GLU B N 1
ATOM 6951 C CA . GLU B 1 224 ? -14.695 -7.797 -11.07 1 87.12 224 GLU B CA 1
ATOM 6952 C C . GLU B 1 224 ? -13.781 -7.68 -9.852 1 87.12 224 GLU B C 1
ATOM 6954 O O . GLU B 1 224 ? -13.984 -6.809 -9.008 1 87.12 224 GLU B O 1
ATOM 6959 N N . THR B 1 225 ? -12.859 -8.57 -9.789 1 90.94 225 THR B N 1
ATOM 6960 C CA . THR B 1 225 ? -11.906 -8.547 -8.688 1 90.94 225 THR B CA 1
ATOM 6961 C C . THR B 1 225 ? -11.086 -7.258 -8.703 1 90.94 225 THR B C 1
ATOM 6963 O O . THR B 1 225 ? -10.836 -6.656 -7.66 1 90.94 225 THR B O 1
ATOM 6966 N N . ARG B 1 226 ? -10.695 -6.848 -9.875 1 91.56 226 ARG B N 1
ATOM 6967 C CA . ARG B 1 226 ? -9.969 -5.59 -10.008 1 91.56 226 ARG B CA 1
ATOM 6968 C C . ARG B 1 226 ? -10.797 -4.418 -9.5 1 91.56 226 ARG B C 1
ATOM 6970 O O . ARG B 1 226 ? -10.289 -3.543 -8.797 1 91.56 226 ARG B O 1
ATOM 6977 N N . ARG B 1 227 ? -12.062 -4.355 -9.828 1 89.19 227 ARG B N 1
ATOM 6978 C CA . ARG B 1 227 ? -12.953 -3.285 -9.398 1 89.19 227 ARG B CA 1
ATOM 6979 C C . ARG B 1 227 ? -13.117 -3.283 -7.883 1 89.19 227 ARG B C 1
ATOM 6981 O O . ARG B 1 227 ? -13.195 -2.221 -7.262 1 89.19 227 ARG B O 1
ATOM 6988 N N . PHE B 1 228 ? -13.18 -4.406 -7.402 1 92.75 228 PHE B N 1
ATOM 6989 C CA . PHE B 1 228 ? -13.312 -4.539 -5.957 1 92.75 228 PHE B CA 1
ATOM 6990 C C . PHE B 1 228 ? -12.148 -3.877 -5.238 1 92.75 228 PHE B C 1
ATOM 6992 O O . PHE B 1 228 ? -12.32 -3.285 -4.168 1 92.75 228 PHE B O 1
ATOM 6999 N N . PHE B 1 229 ? -10.906 -3.947 -5.832 1 92.38 229 PHE B N 1
ATOM 7000 C CA . PHE B 1 229 ? -9.703 -3.439 -5.172 1 92.38 229 PHE B CA 1
ATOM 7001 C C . PHE B 1 229 ? -9.312 -2.08 -5.738 1 92.38 229 PHE B C 1
ATOM 7003 O O . PHE B 1 229 ? -8.227 -1.568 -5.441 1 92.38 229 PHE B O 1
ATOM 7010 N N . LYS B 1 230 ? -9.992 -1.468 -6.641 1 85.44 230 LYS B N 1
ATOM 7011 C CA . LYS B 1 230 ? -9.656 -0.241 -7.355 1 85.44 230 LYS B CA 1
ATOM 7012 C C . LYS B 1 230 ? -9.25 0.866 -6.387 1 85.44 230 LYS B C 1
ATOM 7014 O O . LYS B 1 230 ? -8.312 1.62 -6.652 1 85.44 230 LYS B O 1
ATOM 7019 N N . HIS B 1 231 ? -9.789 1.085 -5.2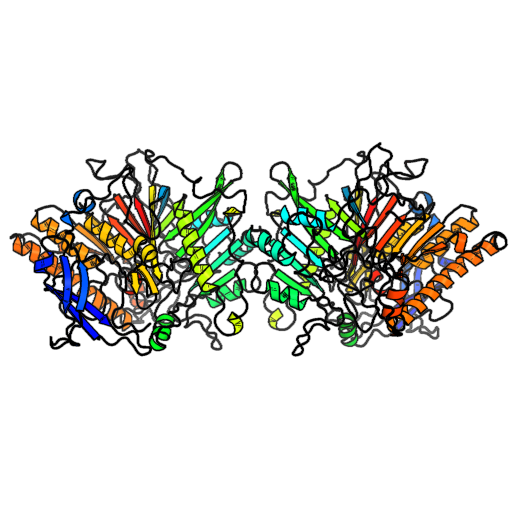62 1 81.38 231 HIS B N 1
ATOM 7020 C CA . HIS B 1 231 ? -9.461 2.148 -4.316 1 81.38 231 HIS B CA 1
ATOM 7021 C C . HIS B 1 231 ? -8.883 1.583 -3.025 1 81.38 231 HIS B C 1
ATOM 7023 O O . HIS B 1 231 ? -9.039 2.178 -1.958 1 81.38 231 HIS B O 1
ATOM 7029 N N . SER B 1 232 ? -8.25 0.498 -3.25 1 90 232 SER B N 1
ATOM 7030 C CA . SER B 1 232 ? -7.613 -0.184 -2.131 1 90 232 SER B CA 1
ATOM 7031 C C . SER B 1 232 ? -6.094 -0.193 -2.283 1 90 232 SER B C 1
ATOM 7033 O O . SER B 1 232 ? -5.578 -0.143 -3.402 1 90 232 SER B O 1
ATOM 7035 N N . PRO B 1 233 ? -5.445 -0.097 -1.164 1 91.56 233 PRO B N 1
ATOM 7036 C CA . PRO B 1 233 ? -3.998 -0.299 -1.249 1 91.56 233 PRO B CA 1
ATOM 7037 C C . PRO B 1 233 ? -3.625 -1.693 -1.747 1 91.56 233 PRO B C 1
ATOM 7039 O O . PRO B 1 233 ? -2.469 -1.938 -2.1 1 91.56 233 PRO B O 1
ATOM 7042 N N . VAL B 1 234 ? -4.559 -2.613 -1.731 1 95.06 234 VAL B N 1
ATOM 7043 C CA . VAL B 1 234 ? -4.332 -3.898 -2.383 1 95.06 234 VAL B CA 1
ATOM 7044 C C . VAL B 1 234 ? -4.164 -3.695 -3.887 1 95.06 234 VAL B C 1
ATOM 7046 O O . VAL B 1 234 ? -5.074 -3.201 -4.559 1 95.06 234 VAL B O 1
ATOM 7049 N N . GLN B 1 235 ? -3.021 -4.07 -4.359 1 93.94 235 GLN B N 1
ATOM 7050 C CA . GLN B 1 235 ? -2.75 -3.834 -5.773 1 93.94 235 GLN B CA 1
ATOM 7051 C C . GLN B 1 235 ? -2.986 -5.098 -6.598 1 93.94 235 GLN B C 1
ATOM 7053 O O . GLN B 1 235 ? -2.535 -6.184 -6.227 1 93.94 235 GLN B O 1
ATOM 7058 N N . ILE B 1 236 ? -3.701 -4.969 -7.645 1 94 236 ILE B N 1
ATOM 7059 C CA . ILE B 1 236 ? -3.936 -6.059 -8.586 1 94 236 ILE B CA 1
ATOM 7060 C C . ILE B 1 236 ? -3.426 -5.668 -9.969 1 94 236 ILE B C 1
ATOM 7062 O O . ILE B 1 236 ? -3.705 -4.566 -10.453 1 94 236 ILE B O 1
ATOM 7066 N N . LEU B 1 237 ? -2.588 -6.434 -10.562 1 92.62 237 LEU B N 1
ATOM 7067 C CA . LEU B 1 237 ? -2.154 -6.297 -11.945 1 92.62 237 LEU B CA 1
ATOM 7068 C C . LEU B 1 237 ? -2.773 -7.383 -12.82 1 92.62 237 LEU B C 1
ATOM 7070 O O . LEU B 1 237 ? -2.553 -8.57 -12.586 1 92.62 237 LEU B O 1
ATOM 7074 N N . LEU B 1 238 ? -3.643 -7.039 -13.688 1 90.69 238 LEU B N 1
ATOM 7075 C CA . LEU B 1 238 ? -4.102 -7.949 -14.734 1 90.69 238 LEU B CA 1
ATOM 7076 C C . LEU B 1 238 ? -3.086 -8.031 -15.867 1 90.69 238 LEU B C 1
ATOM 7078 O O . LEU B 1 238 ? -2.771 -7.016 -16.5 1 90.69 238 LEU B O 1
ATOM 7082 N N . CYS B 1 239 ? -2.559 -9.164 -16.094 1 89.38 239 CYS B N 1
ATOM 7083 C CA . CYS B 1 239 ? -1.454 -9.328 -17.031 1 89.38 239 CYS B CA 1
ATOM 7084 C C . CYS B 1 239 ? -1.873 -10.188 -18.219 1 89.38 239 CYS B C 1
ATOM 7086 O O . CYS B 1 239 ? -2.09 -11.391 -18.078 1 89.38 239 CYS B O 1
ATOM 7088 N N . PRO B 1 240 ? -1.937 -9.578 -19.359 1 85.38 240 PRO B N 1
ATOM 7089 C CA . PRO B 1 240 ? -2.156 -10.414 -20.547 1 85.38 240 PRO B CA 1
ATOM 7090 C C . PRO B 1 240 ? -0.926 -11.234 -20.922 1 85.38 240 PRO B C 1
ATOM 7092 O O . PRO B 1 240 ? 0.202 -10.844 -20.609 1 85.38 240 PRO B O 1
ATOM 7095 N N . ARG B 1 241 ? -1.236 -12.32 -21.5 1 87.44 241 ARG B N 1
ATOM 7096 C CA . ARG B 1 241 ? -0.116 -13.039 -22.094 1 87.44 241 ARG B CA 1
ATOM 7097 C C . ARG B 1 241 ? 0.358 -12.359 -23.375 1 87.44 241 ARG B C 1
ATOM 7099 O O . ARG B 1 241 ? -0.455 -11.969 -24.219 1 87.44 241 ARG B O 1
ATOM 7106 N N . SER B 1 242 ? 1.656 -12.016 -23.422 1 78.25 242 SER B N 1
ATOM 7107 C CA . SER B 1 242 ? 2.152 -11.258 -24.562 1 78.25 242 SER B CA 1
ATOM 7108 C C . SER B 1 242 ? 3.404 -11.898 -25.156 1 78.25 242 SER B C 1
ATOM 7110 O O . SER B 1 242 ? 4.207 -12.492 -24.422 1 78.25 242 SER B O 1
ATOM 7112 N N . ALA B 1 243 ? 3.361 -11.82 -26.469 1 74.31 243 ALA B N 1
ATOM 7113 C CA . ALA B 1 243 ? 4.582 -12.188 -27.172 1 74.31 243 ALA B CA 1
ATOM 7114 C C . ALA B 1 243 ? 5.543 -11 -27.266 1 74.31 243 ALA B C 1
ATOM 7116 O O . ALA B 1 243 ? 5.215 -9.898 -26.828 1 74.31 243 ALA B O 1
ATOM 7117 N N . GLY B 1 244 ? 6.703 -11.312 -27.594 1 69.44 244 GLY B N 1
ATOM 7118 C CA . GLY B 1 244 ? 7.691 -10.25 -27.719 1 69.44 244 GLY B CA 1
ATOM 7119 C C . GLY B 1 244 ? 7.305 -9.203 -28.75 1 69.44 244 GLY B C 1
ATOM 7120 O O . GLY B 1 244 ? 6.57 -9.492 -29.688 1 69.44 244 GLY B O 1
ATOM 7121 N N . LYS B 1 245 ? 7.711 -7.969 -28.531 1 62.53 245 LYS B N 1
ATOM 7122 C CA . LYS B 1 245 ? 7.438 -6.867 -29.453 1 62.53 245 LYS B CA 1
ATOM 7123 C C . LYS B 1 245 ? 8 -7.156 -30.844 1 62.53 245 LYS B C 1
ATOM 7125 O O . LYS B 1 245 ? 7.488 -6.645 -31.844 1 62.53 245 LYS B O 1
ATOM 7130 N N . ARG B 1 246 ? 8.938 -8.031 -30.891 1 57.16 246 ARG B N 1
ATOM 7131 C CA . ARG B 1 246 ? 9.602 -8.289 -32.156 1 57.16 246 ARG B CA 1
ATOM 7132 C C . ARG B 1 246 ? 8.93 -9.445 -32.906 1 57.16 246 ARG B C 1
ATOM 7134 O O . ARG B 1 246 ? 9.289 -9.75 -34.031 1 57.16 246 ARG B O 1
ATOM 7141 N N . HIS B 1 247 ? 7.949 -9.938 -32.219 1 63.41 247 HIS B N 1
ATOM 7142 C CA . HIS B 1 247 ? 7.203 -11 -32.875 1 63.41 247 HIS B CA 1
ATOM 7143 C C . HIS B 1 247 ? 6.195 -10.43 -33.875 1 63.41 247 HIS B C 1
ATOM 7145 O O . HIS B 1 247 ? 5.867 -9.242 -33.812 1 63.41 247 HIS B O 1
ATOM 7151 N N . SER B 1 248 ? 5.883 -11.273 -34.812 1 65 248 SER B N 1
ATOM 7152 C CA . SER B 1 248 ? 4.891 -10.867 -35.812 1 65 248 SER B CA 1
ATOM 7153 C C . SER B 1 248 ? 3.566 -10.5 -35.156 1 65 248 SER B C 1
ATOM 7155 O O . SER B 1 248 ? 3.27 -10.961 -34.062 1 65 248 SER B O 1
ATOM 7157 N N . TRP B 1 249 ? 2.895 -9.664 -35.781 1 65.12 249 TRP B N 1
ATOM 7158 C CA . TRP B 1 249 ? 1.573 -9.266 -35.281 1 65.12 249 TRP B CA 1
ATOM 7159 C C . TRP B 1 249 ? 0.674 -10.484 -35.094 1 65.12 249 TRP B C 1
ATOM 7161 O O . TRP B 1 249 ? -0.134 -10.523 -34.188 1 65.12 249 TRP B O 1
ATOM 7171 N N . VAL B 1 250 ? 0.836 -11.438 -36.031 1 58.28 250 VAL B N 1
ATOM 7172 C CA . VAL B 1 250 ? 0.035 -12.648 -35.938 1 58.28 250 VAL B CA 1
ATOM 7173 C C . VAL B 1 250 ? 0.396 -13.414 -34.656 1 58.28 250 VAL B C 1
ATOM 7175 O O . VAL B 1 250 ? -0.488 -13.883 -33.938 1 58.28 250 VAL B O 1
ATOM 7178 N N . LYS B 1 251 ? 1.624 -13.422 -34.406 1 69.5 251 LYS B N 1
ATOM 7179 C CA . LYS B 1 251 ? 2.072 -14.133 -33.219 1 69.5 251 LYS B CA 1
ATOM 7180 C C . LYS B 1 251 ? 1.656 -13.391 -31.938 1 69.5 251 LYS B C 1
ATOM 7182 O O . LYS B 1 251 ? 1.312 -14.016 -30.938 1 69.5 251 LYS B O 1
ATOM 7187 N N . GLN B 1 252 ? 1.691 -12.164 -32.031 1 70.62 252 GLN B N 1
ATOM 7188 C CA . GLN B 1 252 ? 1.271 -11.352 -30.891 1 70.62 252 GLN B CA 1
ATOM 7189 C C . GLN B 1 252 ? -0.212 -11.547 -30.594 1 70.62 252 GLN B C 1
ATOM 7191 O O . GLN B 1 252 ? -0.598 -11.719 -29.438 1 70.62 252 GLN B O 1
ATOM 7196 N N . LYS B 1 253 ? -0.961 -11.594 -31.609 1 66.69 253 LYS B N 1
ATOM 7197 C CA . LYS B 1 253 ? -2.398 -11.789 -31.453 1 66.69 253 LYS B CA 1
ATOM 7198 C C . LYS B 1 253 ? -2.711 -13.203 -30.953 1 66.69 253 LYS B C 1
ATOM 7200 O O . LYS B 1 253 ? -3.562 -13.391 -30.094 1 66.69 253 LYS B O 1
ATOM 7205 N N . GLU B 1 254 ? -1.991 -14.133 -31.531 1 67.81 254 GLU B N 1
ATOM 7206 C CA . GLU B 1 254 ? -2.182 -15.516 -31.109 1 67.81 254 GLU B CA 1
ATOM 7207 C C . GLU B 1 254 ? -1.843 -15.695 -29.641 1 67.81 254 GLU B C 1
ATOM 7209 O O . GLU B 1 254 ? -2.639 -16.25 -28.875 1 67.81 254 GLU B O 1
ATOM 7214 N N . THR B 1 255 ? -0.747 -15.211 -29.312 1 70.75 255 THR B N 1
ATOM 7215 C CA . THR B 1 255 ? -0.281 -15.375 -27.938 1 70.75 255 THR B CA 1
ATOM 7216 C C . THR B 1 255 ? -1.222 -14.68 -26.953 1 70.75 255 THR B C 1
ATOM 7218 O O . THR B 1 255 ? -1.543 -15.227 -25.906 1 70.75 255 THR B O 1
ATOM 7221 N N . GLY B 1 256 ? -1.684 -13.586 -27.281 1 73.81 256 GLY B N 1
ATOM 7222 C CA . GLY B 1 256 ? -2.531 -12.797 -26.406 1 73.81 256 GLY B CA 1
ATOM 7223 C C . GLY B 1 256 ? -3.934 -13.359 -26.266 1 73.81 256 GLY B C 1
ATOM 7224 O O . GLY B 1 256 ? -4.57 -13.195 -25.219 1 73.81 256 GLY B O 1
ATOM 7225 N N . THR B 1 257 ? -4.336 -14.117 -27.25 1 72.12 257 THR B N 1
ATOM 7226 C CA . THR B 1 257 ? -5.723 -14.562 -27.25 1 72.12 257 THR B CA 1
ATOM 7227 C C . THR B 1 257 ? -5.82 -16.031 -26.875 1 72.12 257 THR B C 1
ATOM 7229 O O . THR B 1 257 ? -6.84 -16.484 -26.344 1 72.12 257 THR B O 1
ATOM 7232 N N . THR B 1 258 ? -4.703 -16.75 -27.062 1 78.12 258 THR B N 1
ATOM 7233 C CA . THR B 1 258 ? -4.805 -18.203 -26.969 1 78.12 258 THR B CA 1
ATOM 7234 C C . THR B 1 258 ? -4.203 -18.703 -25.656 1 78.12 258 THR B C 1
ATOM 7236 O O . THR B 1 258 ? -4.688 -19.672 -25.078 1 78.12 258 THR B O 1
ATOM 7239 N N . TYR B 1 259 ? -3.199 -18.016 -25.25 1 88.44 259 TYR B N 1
ATOM 7240 C CA . TYR B 1 259 ? -2.463 -18.562 -24.125 1 88.44 259 TYR B CA 1
ATOM 7241 C C . TYR B 1 259 ? -2.707 -17.75 -22.859 1 88.44 259 TYR B C 1
ATOM 7243 O O . TYR B 1 259 ? -3.244 -16.656 -22.922 1 88.44 259 TYR B O 1
ATOM 7251 N N . SER B 1 260 ? -2.377 -18.312 -21.719 1 91.94 260 SER B N 1
ATOM 7252 C CA . SER B 1 260 ? -2.713 -17.719 -20.438 1 91.94 260 SER B CA 1
ATOM 7253 C C . SER B 1 260 ? -1.528 -17.766 -19.469 1 91.94 260 SER B C 1
ATOM 7255 O O . SER B 1 260 ? -0.529 -18.438 -19.75 1 91.94 260 SER B O 1
ATOM 7257 N N . HIS B 1 261 ? -1.549 -16.938 -18.531 1 94.75 261 HIS B N 1
ATOM 7258 C CA . HIS B 1 261 ? -0.727 -17.141 -17.344 1 94.75 261 HIS B CA 1
ATOM 7259 C C . HIS B 1 261 ? -1.391 -18.109 -16.375 1 94.75 261 HIS B C 1
ATOM 7261 O O . HIS B 1 261 ? -2.43 -17.781 -15.789 1 94.75 261 HIS B O 1
ATOM 7267 N N . HIS B 1 262 ? -0.72 -19.234 -16.188 1 96.25 262 HIS B N 1
ATOM 7268 C CA . HIS B 1 262 ? -1.403 -20.344 -15.516 1 96.25 262 HIS B CA 1
ATOM 7269 C C . HIS B 1 262 ? -0.693 -20.734 -14.227 1 96.25 262 HIS B C 1
ATOM 7271 O O . HIS B 1 262 ? -0.874 -21.844 -13.727 1 96.25 262 HIS B O 1
ATOM 7277 N N . GLN B 1 263 ? 0.182 -19.859 -13.695 1 97.94 263 GLN B N 1
ATOM 7278 C CA . GLN B 1 263 ? 0.845 -20.109 -12.422 1 97.94 263 GLN B CA 1
ATOM 7279 C C . GLN B 1 263 ? -0.093 -19.844 -11.25 1 97.94 263 GLN B C 1
ATOM 7281 O O . GLN B 1 263 ? -0.851 -18.875 -11.266 1 97.94 263 GLN B O 1
ATOM 7286 N N . LYS B 1 264 ? -0.131 -20.734 -10.25 1 98.06 264 LYS B N 1
ATOM 7287 C CA . LYS B 1 264 ? -0.897 -20.531 -9.023 1 98.06 264 LYS B CA 1
ATOM 7288 C C . LYS B 1 264 ? 0.01 -20.547 -7.801 1 98.06 264 LYS B C 1
ATOM 7290 O O . LYS B 1 264 ? 0.551 -21.609 -7.441 1 98.06 264 LYS B O 1
ATOM 7295 N N . THR B 1 265 ? 0.181 -19.406 -7.133 1 98.69 265 THR B N 1
ATOM 7296 C CA . THR B 1 265 ? 1.021 -19.328 -5.941 1 98.69 265 THR B CA 1
ATOM 7297 C C . THR B 1 265 ? 0.417 -18.391 -4.91 1 98.69 265 THR B C 1
ATOM 7299 O O . THR B 1 265 ? -0.264 -17.422 -5.27 1 98.69 265 THR B O 1
ATOM 7302 N N . VAL B 1 266 ? 0.54 -18.672 -3.688 1 98.88 266 VAL B N 1
ATOM 7303 C CA . VAL B 1 266 ? 0.308 -17.797 -2.545 1 98.88 266 VAL B CA 1
ATOM 7304 C C . VAL B 1 266 ? 1.576 -17.703 -1.698 1 98.88 266 VAL B C 1
ATOM 7306 O O . VAL B 1 266 ? 2.033 -18.703 -1.144 1 98.88 266 VAL B O 1
ATOM 7309 N N . ILE B 1 267 ? 2.182 -16.578 -1.627 1 98.88 267 ILE B N 1
ATOM 7310 C CA . ILE B 1 267 ? 3.428 -16.344 -0.906 1 98.88 267 ILE B CA 1
ATOM 7311 C C . ILE B 1 267 ? 3.168 -15.398 0.268 1 98.88 267 ILE B C 1
ATOM 7313 O O . ILE B 1 267 ? 2.607 -14.312 0.091 1 98.88 267 ILE B O 1
ATOM 7317 N N . VAL B 1 268 ? 3.504 -15.766 1.461 1 98.81 268 VAL B N 1
ATOM 7318 C CA . VAL B 1 268 ? 3.283 -14.961 2.654 1 98.81 268 VAL B CA 1
ATOM 7319 C C . VAL B 1 268 ? 4.488 -15.07 3.586 1 98.81 268 VAL B C 1
ATOM 7321 O O . VAL B 1 268 ? 5.336 -15.945 3.41 1 98.81 268 VAL B O 1
ATOM 7324 N N . ASP B 1 269 ? 4.648 -14.117 4.438 1 97.81 269 ASP B N 1
ATOM 7325 C CA . ASP B 1 269 ? 5.598 -14.289 5.535 1 97.81 269 ASP B CA 1
ATOM 7326 C C . ASP B 1 269 ? 4.969 -15.062 6.691 1 97.81 269 ASP B C 1
ATOM 7328 O O . ASP B 1 269 ? 3.754 -15 6.895 1 97.81 269 ASP B O 1
ATOM 7332 N N . ALA B 1 270 ? 5.758 -15.828 7.363 1 96.94 270 ALA B N 1
ATOM 7333 C CA . ALA B 1 270 ? 5.328 -16.625 8.508 1 96.94 270 ALA B CA 1
ATOM 7334 C C . ALA B 1 270 ? 6.305 -16.484 9.672 1 96.94 270 ALA B C 1
ATOM 7336 O O . ALA B 1 270 ? 7.422 -15.992 9.5 1 96.94 270 ALA B O 1
ATOM 7337 N N . ASP B 1 271 ? 5.84 -16.906 10.844 1 94.81 271 ASP B N 1
ATOM 7338 C CA . ASP B 1 271 ? 6.645 -16.828 12.062 1 94.81 271 ASP B CA 1
ATOM 7339 C C . ASP B 1 271 ? 7.852 -17.75 11.977 1 94.81 271 ASP B C 1
ATOM 7341 O O . ASP B 1 271 ? 7.711 -18.938 11.688 1 94.81 271 ASP B O 1
ATOM 7345 N N . ALA B 1 272 ? 9.023 -17.25 12.156 1 93.06 272 ALA B N 1
ATOM 7346 C CA . ALA B 1 272 ? 10.266 -18.031 12.141 1 93.06 272 ALA B CA 1
ATOM 7347 C C . ALA B 1 272 ? 10.828 -18.188 13.555 1 93.06 272 ALA B C 1
ATOM 7349 O O . ALA B 1 272 ? 11.914 -18.734 13.734 1 93.06 272 ALA B O 1
ATOM 7350 N N . GLY B 1 273 ? 10.117 -17.656 14.547 1 89.56 273 GLY B N 1
ATOM 7351 C CA . GLY B 1 273 ? 10.617 -17.641 15.914 1 89.56 273 GLY B CA 1
ATOM 7352 C C . GLY B 1 273 ? 11.484 -16.438 16.219 1 89.56 273 GLY B C 1
ATOM 7353 O O . GLY B 1 273 ? 12.039 -15.82 15.305 1 89.56 273 GLY B O 1
ATOM 7354 N N . GLY B 1 274 ? 11.555 -15.906 17.5 1 88.12 274 GLY B N 1
ATOM 7355 C CA . GLY B 1 274 ? 12.391 -14.797 17.938 1 88.12 274 GLY B CA 1
ATOM 7356 C C . GLY B 1 274 ? 11.992 -13.469 17.312 1 88.12 274 GLY B C 1
ATOM 7357 O O . GLY B 1 274 ? 12.859 -12.672 16.938 1 88.12 274 GLY B O 1
ATOM 7358 N N . ASN B 1 275 ? 10.773 -13.266 17.047 1 86.25 275 ASN B N 1
ATOM 7359 C CA . ASN B 1 275 ? 10.227 -12.062 16.438 1 86.25 275 ASN B CA 1
ATOM 7360 C C . ASN B 1 275 ? 10.742 -11.883 15.008 1 86.25 275 ASN B C 1
ATOM 7362 O O . ASN B 1 275 ? 10.891 -10.75 14.539 1 86.25 275 ASN B O 1
ATOM 7366 N N . ARG B 1 276 ? 11.102 -13.008 14.453 1 91.81 276 ARG B N 1
ATOM 7367 C CA . ARG B 1 276 ? 11.547 -13 13.062 1 91.81 276 ARG B CA 1
ATOM 7368 C C . ARG B 1 276 ? 10.516 -13.656 12.156 1 91.81 276 ARG B C 1
ATOM 7370 O O . ARG B 1 276 ? 9.602 -14.328 12.625 1 91.81 276 ARG B O 1
ATOM 7377 N N . ARG B 1 277 ? 10.656 -13.344 10.922 1 94.94 277 ARG B N 1
ATOM 7378 C CA . ARG B 1 277 ? 9.727 -13.859 9.93 1 94.94 277 ARG B CA 1
ATOM 7379 C C . ARG B 1 277 ? 10.461 -14.562 8.797 1 94.94 277 ARG B C 1
ATOM 7381 O O . ARG B 1 277 ? 11.617 -14.234 8.5 1 94.94 277 ARG B O 1
ATOM 7388 N N . LYS B 1 278 ? 9.852 -15.5 8.203 1 96.25 278 LYS B N 1
ATOM 7389 C CA . LYS B 1 278 ? 10.344 -16.203 7.016 1 96.25 278 LYS B CA 1
ATOM 7390 C C . LYS B 1 278 ? 9.289 -16.234 5.918 1 96.25 278 LYS B C 1
ATOM 7392 O O . LYS B 1 278 ? 8.117 -15.938 6.164 1 96.25 278 LYS B O 1
ATOM 7397 N N . ILE B 1 279 ? 9.734 -16.609 4.719 1 97.81 279 ILE B N 1
ATOM 7398 C CA . ILE B 1 279 ? 8.805 -16.703 3.6 1 97.81 279 ILE B CA 1
ATOM 7399 C C . ILE B 1 279 ? 8.328 -18.156 3.453 1 97.81 279 ILE B C 1
ATOM 7401 O O . ILE B 1 279 ? 9.125 -19.094 3.557 1 97.81 279 ILE B O 1
ATOM 7405 N N . ILE B 1 280 ? 7.094 -18.375 3.301 1 98.25 280 ILE B N 1
ATOM 7406 C CA . ILE B 1 280 ? 6.531 -19.672 2.898 1 98.25 280 ILE B CA 1
ATOM 7407 C C . ILE B 1 280 ? 5.703 -19.484 1.626 1 98.25 280 ILE B C 1
ATOM 7409 O O . ILE B 1 280 ? 5.293 -18.375 1.295 1 98.25 280 ILE B O 1
ATOM 7413 N N . ALA B 1 281 ? 5.496 -20.547 0.871 1 98.81 281 ALA B N 1
ATOM 7414 C CA . ALA B 1 281 ? 4.809 -20.438 -0.411 1 98.81 281 ALA B CA 1
ATOM 7415 C C . ALA B 1 281 ? 3.932 -21.656 -0.676 1 98.81 281 ALA B C 1
ATOM 7417 O O . ALA B 1 281 ? 4.328 -22.781 -0.391 1 98.81 281 ALA B O 1
ATOM 7418 N N . PHE B 1 282 ? 2.744 -21.391 -1.076 1 98.88 282 PHE B N 1
ATOM 7419 C CA . PHE B 1 282 ? 1.867 -22.422 -1.621 1 98.88 282 PHE B CA 1
ATOM 7420 C C . PHE B 1 282 ? 1.973 -22.469 -3.141 1 98.88 282 PHE B C 1
ATOM 7422 O O . PHE B 1 282 ? 1.93 -21.438 -3.807 1 98.88 282 PHE B O 1
ATOM 7429 N N . ILE B 1 283 ? 2.156 -23.609 -3.713 1 98.44 283 ILE B N 1
ATOM 7430 C CA . ILE B 1 283 ? 2.314 -23.797 -5.152 1 98.44 283 ILE B CA 1
ATOM 7431 C C . ILE B 1 283 ? 1.574 -25.062 -5.586 1 98.44 283 ILE B C 1
ATOM 7433 O O . ILE B 1 283 ? 1.591 -26.078 -4.879 1 98.44 283 ILE B O 1
ATOM 7437 N N . GLY B 1 284 ? 0.803 -25.016 -6.66 1 98.06 284 GLY B N 1
ATOM 7438 C CA . GLY B 1 284 ? 0.103 -26.172 -7.168 1 98.06 284 GLY B CA 1
ATOM 7439 C C . GLY B 1 284 ? -0.898 -25.844 -8.258 1 98.06 284 GLY B C 1
ATOM 7440 O O . GLY B 1 284 ? -0.648 -24.984 -9.094 1 98.06 284 GLY B O 1
ATOM 7441 N N . GLY B 1 285 ? -1.916 -26.641 -8.305 1 97.38 285 GLY B N 1
ATOM 7442 C CA . GLY B 1 285 ? -2.879 -26.484 -9.383 1 97.38 285 GLY B CA 1
ATOM 7443 C C . GLY B 1 285 ? -4.16 -25.797 -8.945 1 97.38 285 GLY B C 1
ATOM 7444 O O . GLY B 1 285 ? -4.957 -25.375 -9.781 1 97.38 285 GLY B O 1
ATOM 7445 N N . LEU B 1 286 ? -4.305 -25.562 -7.727 1 96.44 286 LEU B N 1
ATOM 7446 C CA . LEU B 1 286 ? -5.57 -25.062 -7.184 1 96.44 286 LEU B CA 1
ATOM 7447 C C . LEU B 1 286 ? -5.684 -23.562 -7.344 1 96.44 286 LEU B C 1
ATOM 7449 O O . LEU B 1 286 ? -4.895 -22.812 -6.77 1 96.44 286 LEU B O 1
ATOM 7453 N N . ASP B 1 287 ? -6.691 -23.156 -8.07 1 94.25 287 ASP B N 1
ATOM 7454 C CA . ASP B 1 287 ? -7.004 -21.734 -8.211 1 94.25 287 ASP B CA 1
ATOM 7455 C C . ASP B 1 287 ? -7.801 -21.234 -7.016 1 94.25 287 ASP B C 1
ATOM 7457 O O . ASP B 1 287 ? -8.586 -21.969 -6.422 1 94.25 287 ASP B O 1
ATOM 7461 N N . LEU B 1 288 ? -7.582 -19.953 -6.734 1 96.56 288 LEU B N 1
ATOM 7462 C CA . LEU B 1 288 ? -8.406 -19.328 -5.711 1 96.56 288 LEU B CA 1
ATOM 7463 C C . LEU B 1 288 ? -9.641 -18.688 -6.328 1 96.56 288 LEU B C 1
ATOM 7465 O O . LEU B 1 288 ? -9.812 -17.469 -6.262 1 96.56 288 LEU B O 1
ATOM 7469 N N . CYS B 1 289 ? -10.547 -19.484 -6.871 1 94.5 289 CYS B N 1
ATOM 7470 C CA . CYS B 1 289 ? -11.758 -19 -7.508 1 94.5 289 CYS B CA 1
ATOM 7471 C C . CYS B 1 289 ? -12.93 -19.953 -7.277 1 94.5 289 CYS B C 1
ATOM 7473 O O . CYS B 1 289 ? -12.805 -20.906 -6.52 1 94.5 289 CYS B O 1
ATOM 7475 N N . GLY B 1 290 ? -14.047 -19.625 -7.84 1 92.12 290 GLY B N 1
ATOM 7476 C CA . GLY B 1 290 ? -15.258 -20.406 -7.641 1 92.12 290 GLY B CA 1
ATOM 7477 C C . GLY B 1 290 ? -15.172 -21.812 -8.227 1 92.12 290 GLY B C 1
ATOM 7478 O O . GLY B 1 290 ? -14.516 -22.016 -9.242 1 92.12 290 GLY B O 1
ATOM 7479 N N . GLY B 1 291 ? -15.805 -22.766 -7.574 1 93.38 291 GLY B N 1
ATOM 7480 C CA . GLY B 1 291 ? -15.914 -24.125 -8.094 1 93.38 291 GLY B CA 1
ATOM 7481 C C . GLY B 1 291 ? -14.727 -25 -7.738 1 93.38 291 GLY B C 1
ATOM 7482 O O . GLY B 1 291 ? -14.672 -26.172 -8.141 1 93.38 291 GLY B O 1
ATOM 7483 N N . ARG B 1 292 ? -13.805 -24.422 -6.973 1 96.19 292 ARG B N 1
ATOM 7484 C CA . ARG B 1 292 ? -12.562 -25.156 -6.719 1 96.19 292 ARG B CA 1
ATOM 7485 C C . ARG B 1 292 ? -12.602 -25.844 -5.352 1 96.19 292 ARG B C 1
ATOM 7487 O O . ARG B 1 292 ? -11.828 -26.766 -5.094 1 96.19 292 ARG B O 1
ATOM 7494 N N . TYR B 1 293 ? -13.492 -25.391 -4.504 1 96.38 293 TYR B N 1
ATOM 7495 C CA . TYR B 1 293 ? -13.586 -26 -3.182 1 96.38 293 TYR B CA 1
ATOM 7496 C C . TYR B 1 293 ? -14.188 -27.391 -3.26 1 96.38 293 TYR B C 1
ATOM 7498 O O . TYR B 1 293 ? -15.312 -27.562 -3.723 1 96.38 293 TYR B O 1
ATOM 7506 N N . ASP B 1 294 ? -13.453 -28.359 -2.74 1 96.31 294 ASP B N 1
ATOM 7507 C CA . ASP B 1 294 ? -13.984 -29.719 -2.689 1 96.31 294 ASP B CA 1
ATOM 7508 C C . ASP B 1 294 ? -13.312 -30.531 -1.583 1 96.31 294 ASP B C 1
ATOM 7510 O O . ASP B 1 294 ? -12.32 -30.094 -0.999 1 96.31 294 ASP B O 1
ATOM 7514 N N . ILE B 1 295 ? -13.906 -31.609 -1.243 1 94.56 295 ILE B N 1
ATOM 7515 C CA . ILE B 1 295 ? -13.414 -32.562 -0.252 1 94.56 295 ILE B CA 1
ATOM 7516 C C . ILE B 1 295 ? -13.328 -33.969 -0.876 1 94.56 295 ILE B C 1
ATOM 7518 O O . ILE B 1 295 ? -13.922 -34.219 -1.922 1 94.56 295 ILE B O 1
ATOM 7522 N N . PRO B 1 296 ? -12.57 -34.906 -0.29 1 91.69 296 PRO B N 1
ATOM 7523 C CA . PRO B 1 296 ? -12.32 -36.219 -0.898 1 91.69 296 PRO B CA 1
ATOM 7524 C C . PRO B 1 296 ? -13.602 -37 -1.173 1 91.69 296 PRO B C 1
ATOM 7526 O O . PRO B 1 296 ? -13.625 -37.875 -2.064 1 91.69 296 PRO B O 1
ATOM 7529 N N . GLY B 1 297 ? -14.68 -36.719 -0.594 1 91 297 GLY B N 1
ATOM 7530 C CA . GLY B 1 297 ? -15.945 -37.375 -0.864 1 91 297 GLY B CA 1
ATOM 7531 C C . GLY B 1 297 ? -16.594 -36.938 -2.162 1 91 297 GLY B C 1
ATOM 7532 O O . GLY B 1 297 ? -17.484 -37.625 -2.688 1 91 297 GLY B O 1
ATOM 7533 N N . HIS B 1 298 ? -16.219 -35.844 -2.736 1 95.31 298 HIS B N 1
ATOM 7534 C CA . HIS B 1 298 ? -16.641 -35.312 -4.016 1 95.31 298 HIS B CA 1
ATOM 7535 C C . HIS B 1 298 ? -18.156 -35.406 -4.18 1 95.31 298 HIS B C 1
ATOM 7537 O O . HIS B 1 298 ? -18.641 -35.938 -5.18 1 95.31 298 HIS B O 1
ATOM 7543 N N . PRO B 1 299 ? -18.844 -34.781 -3.266 1 93.75 299 PRO B N 1
ATOM 7544 C CA . PRO B 1 299 ? -20.312 -34.844 -3.35 1 93.75 299 PRO B CA 1
ATOM 7545 C C . PRO B 1 299 ? -20.859 -34.188 -4.605 1 93.75 299 PRO B C 1
ATOM 7547 O O . PRO B 1 299 ? -20.297 -33.219 -5.098 1 93.75 299 PRO B O 1
ATOM 7550 N N . LEU B 1 300 ? -22.062 -34.719 -5.035 1 95.06 300 LEU B N 1
ATOM 7551 C CA . LEU B 1 300 ? -22.688 -34.219 -6.254 1 95.06 300 LEU B CA 1
ATOM 7552 C C . LEU B 1 300 ? -23.891 -33.344 -5.922 1 95.06 300 LEU B C 1
ATOM 7554 O O . LEU B 1 300 ? -24.156 -32.344 -6.613 1 95.06 300 LEU B O 1
ATOM 7558 N N . PHE B 1 301 ? -24.609 -33.719 -4.859 1 94 301 PHE B N 1
ATOM 7559 C CA . PHE B 1 301 ? -25.891 -33.062 -4.578 1 94 301 PHE B CA 1
ATOM 7560 C C . PHE B 1 301 ? -25.969 -32.625 -3.119 1 94 301 PHE B C 1
ATOM 7562 O O . PHE B 1 301 ? -26.406 -31.516 -2.824 1 94 301 PHE B O 1
ATOM 7569 N N . ARG B 1 302 ? -25.469 -33.344 -2.209 1 92.44 302 ARG B N 1
ATOM 7570 C CA . ARG B 1 302 ? -25.766 -33.25 -0.788 1 92.44 302 ARG B CA 1
ATOM 7571 C C . ARG B 1 302 ? -25.188 -31.953 -0.208 1 92.44 302 ARG B C 1
ATOM 7573 O O . ARG B 1 302 ? -25.625 -31.484 0.842 1 92.44 302 ARG B O 1
ATOM 7580 N N . THR B 1 303 ? -24.188 -31.391 -0.8 1 93.12 303 THR B N 1
ATOM 7581 C CA . THR B 1 303 ? -23.547 -30.203 -0.232 1 93.12 303 THR B CA 1
ATOM 7582 C C . THR B 1 303 ? -23.969 -28.953 -0.983 1 93.12 303 THR B C 1
ATOM 7584 O O . THR B 1 303 ? -23.422 -27.875 -0.751 1 93.12 303 THR B O 1
ATOM 7587 N N . LEU B 1 304 ? -24.922 -29.016 -1.908 1 92.75 304 LEU B N 1
ATOM 7588 C CA . LEU B 1 304 ? -25.328 -27.906 -2.754 1 92.75 304 LEU B CA 1
ATOM 7589 C C . LEU B 1 304 ? -25.953 -26.781 -1.92 1 92.75 304 LEU B C 1
ATOM 7591 O O . LEU B 1 304 ? -25.906 -25.625 -2.309 1 92.75 304 LEU B O 1
ATOM 7595 N N . GLN B 1 305 ? -26.469 -27.125 -0.722 1 92 305 GLN B N 1
ATOM 7596 C CA . GLN B 1 305 ? -27.109 -26.109 0.118 1 92 305 GLN B CA 1
ATOM 7597 C C . GLN B 1 305 ? -26.266 -25.828 1.36 1 92 305 GLN B C 1
ATOM 7599 O O . GLN B 1 305 ? -26.734 -25.125 2.273 1 92 305 GLN B O 1
ATOM 7604 N N . THR B 1 306 ? -25.078 -26.359 1.464 1 92 306 THR B N 1
ATOM 7605 C CA . THR B 1 306 ? -24.188 -26.141 2.598 1 92 306 THR B CA 1
ATOM 7606 C C . THR B 1 306 ? -22.828 -25.641 2.127 1 92 306 THR B C 1
ATOM 7608 O O . THR B 1 306 ? -22.688 -24.469 1.776 1 92 306 THR B O 1
ATOM 7611 N N . LEU B 1 307 ? -21.875 -26.562 1.841 1 92.06 307 LEU B N 1
ATOM 7612 C CA . LEU B 1 307 ? -20.5 -26.219 1.51 1 92.06 307 LEU B CA 1
ATOM 7613 C C . LEU B 1 307 ? -20.438 -25.516 0.16 1 92.06 307 LEU B C 1
ATOM 7615 O O . LEU B 1 307 ? -19.547 -24.688 -0.069 1 92.06 307 LEU B O 1
ATOM 7619 N N . HIS B 1 308 ? -21.344 -25.844 -0.698 1 93.75 308 HIS B N 1
ATOM 7620 C CA . HIS B 1 308 ? -21.25 -25.328 -2.062 1 93.75 308 HIS B CA 1
ATOM 7621 C C . HIS B 1 308 ? -22.406 -24.391 -2.369 1 93.75 308 HIS B C 1
ATOM 7623 O O . HIS B 1 308 ? -22.75 -24.172 -3.535 1 93.75 308 HIS B O 1
ATOM 7629 N N . LYS B 1 309 ? -22.891 -23.859 -1.149 1 87.31 309 LYS B N 1
ATOM 7630 C CA . LYS B 1 309 ? -23.938 -22.844 -1.33 1 87.31 309 LYS B CA 1
ATOM 7631 C C . LYS B 1 309 ? -23.391 -21.609 -2.037 1 87.31 309 LYS B C 1
ATOM 7633 O O . LYS B 1 309 ? -22.328 -21.094 -1.661 1 87.31 309 LYS B O 1
ATOM 7638 N N . GLU B 1 310 ? -23.766 -21.203 -3.176 1 86 310 GLU B N 1
ATOM 7639 C CA . GLU B 1 310 ? -23.375 -20.047 -3.984 1 86 310 GLU B CA 1
ATOM 7640 C C . GLU B 1 310 ? -22.078 -20.328 -4.754 1 86 310 GLU B C 1
ATOM 7642 O O . GLU B 1 310 ? -21.391 -19.406 -5.172 1 86 310 GLU B O 1
ATOM 7647 N N . ASP B 1 311 ? -21.656 -21.578 -4.793 1 91.94 311 ASP B N 1
ATOM 7648 C CA . ASP B 1 311 ? -20.453 -21.969 -5.5 1 91.94 311 ASP B CA 1
ATOM 7649 C C . ASP B 1 311 ? -20.703 -23.172 -6.402 1 91.94 311 ASP B C 1
ATOM 7651 O O . ASP B 1 311 ? -19.844 -24.062 -6.512 1 91.94 311 ASP B O 1
ATOM 7655 N N . TYR B 1 312 ? -21.938 -23.234 -6.926 1 91.38 312 TYR B N 1
ATOM 7656 C CA . TYR B 1 312 ? -22.25 -24.281 -7.895 1 91.38 312 TYR B CA 1
ATOM 7657 C C . TYR B 1 312 ? -21.438 -24.109 -9.172 1 91.38 312 TYR B C 1
ATOM 7659 O O . TYR B 1 312 ? -21.344 -23 -9.711 1 91.38 312 TYR B O 1
ATOM 7667 N N . HIS B 1 313 ? -20.797 -25.172 -9.617 1 91.69 313 HIS B N 1
ATOM 7668 C CA . HIS B 1 313 ? -20.016 -25.141 -10.844 1 91.69 313 HIS B CA 1
ATOM 7669 C C . HIS B 1 313 ? -20.203 -26.422 -11.656 1 91.69 313 HIS B C 1
ATOM 7671 O O . HIS B 1 313 ? -19.953 -27.516 -11.164 1 91.69 313 HIS B O 1
ATOM 7677 N N . ASN B 1 314 ? -20.719 -26.328 -12.828 1 92.12 314 ASN B N 1
ATOM 7678 C CA . ASN B 1 314 ? -20.781 -27.406 -13.805 1 92.12 314 ASN B CA 1
ATOM 7679 C C . ASN B 1 314 ? -20.969 -26.875 -15.227 1 92.12 314 ASN B C 1
ATOM 7681 O O . ASN B 1 314 ? -22.094 -26.734 -15.695 1 92.12 314 ASN B O 1
ATOM 7685 N N . PRO B 1 315 ? -19.875 -26.688 -15.875 1 88.31 315 PRO B N 1
ATOM 7686 C CA . PRO B 1 315 ? -19.953 -26.062 -17.203 1 88.31 315 PRO B CA 1
ATOM 7687 C C . PRO B 1 315 ? -20.281 -27.062 -18.312 1 88.31 315 PRO B C 1
ATOM 7689 O O . PRO B 1 315 ? -20.281 -26.703 -19.484 1 88.31 315 PRO B O 1
ATOM 7692 N N . ASN B 1 316 ? -20.547 -28.266 -17.984 1 89.94 316 ASN B N 1
ATOM 7693 C CA . ASN B 1 316 ? -20.719 -29.312 -18.984 1 89.94 316 ASN B CA 1
ATOM 7694 C C . ASN B 1 316 ? -22.094 -29.266 -19.641 1 89.94 316 ASN B C 1
ATOM 7696 O O . ASN B 1 316 ? -22.328 -29.922 -20.656 1 89.94 316 ASN B O 1
ATOM 7700 N N . PHE B 1 317 ? -23.016 -28.469 -18.984 1 86.19 317 PHE B N 1
ATOM 7701 C CA . PHE B 1 317 ? -24.391 -28.391 -19.469 1 86.19 317 PHE B CA 1
ATOM 7702 C C . PHE B 1 317 ? -24.703 -27 -20.016 1 86.19 317 PHE B C 1
ATOM 7704 O O . PHE B 1 317 ? -24.016 -26.016 -19.672 1 86.19 317 PHE B O 1
ATOM 7711 N N . ALA B 1 318 ? -25.641 -26.891 -20.953 1 72.56 318 ALA B N 1
ATOM 7712 C CA . ALA B 1 318 ? -26.031 -25.609 -21.547 1 72.56 318 ALA B CA 1
ATOM 7713 C C . ALA B 1 318 ? -26.75 -24.734 -20.531 1 72.56 318 ALA B C 1
ATOM 7715 O O . ALA B 1 318 ? -26.5 -23.531 -20.469 1 72.56 318 ALA B O 1
ATOM 7716 N N . ALA B 1 319 ? -27.75 -25.297 -19.953 1 66.94 319 ALA B N 1
ATOM 7717 C CA . ALA B 1 319 ? -28.5 -24.562 -18.938 1 66.94 319 ALA B CA 1
ATOM 7718 C C . ALA B 1 319 ? -28.047 -24.938 -17.531 1 66.94 319 ALA B C 1
ATOM 7720 O O . ALA B 1 319 ? -27.938 -26.125 -17.203 1 66.94 319 ALA B O 1
ATOM 7721 N N . VAL B 1 320 ? -27.422 -23.938 -16.891 1 64.06 320 VAL B N 1
ATOM 7722 C CA . VAL B 1 320 ? -26.938 -24.281 -15.555 1 64.06 320 VAL B CA 1
ATOM 7723 C C . VAL B 1 320 ? -27.953 -23.844 -14.5 1 64.06 320 VAL B C 1
ATOM 7725 O O . VAL B 1 320 ? -28.344 -22.672 -14.445 1 64.06 320 VAL B O 1
ATOM 7728 N N . ASP B 1 321 ? -28.703 -24.906 -14.039 1 78.31 321 ASP B N 1
ATOM 7729 C CA . ASP B 1 321 ? -29.391 -24.594 -12.797 1 78.31 321 ASP B CA 1
ATOM 7730 C C . ASP B 1 321 ? -28.641 -25.125 -11.586 1 78.31 321 ASP B C 1
ATOM 7732 O O . ASP B 1 321 ? -27.703 -25.906 -11.727 1 78.31 321 ASP B O 1
ATOM 7736 N N . ALA B 1 322 ? -28.75 -24.703 -10.469 1 79.31 322 ALA B N 1
ATOM 7737 C CA . ALA B 1 322 ? -27.953 -25.016 -9.289 1 79.31 322 ALA B CA 1
ATOM 7738 C C . ALA B 1 322 ? -28.547 -26.203 -8.531 1 79.31 322 ALA B C 1
ATOM 7740 O O . ALA B 1 322 ? -28.266 -26.391 -7.344 1 79.31 322 ALA B O 1
ATOM 7741 N N . ARG B 1 323 ? -29.406 -27.094 -9.438 1 85.06 323 ARG B N 1
ATOM 7742 C CA . ARG B 1 323 ? -30.047 -28.219 -8.766 1 85.06 323 ARG B CA 1
ATOM 7743 C C . ARG B 1 323 ? -29.172 -29.453 -8.812 1 85.06 323 ARG B C 1
ATOM 7745 O O . ARG B 1 323 ? -29.516 -30.484 -8.219 1 85.06 323 ARG B O 1
ATOM 7752 N N . GLY B 1 324 ? -28.047 -29.344 -9.57 1 84.56 324 GLY B N 1
ATOM 7753 C CA . GLY B 1 324 ? -27.109 -30.453 -9.625 1 84.56 324 GLY B CA 1
ATOM 7754 C C . GLY B 1 324 ? -27.188 -31.25 -10.906 1 84.56 324 GLY B C 1
ATOM 7755 O O . GLY B 1 324 ? -28.078 -31.016 -11.734 1 84.56 324 GLY B O 1
ATOM 7756 N N . PRO B 1 325 ? -26.266 -32.312 -11.016 1 92.25 325 PRO B N 1
ATOM 7757 C CA . PRO B 1 325 ? -25.094 -32.469 -10.172 1 92.25 325 PRO B CA 1
ATOM 7758 C C . PRO B 1 325 ? -24.062 -31.359 -10.359 1 92.25 325 PRO B C 1
ATOM 7760 O O . PRO B 1 325 ? -23.953 -30.797 -11.445 1 92.25 325 PRO B O 1
ATOM 7763 N N . ARG B 1 326 ? -23.422 -31 -9.344 1 94.25 326 ARG B N 1
ATOM 7764 C CA . ARG B 1 326 ? -22.25 -30.156 -9.516 1 94.25 326 ARG B CA 1
ATOM 7765 C C . ARG B 1 326 ? -21.078 -30.953 -10.102 1 94.25 326 ARG B C 1
ATOM 7767 O O . ARG B 1 326 ? -21.125 -32.188 -10.148 1 94.25 326 ARG B O 1
ATOM 7774 N N . GLU B 1 327 ? -20.125 -30.312 -10.648 1 94.81 327 GLU B N 1
ATOM 7775 C CA . GLU B 1 327 ? -18.875 -30.953 -11.086 1 94.81 327 GLU B CA 1
ATOM 7776 C C . GLU B 1 327 ? -17.844 -30.953 -9.969 1 94.81 327 GLU B C 1
ATOM 7778 O O . GLU B 1 327 ? -17.234 -29.922 -9.672 1 94.81 327 GLU B O 1
ATOM 7783 N N . PRO B 1 328 ? -17.688 -32.125 -9.328 1 95.69 328 PRO B N 1
ATOM 7784 C CA . PRO B 1 328 ? -16.641 -32.188 -8.312 1 95.69 328 PRO B CA 1
ATOM 7785 C C . PRO B 1 328 ? -15.258 -31.859 -8.875 1 95.69 328 PRO B C 1
ATOM 7787 O O . PRO B 1 328 ? -14.984 -32.156 -10.047 1 95.69 328 PRO B O 1
ATOM 7790 N N . TRP B 1 329 ? -14.438 -31.312 -8.031 1 96.62 329 TRP B N 1
ATOM 7791 C CA . TRP B 1 329 ? -13.141 -30.812 -8.461 1 96.62 329 TRP B CA 1
ATOM 7792 C C . TRP B 1 329 ? -12.008 -31.469 -7.68 1 96.62 329 TRP B C 1
ATOM 7794 O O . TRP B 1 329 ? -11.906 -31.297 -6.461 1 96.62 329 TRP B O 1
ATOM 7804 N N . HIS B 1 330 ? -11.203 -32.281 -8.32 1 95.94 330 HIS B N 1
ATOM 7805 C CA . HIS B 1 330 ? -10.039 -32.938 -7.727 1 95.94 330 HIS B CA 1
ATOM 7806 C C . HIS B 1 330 ? -8.75 -32.219 -8.125 1 95.94 330 HIS B C 1
ATOM 7808 O O . HIS B 1 330 ? -8.508 -32 -9.312 1 95.94 330 HIS B O 1
ATOM 7814 N N . ASP B 1 331 ? -7.969 -31.859 -7.129 1 96.94 331 ASP B N 1
ATOM 7815 C CA . ASP B 1 331 ? -6.754 -31.094 -7.418 1 96.94 331 ASP B CA 1
ATOM 7816 C C . ASP B 1 331 ? -5.656 -31.406 -6.402 1 96.94 331 ASP B C 1
ATOM 7818 O O . ASP B 1 331 ? -5.902 -32.094 -5.406 1 96.94 331 ASP B O 1
ATOM 7822 N N . LEU B 1 332 ? -4.418 -31 -6.758 1 96.44 332 LEU B N 1
ATOM 7823 C CA . LEU B 1 332 ? -3.244 -31.141 -5.902 1 96.44 332 LEU B CA 1
ATOM 7824 C C . LEU B 1 332 ? -2.564 -29.781 -5.688 1 96.44 332 LEU B C 1
ATOM 7826 O O . LEU B 1 332 ? -2.598 -28.922 -6.566 1 96.44 332 LEU B O 1
ATOM 7830 N N . HIS B 1 333 ? -2.027 -29.656 -4.559 1 97.94 333 HIS B N 1
ATOM 7831 C CA . HIS B 1 333 ? -1.274 -28.453 -4.199 1 97.94 333 HIS B CA 1
ATOM 7832 C C . HIS B 1 333 ? -0.184 -28.781 -3.184 1 97.94 333 HIS B C 1
ATOM 7834 O O . HIS B 1 333 ? -0.036 -29.922 -2.768 1 97.94 333 HIS B O 1
ATOM 7840 N N . SER B 1 334 ? 0.718 -27.797 -2.855 1 98.06 334 SER B N 1
ATOM 7841 C CA . SER B 1 334 ? 1.775 -28 -1.873 1 98.06 334 SER B CA 1
ATOM 7842 C C . SER B 1 334 ? 2.133 -26.703 -1.155 1 98.06 334 SER B C 1
ATOM 7844 O O . SER B 1 334 ? 1.81 -25.625 -1.634 1 98.06 334 SER B O 1
ATOM 7846 N N . LYS B 1 335 ? 2.65 -26.844 0.003 1 98.19 335 LYS B N 1
ATOM 7847 C CA . LYS B 1 335 ? 3.209 -25.75 0.787 1 98.19 335 LYS B CA 1
ATOM 7848 C C . LYS B 1 335 ? 4.695 -25.969 1.049 1 98.19 335 LYS B C 1
ATOM 7850 O O . LYS B 1 335 ? 5.102 -27.031 1.524 1 98.19 335 LYS B O 1
ATOM 7855 N N . ILE B 1 336 ? 5.469 -25.031 0.685 1 97.88 336 ILE B N 1
ATOM 7856 C CA . ILE B 1 336 ? 6.91 -25.062 0.897 1 97.88 336 ILE B CA 1
ATOM 7857 C C . ILE B 1 336 ? 7.285 -24.125 2.051 1 97.88 336 ILE B C 1
ATOM 7859 O O . ILE B 1 336 ? 6.969 -22.938 2.023 1 97.88 336 ILE B O 1
ATOM 7863 N N . ASP B 1 337 ? 7.875 -24.609 3.049 1 95.81 337 ASP B N 1
ATOM 7864 C CA . ASP B 1 337 ? 8.383 -23.875 4.199 1 95.81 337 ASP B CA 1
ATOM 7865 C C . ASP B 1 337 ? 9.898 -24.016 4.316 1 95.81 337 ASP B C 1
ATOM 7867 O O . ASP B 1 337 ? 10.391 -24.906 5.023 1 95.81 337 ASP B O 1
ATOM 7871 N N . GLY B 1 338 ? 10.562 -23.141 3.645 1 94.94 338 GLY B N 1
ATOM 7872 C CA . GLY B 1 338 ? 12.016 -23.188 3.582 1 94.94 338 GLY B CA 1
ATOM 7873 C C . GLY B 1 338 ? 12.578 -22.438 2.391 1 94.94 338 GLY B C 1
ATOM 7874 O O . GLY B 1 338 ? 11.883 -21.625 1.776 1 94.94 338 GLY B O 1
ATOM 7875 N N . PRO B 1 339 ? 13.867 -22.672 2.045 1 95.38 339 PRO B N 1
ATOM 7876 C CA . PRO B 1 339 ? 14.578 -21.859 1.059 1 95.38 339 PRO B CA 1
ATOM 7877 C C . PRO B 1 339 ? 13.883 -21.844 -0.301 1 95.38 339 PRO B C 1
ATOM 7879 O O . PRO B 1 339 ? 13.922 -20.828 -1.001 1 95.38 339 PRO B O 1
ATOM 7882 N N . ALA B 1 340 ? 13.281 -22.906 -0.71 1 97.38 340 ALA B N 1
ATOM 7883 C CA . ALA B 1 340 ? 12.656 -22.953 -2.029 1 97.38 340 ALA B CA 1
ATOM 7884 C C . ALA B 1 340 ? 11.469 -21.984 -2.113 1 97.38 340 ALA B C 1
ATOM 7886 O O . ALA B 1 340 ? 11.039 -21.625 -3.209 1 97.38 340 ALA B O 1
ATOM 7887 N N . ALA B 1 341 ? 10.938 -21.625 -0.956 1 98.12 341 ALA B N 1
ATOM 7888 C CA . ALA B 1 341 ? 9.883 -20.625 -0.947 1 98.12 341 ALA B CA 1
ATOM 7889 C C . ALA B 1 341 ? 10.383 -19.281 -1.477 1 98.12 341 ALA B C 1
ATOM 7891 O O . ALA B 1 341 ? 9.641 -18.531 -2.111 1 98.12 341 ALA B O 1
ATOM 7892 N N . TYR B 1 342 ? 11.625 -18.984 -1.19 1 97.69 342 TYR B N 1
ATOM 7893 C CA . TYR B 1 342 ? 12.234 -17.75 -1.672 1 97.69 342 TYR B CA 1
ATOM 7894 C C . TYR B 1 342 ? 12.422 -17.781 -3.184 1 97.69 342 TYR B C 1
ATOM 7896 O O . TYR B 1 342 ? 12.406 -16.75 -3.844 1 97.69 342 TYR B O 1
ATOM 7904 N N . ASP B 1 343 ? 12.594 -19.016 -3.746 1 97.81 343 ASP B N 1
ATOM 7905 C CA . ASP B 1 343 ? 12.641 -19.156 -5.199 1 97.81 343 ASP B CA 1
ATOM 7906 C C . ASP B 1 343 ? 11.273 -18.859 -5.816 1 97.81 343 ASP B C 1
ATOM 7908 O O . ASP B 1 343 ? 11.188 -18.25 -6.883 1 97.81 343 ASP B O 1
ATOM 7912 N N . VAL B 1 344 ? 10.242 -19.312 -5.152 1 98.62 344 VAL B N 1
ATOM 7913 C CA . VAL B 1 344 ? 8.891 -19.016 -5.613 1 98.62 344 VAL B CA 1
ATOM 7914 C C . VAL B 1 344 ? 8.648 -17.516 -5.562 1 98.62 344 VAL B C 1
ATOM 7916 O O . VAL B 1 344 ? 8.07 -16.938 -6.488 1 98.62 344 VAL B O 1
ATOM 7919 N N . LEU B 1 345 ? 9.086 -16.906 -4.473 1 98.44 345 LEU B N 1
ATOM 7920 C CA . LEU B 1 345 ? 8.992 -15.461 -4.344 1 98.44 345 LEU B CA 1
ATOM 7921 C C . LEU B 1 345 ? 9.734 -14.766 -5.477 1 98.44 345 LEU B C 1
ATOM 7923 O O . LEU B 1 345 ? 9.211 -13.82 -6.078 1 98.44 345 LEU B O 1
ATOM 7927 N N . LYS B 1 346 ? 10.93 -15.234 -5.758 1 97.62 346 LYS B N 1
ATOM 7928 C CA . LYS B 1 346 ? 11.719 -14.648 -6.836 1 97.62 346 LYS B CA 1
ATOM 7929 C C . LYS B 1 346 ? 10.984 -14.75 -8.172 1 97.62 346 LYS B C 1
ATOM 7931 O O . LYS B 1 346 ? 10.992 -13.805 -8.961 1 97.62 346 LYS B O 1
ATOM 7936 N N . ASN B 1 347 ? 10.398 -15.898 -8.422 1 98.12 347 ASN B N 1
ATOM 7937 C CA . ASN B 1 347 ? 9.586 -16.062 -9.625 1 98.12 347 ASN B CA 1
ATOM 7938 C C . ASN B 1 347 ? 8.477 -15.008 -9.688 1 98.12 347 ASN B C 1
ATOM 7940 O O . ASN B 1 347 ? 8.266 -14.391 -10.734 1 98.12 347 ASN B O 1
ATOM 7944 N N . PHE B 1 348 ? 7.789 -14.789 -8.602 1 98.38 348 PHE B N 1
ATOM 7945 C CA . PHE B 1 348 ? 6.723 -13.797 -8.555 1 98.38 348 PHE B CA 1
ATOM 7946 C C . PHE B 1 348 ? 7.262 -12.406 -8.875 1 98.38 348 PHE B C 1
ATOM 7948 O O . PHE B 1 348 ? 6.668 -11.664 -9.656 1 98.38 348 PHE B O 1
ATOM 7955 N N . GLU B 1 349 ? 8.336 -12.055 -8.227 1 97.56 349 GLU B N 1
ATOM 7956 C CA . GLU B 1 349 ? 8.93 -10.734 -8.406 1 97.56 349 GLU B CA 1
ATOM 7957 C C . GLU B 1 349 ? 9.328 -10.492 -9.859 1 97.56 349 GLU B C 1
ATOM 7959 O O . GLU B 1 349 ? 9.094 -9.414 -10.398 1 97.56 349 GLU B O 1
ATOM 7964 N N . GLU B 1 350 ? 9.922 -11.5 -10.484 1 96.44 350 GLU B N 1
ATOM 7965 C CA . GLU B 1 350 ? 10.344 -11.383 -11.875 1 96.44 350 GLU B CA 1
ATOM 7966 C C . GLU B 1 350 ? 9.148 -11.188 -12.797 1 96.44 350 GLU B C 1
ATOM 7968 O O . GLU B 1 350 ? 9.219 -10.422 -13.758 1 96.44 350 GLU B O 1
ATOM 7973 N N . ARG B 1 351 ? 8.133 -11.906 -12.516 1 96.81 351 ARG B N 1
ATOM 7974 C CA . ARG B 1 351 ? 6.922 -11.766 -13.32 1 96.81 351 ARG B CA 1
ATOM 7975 C C . ARG B 1 351 ? 6.266 -10.406 -13.094 1 96.81 351 ARG B C 1
ATOM 7977 O O . ARG B 1 351 ? 5.828 -9.758 -14.047 1 96.81 351 ARG B O 1
ATOM 7984 N N . TRP B 1 352 ? 6.184 -9.961 -11.836 1 96 352 TRP B N 1
ATOM 7985 C CA . TRP B 1 352 ? 5.594 -8.672 -11.5 1 96 352 TRP B CA 1
ATOM 7986 C C . TRP B 1 352 ? 6.328 -7.539 -12.211 1 96 352 TRP B C 1
ATOM 7988 O O . TRP B 1 352 ? 5.699 -6.648 -12.789 1 96 352 TRP B O 1
ATOM 7998 N N . LEU B 1 353 ? 7.629 -7.555 -12.164 1 93.31 353 LEU B N 1
ATOM 7999 C CA . LEU B 1 353 ? 8.445 -6.512 -12.766 1 93.31 353 LEU B CA 1
ATOM 8000 C C . LEU B 1 353 ? 8.219 -6.434 -14.266 1 93.31 353 LEU B C 1
ATOM 8002 O O . LEU B 1 353 ? 8.219 -5.344 -14.844 1 93.31 353 LEU B O 1
ATOM 8006 N N . LYS B 1 354 ? 8.039 -7.602 -14.883 1 91.75 354 LYS B N 1
ATOM 8007 C CA . LYS B 1 354 ? 7.762 -7.621 -16.312 1 91.75 354 LYS B CA 1
ATOM 8008 C C . LYS B 1 354 ? 6.371 -7.062 -16.609 1 91.75 354 LYS B C 1
ATOM 8010 O O . LYS B 1 354 ? 6.199 -6.285 -17.562 1 91.75 354 LYS B O 1
ATOM 8015 N N . ALA B 1 355 ? 5.453 -7.465 -15.828 1 90.44 355 ALA B N 1
ATOM 8016 C CA . ALA B 1 355 ? 4.059 -7.09 -16.047 1 90.44 355 ALA B CA 1
ATOM 8017 C C . ALA B 1 355 ? 3.836 -5.605 -15.773 1 90.44 355 ALA B C 1
ATOM 8019 O O . ALA B 1 355 ? 2.98 -4.977 -16.406 1 90.44 355 ALA B O 1
ATOM 8020 N N . SER B 1 356 ? 4.547 -5.047 -14.805 1 87.38 356 SER B N 1
ATOM 8021 C CA . SER B 1 356 ? 4.336 -3.668 -14.375 1 87.38 356 SER B CA 1
ATOM 8022 C C . SER B 1 356 ? 4.949 -2.68 -15.359 1 87.38 356 SER B C 1
ATOM 8024 O O . SER B 1 356 ? 4.746 -1.47 -15.242 1 87.38 356 SER B O 1
ATOM 8026 N N . LYS B 1 357 ? 5.738 -3.139 -16.234 1 75.88 357 LYS B N 1
ATOM 8027 C CA . LYS B 1 357 ? 6.355 -2.24 -17.203 1 75.88 357 LYS B CA 1
ATOM 8028 C C . LYS B 1 357 ? 5.301 -1.597 -18.109 1 75.88 357 LYS B C 1
ATOM 8030 O O . LYS B 1 357 ? 4.367 -2.268 -18.547 1 75.88 357 LYS B O 1
ATOM 8035 N N . ARG B 1 358 ? 5.297 -0.281 -18.156 1 59.31 358 ARG B N 1
ATOM 8036 C CA . ARG B 1 358 ? 4.34 0.545 -18.891 1 59.31 358 ARG B CA 1
ATOM 8037 C C . ARG B 1 358 ? 4.496 0.358 -20.406 1 59.31 358 ARG B C 1
ATOM 8039 O O . ARG B 1 358 ? 5.609 0.175 -20.891 1 59.31 358 ARG B O 1
ATOM 8046 N N . HIS B 1 359 ? 3.441 -0.185 -21.016 1 56.62 359 HIS B N 1
ATOM 8047 C CA . HIS B 1 359 ? 3.451 -0.372 -22.469 1 56.62 359 HIS B CA 1
ATOM 8048 C C . HIS B 1 359 ? 2.984 0.888 -23.188 1 56.62 359 HIS B C 1
ATOM 8050 O O . HIS B 1 359 ? 2.258 1.703 -22.609 1 56.62 359 HIS B O 1
ATOM 8056 N N . GLY B 1 360 ? 3.479 1.197 -24.281 1 48.94 360 GLY B N 1
ATOM 8057 C CA . GLY B 1 360 ? 3.139 2.252 -25.219 1 48.94 360 GLY B CA 1
ATOM 8058 C C . GLY B 1 360 ? 3.85 3.561 -24.938 1 48.94 360 GLY B C 1
ATOM 8059 O O . GLY B 1 360 ? 4.996 3.564 -24.484 1 48.94 360 GLY B O 1
ATOM 8060 N N . ILE B 1 361 ? 3.207 4.711 -25.234 1 43.22 361 ILE B N 1
ATOM 8061 C CA . ILE B 1 361 ? 3.717 6.078 -25.234 1 43.22 361 ILE B CA 1
ATOM 8062 C C . ILE B 1 361 ? 4.109 6.484 -23.828 1 43.22 361 ILE B C 1
ATOM 8064 O O . ILE B 1 361 ? 5 7.316 -23.625 1 43.22 361 ILE B O 1
ATOM 8068 N N . LYS B 1 362 ? 3.4 5.891 -23.047 1 46.53 362 LYS B N 1
ATOM 8069 C CA . LYS B 1 362 ? 3.648 6.312 -21.672 1 46.53 362 LYS B CA 1
ATOM 8070 C C . LYS B 1 362 ? 4.98 5.77 -21.156 1 46.53 362 LYS B C 1
ATOM 8072 O O . LYS B 1 362 ? 5.316 5.934 -19.984 1 46.53 362 LYS B O 1
ATOM 8077 N N . LYS B 1 363 ? 5.738 5.047 -22.031 1 49.38 363 LYS B N 1
ATOM 8078 C CA . LYS B 1 363 ? 7.016 4.383 -21.781 1 49.38 363 LYS B CA 1
ATOM 8079 C C . LYS B 1 363 ? 8.078 5.387 -21.344 1 49.38 363 LYS B C 1
ATOM 8081 O O . LYS B 1 363 ? 9.125 5 -20.812 1 49.38 363 LYS B O 1
ATOM 8086 N N . PHE B 1 364 ? 7.895 6.492 -21.75 1 43.16 364 PHE B N 1
ATOM 8087 C CA . PHE B 1 364 ? 9.047 7.379 -21.641 1 43.16 364 PHE B CA 1
ATOM 8088 C C . PHE B 1 364 ? 9.344 7.695 -20.172 1 43.16 364 PHE B C 1
ATOM 8090 O O . PHE B 1 364 ? 10.406 8.242 -19.859 1 43.16 364 PHE B O 1
ATOM 8097 N N . GLY B 1 365 ? 8.438 7.453 -19.312 1 45.53 365 GLY B N 1
ATOM 8098 C CA . GLY B 1 365 ? 8.898 7.77 -17.969 1 45.53 365 GLY B CA 1
ATOM 8099 C C . GLY B 1 365 ? 9.375 6.551 -17.203 1 45.53 365 GLY B C 1
ATOM 8100 O O . GLY B 1 365 ? 8.859 5.445 -17.391 1 45.53 365 GLY B O 1
ATOM 8101 N N . LYS B 1 366 ? 10.703 6.367 -17.078 1 47.75 366 LYS B N 1
ATOM 8102 C CA . LYS B 1 366 ? 11.312 5.34 -16.234 1 47.75 366 LYS B CA 1
ATOM 8103 C C . LYS B 1 366 ? 10.422 5.012 -15.047 1 47.75 366 LYS B C 1
ATOM 8105 O O . LYS B 1 366 ? 10.383 5.758 -14.062 1 47.75 366 LYS B O 1
ATOM 8110 N N . SER B 1 367 ? 9.219 4.531 -15.211 1 52.38 367 SER B N 1
ATOM 8111 C CA . SER B 1 367 ? 8.391 4.27 -14.047 1 52.38 367 SER B CA 1
ATOM 8112 C C . SER B 1 367 ? 8.812 2.986 -13.336 1 52.38 367 SER B C 1
ATOM 8114 O O . SER B 1 367 ? 8.859 1.918 -13.953 1 52.38 367 SER B O 1
ATOM 8116 N N . TYR B 1 368 ? 9.852 3.025 -12.461 1 60.81 368 TYR B N 1
ATOM 8117 C CA . TYR B 1 368 ? 10.172 1.886 -11.609 1 60.81 368 TYR B CA 1
ATOM 8118 C C . TYR B 1 368 ? 9.008 1.561 -10.68 1 60.81 368 TYR B C 1
ATOM 8120 O O . TYR B 1 368 ? 8.523 2.434 -9.953 1 60.81 368 TYR B O 1
ATOM 8128 N N . ASP B 1 369 ? 8.344 0.411 -10.961 1 75.5 369 ASP B N 1
ATOM 8129 C CA . ASP B 1 369 ? 7.332 -0.102 -10.039 1 75.5 369 ASP B CA 1
ATOM 8130 C C . ASP B 1 369 ? 7.93 -0.366 -8.656 1 75.5 369 ASP B C 1
ATOM 8132 O O . ASP B 1 369 ? 8.914 -1.092 -8.531 1 75.5 369 ASP B O 1
ATOM 8136 N N . ASP B 1 370 ? 7.535 0.33 -7.688 1 87.56 370 ASP B N 1
ATOM 8137 C CA . ASP B 1 370 ? 8.047 0.179 -6.328 1 87.56 370 ASP B CA 1
ATOM 8138 C C . ASP B 1 370 ? 7.027 -0.529 -5.434 1 87.56 370 ASP B C 1
ATOM 8140 O O . ASP B 1 370 ? 7.027 -0.343 -4.215 1 87.56 370 ASP B O 1
ATOM 8144 N N . ALA B 1 371 ? 6.211 -1.37 -6.09 1 92.5 371 ALA B N 1
ATOM 8145 C CA . ALA B 1 371 ? 5.188 -2.088 -5.332 1 92.5 371 ALA B CA 1
ATOM 8146 C C . ALA B 1 371 ? 5.793 -3.254 -4.559 1 92.5 371 ALA B C 1
ATOM 8148 O O . ALA B 1 371 ? 5.375 -3.545 -3.436 1 92.5 371 ALA B O 1
ATOM 8149 N N . LEU B 1 372 ? 6.793 -3.865 -5.168 1 96.5 372 LEU B N 1
ATOM 8150 C CA . LEU B 1 372 ? 7.426 -5.023 -4.543 1 96.5 372 LEU B CA 1
ATOM 8151 C C . LEU B 1 372 ? 8.219 -4.609 -3.307 1 96.5 372 LEU B C 1
ATOM 8153 O O . LEU B 1 372 ? 8.898 -3.584 -3.316 1 96.5 372 LEU B O 1
ATOM 8157 N N . LEU B 1 373 ? 8.109 -5.379 -2.232 1 97.31 373 LEU B N 1
ATOM 8158 C CA . LEU B 1 373 ? 8.938 -5.152 -1.052 1 97.31 373 LEU B CA 1
ATOM 8159 C C . LEU B 1 373 ? 10.375 -5.586 -1.302 1 97.31 373 LEU B C 1
ATOM 8161 O O . LEU B 1 373 ? 10.617 -6.559 -2.023 1 97.31 373 LEU B O 1
ATOM 8165 N N . ARG B 1 374 ? 11.273 -4.879 -0.764 1 96.12 374 ARG B N 1
ATOM 8166 C CA . ARG B 1 374 ? 12.664 -5.309 -0.673 1 96.12 374 ARG B CA 1
ATOM 8167 C C . ARG B 1 374 ? 12.938 -5.992 0.662 1 96.12 374 ARG B C 1
ATOM 8169 O O . ARG B 1 374 ? 13.453 -5.367 1.592 1 96.12 374 ARG B O 1
ATOM 8176 N N . ILE B 1 375 ? 12.695 -7.273 0.682 1 94.5 375 ILE B N 1
ATOM 8177 C CA . ILE B 1 375 ? 12.641 -8.008 1.942 1 94.5 375 ILE B CA 1
ATOM 8178 C C . ILE B 1 375 ? 14.016 -7.988 2.609 1 94.5 375 ILE B C 1
ATOM 8180 O O . ILE B 1 375 ? 14.117 -8.086 3.836 1 94.5 375 ILE B O 1
ATOM 8184 N N . GLU B 1 376 ? 15.156 -7.836 1.847 1 93.38 376 GLU B N 1
ATOM 8185 C CA . GLU B 1 376 ? 16.5 -7.77 2.4 1 93.38 376 GLU B CA 1
ATOM 8186 C C . GLU B 1 376 ? 16.688 -6.531 3.273 1 93.38 376 GLU B C 1
ATOM 8188 O O . GLU B 1 376 ? 17.609 -6.465 4.082 1 93.38 376 GLU B O 1
ATOM 8193 N N . ARG B 1 377 ? 15.773 -5.555 3.094 1 93.56 377 ARG B N 1
ATOM 8194 C CA . ARG B 1 377 ? 15.859 -4.309 3.854 1 93.56 377 ARG B CA 1
ATOM 8195 C C . ARG B 1 377 ? 14.898 -4.328 5.039 1 93.56 377 ARG B C 1
ATOM 8197 O O . ARG B 1 377 ? 14.812 -3.352 5.789 1 93.56 377 ARG B O 1
ATOM 8204 N N . ILE B 1 378 ? 14.148 -5.332 5.199 1 93.94 378 ILE B N 1
ATOM 8205 C CA . ILE B 1 378 ? 13.25 -5.5 6.332 1 93.94 378 ILE B CA 1
ATOM 8206 C C . ILE B 1 378 ? 13.93 -6.332 7.418 1 93.94 378 ILE B C 1
ATOM 8208 O O . ILE B 1 378 ? 14.141 -7.535 7.242 1 93.94 378 ILE B O 1
ATOM 8212 N N . PRO B 1 379 ? 14.227 -5.77 8.523 1 87 379 PRO B N 1
ATOM 8213 C CA . PRO B 1 379 ? 15.133 -6.391 9.492 1 87 379 PRO B CA 1
ATOM 8214 C C . PRO B 1 379 ? 14.586 -7.695 10.062 1 87 379 PRO B C 1
ATOM 8216 O O . PRO B 1 379 ? 15.352 -8.594 10.414 1 87 379 PRO B O 1
ATOM 8219 N N . ASP B 1 380 ? 13.32 -7.875 10.148 1 90.06 380 ASP B N 1
ATOM 8220 C CA . ASP B 1 380 ? 12.797 -9.047 10.852 1 90.06 380 ASP B CA 1
ATOM 8221 C C . ASP B 1 380 ? 12.555 -10.203 9.891 1 90.06 380 ASP B C 1
ATOM 8223 O O . ASP B 1 380 ? 12.164 -11.297 10.305 1 90.06 380 ASP B O 1
ATOM 8227 N N . ILE B 1 381 ? 12.773 -10.055 8.586 1 93.94 381 ILE B N 1
ATOM 8228 C CA . ILE B 1 381 ? 12.633 -11.164 7.648 1 93.94 381 ILE B CA 1
ATOM 8229 C C . ILE B 1 381 ? 13.984 -11.844 7.453 1 93.94 381 ILE B C 1
ATOM 8231 O O . ILE B 1 381 ? 14.977 -11.195 7.113 1 93.94 381 ILE B O 1
ATOM 8235 N N . ILE B 1 382 ? 14.016 -13.102 7.664 1 91.88 382 ILE B N 1
ATOM 8236 C CA . ILE B 1 382 ? 15.266 -13.844 7.59 1 91.88 382 ILE B CA 1
ATOM 8237 C C . ILE B 1 382 ? 15.664 -14.047 6.129 1 91.88 382 ILE B C 1
ATOM 8239 O O . ILE B 1 382 ? 14.805 -14.188 5.258 1 91.88 382 ILE B O 1
ATOM 8243 N N . ASN B 1 383 ? 16.906 -14.102 5.926 1 88.44 383 ASN B N 1
ATOM 8244 C CA . ASN B 1 383 ? 17.422 -14.359 4.59 1 88.44 383 ASN B CA 1
ATOM 8245 C C . ASN B 1 383 ? 17.297 -15.836 4.215 1 88.44 383 ASN B C 1
ATOM 8247 O O . ASN B 1 383 ? 17.203 -16.688 5.09 1 88.44 383 ASN B O 1
ATOM 8251 N N . ILE B 1 384 ? 17.328 -16.031 2.939 1 84.56 384 ILE B N 1
ATOM 8252 C CA . ILE B 1 384 ? 17.188 -17.391 2.398 1 84.56 384 ILE B CA 1
ATOM 8253 C C . ILE B 1 384 ? 18.25 -18.297 3.006 1 84.56 384 ILE B C 1
ATOM 8255 O O . ILE B 1 384 ? 17.969 -19.469 3.285 1 84.56 384 ILE B O 1
ATOM 8259 N N . ASN B 1 385 ? 19.391 -17.766 3.23 1 79.19 385 ASN B N 1
ATOM 8260 C CA . ASN B 1 385 ? 20.5 -18.562 3.734 1 79.19 385 ASN B CA 1
ATOM 8261 C C . ASN B 1 385 ? 20.297 -18.953 5.195 1 79.19 385 ASN B C 1
ATOM 8263 O O . ASN B 1 385 ? 20.953 -19.875 5.695 1 79.19 385 ASN B O 1
ATOM 8267 N N . ASP B 1 386 ? 19.391 -18.266 5.828 1 75.62 386 ASP B N 1
ATOM 8268 C CA . ASP B 1 386 ? 19.172 -18.516 7.25 1 75.62 386 ASP B CA 1
ATOM 8269 C C . ASP B 1 386 ? 17.938 -19.375 7.473 1 75.62 386 ASP B C 1
ATOM 8271 O O . ASP B 1 386 ? 17.531 -19.625 8.617 1 75.62 386 ASP B O 1
ATOM 8275 N N . THR B 1 387 ? 17.406 -19.906 6.426 1 74.38 387 THR B N 1
ATOM 8276 C CA . THR B 1 387 ? 16.141 -20.609 6.547 1 74.38 387 THR B CA 1
ATOM 8277 C C . THR B 1 387 ? 16.344 -22.125 6.551 1 74.38 387 THR B C 1
ATOM 8279 O O . THR B 1 387 ? 15.375 -22.891 6.48 1 74.38 387 THR B O 1
ATOM 8282 N N . LEU B 1 388 ? 17.484 -22.594 6.695 1 68 388 LEU B N 1
ATOM 8283 C CA . LEU B 1 388 ? 17.656 -24.047 6.715 1 68 388 LEU B CA 1
ATOM 8284 C C . LEU B 1 388 ? 17.125 -24.641 8.008 1 68 388 LEU B C 1
ATOM 8286 O O . LEU B 1 388 ? 17.531 -24.234 9.102 1 68 388 LEU B O 1
ATOM 8290 N N . TYR B 1 389 ? 16.125 -25.453 7.793 1 64.56 389 TYR B N 1
ATOM 8291 C CA . TYR B 1 389 ? 15.43 -26.062 8.93 1 64.56 389 TYR B CA 1
ATOM 8292 C C . TYR B 1 389 ? 16.203 -27.266 9.445 1 64.56 389 TYR B C 1
ATOM 8294 O O . TYR B 1 389 ? 16.344 -27.453 10.656 1 64.56 389 TYR B O 1
ATOM 8302 N N . PHE B 1 390 ? 16.484 -28.031 8.359 1 70.88 390 PHE B N 1
ATOM 8303 C CA . PHE B 1 390 ? 16.875 -29.391 8.734 1 70.88 390 PHE B CA 1
ATOM 8304 C C . PHE B 1 390 ? 18.219 -29.75 8.125 1 70.88 390 PHE B C 1
ATOM 8306 O O . PHE B 1 390 ? 18.594 -29.25 7.066 1 70.88 390 PHE B O 1
ATOM 8313 N N . SER B 1 391 ? 18.875 -30.562 8.883 1 73.94 391 SER B N 1
ATOM 8314 C CA . SER B 1 391 ? 20 -31.25 8.289 1 73.94 391 SER B CA 1
ATOM 8315 C C . SER B 1 391 ? 19.547 -32.375 7.348 1 73.94 391 SER B C 1
ATOM 8317 O O . SER B 1 391 ? 18.391 -32.812 7.418 1 73.94 391 SER B O 1
ATOM 8319 N N . ASP B 1 392 ? 20.297 -32.781 6.453 1 73 392 ASP B N 1
ATOM 8320 C CA . ASP B 1 392 ? 19.984 -33.812 5.492 1 73 392 ASP B CA 1
ATOM 8321 C C . ASP B 1 392 ? 19.609 -35.125 6.203 1 73 392 ASP B C 1
ATOM 8323 O O . ASP B 1 392 ? 18.922 -35.969 5.637 1 73 392 ASP B O 1
ATOM 8327 N N . ASN B 1 393 ? 19.953 -35.125 7.414 1 74.44 393 ASN B N 1
ATOM 8328 C CA . ASN B 1 393 ? 19.75 -36.375 8.141 1 74.44 393 ASN B CA 1
ATOM 8329 C C . ASN B 1 393 ? 18.406 -36.375 8.875 1 74.44 393 ASN B C 1
ATOM 8331 O O . ASN B 1 393 ? 18 -37.406 9.414 1 74.44 393 ASN B O 1
ATOM 8335 N N . ASP B 1 394 ? 17.781 -35.375 8.781 1 80.69 394 ASP B N 1
ATOM 8336 C CA . ASP B 1 394 ? 16.469 -35.312 9.398 1 80.69 394 ASP B CA 1
ATOM 8337 C C . ASP B 1 394 ? 15.422 -36 8.523 1 80.69 394 ASP B C 1
ATOM 8339 O O . ASP B 1 394 ? 15.234 -35.625 7.363 1 80.69 394 ASP B O 1
ATOM 8343 N N . PRO B 1 395 ? 14.758 -36.938 9.102 1 79.69 395 PRO B N 1
ATOM 8344 C CA . PRO B 1 395 ? 13.781 -37.688 8.305 1 79.69 395 PRO B CA 1
ATOM 8345 C C . PRO B 1 395 ? 12.641 -36.812 7.797 1 79.69 395 PRO B C 1
ATOM 8347 O O . PRO B 1 395 ? 11.938 -37.219 6.859 1 79.69 395 PRO B O 1
ATOM 8350 N N . GLU B 1 396 ? 12.516 -35.688 8.383 1 82.75 396 GLU B N 1
ATOM 8351 C CA . GLU B 1 396 ? 11.422 -34.812 7.977 1 82.75 396 GLU B CA 1
ATOM 8352 C C . GLU B 1 396 ? 11.883 -33.844 6.895 1 82.75 396 GLU B C 1
ATOM 8354 O O . GLU B 1 396 ? 11.062 -33.125 6.316 1 82.75 396 GLU B O 1
ATOM 8359 N N . ALA B 1 397 ? 13.148 -33.969 6.559 1 87.19 397 ALA B N 1
ATOM 8360 C CA . ALA B 1 397 ? 13.734 -33 5.641 1 87.19 397 ALA B CA 1
ATOM 8361 C C . ALA B 1 397 ? 13.312 -33.281 4.199 1 87.19 397 ALA B C 1
ATOM 8363 O O . ALA B 1 397 ? 13.266 -34.438 3.779 1 87.19 397 ALA B O 1
ATOM 8364 N N . TRP B 1 398 ? 12.938 -32.25 3.498 1 92.25 398 TRP B N 1
ATOM 8365 C CA . TRP B 1 398 ? 12.656 -32.312 2.066 1 92.25 398 TRP B CA 1
ATOM 8366 C C . TRP B 1 398 ? 13.695 -31.5 1.277 1 92.25 398 TRP B C 1
ATOM 8368 O O . TRP B 1 398 ? 14.188 -30.469 1.745 1 92.25 398 TRP B O 1
ATOM 8378 N N . HIS B 1 399 ? 14.102 -32.031 0.164 1 93.81 399 HIS B N 1
ATOM 8379 C CA . HIS B 1 399 ? 14.781 -31.266 -0.876 1 93.81 399 HIS B CA 1
ATOM 8380 C C . HIS B 1 399 ? 13.812 -30.875 -1.984 1 93.81 399 HIS B C 1
ATOM 8382 O O . HIS B 1 399 ? 12.984 -31.688 -2.41 1 93.81 399 HIS B O 1
ATOM 8388 N N . VAL B 1 400 ? 13.836 -29.562 -2.297 1 96.12 400 VAL B N 1
ATOM 8389 C CA . VAL B 1 400 ? 12.844 -29.047 -3.234 1 96.12 400 VAL B CA 1
ATOM 8390 C C . VAL B 1 400 ? 13.539 -28.25 -4.336 1 96.12 400 VAL B C 1
ATOM 8392 O O . VAL B 1 400 ? 14.5 -27.531 -4.074 1 96.12 400 VAL B O 1
ATOM 8395 N N . GLN B 1 401 ? 13.133 -28.438 -5.543 1 97.62 401 GLN B N 1
ATOM 8396 C CA . GLN B 1 401 ? 13.547 -27.625 -6.676 1 97.62 401 GLN B CA 1
ATOM 8397 C C . GLN B 1 401 ? 12.344 -27.047 -7.41 1 97.62 401 GLN B C 1
ATOM 8399 O O . GLN B 1 401 ? 11.383 -27.766 -7.699 1 97.62 401 GLN B O 1
ATOM 8404 N N . VAL B 1 402 ? 12.398 -25.75 -7.676 1 98.5 402 VAL B N 1
ATOM 8405 C CA . VAL B 1 402 ? 11.297 -25.078 -8.359 1 98.5 402 VAL B CA 1
ATOM 8406 C C . VAL B 1 402 ? 11.57 -25.031 -9.859 1 98.5 402 VAL B C 1
ATOM 8408 O O . VAL B 1 402 ? 12.703 -24.797 -10.281 1 98.5 402 VAL B O 1
ATOM 8411 N N . PHE B 1 403 ? 10.547 -25.312 -10.695 1 98.25 403 PHE B N 1
ATOM 8412 C CA . PHE B 1 403 ? 10.617 -25.312 -12.148 1 98.25 403 PHE B CA 1
ATOM 8413 C C . PHE B 1 403 ? 9.57 -24.391 -12.742 1 98.25 403 PHE B C 1
ATOM 8415 O O . PHE B 1 403 ? 8.578 -24.062 -12.086 1 98.25 403 PHE B O 1
ATOM 8422 N N . ARG B 1 404 ? 9.836 -24.016 -14.07 1 96.88 404 ARG B N 1
ATOM 8423 C CA . ARG B 1 404 ? 8.891 -23.141 -14.75 1 96.88 404 ARG B CA 1
ATOM 8424 C C . ARG B 1 404 ? 8.758 -23.5 -16.219 1 96.88 404 ARG B C 1
ATOM 8426 O O . ARG B 1 404 ? 9.625 -24.203 -16.781 1 96.88 404 ARG B O 1
ATOM 8433 N N . SER B 1 405 ? 7.656 -23.25 -16.766 1 97.38 405 SER B N 1
ATOM 8434 C CA . SER B 1 405 ? 7.414 -23.047 -18.203 1 97.38 405 SER B CA 1
ATOM 8435 C C . SER B 1 405 ? 7.051 -21.609 -18.5 1 97.38 405 SER B C 1
ATOM 8437 O O . SER B 1 405 ? 5.918 -21.188 -18.266 1 97.38 405 SER B O 1
ATOM 8439 N N . ILE B 1 406 ? 8.078 -20.844 -18.984 1 96.44 406 ILE B N 1
ATOM 8440 C CA . ILE B 1 406 ? 7.871 -19.422 -19.141 1 96.44 406 ILE B CA 1
ATOM 8441 C C . ILE B 1 406 ? 8.938 -18.828 -20.062 1 96.44 406 ILE B C 1
ATOM 8443 O O . ILE B 1 406 ? 9.969 -19.469 -20.297 1 96.44 406 ILE B O 1
ATOM 8447 N N . ASP B 1 407 ? 8.711 -17.703 -20.641 1 93.5 407 ASP B N 1
ATOM 8448 C CA . ASP B 1 407 ? 9.703 -17.047 -21.5 1 93.5 407 ASP B CA 1
ATOM 8449 C C . ASP B 1 407 ? 10.016 -15.641 -21 1 93.5 407 ASP B C 1
ATOM 8451 O O . ASP B 1 407 ? 9.414 -15.164 -20.047 1 93.5 407 ASP B O 1
ATOM 8455 N N . SER B 1 408 ? 10.914 -15.031 -21.641 1 91.81 408 SER B N 1
ATOM 8456 C CA . SER B 1 408 ? 11.445 -13.742 -21.188 1 91.81 408 SER B CA 1
ATOM 8457 C C . SER B 1 408 ? 10.445 -12.617 -21.422 1 91.81 408 SER B C 1
ATOM 8459 O O . SER B 1 408 ? 10.625 -11.508 -20.906 1 91.81 408 SER B O 1
ATOM 8461 N N . ASN B 1 409 ? 9.383 -12.859 -22.109 1 89.44 409 ASN B N 1
ATOM 8462 C CA . ASN B 1 409 ? 8.344 -11.852 -22.281 1 89.44 409 ASN B CA 1
ATOM 8463 C C . ASN B 1 409 ? 7.41 -11.805 -21.062 1 89.44 409 ASN B C 1
ATOM 8465 O O . ASN B 1 409 ? 6.633 -10.859 -20.922 1 89.44 409 ASN B O 1
ATOM 8469 N N . SER B 1 410 ? 7.535 -12.758 -20.219 1 93.38 410 SER B N 1
ATOM 8470 C CA . SER B 1 410 ? 6.629 -12.828 -19.078 1 93.38 410 SER B CA 1
ATOM 8471 C C . SER B 1 410 ? 7.395 -12.75 -17.75 1 93.38 410 SER B C 1
ATOM 8473 O O . SER B 1 410 ? 6.789 -12.719 -16.688 1 93.38 410 SER B O 1
ATOM 8475 N N . ALA B 1 411 ? 8.633 -12.727 -17.781 1 93.38 411 ALA B N 1
ATOM 8476 C CA . ALA B 1 411 ? 9.453 -12.625 -16.578 1 93.38 411 ALA B CA 1
ATOM 8477 C C . ALA B 1 411 ? 10.719 -11.805 -16.844 1 93.38 411 ALA B C 1
ATOM 8479 O O . ALA B 1 411 ? 11.367 -11.969 -17.875 1 93.38 411 ALA B O 1
ATOM 8480 N N . LYS B 1 412 ? 10.984 -10.953 -15.93 1 90.12 412 LYS B N 1
ATOM 8481 C CA . LYS B 1 412 ? 12.242 -10.211 -15.977 1 90.12 412 LYS B CA 1
ATOM 8482 C C . LYS B 1 412 ? 13.359 -10.992 -15.297 1 90.12 412 LYS B C 1
ATOM 8484 O O . LYS B 1 412 ? 13.109 -12 -14.633 1 90.12 412 LYS B O 1
ATOM 8489 N N . GLY B 1 413 ? 14.609 -10.633 -15.57 1 86.31 413 GLY B N 1
ATOM 8490 C CA . GLY B 1 413 ? 15.703 -11.18 -14.789 1 86.31 413 GLY B CA 1
ATOM 8491 C C . GLY B 1 413 ? 16.516 -12.219 -15.547 1 86.31 413 GLY B C 1
ATOM 8492 O O . GLY B 1 413 ? 17.594 -12.625 -15.102 1 86.31 413 GLY B O 1
ATOM 8493 N N . PHE B 1 414 ? 15.945 -12.797 -16.672 1 88.94 414 PHE B N 1
ATOM 8494 C CA . PHE B 1 414 ? 16.719 -13.742 -17.469 1 88.94 414 PHE B CA 1
ATOM 8495 C C . PHE B 1 414 ? 18.031 -13.117 -17.938 1 88.94 414 PHE B C 1
ATOM 8497 O O . PHE B 1 414 ? 18.062 -11.93 -18.266 1 88.94 414 PHE B O 1
ATOM 8504 N N . PRO B 1 415 ? 19.078 -13.914 -17.891 1 85.81 415 PRO B N 1
ATOM 8505 C CA . PRO B 1 415 ? 20.375 -13.375 -18.297 1 85.81 415 PRO B CA 1
ATOM 8506 C C . PRO B 1 415 ? 20.391 -12.898 -19.75 1 85.81 415 PRO B C 1
ATOM 8508 O O . PRO B 1 415 ? 19.766 -13.516 -20.609 1 85.81 415 PRO B O 1
ATOM 8511 N N . LYS B 1 416 ? 21.141 -11.828 -19.938 1 78.81 416 LYS B N 1
ATOM 8512 C CA . LYS B 1 416 ? 21.312 -11.305 -21.297 1 78.81 416 LYS B CA 1
ATOM 8513 C C . LYS B 1 416 ? 22.406 -12.055 -22.031 1 78.81 416 LYS B C 1
ATOM 8515 O O . LYS B 1 416 ? 22.328 -12.25 -23.25 1 78.81 416 LYS B O 1
ATOM 8520 N N . ASP B 1 417 ? 23.297 -12.555 -21.234 1 77.19 417 ASP B N 1
ATOM 8521 C CA . ASP B 1 417 ? 24.406 -13.32 -21.797 1 77.19 417 ASP B CA 1
ATOM 8522 C C . ASP B 1 417 ? 23.953 -14.734 -22.172 1 77.19 417 ASP B C 1
ATOM 8524 O O . ASP B 1 417 ? 23.531 -15.5 -21.297 1 77.19 417 ASP B O 1
ATOM 8528 N N . PRO B 1 418 ? 24.078 -15.086 -23.484 1 71.44 418 PRO B N 1
ATOM 8529 C CA . PRO B 1 418 ? 23.641 -16.422 -23.906 1 71.44 418 PRO B CA 1
ATOM 8530 C C . PRO B 1 418 ? 24.359 -17.531 -23.156 1 71.44 418 PRO B C 1
ATOM 8532 O O . PRO B 1 418 ? 23.781 -18.609 -22.953 1 71.44 418 PRO B O 1
ATOM 8535 N N . ARG B 1 419 ? 25.641 -17.234 -22.828 1 73.19 419 ARG B N 1
ATOM 8536 C CA . ARG B 1 419 ? 26.375 -18.25 -22.094 1 73.19 419 ARG B CA 1
ATOM 8537 C C . ARG B 1 419 ? 25.766 -18.5 -20.719 1 73.19 419 ARG B C 1
ATOM 8539 O O . ARG B 1 419 ? 25.672 -19.641 -20.266 1 73.19 419 ARG B O 1
ATOM 8546 N N . GLU B 1 420 ? 25.312 -17.422 -20.125 1 79.25 420 GLU B N 1
ATOM 8547 C CA . GLU B 1 420 ? 24.688 -17.531 -18.812 1 79.25 420 GLU B CA 1
ATOM 8548 C C . GLU B 1 420 ? 23.297 -18.141 -18.922 1 79.25 420 GLU B C 1
ATOM 8550 O O . GLU B 1 420 ? 22.859 -18.891 -18.047 1 79.25 420 GLU B O 1
ATOM 8555 N N . ALA B 1 421 ? 22.656 -17.859 -19.984 1 81.25 421 ALA B N 1
ATOM 8556 C CA . ALA B 1 421 ? 21.328 -18.406 -20.219 1 81.25 421 ALA B CA 1
ATOM 8557 C C . ALA B 1 421 ? 21.375 -19.922 -20.359 1 81.25 421 ALA B C 1
ATOM 8559 O O . ALA B 1 421 ? 20.516 -20.641 -19.828 1 81.25 421 ALA B O 1
ATOM 8560 N N . THR B 1 422 ? 22.406 -20.422 -20.984 1 74.88 422 THR B N 1
ATOM 8561 C CA . THR B 1 422 ? 22.562 -21.859 -21.219 1 74.88 422 THR B CA 1
ATOM 8562 C C . THR B 1 422 ? 22.875 -22.578 -19.906 1 74.88 422 THR B C 1
ATOM 8564 O O . THR B 1 422 ? 22.406 -23.703 -19.688 1 74.88 422 THR B O 1
ATOM 8567 N N . ARG B 1 423 ? 23.562 -21.859 -19.062 1 76.81 423 ARG B N 1
ATOM 8568 C CA . ARG B 1 423 ? 23.906 -22.438 -17.766 1 76.81 423 ARG B CA 1
ATOM 8569 C C . ARG B 1 423 ? 22.672 -22.578 -16.891 1 76.81 423 ARG B C 1
ATOM 8571 O O . ARG B 1 423 ? 22.672 -23.344 -15.922 1 76.81 423 ARG B O 1
ATOM 8578 N N . LYS B 1 424 ? 21.656 -21.938 -17.328 1 77.44 424 LYS B N 1
ATOM 8579 C CA . LYS B 1 424 ? 20.406 -22.016 -16.578 1 77.44 424 LYS B CA 1
ATOM 8580 C C . LYS B 1 424 ? 19.344 -22.781 -17.359 1 77.44 424 LYS B C 1
ATOM 8582 O O . LYS B 1 424 ? 18.156 -22.625 -17.125 1 77.44 424 LYS B O 1
ATOM 8587 N N . ASN B 1 425 ? 19.875 -23.484 -18.344 1 74.75 425 ASN B N 1
ATOM 8588 C CA . ASN B 1 425 ? 19.047 -24.359 -19.188 1 74.75 425 ASN B CA 1
ATOM 8589 C C . ASN B 1 425 ? 17.922 -23.578 -19.859 1 74.75 425 ASN B C 1
ATOM 8591 O O . ASN B 1 425 ? 16.797 -24.094 -19.969 1 74.75 425 ASN B O 1
ATOM 8595 N N . LEU B 1 426 ? 18.203 -22.344 -20.109 1 82.25 426 LEU B N 1
ATOM 8596 C CA . LEU B 1 426 ? 17.25 -21.562 -20.891 1 82.25 426 LEU B CA 1
ATOM 8597 C C . LEU B 1 426 ? 17.484 -21.781 -22.391 1 82.25 426 LEU B C 1
ATOM 8599 O O . LEU B 1 426 ? 18.625 -21.844 -22.844 1 82.25 426 LEU B O 1
ATOM 8603 N N . VAL B 1 427 ? 16.438 -21.984 -23.062 1 79.5 427 VAL B N 1
ATOM 8604 C CA . VAL B 1 427 ? 16.516 -22.172 -24.5 1 79.5 427 VAL B CA 1
ATOM 8605 C C . VAL B 1 427 ? 16.281 -20.844 -25.219 1 79.5 427 VAL B C 1
ATOM 8607 O O . VAL B 1 427 ? 15.438 -20.047 -24.797 1 79.5 427 VAL B O 1
ATOM 8610 N N . CYS B 1 428 ? 17.141 -20.578 -26.125 1 73.44 428 CYS B N 1
ATOM 8611 C CA . CYS B 1 428 ? 17 -19.344 -26.875 1 73.44 428 CYS B CA 1
ATOM 8612 C C . CYS B 1 428 ? 16.188 -19.562 -28.156 1 73.44 428 CYS B C 1
ATOM 8614 O O . CYS B 1 428 ? 16.484 -20.5 -28.906 1 73.44 428 CYS B O 1
ATOM 8616 N N . GLY B 1 429 ? 15.078 -18.922 -28.312 1 65.19 429 GLY B N 1
ATOM 8617 C CA . GLY B 1 429 ? 14.297 -18.969 -29.547 1 65.19 429 GLY B CA 1
ATOM 8618 C C . GLY B 1 429 ? 13.867 -17.594 -30.016 1 65.19 429 GLY B C 1
ATOM 8619 O O . GLY B 1 429 ? 13.102 -16.906 -29.344 1 65.19 429 GLY B O 1
ATOM 8620 N N . LYS B 1 430 ? 14.234 -17.25 -31.281 1 63.06 430 LYS B N 1
ATOM 8621 C CA . LYS B 1 430 ? 13.797 -16.031 -31.953 1 63.06 430 LYS B CA 1
ATOM 8622 C C . LYS B 1 430 ? 13.836 -14.836 -31.016 1 63.06 430 LYS B C 1
ATOM 8624 O O . LYS B 1 430 ? 12.844 -14.125 -30.859 1 63.06 430 LYS B O 1
ATOM 8629 N N . ASN B 1 431 ? 14.797 -14.641 -30.281 1 70.69 431 ASN B N 1
ATOM 8630 C CA . ASN B 1 431 ? 15.062 -13.477 -29.438 1 70.69 431 ASN B CA 1
ATOM 8631 C C . ASN B 1 431 ? 14.328 -13.57 -28.109 1 70.69 431 ASN B C 1
ATOM 8633 O O . ASN B 1 431 ? 13.961 -12.547 -27.516 1 70.69 431 ASN B O 1
ATOM 8637 N N . VAL B 1 432 ? 13.906 -14.75 -27.812 1 84.06 432 VAL B N 1
ATOM 8638 C CA . VAL B 1 432 ? 13.258 -14.977 -26.516 1 84.06 432 VAL B CA 1
ATOM 8639 C C . VAL B 1 432 ? 13.992 -16.078 -25.75 1 84.06 432 VAL B C 1
ATOM 8641 O O . VAL B 1 432 ? 14.453 -17.047 -26.344 1 84.06 432 VAL B O 1
ATOM 8644 N N . LEU B 1 433 ? 14.18 -15.852 -24.531 1 89.38 433 LEU B N 1
ATOM 8645 C CA . LEU B 1 433 ? 14.695 -16.906 -23.656 1 89.38 433 LEU B CA 1
ATOM 8646 C C . LEU B 1 433 ? 13.555 -17.688 -23.016 1 89.38 433 LEU B C 1
ATOM 8648 O O . LEU B 1 433 ? 12.547 -17.109 -22.609 1 89.38 433 LEU B O 1
ATOM 8652 N N . ILE B 1 434 ? 13.711 -19.016 -23.078 1 92.25 434 ILE B N 1
ATOM 8653 C CA . ILE B 1 434 ? 12.617 -19.891 -22.672 1 92.25 434 ILE B CA 1
ATOM 8654 C C . ILE B 1 434 ? 13.094 -20.812 -21.547 1 92.25 434 ILE B C 1
ATOM 8656 O O . ILE B 1 434 ? 14.141 -21.453 -21.656 1 92.25 434 ILE B O 1
ATOM 8660 N N . ASP B 1 435 ? 12.375 -20.828 -20.484 1 95 435 ASP B N 1
ATOM 8661 C CA . ASP B 1 435 ? 12.555 -21.812 -19.422 1 95 435 ASP B CA 1
ATOM 8662 C C . ASP B 1 435 ? 11.578 -22.969 -19.594 1 95 435 ASP B C 1
ATOM 8664 O O . ASP B 1 435 ? 10.367 -22.781 -19.531 1 95 435 ASP B O 1
ATOM 8668 N N . MET B 1 436 ? 12.039 -24.172 -19.828 1 94.69 436 MET B N 1
ATOM 8669 C CA . MET B 1 436 ? 11.219 -25.359 -19.984 1 94.69 436 MET B CA 1
ATOM 8670 C C . MET B 1 436 ? 11.562 -26.391 -18.922 1 94.69 436 MET B C 1
ATOM 8672 O O . MET B 1 436 ? 11.523 -27.609 -19.188 1 94.69 436 MET B O 1
ATOM 8676 N N . SER B 1 437 ? 11.891 -25.875 -17.812 1 96.06 437 SER B N 1
ATOM 8677 C CA . SER B 1 437 ? 12.422 -26.75 -16.781 1 96.06 437 SER B CA 1
ATOM 8678 C C . SER B 1 437 ? 11.352 -27.703 -16.266 1 96.06 437 SER B C 1
ATOM 8680 O O . SER B 1 437 ? 11.672 -28.781 -15.75 1 96.06 437 SER B O 1
ATOM 8682 N N . ILE B 1 438 ? 10.047 -27.422 -16.406 1 98.06 438 ILE B N 1
ATOM 8683 C CA . ILE B 1 438 ? 9.023 -28.375 -16 1 98.06 438 ILE B CA 1
ATOM 8684 C C . ILE B 1 438 ? 9.094 -29.609 -16.891 1 98.06 438 ILE B C 1
ATOM 8686 O O . ILE B 1 438 ? 9.07 -30.75 -16.391 1 98.06 438 ILE B O 1
ATOM 8690 N N . HIS B 1 439 ? 9.156 -29.359 -18.172 1 97.38 439 HIS B N 1
ATOM 8691 C CA . HIS B 1 439 ? 9.281 -30.484 -19.109 1 97.38 439 HIS B CA 1
ATOM 8692 C C . HIS B 1 439 ? 10.523 -31.312 -18.812 1 97.38 439 HIS B C 1
ATOM 8694 O O . HIS B 1 439 ? 10.453 -32.531 -18.75 1 97.38 439 HIS B O 1
ATOM 8700 N N . THR B 1 440 ? 11.602 -30.609 -18.562 1 94.94 440 THR B N 1
ATOM 8701 C CA . THR B 1 440 ? 12.859 -31.281 -18.266 1 94.94 440 THR B CA 1
ATOM 8702 C C . THR B 1 440 ? 12.742 -32.094 -16.984 1 94.94 440 THR B C 1
ATOM 8704 O O . THR B 1 440 ? 13.281 -33.219 -16.891 1 94.94 440 THR B O 1
ATOM 8707 N N . ALA B 1 441 ? 12.086 -31.594 -16.047 1 96.69 441 ALA B N 1
ATOM 8708 C CA . ALA B 1 441 ? 11.898 -32.281 -14.781 1 96.69 441 ALA B CA 1
ATOM 8709 C C . ALA B 1 441 ? 11.094 -33.562 -14.977 1 96.69 441 ALA B C 1
ATOM 8711 O O . ALA B 1 441 ? 11.438 -34.625 -14.414 1 96.69 441 ALA B O 1
ATOM 8712 N N . TYR B 1 442 ? 10.016 -33.531 -15.758 1 97.75 442 TYR B N 1
ATOM 8713 C CA . TYR B 1 442 ? 9.227 -34.719 -16.047 1 97.75 442 TYR B CA 1
ATOM 8714 C C . TYR B 1 442 ? 10.078 -35.781 -16.719 1 97.75 442 TYR B C 1
ATOM 8716 O O . TYR B 1 442 ? 10.078 -36.938 -16.297 1 97.75 442 TYR B O 1
ATOM 8724 N N . VAL B 1 443 ? 10.812 -35.375 -17.703 1 96.25 443 VAL B N 1
ATOM 8725 C CA . VAL B 1 443 ? 11.625 -36.312 -18.484 1 96.25 443 VAL B CA 1
ATOM 8726 C C . VAL B 1 443 ? 12.672 -36.969 -17.578 1 96.25 443 VAL B C 1
ATOM 8728 O O . VAL B 1 443 ? 12.828 -38.188 -17.594 1 96.25 443 VAL B O 1
ATOM 8731 N N . ASN B 1 444 ? 13.328 -36.125 -16.828 1 94.25 444 ASN B N 1
ATOM 8732 C CA . ASN B 1 444 ? 14.352 -36.656 -15.922 1 94.25 444 ASN B CA 1
ATOM 8733 C C . ASN B 1 444 ? 13.766 -37.625 -14.914 1 94.25 444 ASN B C 1
ATOM 8735 O O . ASN B 1 444 ? 14.367 -38.656 -14.641 1 94.25 444 ASN B O 1
ATOM 8739 N N . ALA B 1 445 ? 12.641 -37.312 -14.375 1 95.31 445 ALA B N 1
ATOM 8740 C CA . ALA B 1 445 ? 12.008 -38.188 -13.367 1 95.31 445 ALA B CA 1
ATOM 8741 C C . ALA B 1 445 ? 11.562 -39.5 -13.977 1 95.31 445 ALA B C 1
ATOM 8743 O O . ALA B 1 445 ? 11.719 -40.562 -13.367 1 95.31 445 ALA B O 1
ATOM 8744 N N . ILE B 1 446 ? 11 -39.469 -15.164 1 96.94 446 ILE B N 1
ATOM 8745 C CA . ILE B 1 446 ? 10.523 -40.688 -15.828 1 96.94 446 ILE B CA 1
ATOM 8746 C C . ILE B 1 446 ? 11.703 -41.594 -16.156 1 96.94 446 ILE B C 1
ATOM 8748 O O . ILE B 1 446 ? 11.648 -42.812 -15.922 1 96.94 446 ILE B O 1
ATOM 8752 N N . ARG B 1 447 ? 12.766 -41.031 -16.688 1 94.75 447 ARG B N 1
ATOM 8753 C CA . ARG B 1 447 ? 13.953 -41.781 -17.031 1 94.75 447 ARG B CA 1
ATOM 8754 C C . ARG B 1 447 ? 14.578 -42.438 -15.797 1 94.75 447 ARG B C 1
ATOM 8756 O O . ARG B 1 447 ? 15.148 -43.531 -15.875 1 94.75 447 ARG B O 1
ATOM 8763 N N . ALA B 1 448 ? 14.383 -41.781 -14.68 1 91.75 448 ALA B N 1
ATOM 8764 C CA . ALA B 1 448 ? 14.977 -42.281 -13.438 1 91.75 448 ALA B CA 1
ATOM 8765 C C . ALA B 1 448 ? 14.078 -43.312 -12.773 1 91.75 448 ALA B C 1
ATOM 8767 O O . ALA B 1 448 ? 14.516 -44.031 -11.875 1 91.75 448 ALA B O 1
ATOM 8768 N N . ALA B 1 449 ? 12.828 -43.469 -13.195 1 93.75 449 ALA B N 1
ATOM 8769 C CA . ALA B 1 449 ? 11.852 -44.344 -12.547 1 93.75 449 ALA B CA 1
ATOM 8770 C C . ALA B 1 449 ? 12.305 -45.781 -12.586 1 93.75 449 ALA B C 1
ATOM 8772 O O . ALA B 1 449 ? 12.836 -46.25 -13.594 1 93.75 449 ALA B O 1
ATOM 8773 N N . GLN B 1 450 ? 12.016 -46.531 -11.469 1 90.69 450 GLN B N 1
ATOM 8774 C CA . GLN B 1 450 ? 12.477 -47.906 -11.375 1 90.69 450 GLN B CA 1
ATOM 8775 C C . GLN B 1 450 ? 11.297 -48.875 -11.281 1 90.69 450 GLN B C 1
ATOM 8777 O O . GLN B 1 450 ? 11.367 -50 -11.805 1 90.69 450 GLN B O 1
ATOM 8782 N N . HIS B 1 451 ? 10.227 -48.438 -10.609 1 89.69 451 HIS B N 1
ATOM 8783 C CA . HIS B 1 451 ? 9.18 -49.406 -10.281 1 89.69 451 HIS B CA 1
ATOM 8784 C C . HIS B 1 451 ? 7.832 -48.938 -10.844 1 89.69 451 HIS B C 1
ATOM 8786 O O . HIS B 1 451 ? 7.086 -49.75 -11.406 1 89.69 451 HIS B O 1
ATOM 8792 N N . PHE B 1 452 ? 7.504 -47.688 -10.656 1 92.12 452 PHE B N 1
ATOM 8793 C CA . PHE B 1 452 ? 6.219 -47.25 -11.18 1 92.12 452 PHE B CA 1
ATOM 8794 C C . PHE B 1 452 ? 6.18 -45.75 -11.305 1 92.12 452 PHE B C 1
ATOM 8796 O O . PHE B 1 452 ? 7.016 -45.031 -10.734 1 92.12 452 PHE B O 1
ATOM 8803 N N . ILE B 1 453 ? 5.27 -45.312 -12.062 1 95.19 453 ILE B N 1
ATOM 8804 C CA . ILE B 1 453 ? 4.949 -43.906 -12.242 1 95.19 453 ILE B CA 1
ATOM 8805 C C . ILE B 1 453 ? 3.453 -43.688 -12.031 1 95.19 453 ILE B C 1
ATOM 8807 O O . ILE B 1 453 ? 2.629 -44.438 -12.547 1 95.19 453 ILE B O 1
ATOM 8811 N N . TYR B 1 454 ? 3.119 -42.75 -11.18 1 94.69 454 TYR B N 1
ATOM 8812 C CA . TYR B 1 454 ? 1.736 -42.312 -11 1 94.69 454 TYR B CA 1
ATOM 8813 C C . TYR B 1 454 ? 1.553 -40.875 -11.422 1 94.69 454 TYR B C 1
ATOM 8815 O O . TYR B 1 454 ? 2.277 -39.969 -10.961 1 94.69 454 TYR B O 1
ATOM 8823 N N . ILE B 1 455 ? 0.574 -40.625 -12.336 1 97.38 455 ILE B N 1
ATOM 8824 C CA . ILE B 1 455 ? 0.353 -39.281 -12.828 1 97.38 455 ILE B CA 1
ATOM 8825 C C . ILE B 1 455 ? -1.127 -38.906 -12.711 1 97.38 455 ILE B C 1
ATOM 8827 O O . ILE B 1 455 ? -1.996 -39.75 -13 1 97.38 455 ILE B O 1
ATOM 8831 N N . GLU B 1 456 ? -1.404 -37.75 -12.188 1 96.69 456 GLU B N 1
ATOM 8832 C CA . GLU B 1 456 ? -2.68 -37.094 -12.383 1 96.69 456 GLU B CA 1
ATOM 8833 C C . GLU B 1 456 ? -2.508 -35.812 -13.219 1 96.69 456 GLU B C 1
ATOM 8835 O O . GLU B 1 456 ? -1.599 -35.031 -12.977 1 96.69 456 GLU B O 1
ATOM 8840 N N . ASN B 1 457 ? -3.322 -35.688 -14.18 1 97.94 457 ASN B N 1
ATOM 8841 C CA . ASN B 1 457 ? -3.211 -34.469 -15 1 97.94 457 ASN B CA 1
ATOM 8842 C C . ASN B 1 457 ? -4.52 -34.156 -15.719 1 97.94 457 ASN B C 1
ATOM 8844 O O . ASN B 1 457 ? -5.23 -35.062 -16.156 1 97.94 457 ASN B O 1
ATOM 8848 N N . GLN B 1 458 ? -4.785 -32.906 -15.891 1 97.31 458 GLN B N 1
ATOM 8849 C CA . GLN B 1 458 ? -5.996 -32.469 -16.578 1 97.31 458 GLN B CA 1
ATOM 8850 C C . GLN B 1 458 ? -5.957 -32.844 -18.062 1 97.31 458 GLN B C 1
ATOM 8852 O O . GLN B 1 458 ? -6.992 -33.125 -18.656 1 97.31 458 GLN B O 1
ATOM 8857 N N . TYR B 1 459 ? -4.793 -32.812 -18.625 1 97.31 459 TYR B N 1
ATOM 8858 C CA . TYR B 1 459 ? -4.578 -33.156 -20.031 1 97.31 459 TYR B CA 1
ATOM 8859 C C . TYR B 1 459 ? -3.4 -34.094 -20.188 1 97.31 459 TYR B C 1
ATOM 8861 O O . TYR B 1 459 ? -2.467 -34.094 -19.391 1 97.31 459 TYR B O 1
ATOM 8869 N N . PHE B 1 460 ? -3.475 -34.906 -21.188 1 98 460 PHE B N 1
ATOM 8870 C CA . PHE B 1 460 ? -2.398 -35.844 -21.5 1 98 460 PHE B CA 1
ATOM 8871 C C . PHE B 1 460 ? -2.234 -35.969 -23 1 98 460 PHE B C 1
ATOM 8873 O O . PHE B 1 460 ? -2.773 -36.906 -23.609 1 98 460 PHE B O 1
ATOM 8880 N N . ILE B 1 461 ? -1.552 -35.094 -23.594 1 98.25 461 ILE B N 1
ATOM 8881 C CA . ILE B 1 461 ? -1.311 -35.031 -25.031 1 98.25 461 ILE B CA 1
ATOM 8882 C C . ILE B 1 461 ? 0.163 -34.719 -25.297 1 98.25 461 ILE B C 1
ATOM 8884 O O . ILE B 1 461 ? 0.714 -33.781 -24.75 1 98.25 461 ILE B O 1
ATOM 8888 N N . GLY B 1 462 ? 0.807 -35.594 -26.141 1 97.75 462 GLY B N 1
ATOM 8889 C CA . GLY B 1 462 ? 2.191 -35.312 -26.484 1 97.75 462 GLY B CA 1
ATOM 8890 C C . GLY B 1 462 ? 2.801 -36.312 -27.422 1 97.75 462 GLY B C 1
ATOM 8891 O O . GLY B 1 462 ? 2.154 -37.312 -27.781 1 97.75 462 GLY B O 1
ATOM 8892 N N . SER B 1 463 ? 3.963 -36.031 -27.922 1 97.75 463 SER B N 1
ATOM 8893 C CA . SER B 1 463 ? 4.793 -36.906 -28.75 1 97.75 463 SER B CA 1
ATOM 8894 C C . SER B 1 463 ? 4.129 -37.188 -30.094 1 97.75 463 SER B C 1
ATOM 8896 O O . SER B 1 463 ? 4.086 -38.344 -30.531 1 97.75 463 SER B O 1
ATOM 8898 N N . SER B 1 464 ? 3.605 -36.188 -30.656 1 96.56 464 SER B N 1
ATOM 8899 C CA . SER B 1 464 ? 2.852 -36.344 -31.906 1 96.56 464 SER B CA 1
ATOM 8900 C C . SER B 1 464 ? 3.742 -36.844 -33.031 1 96.56 464 SER B C 1
ATOM 8902 O O . SER B 1 464 ? 3.262 -37.5 -33.969 1 96.56 464 SER B O 1
ATOM 8904 N N . PHE B 1 465 ? 5.055 -36.625 -32.969 1 94.19 465 PHE B N 1
ATOM 8905 C CA . PHE B 1 465 ? 6 -37.031 -34 1 94.19 465 PHE B CA 1
ATOM 8906 C C . PHE B 1 465 ? 5.988 -38.562 -34.156 1 94.19 465 PHE B C 1
ATOM 8908 O O . PHE B 1 465 ? 6.484 -39.094 -35.156 1 94.19 465 PHE B O 1
ATOM 8915 N N . ASP B 1 466 ? 5.469 -39.281 -33.156 1 96 466 ASP B N 1
ATOM 8916 C CA . ASP B 1 466 ? 5.453 -40.719 -33.219 1 96 466 ASP B CA 1
ATOM 8917 C C . ASP B 1 466 ? 4.027 -41.25 -33.344 1 96 466 ASP B C 1
ATOM 8919 O O . ASP B 1 466 ? 3.793 -42.469 -33.219 1 96 466 ASP B O 1
ATOM 8923 N N . TRP B 1 467 ? 3.064 -40.406 -33.562 1 96.69 467 TRP B N 1
ATOM 8924 C CA . TRP B 1 467 ? 1.696 -40.812 -33.844 1 96.69 467 TRP B CA 1
ATOM 8925 C C . TRP B 1 467 ? 1.604 -41.531 -35.188 1 96.69 467 TRP B C 1
ATOM 8927 O O . TRP B 1 467 ? 2.559 -41.531 -35.969 1 96.69 467 TRP B O 1
ATOM 8937 N N . ASP B 1 468 ? 0.529 -42.219 -35.469 1 95.25 468 ASP B N 1
ATOM 8938 C CA . ASP B 1 468 ? 0.312 -42.875 -36.719 1 95.25 468 ASP B CA 1
ATOM 8939 C C . ASP B 1 468 ? -0.009 -41.875 -37.844 1 95.25 468 ASP B C 1
ATOM 8941 O O . ASP B 1 468 ? 0.226 -42.156 -39 1 95.25 468 ASP B O 1
ATOM 8945 N N . SER B 1 469 ? -0.574 -40.75 -37.469 1 95.38 469 SER B N 1
ATOM 8946 C CA . SER B 1 469 ? -0.93 -39.656 -38.344 1 95.38 469 SER B CA 1
ATOM 8947 C C . SER B 1 469 ? -0.878 -38.312 -37.625 1 95.38 469 SER B C 1
ATOM 8949 O O . SER B 1 469 ? -0.773 -38.25 -36.406 1 95.38 469 SER B O 1
ATOM 8951 N N . ASN B 1 470 ? -0.901 -37.25 -38.375 1 94.62 470 ASN B N 1
ATOM 8952 C CA . ASN B 1 470 ? -0.875 -35.875 -37.812 1 94.62 470 ASN B CA 1
ATOM 8953 C C . ASN B 1 470 ? 0.421 -35.625 -37.062 1 94.62 470 ASN B C 1
ATOM 8955 O O . ASN B 1 470 ? 0.407 -35 -36 1 94.62 470 ASN B O 1
ATOM 8959 N N . LYS B 1 471 ? 1.476 -36.125 -37.469 1 92.94 471 LYS B N 1
ATOM 8960 C CA . LYS B 1 471 ? 2.748 -36.094 -36.75 1 92.94 471 LYS B CA 1
ATOM 8961 C C . LYS B 1 471 ? 3.287 -34.656 -36.656 1 92.94 471 LYS B C 1
ATOM 8963 O O . LYS B 1 471 ? 4.059 -34.375 -35.75 1 92.94 471 LYS B O 1
ATOM 8968 N N . ASP B 1 472 ? 2.797 -33.75 -37.531 1 91 472 ASP B N 1
ATOM 8969 C CA . ASP B 1 472 ? 3.342 -32.375 -37.594 1 91 472 ASP B CA 1
ATOM 8970 C C . ASP B 1 472 ? 2.439 -31.406 -36.875 1 91 472 ASP B C 1
ATOM 8972 O O . ASP B 1 472 ? 2.582 -30.188 -37 1 91 472 ASP B O 1
ATOM 8976 N N . ILE B 1 473 ? 1.569 -31.891 -36.062 1 92.31 473 ILE B N 1
ATOM 8977 C CA . ILE B 1 473 ? 0.592 -31.031 -35.406 1 92.31 473 ILE B CA 1
ATOM 8978 C C . ILE B 1 473 ? 1.279 -30.203 -34.312 1 92.31 473 ILE B C 1
ATOM 8980 O O . ILE B 1 473 ? 0.741 -29.203 -33.875 1 92.31 473 ILE B O 1
ATOM 8984 N N . GLY B 1 474 ? 2.381 -30.594 -33.812 1 92.69 474 GLY B N 1
ATOM 8985 C CA . GLY B 1 474 ? 3.174 -29.734 -32.938 1 92.69 474 GLY B CA 1
ATOM 8986 C C . GLY B 1 474 ? 3.049 -30.094 -31.469 1 92.69 474 GLY B C 1
ATOM 8987 O O . GLY B 1 474 ? 3.482 -29.344 -30.594 1 92.69 474 GLY B O 1
ATOM 8988 N N . ALA B 1 475 ? 2.4 -31.156 -31.078 1 95.69 475 ALA B N 1
ATOM 8989 C CA . ALA B 1 475 ? 2.406 -31.672 -29.703 1 95.69 475 ALA B CA 1
ATOM 8990 C C . ALA B 1 475 ? 3.662 -32.5 -29.438 1 95.69 475 ALA B C 1
ATOM 8992 O O . ALA B 1 475 ? 3.596 -33.719 -29.328 1 95.69 475 ALA B O 1
ATOM 8993 N N . ASN B 1 476 ? 4.777 -31.828 -29.219 1 94.75 476 ASN B N 1
ATOM 8994 C CA . ASN B 1 476 ? 6.082 -32.469 -29.328 1 94.75 476 ASN B CA 1
ATOM 8995 C C . ASN B 1 476 ? 6.652 -32.844 -27.969 1 94.75 476 ASN B C 1
ATOM 8997 O O . ASN B 1 476 ? 7.699 -33.5 -27.875 1 94.75 476 ASN B O 1
ATOM 9001 N N . ASN B 1 477 ? 6.008 -32.438 -26.844 1 96.5 477 ASN B N 1
ATOM 9002 C CA . ASN B 1 477 ? 6.598 -32.781 -25.562 1 96.5 477 ASN B CA 1
ATOM 9003 C C . ASN B 1 477 ? 6.855 -34.281 -25.438 1 96.5 477 ASN B C 1
ATOM 9005 O O . ASN B 1 477 ? 6.137 -35.062 -26.031 1 96.5 477 ASN B O 1
ATOM 9009 N N . LEU B 1 478 ? 7.797 -34.656 -24.625 1 97.69 478 LEU B N 1
ATOM 9010 C CA . LEU B 1 478 ? 8.32 -36.031 -24.625 1 97.69 478 LEU B CA 1
ATOM 9011 C C . LEU B 1 478 ? 7.664 -36.844 -23.531 1 97.69 478 LEU B C 1
ATOM 9013 O O . LEU B 1 478 ? 7.91 -38.062 -23.438 1 97.69 478 LEU B O 1
ATOM 9017 N N . VAL B 1 479 ? 6.777 -36.344 -22.766 1 98.5 479 VAL B N 1
ATOM 9018 C CA . VAL B 1 479 ? 6.34 -37 -21.547 1 98.5 479 VAL B CA 1
ATOM 9019 C C . VAL B 1 479 ? 5.68 -38.344 -21.891 1 98.5 479 VAL B C 1
ATOM 9021 O O . VAL B 1 479 ? 6.07 -39.406 -21.375 1 98.5 479 VAL B O 1
ATOM 9024 N N . PRO B 1 480 ? 4.734 -38.406 -22.875 1 98.62 480 PRO B N 1
ATOM 9025 C CA . PRO B 1 480 ? 4.09 -39.688 -23.172 1 98.62 480 PRO B CA 1
ATOM 9026 C C . PRO B 1 480 ? 5.066 -40.75 -23.719 1 98.62 480 PRO B C 1
ATOM 9028 O O . PRO B 1 480 ? 5.059 -41.875 -23.266 1 98.62 480 PRO B O 1
ATOM 9031 N N . ILE B 1 481 ? 5.922 -40.344 -24.641 1 98.25 481 ILE B N 1
ATOM 9032 C CA . ILE B 1 481 ? 6.805 -41.312 -25.266 1 98.25 481 ILE B CA 1
ATOM 9033 C C . ILE B 1 481 ? 7.836 -41.812 -24.25 1 98.25 481 ILE B C 1
ATOM 9035 O O . ILE B 1 481 ? 8.242 -42.969 -24.281 1 98.25 481 ILE B O 1
ATOM 9039 N N . GLU B 1 482 ? 8.266 -40.875 -23.375 1 97.88 482 GLU B N 1
ATOM 9040 C CA . GLU B 1 482 ? 9.227 -41.25 -22.344 1 97.88 482 GLU B CA 1
ATOM 9041 C C . GLU B 1 482 ? 8.648 -42.344 -21.438 1 97.88 482 GLU B C 1
ATOM 9043 O O . GLU B 1 482 ? 9.359 -43.281 -21.031 1 97.88 482 GLU B O 1
ATOM 9048 N N . ILE B 1 483 ? 7.402 -42.219 -21.109 1 98.56 483 ILE B N 1
ATOM 9049 C CA . ILE B 1 483 ? 6.75 -43.219 -20.266 1 98.56 483 ILE B CA 1
ATOM 9050 C C . ILE B 1 483 ? 6.695 -44.562 -21.016 1 98.56 483 ILE B C 1
ATOM 9052 O O . ILE B 1 483 ? 7.039 -45.594 -20.469 1 98.56 483 ILE B O 1
ATOM 9056 N N . ALA B 1 484 ? 6.281 -44.531 -22.297 1 98.31 484 ALA B N 1
ATOM 9057 C CA . ALA B 1 484 ? 6.164 -45.75 -23.109 1 98.31 484 ALA B CA 1
ATOM 9058 C C . ALA B 1 484 ? 7.52 -46.438 -23.281 1 98.31 484 ALA B C 1
ATOM 9060 O O . ALA B 1 484 ? 7.625 -47.656 -23.172 1 98.31 484 ALA B O 1
ATOM 9061 N N . LEU B 1 485 ? 8.539 -45.625 -23.547 1 97 485 LEU B N 1
ATOM 9062 C CA . LEU B 1 485 ? 9.883 -46.156 -23.734 1 97 485 LEU B CA 1
ATOM 9063 C C . LEU B 1 485 ? 10.406 -46.75 -22.438 1 97 485 LEU B C 1
ATOM 9065 O O . LEU B 1 485 ? 11.102 -47.781 -22.469 1 97 485 LEU B O 1
ATOM 9069 N N . LYS B 1 486 ? 10.117 -46.094 -21.359 1 96.69 486 LYS B N 1
ATOM 9070 C CA . LYS B 1 486 ? 10.531 -46.656 -20.062 1 96.69 486 LYS B CA 1
ATOM 9071 C C . LYS B 1 486 ? 9.898 -48.031 -19.828 1 96.69 486 LYS B C 1
ATOM 9073 O O . LYS B 1 486 ? 10.586 -48.969 -19.438 1 96.69 486 LYS B O 1
ATOM 9078 N N . ILE B 1 487 ? 8.633 -48.156 -20.094 1 97.94 487 ILE B N 1
ATOM 9079 C CA . ILE B 1 487 ? 7.93 -49.438 -19.953 1 97.94 487 ILE B CA 1
ATOM 9080 C C . ILE B 1 487 ? 8.547 -50.469 -20.891 1 97.94 487 ILE B C 1
ATOM 9082 O O . ILE B 1 487 ? 8.82 -51.594 -20.469 1 97.94 487 ILE B O 1
ATOM 9086 N N . ALA B 1 488 ? 8.75 -50.094 -22.141 1 97.25 488 ALA B N 1
ATOM 9087 C CA . ALA B 1 488 ? 9.328 -51 -23.125 1 97.25 488 ALA B CA 1
ATOM 9088 C C . ALA B 1 488 ? 10.688 -51.5 -22.656 1 97.25 488 ALA B C 1
ATOM 9090 O O . ALA B 1 488 ? 10.977 -52.719 -22.797 1 97.25 488 ALA B O 1
ATOM 9091 N N . THR B 1 489 ? 11.492 -50.625 -22.141 1 95.38 489 THR B N 1
ATOM 9092 C CA . THR B 1 489 ? 12.812 -51 -21.672 1 95.38 489 THR B CA 1
ATOM 9093 C C . THR B 1 489 ? 12.695 -52 -20.516 1 95.38 489 THR B C 1
ATOM 9095 O O . THR B 1 489 ? 13.453 -52.969 -20.469 1 95.38 489 THR B O 1
ATOM 9098 N N . LYS B 1 490 ? 11.797 -51.75 -19.641 1 96.06 490 LYS B N 1
ATOM 9099 C CA . LYS B 1 490 ? 11.594 -52.656 -18.5 1 96.06 490 LYS B CA 1
ATOM 9100 C C . LYS B 1 490 ? 11.078 -54.031 -18.953 1 96.06 490 LYS B C 1
ATOM 9102 O O . LYS B 1 490 ? 11.469 -55.062 -18.406 1 96.06 490 LYS B O 1
ATOM 9107 N N . ILE B 1 491 ? 10.219 -54.062 -19.938 1 97 491 ILE B N 1
ATOM 9108 C CA . ILE B 1 491 ? 9.711 -55.312 -20.516 1 97 491 ILE B CA 1
ATOM 9109 C C . ILE B 1 491 ? 10.867 -56.125 -21.125 1 97 491 ILE B C 1
ATOM 9111 O O . ILE B 1 491 ? 10.984 -57.312 -20.891 1 97 491 ILE B O 1
ATOM 9115 N N . LYS B 1 492 ? 11.766 -55.469 -21.797 1 95.31 492 LYS B N 1
ATOM 9116 C CA . LYS B 1 492 ? 12.867 -56.094 -22.5 1 95.31 492 LYS B CA 1
ATOM 9117 C C . LYS B 1 492 ? 13.844 -56.75 -21.516 1 95.31 492 LYS B C 1
ATOM 9119 O O . LYS B 1 492 ? 14.484 -57.75 -21.844 1 95.31 492 LYS B O 1
ATOM 9124 N N . VAL B 1 493 ? 13.953 -56.188 -20.359 1 93.44 493 VAL B N 1
ATOM 9125 C CA . VAL B 1 493 ? 14.875 -56.75 -19.391 1 93.44 493 VAL B CA 1
ATOM 9126 C C . VAL B 1 493 ? 14.102 -57.562 -18.359 1 93.44 493 VAL B C 1
ATOM 9128 O O . VAL B 1 493 ? 14.633 -57.938 -17.312 1 93.44 493 VAL B O 1
ATOM 9131 N N . ASN B 1 494 ? 12.852 -57.812 -18.547 1 92.88 494 ASN B N 1
ATOM 9132 C CA . ASN B 1 494 ? 11.969 -58.656 -17.75 1 92.88 494 ASN B CA 1
ATOM 9133 C C . ASN B 1 494 ? 11.859 -58.156 -16.312 1 92.88 494 ASN B C 1
ATOM 9135 O O . ASN B 1 494 ? 12.031 -58.906 -15.367 1 92.88 494 ASN B O 1
ATOM 9139 N N . GLN B 1 495 ? 11.664 -56.875 -16.188 1 92.38 495 GLN B N 1
ATOM 9140 C CA . GLN B 1 495 ? 11.438 -56.25 -14.883 1 92.38 495 GLN B CA 1
ATOM 9141 C C . GLN B 1 495 ? 10.016 -55.688 -14.773 1 92.38 495 GLN B C 1
ATOM 9143 O O . GLN B 1 495 ? 9.492 -55.125 -15.742 1 92.38 495 GLN B O 1
ATOM 9148 N N . ARG B 1 496 ? 9.516 -55.812 -13.664 1 90.25 496 ARG B N 1
ATOM 9149 C CA . ARG B 1 496 ? 8.164 -55.312 -13.438 1 90.25 496 ARG B CA 1
ATOM 9150 C C . ARG B 1 496 ? 8.141 -53.812 -13.391 1 90.25 496 ARG B C 1
ATOM 9152 O O . ARG B 1 496 ? 9.016 -53.188 -12.773 1 90.25 496 ARG B O 1
ATOM 9159 N N . PHE B 1 497 ? 7.223 -53.219 -14.07 1 94.19 497 PHE B N 1
ATOM 9160 C CA . PHE B 1 497 ? 7.043 -51.75 -14.141 1 94.19 497 PHE B CA 1
ATOM 9161 C C . PHE B 1 497 ? 5.613 -51.406 -14.539 1 94.19 497 PHE B C 1
ATOM 9163 O O . PHE B 1 497 ? 5.008 -52.125 -15.359 1 94.19 497 PHE B O 1
ATOM 9170 N N . SER B 1 498 ? 5.047 -50.375 -13.898 1 93.88 498 SER B N 1
ATOM 9171 C CA . SER B 1 498 ? 3.705 -49.938 -14.273 1 93.88 498 SER B CA 1
ATOM 9172 C C . SER B 1 498 ? 3.588 -48.406 -14.234 1 93.88 498 SER B C 1
ATOM 9174 O O . SER B 1 498 ? 4.27 -47.75 -13.445 1 93.88 498 SER B O 1
ATOM 9176 N N . ALA B 1 499 ? 2.844 -47.938 -15.117 1 96.81 499 ALA B N 1
ATOM 9177 C CA . ALA B 1 499 ? 2.465 -46.531 -15.094 1 96.81 499 ALA B CA 1
ATOM 9178 C C . ALA B 1 499 ? 0.952 -46.375 -14.961 1 96.81 499 ALA B C 1
ATOM 9180 O O . ALA B 1 499 ? 0.188 -47.031 -15.648 1 96.81 499 ALA B O 1
ATOM 9181 N N . TYR B 1 500 ? 0.527 -45.562 -13.992 1 95.25 500 TYR B N 1
ATOM 9182 C CA . TYR B 1 500 ? -0.875 -45.25 -13.75 1 95.25 500 TYR B CA 1
ATOM 9183 C C . TYR B 1 500 ? -1.15 -43.781 -14.016 1 95.25 500 TYR B C 1
ATOM 9185 O O . TYR B 1 500 ? -0.529 -42.906 -13.406 1 95.25 500 TYR B O 1
ATOM 9193 N N . ILE B 1 501 ? -2.066 -43.5 -14.891 1 97.06 501 ILE B N 1
ATOM 9194 C CA . ILE B 1 501 ? -2.373 -42.125 -15.25 1 97.06 501 ILE B CA 1
ATOM 9195 C C . ILE B 1 501 ? -3.859 -41.844 -15.031 1 97.06 501 ILE B C 1
ATOM 9197 O O . ILE B 1 501 ? -4.711 -42.562 -15.562 1 97.06 501 ILE B O 1
ATOM 9201 N N . VAL B 1 502 ? -4.176 -40.844 -14.242 1 95.62 502 VAL B N 1
ATOM 9202 C CA . VAL B 1 502 ? -5.551 -40.438 -13.945 1 95.62 502 VAL B CA 1
ATOM 9203 C C . VAL B 1 502 ? -5.895 -39.156 -14.688 1 95.62 502 VAL B C 1
ATOM 9205 O O . VAL B 1 502 ? -5.199 -38.156 -14.539 1 95.62 502 VAL B O 1
ATOM 9208 N N . LEU B 1 503 ? -6.949 -39.219 -15.492 1 96.88 503 LEU B N 1
ATOM 9209 C CA . LEU B 1 503 ? -7.402 -38.094 -16.312 1 96.88 503 LEU B CA 1
ATOM 9210 C C . LEU B 1 503 ? -8.891 -37.844 -16.109 1 96.88 503 LEU B C 1
ATOM 9212 O O . LEU B 1 503 ? -9.617 -38.75 -15.633 1 96.88 503 LEU B O 1
ATOM 9216 N N . PRO B 1 504 ? -9.367 -36.625 -16.422 1 96.44 504 PRO B N 1
ATOM 9217 C CA . PRO B 1 504 ? -10.828 -36.5 -16.5 1 96.44 504 PRO B CA 1
ATOM 9218 C C . PRO B 1 504 ? -11.438 -37.281 -17.641 1 96.44 504 PRO B C 1
ATOM 9220 O O . PRO B 1 504 ? -10.75 -37.594 -18.625 1 96.44 504 PRO B O 1
ATOM 9223 N N . MET B 1 505 ? -12.695 -37.594 -17.5 1 94.69 505 MET B N 1
ATOM 9224 C CA . MET B 1 505 ? -13.375 -38.344 -18.547 1 94.69 505 MET B CA 1
ATOM 9225 C C . MET B 1 505 ? -13.422 -37.562 -19.859 1 94.69 505 MET B C 1
ATOM 9227 O O . MET B 1 505 ? -13.25 -38.125 -20.938 1 94.69 505 MET B O 1
ATOM 9231 N N . TRP B 1 506 ? -13.688 -36.312 -19.734 1 94.62 506 TRP B N 1
ATOM 9232 C CA . TRP B 1 506 ? -13.625 -35.375 -20.844 1 94.62 506 TRP B CA 1
ATOM 9233 C C . TRP B 1 506 ? -13.219 -33.969 -20.344 1 94.62 506 TRP B C 1
ATOM 9235 O O . TRP B 1 506 ? -13.336 -33.688 -19.141 1 94.62 506 TRP B O 1
ATOM 9245 N N . PRO B 1 507 ? -12.617 -33.219 -21.266 1 92.12 507 PRO B N 1
ATOM 9246 C CA . PRO B 1 507 ? -12.227 -31.875 -20.828 1 92.12 507 PRO B CA 1
ATOM 9247 C C . PRO B 1 507 ? -13.43 -31 -20.469 1 92.12 507 PRO B C 1
ATOM 9249 O O . PRO B 1 507 ? -14.562 -31.297 -20.875 1 92.12 507 PRO B O 1
ATOM 9252 N N . GLU B 1 508 ? -13.156 -30 -19.75 1 88.06 508 GLU B N 1
ATOM 9253 C CA . GLU B 1 508 ? -14.234 -29.156 -19.25 1 88.06 508 GLU B CA 1
ATOM 9254 C C . GLU B 1 508 ? -15.008 -28.531 -20.406 1 88.06 508 GLU B C 1
ATOM 9256 O O . GLU B 1 508 ? -14.422 -28.109 -21.406 1 88.06 508 GLU B O 1
ATOM 9261 N N . GLY B 1 509 ? -16.328 -28.438 -20.203 1 86.56 509 GLY B N 1
ATOM 9262 C CA . GLY B 1 509 ? -17.234 -27.938 -21.234 1 86.56 509 GLY B CA 1
ATOM 9263 C C . GLY B 1 509 ? -18.172 -29 -21.766 1 86.56 509 GLY B C 1
ATOM 9264 O O . GLY B 1 509 ? -18.188 -30.141 -21.281 1 86.56 509 GLY B O 1
ATOM 9265 N N . LYS B 1 510 ? -18.953 -28.594 -22.766 1 86.62 510 LYS B N 1
ATOM 9266 C CA . LYS B 1 510 ? -19.875 -29.531 -23.391 1 86.62 510 LYS B CA 1
ATOM 9267 C C . LYS B 1 510 ? -19.125 -30.688 -24.031 1 86.62 510 LYS B C 1
ATOM 9269 O O . LYS B 1 510 ? -18.359 -30.484 -24.969 1 86.62 510 LYS B O 1
ATOM 9274 N N . PRO B 1 511 ? -19.359 -31.891 -23.578 1 89.19 511 PRO B N 1
ATOM 9275 C CA . PRO B 1 511 ? -18.578 -33.031 -24.062 1 89.19 511 PRO B CA 1
ATOM 9276 C C . PRO B 1 511 ? -18.734 -33.281 -25.562 1 89.19 511 PRO B C 1
ATOM 9278 O O . PRO B 1 511 ? -17.828 -33.812 -26.219 1 89.19 511 PRO B O 1
ATOM 9281 N N . THR B 1 512 ? -19.859 -32.844 -26.094 1 90.06 512 THR B N 1
ATOM 9282 C CA . THR B 1 512 ? -20.094 -33.062 -27.516 1 90.06 512 THR B CA 1
ATOM 9283 C C . THR B 1 512 ? -19.594 -31.859 -28.328 1 90.06 512 THR B C 1
ATOM 9285 O O . THR B 1 512 ? -19.672 -31.875 -29.562 1 90.06 512 THR B O 1
ATOM 9288 N N . GLY B 1 513 ? -19.125 -30.906 -27.625 1 89.5 513 GLY B N 1
ATOM 9289 C CA . GLY B 1 513 ? -18.609 -29.719 -28.312 1 89.5 513 GLY B CA 1
ATOM 9290 C C . GLY B 1 513 ? -17.359 -30 -29.109 1 89.5 513 GLY B C 1
ATOM 9291 O O . GLY B 1 513 ? -16.609 -30.938 -28.812 1 89.5 513 GLY B O 1
ATOM 9292 N N . HIS B 1 514 ? -17.078 -29.203 -30.078 1 90.19 514 HIS B N 1
ATOM 9293 C CA . HIS B 1 514 ? -15.961 -29.375 -31 1 90.19 514 HIS B CA 1
ATOM 9294 C C . HIS B 1 514 ? -14.625 -29.359 -30.266 1 90.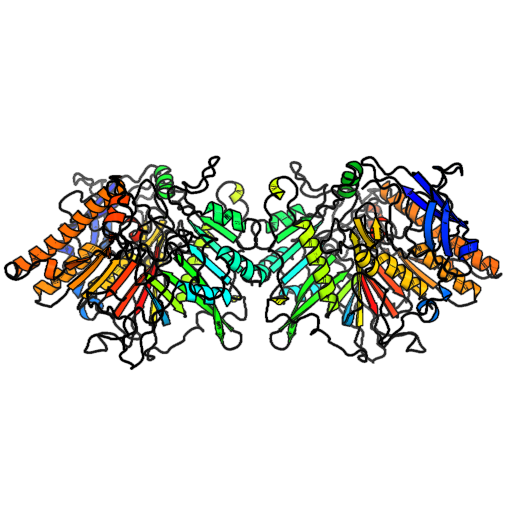19 514 HIS B C 1
ATOM 9296 O O . HIS B 1 514 ? -13.75 -30.188 -30.547 1 90.19 514 HIS B O 1
ATOM 9302 N N . ILE B 1 515 ? -14.445 -28.516 -29.391 1 87.88 515 ILE B N 1
ATOM 9303 C CA . ILE B 1 515 ? -13.18 -28.359 -28.672 1 87.88 515 ILE B CA 1
ATOM 9304 C C . ILE B 1 515 ? -12.93 -29.609 -27.812 1 87.88 515 ILE B C 1
ATOM 9306 O O . ILE B 1 515 ? -11.836 -30.172 -27.828 1 87.88 515 ILE B O 1
ATOM 9310 N N . ALA B 1 516 ? -13.898 -30.031 -27.062 1 91.25 516 ALA B N 1
ATOM 9311 C CA . ALA B 1 516 ? -13.773 -31.203 -26.219 1 91.25 516 ALA B CA 1
ATOM 9312 C C . ALA B 1 516 ? -13.461 -32.438 -27.047 1 91.25 516 ALA B C 1
ATOM 9314 O O . ALA B 1 516 ? -12.594 -33.25 -26.672 1 91.25 516 ALA B O 1
ATOM 9315 N N . GLN B 1 517 ? -14.141 -32.562 -28.141 1 93.75 517 GLN B N 1
ATOM 9316 C CA . GLN B 1 517 ? -13.953 -33.719 -29 1 93.75 517 GLN B CA 1
ATOM 9317 C C . GLN B 1 517 ? -12.562 -33.75 -29.609 1 93.75 517 GLN B C 1
ATOM 9319 O O . GLN B 1 517 ? -11.953 -34.812 -29.766 1 93.75 517 GLN B O 1
ATOM 9324 N N . ARG B 1 518 ? -12.055 -32.625 -30 1 93.94 518 ARG B N 1
ATOM 9325 C CA . ARG B 1 518 ? -10.711 -32.531 -30.578 1 93.94 518 ARG B CA 1
ATOM 9326 C C . ARG B 1 518 ? -9.648 -32.906 -29.547 1 93.94 518 ARG B C 1
ATOM 9328 O O . ARG B 1 518 ? -8.695 -33.625 -29.859 1 93.94 518 ARG B O 1
ATOM 9335 N N . ILE B 1 519 ? -9.828 -32.469 -28.375 1 94.62 519 ILE B N 1
ATOM 9336 C CA . ILE B 1 519 ? -8.891 -32.812 -27.312 1 94.62 519 ILE B CA 1
ATOM 9337 C C . ILE B 1 519 ? -8.891 -34.312 -27.062 1 94.62 519 ILE B C 1
ATOM 9339 O O . ILE B 1 519 ? -7.832 -34.938 -26.938 1 94.62 519 ILE B O 1
ATOM 9343 N N . LEU B 1 520 ? -10.086 -34.875 -27.047 1 96.12 520 LEU B N 1
ATOM 9344 C CA . LEU B 1 520 ? -10.211 -36.312 -26.828 1 96.12 520 LEU B CA 1
ATOM 9345 C C . LEU B 1 520 ? -9.578 -37.094 -27.984 1 96.12 520 LEU B C 1
ATOM 9347 O O . LEU B 1 520 ? -8.977 -38.156 -27.766 1 96.12 520 LEU B O 1
ATOM 9351 N N . TYR B 1 521 ? -9.711 -36.562 -29.156 1 96.94 521 TYR B N 1
ATOM 9352 C CA . TYR B 1 521 ? -9.109 -37.188 -30.328 1 96.94 521 TYR B CA 1
ATOM 9353 C C . TYR B 1 521 ? -7.594 -37.25 -30.203 1 96.94 521 TYR B C 1
ATOM 9355 O O . TYR B 1 521 ? -6.992 -38.312 -30.391 1 96.94 521 TYR B O 1
ATOM 9363 N N . TRP B 1 522 ? -6.984 -36.156 -29.875 1 97.25 522 TRP B N 1
ATOM 9364 C CA . TRP B 1 522 ? -5.531 -36.094 -29.75 1 97.25 522 TRP B CA 1
ATOM 9365 C C . TRP B 1 522 ? -5.047 -36.938 -28.578 1 97.25 522 TRP B C 1
ATOM 9367 O O . TRP B 1 522 ? -3.979 -37.531 -28.641 1 97.25 522 TRP B O 1
ATOM 9377 N N . GLN B 1 523 ? -5.789 -36.938 -27.5 1 97.56 523 GLN B N 1
ATOM 9378 C CA . GLN B 1 523 ? -5.457 -37.781 -26.359 1 97.56 523 GLN B CA 1
ATOM 9379 C C . GLN B 1 523 ? -5.461 -39.281 -26.734 1 97.56 523 GLN B C 1
ATOM 9381 O O . GLN B 1 523 ? -4.574 -40.031 -26.344 1 97.56 523 GLN B O 1
ATOM 9386 N N . ASN B 1 524 ? -6.473 -39.625 -27.5 1 97.31 524 ASN B N 1
ATOM 9387 C CA . ASN B 1 524 ? -6.551 -41 -27.984 1 97.31 524 ASN B CA 1
ATOM 9388 C C . ASN B 1 524 ? -5.352 -41.375 -28.844 1 97.31 524 ASN B C 1
ATOM 9390 O O . ASN B 1 524 ? -4.805 -42.469 -28.734 1 97.31 524 ASN B O 1
ATOM 9394 N N . LYS B 1 525 ? -4.973 -40.469 -29.734 1 97.88 525 LYS B N 1
ATOM 9395 C CA . LYS B 1 525 ? -3.805 -40.688 -30.578 1 97.88 525 LYS B CA 1
ATOM 9396 C C . LYS B 1 525 ? -2.549 -40.906 -29.734 1 97.88 525 LYS B C 1
ATOM 9398 O O . LYS B 1 525 ? -1.713 -41.75 -30.062 1 97.88 525 LYS B O 1
ATOM 9403 N N . THR B 1 526 ? -2.43 -40.125 -28.719 1 98.56 526 THR B N 1
ATOM 9404 C CA . THR B 1 526 ? -1.292 -40.219 -27.812 1 98.56 526 THR B CA 1
ATOM 9405 C C . THR B 1 526 ? -1.272 -41.594 -27.125 1 98.56 526 THR B C 1
ATOM 9407 O O . THR B 1 526 ? -0.241 -42.281 -27.109 1 98.56 526 THR B O 1
ATOM 9410 N N . MET B 1 527 ? -2.377 -42.031 -26.609 1 98.12 527 MET B N 1
ATOM 9411 C CA . MET B 1 527 ? -2.5 -43.312 -25.922 1 98.12 527 MET B CA 1
ATOM 9412 C C . MET B 1 527 ? -2.209 -44.469 -26.859 1 98.12 527 MET B C 1
ATOM 9414 O O . MET B 1 527 ? -1.503 -45.406 -26.484 1 98.12 527 MET B O 1
ATOM 9418 N N . GLN B 1 528 ? -2.758 -44.344 -28.062 1 98 528 GLN B N 1
ATOM 9419 C CA . GLN B 1 528 ? -2.547 -45.406 -29.047 1 98 528 GLN B CA 1
ATOM 9420 C C . GLN B 1 528 ? -1.062 -45.594 -29.359 1 98 528 GLN B C 1
ATOM 9422 O O . GLN B 1 528 ? -0.568 -46.719 -29.453 1 98 528 GLN B O 1
ATOM 9427 N N . MET B 1 529 ? -0.493 -44.469 -29.562 1 97.88 529 MET B N 1
ATOM 9428 C CA . MET B 1 529 ? 0.941 -44.5 -29.828 1 97.88 529 MET B CA 1
ATOM 9429 C C . MET B 1 529 ? 1.696 -45.188 -28.688 1 97.88 529 MET B C 1
ATOM 9431 O O . MET B 1 529 ? 2.566 -46.031 -28.922 1 97.88 529 MET B O 1
ATOM 9435 N N . MET B 1 530 ? 1.415 -44.875 -27.484 1 98.56 530 MET B N 1
ATOM 9436 C CA . MET B 1 530 ? 2.074 -45.438 -26.312 1 98.56 530 MET B CA 1
ATOM 9437 C C . MET B 1 530 ? 1.842 -46.969 -26.266 1 98.56 530 MET B C 1
ATOM 9439 O O . MET B 1 530 ? 2.785 -47.719 -26.062 1 98.56 530 MET B O 1
ATOM 9443 N N . TYR B 1 531 ? 0.599 -47.375 -26.453 1 98.31 531 TYR B N 1
ATOM 9444 C CA . TYR B 1 531 ? 0.258 -48.781 -26.391 1 98.31 531 TYR B CA 1
ATOM 9445 C C . TYR B 1 531 ? 0.957 -49.562 -27.5 1 98.31 531 TYR B C 1
ATOM 9447 O O . TYR B 1 531 ? 1.353 -50.719 -27.312 1 98.31 531 TYR B O 1
ATOM 9455 N N . GLU B 1 532 ? 1.094 -48.938 -28.641 1 97.94 532 GLU B N 1
ATOM 9456 C CA . GLU B 1 532 ? 1.784 -49.594 -29.75 1 97.94 532 GLU B CA 1
ATOM 9457 C C . GLU B 1 532 ? 3.25 -49.844 -29.422 1 97.94 532 GLU B C 1
ATOM 9459 O O . GLU B 1 532 ? 3.789 -50.906 -29.734 1 97.94 532 GLU B O 1
ATOM 9464 N N . ILE B 1 533 ? 3.859 -48.875 -28.828 1 97.75 533 ILE B N 1
ATOM 9465 C CA . ILE B 1 533 ? 5.254 -49.031 -28.438 1 97.75 533 ILE B CA 1
ATOM 9466 C C . ILE B 1 533 ? 5.387 -50.156 -27.438 1 97.75 533 ILE B C 1
ATOM 9468 O O . ILE B 1 533 ? 6.281 -51 -27.562 1 97.75 533 ILE B O 1
ATOM 9472 N N . ILE B 1 534 ? 4.539 -50.219 -26.469 1 98.19 534 ILE B N 1
ATOM 9473 C CA . ILE B 1 534 ? 4.578 -51.25 -25.438 1 98.19 534 ILE B CA 1
ATOM 9474 C C . ILE B 1 534 ? 4.293 -52.625 -26.047 1 98.19 534 ILE B C 1
ATOM 9476 O O . ILE B 1 534 ? 4.969 -53.594 -25.734 1 98.19 534 ILE B O 1
ATOM 9480 N N . TYR B 1 535 ? 3.322 -52.656 -26.969 1 98.12 535 TYR B N 1
ATOM 9481 C CA . TYR B 1 535 ? 2.977 -53.875 -27.641 1 98.12 535 TYR B CA 1
ATOM 9482 C C . TYR B 1 535 ? 4.164 -54.438 -28.438 1 98.12 535 TYR B C 1
ATOM 9484 O O . TYR B 1 535 ? 4.441 -55.625 -28.406 1 98.12 535 TYR B O 1
ATOM 9492 N N . ARG B 1 536 ? 4.852 -53.594 -29.125 1 97.44 536 ARG B N 1
ATOM 9493 C CA . ARG B 1 536 ? 6.023 -54 -29.891 1 97.44 536 ARG B CA 1
ATOM 9494 C C . ARG B 1 536 ? 7.098 -54.594 -28.984 1 97.44 536 ARG B C 1
ATOM 9496 O O . ARG B 1 536 ? 7.75 -55.594 -29.344 1 97.44 536 ARG B O 1
ATOM 9503 N N . ALA B 1 537 ? 7.25 -54.031 -27.859 1 97.69 537 ALA B N 1
ATOM 9504 C CA . ALA B 1 537 ? 8.219 -54.531 -26.906 1 97.69 537 ALA B CA 1
ATOM 9505 C C . ALA B 1 537 ? 7.816 -55.938 -26.422 1 97.69 537 ALA B C 1
ATOM 9507 O O . ALA B 1 537 ? 8.664 -56.812 -26.281 1 97.69 537 ALA B O 1
ATOM 9508 N N . LEU B 1 538 ? 6.543 -56.094 -26.125 1 97.56 538 LEU B N 1
ATOM 9509 C CA . LEU B 1 538 ? 6.039 -57.406 -25.703 1 97.56 538 LEU B CA 1
ATOM 9510 C C . LEU B 1 538 ? 6.266 -58.469 -26.781 1 97.56 538 LEU B C 1
ATOM 9512 O O . LEU B 1 538 ? 6.695 -59.562 -26.484 1 97.56 538 LEU B O 1
ATOM 9516 N N . LYS B 1 539 ? 6.055 -58.062 -28 1 97.31 539 LYS B N 1
ATOM 9517 C CA . LYS B 1 539 ? 6.234 -58.969 -29.141 1 97.31 539 LYS B CA 1
ATOM 9518 C C . LYS B 1 539 ? 7.703 -59.375 -29.297 1 97.31 539 LYS B C 1
ATOM 9520 O O . LYS B 1 539 ? 8.016 -60.531 -29.578 1 97.31 539 LYS B O 1
ATOM 9525 N N . GLU B 1 540 ? 8.5 -58.438 -29.141 1 96.94 540 GLU B N 1
ATOM 9526 C CA . GLU B 1 540 ? 9.938 -58.656 -29.312 1 96.94 540 GLU B CA 1
ATOM 9527 C C . GLU B 1 540 ? 10.461 -59.688 -28.328 1 96.94 540 GLU B C 1
ATOM 9529 O O . GLU B 1 540 ? 11.398 -60.438 -28.625 1 96.94 540 GLU B O 1
ATOM 9534 N N . VAL B 1 541 ? 9.883 -59.688 -27.203 1 96.62 541 VAL B N 1
ATOM 9535 C CA . VAL B 1 541 ? 10.406 -60.594 -26.188 1 96.62 541 VAL B CA 1
ATOM 9536 C C . VAL B 1 541 ? 9.492 -61.812 -26.047 1 96.62 541 VAL B C 1
ATOM 9538 O O . VAL B 1 541 ? 9.641 -62.625 -25.125 1 96.62 541 VAL B O 1
ATOM 9541 N N . GLY B 1 542 ? 8.539 -61.969 -26.844 1 95.75 542 GLY B N 1
ATOM 9542 C CA . GLY B 1 542 ? 7.672 -63.125 -26.922 1 95.75 542 GLY B CA 1
ATOM 9543 C C . GLY B 1 542 ? 6.66 -63.188 -25.797 1 95.75 542 GLY B C 1
ATOM 9544 O O . GLY B 1 542 ? 6.293 -64.25 -25.344 1 95.75 542 GLY B O 1
ATOM 9545 N N . LEU B 1 543 ? 6.254 -62.062 -25.297 1 95.19 543 LEU B N 1
ATOM 9546 C CA . LEU B 1 543 ? 5.336 -62.031 -24.172 1 95.19 543 LEU B CA 1
ATOM 9547 C C . LEU B 1 543 ? 3.965 -61.531 -24.594 1 95.19 543 LEU B C 1
ATOM 9549 O O . LEU B 1 543 ? 3.086 -61.312 -23.766 1 95.19 543 LEU B O 1
ATOM 9553 N N . ASP B 1 544 ? 3.773 -61.25 -25.922 1 92.69 544 ASP B N 1
ATOM 9554 C CA . ASP B 1 544 ? 2.551 -60.656 -26.438 1 92.69 544 ASP B CA 1
ATOM 9555 C C . ASP B 1 544 ? 1.365 -61.594 -26.297 1 92.69 544 ASP B C 1
ATOM 9557 O O . ASP B 1 544 ? 0.21 -61.188 -26.375 1 92.69 544 ASP B O 1
ATOM 9561 N N . ASP B 1 545 ? 1.651 -62.938 -25.969 1 93.5 545 ASP B N 1
ATOM 9562 C CA . ASP B 1 545 ? 0.571 -63.875 -25.719 1 93.5 545 ASP B CA 1
ATOM 9563 C C . ASP B 1 545 ? 0.258 -63.969 -24.219 1 93.5 545 ASP B C 1
ATOM 9565 O O . ASP B 1 545 ? -0.732 -64.625 -23.828 1 93.5 545 ASP B O 1
ATOM 9569 N N . VAL B 1 546 ? 1.021 -63.375 -23.469 1 94.94 546 VAL B N 1
ATOM 9570 C CA . VAL B 1 546 ? 0.903 -63.5 -22.031 1 94.94 546 VAL B CA 1
ATOM 9571 C C . VAL B 1 546 ? 0.386 -62.188 -21.438 1 94.94 546 VAL B C 1
ATOM 9573 O O . VAL B 1 546 ? -0.437 -62.219 -20.516 1 94.94 546 VAL B O 1
ATOM 9576 N N . TYR B 1 547 ? 0.931 -61.125 -21.875 1 95.38 547 TYR B N 1
ATOM 9577 C CA . TYR B 1 547 ? 0.592 -59.812 -21.312 1 95.38 547 TYR B CA 1
ATOM 9578 C C . TYR B 1 547 ? 0.011 -58.906 -22.391 1 95.38 547 TYR B C 1
ATOM 9580 O O . TYR B 1 547 ? 0.185 -59.156 -23.594 1 95.38 547 TYR B O 1
ATOM 9588 N N . GLU B 1 548 ? -0.731 -57.875 -21.891 1 95.94 548 GLU B N 1
ATOM 9589 C CA . GLU B 1 548 ? -1.244 -56.812 -22.734 1 95.94 548 GLU B CA 1
ATOM 9590 C C . GLU B 1 548 ? -0.666 -55.469 -22.312 1 95.94 548 GLU B C 1
ATOM 9592 O O . GLU B 1 548 ? -0.234 -55.312 -21.156 1 95.94 548 GLU B O 1
ATOM 9597 N N . PRO B 1 549 ? -0.581 -54.594 -23.25 1 97 549 PRO B N 1
ATOM 9598 C CA . PRO B 1 549 ? -0.047 -53.25 -22.906 1 97 549 PRO B CA 1
ATOM 9599 C C . PRO B 1 549 ? -0.722 -52.656 -21.672 1 97 549 PRO B C 1
ATOM 9601 O O . PRO B 1 549 ? -0.069 -51.969 -20.891 1 97 549 PRO B O 1
ATOM 9604 N N . GLN B 1 550 ? -1.993 -52.938 -21.453 1 95.25 550 GLN B N 1
ATOM 9605 C CA . GLN B 1 550 ? -2.762 -52.375 -20.359 1 95.25 550 GLN B CA 1
ATOM 9606 C C . GLN B 1 550 ? -2.312 -52.938 -19.016 1 95.25 550 GLN B C 1
ATOM 9608 O O . GLN B 1 550 ? -2.664 -52.438 -17.953 1 95.25 550 GLN B O 1
ATOM 9613 N N . ASP B 1 551 ? -1.498 -53.969 -19.062 1 94.94 551 ASP B N 1
ATOM 9614 C CA . ASP B 1 551 ? -0.929 -54.5 -17.828 1 94.94 551 ASP B CA 1
ATOM 9615 C C . ASP B 1 551 ? 0.199 -53.625 -17.312 1 94.94 551 ASP B C 1
ATOM 9617 O O . ASP B 1 551 ? 0.581 -53.719 -16.141 1 94.94 551 ASP B O 1
ATOM 9621 N N . TYR B 1 552 ? 0.75 -52.781 -18.203 1 96.94 552 TYR B N 1
ATOM 9622 C CA . TYR B 1 552 ? 1.902 -51.969 -17.859 1 96.94 552 TYR B CA 1
ATOM 9623 C C . TYR B 1 552 ? 1.518 -50.5 -17.797 1 96.94 552 TYR B C 1
ATOM 9625 O O . TYR B 1 552 ? 2.166 -49.688 -17.109 1 96.94 552 TYR B O 1
ATOM 9633 N N . LEU B 1 553 ? 0.579 -50.094 -18.578 1 97.75 553 LEU B N 1
ATOM 9634 C CA . LEU B 1 553 ? 0.101 -48.719 -18.656 1 97.75 553 LEU B CA 1
ATOM 9635 C C . LEU B 1 553 ? -1.42 -48.688 -18.562 1 97.75 553 LEU B C 1
ATOM 9637 O O . LEU B 1 553 ? -2.121 -49.25 -19.406 1 97.75 553 LEU B O 1
ATOM 9641 N N . VAL B 1 554 ? -1.917 -48.031 -17.531 1 95.56 554 VAL B N 1
ATOM 9642 C CA . VAL B 1 554 ? -3.361 -47.969 -17.328 1 95.56 554 VAL B CA 1
ATOM 9643 C C . VAL B 1 554 ? -3.807 -46.5 -17.172 1 95.56 554 VAL B C 1
ATOM 9645 O O . VAL B 1 554 ? -3.15 -45.719 -16.484 1 95.56 554 VAL B O 1
ATOM 9648 N N . PHE B 1 555 ? -4.809 -46.156 -17.875 1 95.44 555 PHE B N 1
ATOM 9649 C CA . PHE B 1 555 ? -5.457 -44.875 -17.734 1 95.44 555 PHE B CA 1
ATOM 9650 C C . PHE B 1 555 ? -6.75 -45 -16.938 1 95.44 555 PHE B C 1
ATOM 9652 O O . PHE B 1 555 ? -7.539 -45.906 -17.172 1 95.44 555 PHE B O 1
ATOM 9659 N N . PHE B 1 556 ? -6.871 -44.062 -15.977 1 93.62 556 PHE B N 1
ATOM 9660 C CA . PHE B 1 556 ? -8.062 -44.062 -15.141 1 93.62 556 PHE B CA 1
ATOM 9661 C C . PHE B 1 556 ? -8.797 -42.75 -15.242 1 93.62 556 PHE B C 1
ATOM 9663 O O . PHE B 1 556 ? -8.188 -41.719 -15.547 1 93.62 556 PHE B O 1
ATOM 9670 N N . CYS B 1 557 ? -10.086 -42.781 -15.125 1 93.62 557 CYS B N 1
ATOM 9671 C CA . CYS B 1 557 ? -10.938 -41.625 -14.867 1 93.62 557 CYS B CA 1
ATOM 9672 C C . CYS B 1 557 ? -11.695 -41.781 -13.555 1 93.62 557 CYS B C 1
ATOM 9674 O O . CYS B 1 557 ? -11.852 -42.875 -13.055 1 93.62 557 CYS B O 1
ATOM 9676 N N . LEU B 1 558 ? -12.133 -40.594 -13.008 1 92.44 558 LEU B N 1
ATOM 9677 C CA . LEU B 1 558 ? -12.828 -40.656 -11.734 1 92.44 558 LEU B CA 1
ATOM 9678 C C . LEU B 1 558 ? -14.297 -40.281 -11.906 1 92.44 558 LEU B C 1
ATOM 9680 O O . LEU B 1 558 ? -14.625 -39.406 -12.727 1 92.44 558 LEU B O 1
ATOM 9684 N N . GLY B 1 559 ? -15.141 -40.906 -11.227 1 93.31 559 GLY B N 1
ATOM 9685 C CA . GLY B 1 559 ? -16.562 -40.625 -11.133 1 93.31 559 GLY B CA 1
ATOM 9686 C C . GLY B 1 559 ? -17.141 -40.875 -9.758 1 93.31 559 GLY B C 1
ATOM 9687 O O . GLY B 1 559 ? -16.484 -41.5 -8.906 1 93.31 559 GLY B O 1
ATOM 9688 N N . ASN B 1 560 ? -18.25 -40.25 -9.5 1 92.56 560 ASN B N 1
ATOM 9689 C CA . ASN B 1 560 ? -18.953 -40.469 -8.25 1 92.56 560 ASN B CA 1
ATOM 9690 C C . ASN B 1 560 ? -20.453 -40.656 -8.484 1 92.56 560 ASN B C 1
ATOM 9692 O O . ASN B 1 560 ? -20.984 -40.25 -9.523 1 92.56 560 ASN B O 1
ATOM 9696 N N . ARG B 1 561 ? -21.047 -41.406 -7.617 1 93.12 561 ARG B N 1
ATOM 9697 C CA . ARG B 1 561 ? -22.5 -41.594 -7.586 1 93.12 561 ARG B CA 1
ATOM 9698 C C . ARG B 1 561 ? -23.047 -41.344 -6.191 1 93.12 561 ARG B C 1
ATOM 9700 O O . ARG B 1 561 ? -22.438 -41.719 -5.191 1 93.12 561 ARG B O 1
ATOM 9707 N N . GLU B 1 562 ? -24.109 -40.531 -6.141 1 91.12 562 GLU B N 1
ATOM 9708 C CA . GLU B 1 562 ? -24.766 -40.25 -4.863 1 91.12 562 GLU B CA 1
ATOM 9709 C C . GLU B 1 562 ? -26.188 -40.781 -4.852 1 91.12 562 GLU B C 1
ATOM 9711 O O . GLU B 1 562 ? -27.031 -40.312 -5.617 1 91.12 562 GLU B O 1
ATOM 9716 N N . ALA B 1 563 ? -26.375 -41.75 -3.953 1 83.31 563 ALA B N 1
ATOM 9717 C CA . ALA B 1 563 ? -27.703 -42.344 -3.863 1 83.31 563 ALA B CA 1
ATOM 9718 C C . ALA B 1 563 ? -28.719 -41.375 -3.275 1 83.31 563 ALA B C 1
ATOM 9720 O O . ALA B 1 563 ? -28.344 -40.469 -2.502 1 83.31 563 ALA B O 1
ATOM 9721 N N . SER B 1 564 ? -29.953 -41.156 -3.926 1 73.69 564 SER B N 1
ATOM 9722 C CA . SER B 1 564 ? -31 -40.25 -3.484 1 73.69 564 SER B CA 1
ATOM 9723 C C . SER B 1 564 ? -31.609 -40.719 -2.158 1 73.69 564 SER B C 1
ATOM 9725 O O . SER B 1 564 ? -31.766 -41.906 -1.923 1 73.69 564 SER B O 1
ATOM 9727 N N . ASP B 1 565 ? -31.547 -39.844 -1.139 1 59.03 565 ASP B N 1
ATOM 9728 C CA . ASP B 1 565 ? -32.406 -40.188 -0.023 1 59.03 565 ASP B CA 1
ATOM 9729 C C . ASP B 1 565 ? -33.875 -40.094 -0.43 1 59.03 565 ASP B C 1
ATOM 9731 O O . ASP B 1 565 ? -34.75 -40.625 0.261 1 59.03 565 ASP B O 1
ATOM 9735 N N . SER B 1 566 ? -34.312 -39.062 -1.436 1 57.75 566 SER B N 1
ATOM 9736 C CA . SER B 1 566 ? -35.688 -38.906 -1.862 1 57.75 566 SER B CA 1
ATOM 9737 C C . SER B 1 566 ? -35.844 -39.125 -3.369 1 57.75 566 SER B C 1
ATOM 9739 O O . SER B 1 566 ? -34.969 -38.688 -4.137 1 57.75 566 SER B O 1
ATOM 9741 N N . PRO B 1 567 ? -36.688 -40 -3.732 1 48.41 567 PRO B N 1
ATOM 9742 C CA . PRO B 1 567 ? -36.906 -40.219 -5.164 1 48.41 567 PRO B CA 1
ATOM 9743 C C . PRO B 1 567 ? -37.156 -38.906 -5.93 1 48.41 567 PRO B C 1
ATOM 9745 O O . PRO B 1 567 ? -37.969 -38.094 -5.523 1 48.41 567 PRO B O 1
ATOM 9748 N N . SER B 1 568 ? -36.281 -38.25 -6.367 1 50.56 568 SER B N 1
ATOM 9749 C CA . SER B 1 568 ? -36.406 -37 -7.094 1 50.56 568 SER B CA 1
ATOM 9750 C C . SER B 1 568 ? -37.531 -37.062 -8.141 1 50.56 568 SER B C 1
ATOM 9752 O O . SER B 1 568 ? -37.75 -38.125 -8.719 1 50.56 568 SER B O 1
ATOM 9754 N N . ALA B 1 569 ? -38.25 -35.875 -8.258 1 51.25 569 ALA B N 1
ATOM 9755 C CA . ALA B 1 569 ? -39.312 -35.656 -9.234 1 51.25 569 ALA B CA 1
ATOM 9756 C C . ALA B 1 569 ? -38.812 -35.938 -10.648 1 51.25 569 ALA B C 1
ATOM 9758 O O . ALA B 1 569 ? -37.781 -35.406 -11.07 1 51.25 569 ALA B O 1
ATOM 9759 N N . SER B 1 570 ? -39.125 -37.094 -11.273 1 48.53 570 SER B N 1
ATOM 9760 C CA . SER B 1 570 ? -38.875 -37.531 -12.641 1 48.53 570 SER B CA 1
ATOM 9761 C C . SER B 1 570 ? -39.094 -36.375 -13.633 1 48.53 570 SER B C 1
ATOM 9763 O O . SER B 1 570 ? -40.219 -35.875 -13.75 1 48.53 570 SER B O 1
ATOM 9765 N N . SER B 1 571 ? -38.188 -35.438 -13.75 1 56.41 571 SER B N 1
ATOM 9766 C CA . SER B 1 571 ? -38.438 -34.531 -14.859 1 56.41 571 SER B CA 1
ATOM 9767 C C . SER B 1 571 ? -38.406 -35.25 -16.203 1 56.41 571 SER B C 1
ATOM 9769 O O . SER B 1 571 ? -37.562 -36.156 -16.391 1 56.41 571 SER B O 1
ATOM 9771 N N . THR B 1 572 ? -39.5 -35.125 -17.016 1 60.25 572 THR B N 1
ATOM 9772 C CA . THR B 1 572 ? -39.688 -35.656 -18.359 1 60.25 572 THR B CA 1
ATOM 9773 C C . THR B 1 572 ? -38.719 -35.031 -19.344 1 60.25 572 THR B C 1
ATOM 9775 O O . THR B 1 572 ? -38.656 -35.438 -20.5 1 60.25 572 THR B O 1
ATOM 9778 N N . ALA B 1 573 ? -37.938 -34.062 -18.859 1 63.5 573 ALA B N 1
ATOM 9779 C CA . ALA B 1 573 ? -37.062 -33.438 -19.844 1 63.5 573 ALA B CA 1
ATOM 9780 C C . ALA B 1 573 ? -35.875 -34.312 -20.156 1 63.5 573 ALA B C 1
ATOM 9782 O O . ALA B 1 573 ? -35.344 -35 -19.281 1 63.5 573 ALA B O 1
ATOM 9783 N N . ASP B 1 574 ? -35.656 -34.469 -21.453 1 77.31 574 ASP B N 1
ATOM 9784 C CA . ASP B 1 574 ? -34.594 -35.344 -21.984 1 77.31 574 ASP B CA 1
ATOM 9785 C C . ASP B 1 574 ? -33.312 -34.562 -22.219 1 77.31 574 ASP B C 1
ATOM 9787 O O . ASP B 1 574 ? -32.719 -34.656 -23.312 1 77.31 574 ASP B O 1
ATOM 9791 N N . SER B 1 575 ? -32.906 -33.75 -21.297 1 83.81 575 SER B N 1
ATOM 9792 C CA . SER B 1 575 ? -31.625 -33.062 -21.422 1 83.81 575 SER B CA 1
ATOM 9793 C C . SER B 1 575 ? -30.516 -33.812 -20.703 1 83.81 575 SER B C 1
ATOM 9795 O O . SER B 1 575 ? -30.781 -34.594 -19.781 1 83.81 575 SER B O 1
ATOM 9797 N N . PRO B 1 576 ? -29.281 -33.688 -21.203 1 86.12 576 PRO B N 1
ATOM 9798 C CA . PRO B 1 576 ? -28.156 -34.344 -20.547 1 86.12 576 PRO B CA 1
ATOM 9799 C C . PRO B 1 576 ? -28.094 -34.062 -19.047 1 86.12 576 PRO B C 1
ATOM 9801 O O . PRO B 1 576 ? -27.75 -34.938 -18.266 1 86.12 576 PRO B O 1
ATOM 9804 N N . GLN B 1 577 ? -28.406 -32.875 -18.625 1 88.25 577 GLN B N 1
ATOM 9805 C CA . GLN B 1 577 ? -28.375 -32.5 -17.203 1 88.25 577 GLN B CA 1
ATOM 9806 C C . GLN B 1 577 ? -29.422 -33.281 -16.422 1 88.25 577 GLN B C 1
ATOM 9808 O O . GLN B 1 577 ? -29.125 -33.781 -15.32 1 88.25 577 GLN B O 1
ATOM 9813 N N . GLU B 1 578 ? -30.562 -33.375 -17.031 1 88.06 578 GLU B N 1
ATOM 9814 C CA . GLU B 1 578 ? -31.625 -34.125 -16.375 1 88.06 578 GLU B CA 1
ATOM 9815 C C . GLU B 1 578 ? -31.281 -35.625 -16.297 1 88.06 578 GLU B C 1
ATOM 9817 O O . GLU B 1 578 ? -31.656 -36.281 -15.328 1 88.06 578 GLU B O 1
ATOM 9822 N N . GLN B 1 579 ? -30.672 -36.094 -17.312 1 87.38 579 GLN B N 1
ATOM 9823 C CA . GLN B 1 579 ? -30.234 -37.469 -17.297 1 87.38 579 GLN B CA 1
ATOM 9824 C C . GLN B 1 579 ? -29.203 -37.719 -16.188 1 87.38 579 GLN B C 1
ATOM 9826 O O . GLN B 1 579 ? -29.25 -38.719 -15.492 1 87.38 579 GLN B O 1
ATOM 9831 N N . ALA B 1 580 ? -28.25 -36.812 -16.062 1 89.81 580 ALA B N 1
ATOM 9832 C CA . ALA B 1 580 ? -27.25 -36.906 -15 1 89.81 580 ALA B CA 1
ATOM 9833 C C . ALA B 1 580 ? -27.906 -36.875 -13.625 1 89.81 580 ALA B C 1
ATOM 9835 O O . ALA B 1 580 ? -27.469 -37.562 -12.703 1 89.81 580 ALA B O 1
ATOM 9836 N N . ARG B 1 581 ? -28.938 -36.062 -13.461 1 88.69 581 ARG B N 1
ATOM 9837 C CA . ARG B 1 581 ? -29.672 -35.969 -12.203 1 88.69 581 ARG B CA 1
ATOM 9838 C C . ARG B 1 581 ? -30.422 -37.25 -11.891 1 88.69 581 ARG B C 1
ATOM 9840 O O . ARG B 1 581 ? -30.438 -37.719 -10.742 1 88.69 581 ARG B O 1
ATOM 9847 N N . LYS B 1 582 ? -31 -37.75 -12.914 1 86.19 582 LYS B N 1
ATOM 9848 C CA . LYS B 1 582 ? -31.75 -39 -12.758 1 86.19 582 LYS B CA 1
ATOM 9849 C C . LYS B 1 582 ? -30.828 -40.125 -12.352 1 86.19 582 LYS B C 1
ATOM 9851 O O . LYS B 1 582 ? -31.172 -40.938 -11.484 1 86.19 582 LYS B O 1
ATOM 9856 N N . ASN B 1 583 ? -29.688 -40.219 -12.961 1 88.69 583 ASN B N 1
ATOM 9857 C CA . ASN B 1 583 ? -28.75 -41.281 -12.703 1 88.69 583 ASN B CA 1
ATOM 9858 C C . ASN B 1 583 ? -27.922 -41.031 -11.445 1 88.69 583 ASN B C 1
ATOM 9860 O O . ASN B 1 583 ? -27.297 -41.938 -10.914 1 88.69 583 ASN B O 1
ATOM 9864 N N . ARG B 1 584 ? -27.859 -39.75 -11.078 1 92.75 584 ARG B N 1
ATOM 9865 C CA . ARG B 1 584 ? -27.141 -39.281 -9.898 1 92.75 584 ARG B CA 1
ATOM 9866 C C . ARG B 1 584 ? -25.672 -39.719 -9.945 1 92.75 584 ARG B C 1
ATOM 9868 O O . ARG B 1 584 ? -25.109 -40.156 -8.953 1 92.75 584 ARG B O 1
ATOM 9875 N N . ARG B 1 585 ? -25.109 -39.719 -11.094 1 92.06 585 ARG B N 1
ATOM 9876 C CA . ARG B 1 585 ? -23.719 -40.031 -11.367 1 92.06 585 ARG B CA 1
ATOM 9877 C C . ARG B 1 585 ? -23.078 -38.938 -12.242 1 92.06 585 ARG B C 1
ATOM 9879 O O . ARG B 1 585 ? -23.719 -38.438 -13.156 1 92.06 585 ARG B O 1
ATOM 9886 N N . PHE B 1 586 ? -21.875 -38.688 -11.945 1 93.75 586 PHE B N 1
ATOM 9887 C CA . PHE B 1 586 ? -21.156 -37.719 -12.758 1 93.75 586 PHE B CA 1
ATOM 9888 C C . PHE B 1 586 ? -19.656 -37.875 -12.602 1 93.75 586 PHE B C 1
ATOM 9890 O O . PHE B 1 586 ? -19.188 -38.562 -11.688 1 93.75 586 PHE B O 1
ATOM 9897 N N . MET B 1 587 ? -18.906 -37.25 -13.438 1 94.69 587 MET B N 1
ATOM 9898 C CA . MET B 1 587 ? -17.453 -37.312 -13.414 1 94.69 587 MET B CA 1
ATOM 9899 C C . MET B 1 587 ? -16.891 -36.469 -12.266 1 94.69 587 MET B C 1
ATOM 9901 O O . MET B 1 587 ? -17.484 -35.438 -11.906 1 94.69 587 MET B O 1
ATOM 9905 N N . VAL B 1 588 ? -15.867 -36.906 -11.617 1 95.69 588 VAL B N 1
ATOM 9906 C CA . VAL B 1 588 ? -15 -36.031 -10.812 1 95.69 588 VAL B CA 1
ATOM 9907 C C . VAL B 1 588 ? -13.914 -35.438 -11.703 1 95.69 588 VAL B C 1
ATOM 9909 O O . VAL B 1 588 ? -13.094 -36.156 -12.273 1 95.69 588 VAL B O 1
ATOM 9912 N N . TYR B 1 589 ? -13.977 -34.125 -11.867 1 96.69 589 TYR B N 1
ATOM 9913 C CA . TYR B 1 589 ? -13.047 -33.469 -12.781 1 96.69 589 TYR B CA 1
ATOM 9914 C C . TYR B 1 589 ? -11.641 -33.438 -12.195 1 96.69 589 TYR B C 1
ATOM 9916 O O . TYR B 1 589 ? -11.398 -32.75 -11.211 1 96.69 589 TYR B O 1
ATOM 9924 N N . VAL B 1 590 ? -10.758 -34.188 -12.758 1 96.81 590 VAL B N 1
ATOM 9925 C CA . VAL B 1 590 ? -9.352 -34.188 -12.352 1 96.81 590 VAL B CA 1
ATOM 9926 C C . VAL B 1 590 ? -8.633 -33 -12.945 1 96.81 590 VAL B C 1
ATOM 9928 O O . VAL B 1 590 ? -8.352 -32.969 -14.148 1 96.81 590 VAL B O 1
ATOM 9931 N N . HIS B 1 591 ? -8.406 -32.031 -12.102 1 97.44 591 HIS B N 1
ATOM 9932 C CA . HIS B 1 591 ? -7.691 -30.844 -12.516 1 97.44 591 HIS B CA 1
ATOM 9933 C C . HIS B 1 591 ? -6.262 -30.844 -11.984 1 97.44 591 HIS B C 1
ATOM 9935 O O . HIS B 1 591 ? -5.488 -29.922 -12.273 1 97.44 591 HIS B O 1
ATOM 9941 N N . SER B 1 592 ? -5.852 -31.891 -11.375 1 96.5 592 SER B N 1
ATOM 9942 C CA . SER B 1 592 ? -4.559 -32 -10.719 1 96.5 592 SER B CA 1
ATOM 9943 C C . SER B 1 592 ? -3.42 -32.031 -11.734 1 96.5 592 SER B C 1
ATOM 9945 O O . SER B 1 592 ? -3.609 -32.5 -12.867 1 96.5 592 SER B O 1
ATOM 9947 N N . LYS B 1 593 ? -2.34 -31.5 -11.359 1 97.88 593 LYS B N 1
ATOM 9948 C CA . LYS B 1 593 ? -1.078 -31.641 -12.078 1 97.88 593 LYS B CA 1
ATOM 9949 C C . LYS B 1 593 ? 0.024 -32.188 -11.164 1 97.88 593 LYS B C 1
ATOM 9951 O O . LYS B 1 593 ? 0.635 -31.406 -10.414 1 97.88 593 LYS B O 1
ATOM 9956 N N . GLY B 1 594 ? 0.222 -33.469 -11.305 1 96.88 594 GLY B N 1
ATOM 9957 C CA . GLY B 1 594 ? 1.213 -34.062 -10.43 1 96.88 594 GLY B CA 1
ATOM 9958 C C . GLY B 1 594 ? 1.721 -35.406 -10.945 1 96.88 594 GLY B C 1
ATOM 9959 O O . GLY B 1 594 ? 1.067 -36.062 -11.766 1 96.88 594 GLY B O 1
ATOM 9960 N N . MET B 1 595 ? 2.924 -35.781 -10.5 1 97.31 595 MET B N 1
ATOM 9961 C CA . MET B 1 595 ? 3.564 -37.062 -10.812 1 97.31 595 MET B CA 1
ATOM 9962 C C . MET B 1 595 ? 4.324 -37.594 -9.602 1 97.31 595 MET B C 1
ATOM 9964 O O . MET B 1 595 ? 4.984 -36.812 -8.891 1 97.31 595 MET B O 1
ATOM 9968 N N . ILE B 1 596 ? 4.121 -38.812 -9.32 1 93.94 596 ILE B N 1
ATOM 9969 C CA . ILE B 1 596 ? 4.891 -39.5 -8.305 1 93.94 596 ILE B CA 1
ATOM 9970 C C . ILE B 1 596 ? 5.684 -40.656 -8.953 1 93.94 596 ILE B C 1
ATOM 9972 O O . ILE B 1 596 ? 5.141 -41.406 -9.742 1 93.94 596 ILE B O 1
ATOM 9976 N N . VAL B 1 597 ? 6.957 -40.688 -8.648 1 93.44 597 VAL B N 1
ATOM 9977 C CA . VAL B 1 597 ? 7.832 -41.75 -9.172 1 93.44 597 VAL B CA 1
ATOM 9978 C C . VAL B 1 597 ? 8.367 -42.594 -8.023 1 93.44 597 VAL B C 1
ATOM 9980 O O . VAL B 1 597 ? 9.078 -42.094 -7.152 1 93.44 597 VAL B O 1
ATOM 9983 N N . ASP B 1 598 ? 8.008 -43.844 -7.934 1 90.06 598 ASP B N 1
ATOM 9984 C CA . ASP B 1 598 ? 8.555 -44.875 -7.055 1 90.06 598 ASP B CA 1
ATOM 9985 C C . ASP B 1 598 ? 8.336 -44.5 -5.586 1 90.06 598 ASP B C 1
ATOM 9987 O O . ASP B 1 598 ? 9.141 -44.844 -4.727 1 90.06 598 ASP B O 1
ATOM 9991 N N . ASP B 1 599 ? 7.344 -43.594 -5.352 1 86.12 599 ASP B N 1
ATOM 9992 C CA . ASP B 1 599 ? 7.059 -43.094 -4 1 86.12 599 ASP B CA 1
ATOM 9993 C C . ASP B 1 599 ? 8.266 -42.375 -3.406 1 86.12 599 ASP B C 1
ATOM 9995 O O . ASP B 1 599 ? 8.469 -42.406 -2.191 1 86.12 599 ASP B O 1
ATOM 9999 N N . GLU B 1 600 ? 9.094 -41.875 -4.293 1 87.19 600 GLU B N 1
ATOM 10000 C CA . GLU B 1 600 ? 10.32 -41.219 -3.857 1 87.19 600 GLU B CA 1
ATOM 10001 C C . GLU B 1 600 ? 10.336 -39.75 -4.281 1 87.19 600 GLU B C 1
ATOM 10003 O O . GLU B 1 600 ? 10.883 -38.906 -3.58 1 87.19 600 GLU B O 1
ATOM 10008 N N . TYR B 1 601 ? 9.812 -39.531 -5.398 1 91.94 601 TYR B N 1
ATOM 10009 C CA . TYR B 1 601 ? 9.891 -38.188 -6 1 91.94 601 TYR B CA 1
ATOM 10010 C C . TYR B 1 601 ? 8.516 -37.719 -6.434 1 91.94 601 TYR B C 1
ATOM 10012 O O . TYR B 1 601 ? 7.707 -38.5 -6.945 1 91.94 601 TYR B O 1
ATOM 10020 N N . VAL B 1 602 ? 8.281 -36.406 -6.141 1 94.75 602 VAL B N 1
ATOM 10021 C CA . VAL B 1 602 ? 6.973 -35.875 -6.496 1 94.75 602 VAL B CA 1
ATOM 10022 C C . VAL B 1 602 ? 7.148 -34.562 -7.254 1 94.75 602 VAL B C 1
ATOM 10024 O O . VAL B 1 602 ? 8.062 -33.781 -6.957 1 94.75 602 VAL B O 1
ATOM 10027 N N . ILE B 1 603 ? 6.387 -34.375 -8.297 1 97.69 603 ILE B N 1
ATOM 10028 C CA . ILE B 1 603 ? 6.23 -33.094 -8.977 1 97.69 603 ILE B CA 1
ATOM 10029 C C . ILE B 1 603 ? 4.793 -32.594 -8.82 1 97.69 603 ILE B C 1
ATOM 10031 O O . ILE B 1 603 ? 3.842 -33.344 -9.102 1 97.69 603 ILE B O 1
ATOM 10035 N N . ILE B 1 604 ? 4.605 -31.453 -8.289 1 98 604 ILE B N 1
ATOM 10036 C CA . ILE B 1 604 ? 3.301 -30.812 -8.164 1 98 604 ILE B CA 1
ATOM 10037 C C . ILE B 1 604 ? 3.367 -29.391 -8.719 1 98 604 ILE B C 1
ATOM 10039 O O . ILE B 1 604 ? 4.309 -28.656 -8.438 1 98 604 ILE B O 1
ATOM 10043 N N . GLY B 1 605 ? 2.398 -29.047 -9.539 1 98.44 605 GLY B N 1
ATOM 10044 C CA . GLY B 1 605 ? 2.424 -27.703 -10.086 1 98.44 605 GLY B CA 1
ATOM 10045 C C . GLY B 1 605 ? 1.174 -27.344 -10.867 1 98.44 605 GLY B C 1
ATOM 10046 O O . GLY B 1 605 ? 0.081 -27.812 -10.547 1 98.44 605 GLY B O 1
ATOM 10047 N N . SER B 1 606 ? 1.391 -26.438 -11.797 1 98.5 606 SER B N 1
ATOM 10048 C CA . SER B 1 606 ? 0.266 -25.891 -12.555 1 98.5 606 SER B CA 1
ATOM 10049 C C . SER B 1 606 ? 0.283 -26.391 -14 1 98.5 606 SER B C 1
ATOM 10051 O O . SER B 1 606 ? -0.621 -26.062 -14.781 1 98.5 606 SER B O 1
ATOM 10053 N N . ALA B 1 607 ? 1.22 -27.234 -14.391 1 98.62 607 ALA B N 1
ATOM 10054 C CA . ALA B 1 607 ? 1.436 -27.516 -15.805 1 98.62 607 ALA B CA 1
ATOM 10055 C C . ALA B 1 607 ? 0.646 -28.75 -16.25 1 98.62 607 ALA B C 1
ATOM 10057 O O . ALA B 1 607 ? 0.775 -29.812 -15.648 1 98.62 607 ALA B O 1
ATOM 10058 N N . ASN B 1 608 ? -0.112 -28.578 -17.234 1 97.88 608 ASN B N 1
ATOM 10059 C CA . ASN B 1 608 ? -0.716 -29.703 -17.938 1 97.88 608 ASN B CA 1
ATOM 10060 C C . ASN B 1 608 ? 0.308 -30.438 -18.797 1 97.88 608 ASN B C 1
ATOM 10062 O O . ASN B 1 608 ? 1.335 -29.875 -19.172 1 97.88 608 ASN B O 1
ATOM 10066 N N . ILE B 1 609 ? 0.017 -31.688 -18.984 1 98.38 609 ILE B N 1
ATOM 10067 C CA . ILE B 1 609 ? 0.84 -32.406 -19.953 1 98.38 609 ILE B CA 1
ATOM 10068 C C . ILE B 1 609 ? 0.296 -32.188 -21.359 1 98.38 609 ILE B C 1
ATOM 10070 O O . ILE B 1 609 ? -0.429 -33.031 -21.906 1 98.38 609 ILE B O 1
ATOM 10074 N N . ASN B 1 610 ? 0.593 -31.172 -21.984 1 97.75 610 ASN B N 1
ATOM 10075 C CA . ASN B 1 610 ? 0.353 -30.734 -23.344 1 97.75 610 ASN B CA 1
ATOM 10076 C C . ASN B 1 610 ? 1.376 -29.688 -23.797 1 97.75 610 ASN B C 1
ATOM 10078 O O . ASN B 1 610 ? 2.207 -29.25 -23 1 97.75 610 ASN B O 1
ATOM 10082 N N . GLN B 1 611 ? 1.39 -29.453 -25.031 1 95.75 611 GLN B N 1
ATOM 10083 C CA . GLN B 1 611 ? 2.418 -28.562 -25.578 1 95.75 611 GLN B CA 1
ATOM 10084 C C . GLN B 1 611 ? 2.27 -27.141 -25.031 1 95.75 611 GLN B C 1
ATOM 10086 O O . GLN B 1 611 ? 3.262 -26.438 -24.844 1 95.75 611 GLN B O 1
ATOM 10091 N N . ARG B 1 612 ? 1.088 -26.734 -24.781 1 94.31 612 ARG B N 1
ATOM 10092 C CA . ARG B 1 612 ? 0.793 -25.391 -24.297 1 94.31 612 ARG B CA 1
ATOM 10093 C C . ARG B 1 612 ? 1.505 -25.125 -22.984 1 94.31 612 ARG B C 1
ATOM 10095 O O . ARG B 1 612 ? 2.031 -24.031 -22.766 1 94.31 612 ARG B O 1
ATOM 10102 N N . SER B 1 613 ? 1.56 -26.062 -22.109 1 96.94 613 SER B N 1
ATOM 10103 C CA . SER B 1 613 ? 2.115 -25.891 -20.781 1 96.94 613 SER B CA 1
ATOM 10104 C C . SER B 1 613 ? 3.596 -26.266 -20.734 1 96.94 613 SER B C 1
ATOM 10106 O O . SER B 1 613 ? 4.352 -25.75 -19.906 1 96.94 613 SER B O 1
ATOM 10108 N N . MET B 1 614 ? 4.039 -27.094 -21.688 1 96.44 614 MET B N 1
ATOM 10109 C CA . MET B 1 614 ? 5.363 -27.688 -21.562 1 96.44 614 MET B CA 1
ATOM 10110 C C . MET B 1 614 ? 6.402 -26.891 -22.344 1 96.44 614 MET B C 1
ATOM 10112 O O . MET B 1 614 ? 7.598 -26.984 -22.062 1 96.44 614 MET B O 1
ATOM 10116 N N . GLU B 1 615 ? 5.992 -26.047 -23.266 1 92.06 615 GLU B N 1
ATOM 10117 C CA . GLU B 1 615 ? 6.906 -25.469 -24.234 1 92.06 615 GLU B CA 1
ATOM 10118 C C . GLU B 1 615 ? 7.527 -24.172 -23.703 1 92.06 615 GLU B C 1
ATOM 10120 O O . GLU B 1 615 ? 8.594 -23.75 -24.172 1 92.06 615 GLU B O 1
ATOM 10125 N N . GLY B 1 616 ? 6.883 -23.484 -22.781 1 91.69 616 GLY B N 1
ATOM 10126 C CA . GLY B 1 616 ? 7.426 -22.281 -22.188 1 91.69 616 GLY B CA 1
ATOM 10127 C C . GLY B 1 616 ? 7.012 -21 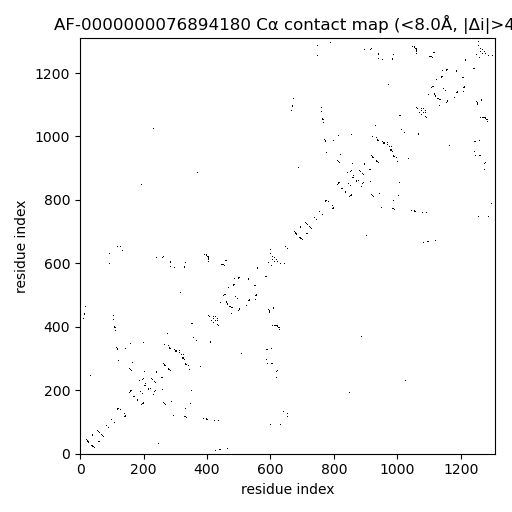-22.906 1 91.69 616 GLY B C 1
ATOM 10128 O O . GLY B 1 616 ? 6.91 -19.938 -22.297 1 91.69 616 GLY B O 1
ATOM 10129 N N . THR B 1 617 ? 6.742 -21.062 -24.219 1 90.69 617 THR B N 1
ATOM 10130 C CA . THR B 1 617 ? 6.406 -19.875 -24.984 1 90.69 617 THR B CA 1
ATOM 10131 C C . THR B 1 617 ? 4.895 -19.656 -25.016 1 90.69 617 THR B C 1
ATOM 10133 O O . THR B 1 617 ? 4.418 -18.641 -25.516 1 90.69 617 THR B O 1
ATOM 10136 N N . ARG B 1 618 ? 4.195 -20.578 -24.531 1 92.94 618 ARG B N 1
ATOM 10137 C CA . ARG B 1 618 ? 2.74 -20.484 -24.578 1 92.94 618 ARG B CA 1
ATOM 10138 C C . ARG B 1 618 ? 2.178 -20.156 -23.188 1 92.94 618 ARG B C 1
ATOM 10140 O O . ARG B 1 618 ? 2.465 -19.109 -22.625 1 92.94 618 ARG B O 1
ATOM 10147 N N . ASP B 1 619 ? 1.647 -21.078 -22.484 1 94.62 619 ASP B N 1
ATOM 10148 C CA . ASP B 1 619 ? 1.188 -20.797 -21.125 1 94.62 619 ASP B CA 1
ATOM 10149 C C . ASP B 1 619 ? 2.361 -20.734 -20.141 1 94.62 619 ASP B C 1
ATOM 10151 O O . ASP B 1 619 ? 3.305 -21.516 -20.25 1 94.62 619 ASP B O 1
ATOM 10155 N N . THR B 1 620 ? 2.311 -19.781 -19.219 1 97 620 THR B N 1
ATOM 10156 C CA . THR B 1 620 ? 3.293 -19.812 -18.141 1 97 620 THR B CA 1
ATOM 10157 C C . THR B 1 620 ? 2.852 -20.766 -17.031 1 97 620 THR B C 1
ATOM 10159 O O . THR B 1 620 ? 1.667 -20.828 -16.703 1 97 620 THR B O 1
ATOM 10162 N N . GLU B 1 621 ? 3.746 -21.609 -16.625 1 98.31 621 GLU B N 1
ATOM 10163 C CA . GLU B 1 621 ? 3.498 -22.594 -15.578 1 98.31 621 GLU B CA 1
ATOM 10164 C C . GLU B 1 621 ? 4.594 -22.578 -14.516 1 98.31 621 GLU B C 1
ATOM 10166 O O . GLU B 1 621 ? 5.695 -22.078 -14.766 1 98.31 621 GLU B O 1
ATOM 10171 N N . ILE B 1 622 ? 4.262 -23.109 -13.336 1 98.69 622 ILE B N 1
ATOM 10172 C CA . ILE B 1 622 ? 5.227 -23.281 -12.258 1 98.69 622 ILE B CA 1
ATOM 10173 C C . ILE B 1 622 ? 4.988 -24.625 -11.57 1 98.69 622 ILE B C 1
ATOM 10175 O O . ILE B 1 622 ? 3.861 -25.125 -11.539 1 98.69 622 ILE B O 1
ATOM 10179 N N . ALA B 1 623 ? 6.066 -25.25 -11.117 1 98.81 623 ALA B N 1
ATOM 10180 C CA . ALA B 1 623 ? 5.965 -26.516 -10.406 1 98.81 623 ALA B CA 1
ATOM 10181 C C . ALA B 1 623 ? 7.125 -26.688 -9.43 1 98.81 623 ALA B C 1
ATOM 10183 O O . ALA B 1 623 ? 8.133 -25.984 -9.516 1 98.81 623 ALA B O 1
ATOM 10184 N N . MET B 1 624 ? 6.953 -27.562 -8.484 1 98.44 624 MET B N 1
ATOM 10185 C CA . MET B 1 624 ? 8.047 -27.969 -7.605 1 98.44 624 MET B CA 1
ATOM 10186 C C . MET B 1 624 ? 8.281 -29.484 -7.699 1 98.44 624 MET B C 1
ATOM 10188 O O . MET B 1 624 ? 7.328 -30.25 -7.852 1 98.44 624 MET B O 1
ATOM 10192 N N . GLY B 1 625 ? 9.5 -29.906 -7.762 1 97.69 625 GLY B N 1
ATOM 10193 C CA . GLY B 1 625 ? 9.945 -31.281 -7.543 1 97.69 625 GLY B CA 1
ATOM 10194 C C . GLY B 1 625 ? 10.578 -31.484 -6.18 1 97.69 625 GLY B C 1
ATOM 10195 O O . GLY B 1 625 ? 11.359 -30.656 -5.719 1 97.69 625 GLY B O 1
ATOM 10196 N N . ALA B 1 626 ? 10.211 -32.594 -5.504 1 95.31 626 ALA B N 1
ATOM 10197 C CA . ALA B 1 626 ? 10.68 -32.75 -4.129 1 95.31 626 ALA B CA 1
ATOM 10198 C C . ALA B 1 626 ? 10.859 -34.219 -3.758 1 95.31 626 ALA B C 1
ATOM 10200 O O . ALA B 1 626 ? 10.219 -35.094 -4.344 1 95.31 626 ALA B O 1
ATOM 10201 N N . TYR B 1 627 ? 11.695 -34.438 -2.846 1 91.69 627 TYR B N 1
ATOM 10202 C CA . TYR B 1 627 ? 11.906 -35.781 -2.277 1 91.69 627 TYR B CA 1
ATOM 10203 C C . TYR B 1 627 ? 12.484 -35.688 -0.871 1 91.69 627 TYR B C 1
ATOM 10205 O O . TYR B 1 627 ? 13.016 -34.625 -0.483 1 91.69 627 TYR B O 1
ATOM 10213 N N . GLN B 1 628 ? 12.242 -36.656 -0.106 1 89 628 GLN B N 1
ATOM 10214 C CA . GLN B 1 628 ? 12.883 -36.812 1.196 1 89 628 GLN B CA 1
ATOM 10215 C C . GLN B 1 628 ? 14.125 -37.688 1.097 1 89 628 GLN B C 1
ATOM 10217 O O . GLN B 1 628 ? 14.031 -38.875 0.833 1 89 628 GLN B O 1
ATOM 10222 N N . PRO B 1 629 ? 15.25 -37.125 1.381 1 85.62 629 PRO B N 1
ATOM 10223 C CA . PRO B 1 629 ? 16.516 -37.812 1.136 1 85.62 629 PRO B CA 1
ATOM 10224 C C . PRO B 1 629 ? 16.625 -39.125 1.939 1 85.62 629 PRO B C 1
ATOM 10226 O O . PRO B 1 629 ? 17.312 -40.062 1.52 1 85.62 629 PRO B O 1
ATOM 10229 N N . GLN B 1 630 ? 15.922 -39.281 3.027 1 82.56 630 GLN B N 1
ATOM 10230 C CA . GLN B 1 630 ? 16.031 -40.469 3.869 1 82.56 630 GLN B CA 1
ATOM 10231 C C . GLN B 1 630 ? 15.094 -41.562 3.391 1 82.56 630 GLN B C 1
ATOM 10233 O O . GLN B 1 630 ? 15.188 -42.719 3.852 1 82.56 630 GLN B O 1
ATOM 10238 N N . TYR B 1 631 ? 14.242 -41.219 2.449 1 80.62 631 TYR B N 1
ATOM 10239 C CA . TYR B 1 631 ? 13.25 -42.188 1.982 1 80.62 631 TYR B CA 1
ATOM 10240 C C . TYR B 1 631 ? 13.367 -42.406 0.478 1 80.62 631 TYR B C 1
ATOM 10242 O O . TYR B 1 631 ? 12.445 -42.094 -0.275 1 80.62 631 TYR B O 1
ATOM 10250 N N . THR B 1 632 ? 14.523 -42.938 0.072 1 78.06 632 THR B N 1
ATOM 10251 C CA . THR B 1 632 ? 14.789 -43.312 -1.317 1 78.06 632 THR B CA 1
ATOM 10252 C C . THR B 1 632 ? 15.141 -44.781 -1.44 1 78.06 632 THR B C 1
ATOM 10254 O O . THR B 1 632 ? 15.531 -45.438 -0.458 1 78.06 632 THR B O 1
ATOM 10257 N N . TRP B 1 633 ? 14.859 -45.312 -2.607 1 73.25 633 TRP B N 1
ATOM 10258 C CA . TRP B 1 633 ? 15.18 -46.719 -2.842 1 73.25 633 TRP B CA 1
ATOM 10259 C C . TRP B 1 633 ? 16.672 -46.969 -2.695 1 73.25 633 TRP B C 1
ATOM 10261 O O . TRP B 1 633 ? 17.094 -48.094 -2.332 1 73.25 633 TRP B O 1
ATOM 10271 N N . ALA B 1 634 ? 17.391 -45.875 -3.018 1 66.69 634 ALA B N 1
ATOM 10272 C CA . ALA B 1 634 ? 18.828 -46 -2.852 1 66.69 634 ALA B CA 1
ATOM 10273 C C . ALA B 1 634 ? 19.203 -46.219 -1.386 1 66.69 634 ALA B C 1
ATOM 10275 O O . ALA B 1 634 ? 20.156 -46.938 -1.073 1 66.69 634 ALA B O 1
ATOM 10276 N N . ASN B 1 635 ? 18.453 -45.656 -0.564 1 65.81 635 ASN B N 1
ATOM 10277 C CA . ASN B 1 635 ? 18.75 -45.75 0.861 1 65.81 635 ASN B CA 1
ATOM 10278 C C . ASN B 1 635 ? 17.969 -46.875 1.525 1 65.81 635 ASN B C 1
ATOM 10280 O O . ASN B 1 635 ? 18.406 -47.406 2.547 1 65.81 635 ASN B O 1
ATOM 10284 N N . LYS B 1 636 ? 16.781 -47.125 0.866 1 62.97 636 LYS B N 1
ATOM 10285 C CA . LYS B 1 636 ? 15.961 -48.156 1.489 1 62.97 636 LYS B CA 1
ATOM 10286 C C . LYS B 1 636 ? 15.828 -49.375 0.58 1 62.97 636 LYS B C 1
ATOM 10288 O O . LYS B 1 636 ? 15.789 -49.25 -0.646 1 62.97 636 LYS B O 1
ATOM 10293 N N . ILE B 1 637 ? 16.016 -50.469 1.124 1 53.72 637 ILE B N 1
ATOM 10294 C CA . ILE B 1 637 ? 15.922 -51.719 0.368 1 53.72 637 ILE B CA 1
ATOM 10295 C C . ILE B 1 637 ? 14.461 -52 0.025 1 53.72 637 ILE B C 1
ATOM 10297 O O . ILE B 1 637 ? 14.172 -52.781 -0.892 1 53.72 637 ILE B O 1
ATOM 10301 N N . SER B 1 638 ? 13.516 -51.312 0.716 1 56 638 SER B N 1
ATOM 10302 C CA . SER B 1 638 ? 12.102 -51.562 0.451 1 56 638 SER B CA 1
ATOM 10303 C C . SER B 1 638 ? 11.383 -50.281 0.048 1 56 638 SER B C 1
ATOM 10305 O O . SER B 1 638 ? 11.992 -49.188 0.002 1 56 638 SER B O 1
ATOM 10307 N N . ALA B 1 639 ? 10.117 -50.406 -0.348 1 57.03 639 ALA B N 1
ATOM 10308 C CA . ALA B 1 639 ? 9.297 -49.281 -0.757 1 57.03 639 ALA B CA 1
ATOM 10309 C C . ALA B 1 639 ? 9.32 -48.156 0.303 1 57.03 639 ALA B C 1
ATOM 10311 O O . ALA B 1 639 ? 8.953 -48.406 1.458 1 57.03 639 ALA B O 1
ATOM 10312 N N . PRO B 1 640 ? 9.883 -47 -0.087 1 62.81 640 PRO B N 1
ATOM 10313 C CA . PRO B 1 640 ? 9.984 -45.938 0.903 1 62.81 640 PRO B CA 1
ATOM 10314 C C . PRO B 1 640 ? 8.617 -45.469 1.392 1 62.81 640 PRO B C 1
ATOM 10316 O O . PRO B 1 640 ? 7.656 -45.406 0.613 1 62.81 640 PRO B O 1
ATOM 10319 N N . ARG B 1 641 ? 8.391 -45.375 2.658 1 60 641 ARG B N 1
ATOM 10320 C CA . ARG B 1 641 ? 7.152 -44.844 3.238 1 60 641 ARG B CA 1
ATOM 10321 C C . ARG B 1 641 ? 7.387 -43.5 3.934 1 60 641 ARG B C 1
ATOM 10323 O O . ARG B 1 641 ? 7.223 -43.406 5.148 1 60 641 ARG B O 1
ATOM 10330 N N . GLY B 1 642 ? 7.844 -42.531 3.045 1 55.78 642 GLY B N 1
ATOM 10331 C CA . GLY B 1 642 ? 7.91 -41.156 3.529 1 55.78 642 GLY B CA 1
ATOM 10332 C C . GLY B 1 642 ? 6.594 -40.438 3.408 1 55.78 642 GLY B C 1
ATOM 10333 O O . GLY B 1 642 ? 5.527 -41.031 3.572 1 55.78 642 GLY B O 1
ATOM 10334 N N . GLN B 1 643 ? 6.637 -39.188 3.338 1 55.47 643 GLN B N 1
ATOM 10335 C CA . GLN B 1 643 ? 5.422 -38.375 3.246 1 55.47 643 GLN B CA 1
ATOM 10336 C C . GLN B 1 643 ? 4.824 -38.438 1.846 1 55.47 643 GLN B C 1
ATOM 10338 O O . GLN B 1 643 ? 3.73 -37.938 1.605 1 55.47 643 GLN B O 1
ATOM 10343 N N . LEU B 1 644 ? 5.613 -39.094 0.954 1 50.84 644 LEU B N 1
ATOM 10344 C CA . LEU B 1 644 ? 5.109 -39.375 -0.384 1 50.84 644 LEU B CA 1
ATOM 10345 C C . LEU B 1 644 ? 4.586 -40.812 -0.474 1 50.84 644 LEU B C 1
ATOM 10347 O O . LEU B 1 644 ? 5.328 -41.781 -0.231 1 50.84 644 LEU B O 1
ATOM 10351 N N . TYR B 1 645 ? 3.297 -41.031 -0.302 1 44.62 645 TYR B N 1
ATOM 10352 C CA . TYR B 1 645 ? 2.738 -42.375 -0.388 1 44.62 645 TYR B CA 1
ATOM 10353 C C . TYR B 1 645 ? 1.457 -42.375 -1.214 1 44.62 645 TYR B C 1
ATOM 10355 O O . TYR B 1 645 ? 0.568 -41.562 -1.001 1 44.62 645 TYR B O 1
ATOM 10363 N N . ASP B 1 646 ? 1.552 -42.969 -2.408 1 46.19 646 ASP B N 1
ATOM 10364 C CA . ASP B 1 646 ? 0.332 -43.219 -3.172 1 46.19 646 ASP B CA 1
ATOM 10365 C C . ASP B 1 646 ? -0.371 -44.5 -2.705 1 46.19 646 ASP B C 1
ATOM 10367 O O . ASP B 1 646 ? 0.229 -45.562 -2.691 1 46.19 646 ASP B O 1
ATOM 10371 N N . SER B 1 647 ? -1.263 -44.469 -1.718 1 39.59 647 SER B N 1
ATOM 10372 C CA . SER B 1 647 ? -1.964 -45.719 -1.395 1 39.59 647 SER B CA 1
ATOM 10373 C C . SER B 1 647 ? -2.789 -46.219 -2.578 1 39.59 647 SER B C 1
ATOM 10375 O O . SER B 1 647 ? -3.811 -45.594 -2.922 1 39.59 647 SER B O 1
ATOM 10377 N N . ALA B 1 648 ? -2.203 -46.438 -3.586 1 35.88 648 ALA B N 1
ATOM 10378 C CA . ALA B 1 648 ? -2.893 -47.031 -4.727 1 35.88 648 ALA B CA 1
ATOM 10379 C C . ALA B 1 648 ? -3.898 -48.094 -4.27 1 35.88 648 ALA B C 1
ATOM 10381 O O . ALA B 1 648 ? -3.699 -49.281 -4.5 1 35.88 648 ALA B O 1
ATOM 10382 N N . ASP B 1 649 ? -4.379 -48.188 -3.115 1 33.34 649 ASP B N 1
ATOM 10383 C CA . ASP B 1 649 ? -5.539 -49.062 -3.17 1 33.34 649 ASP B CA 1
ATOM 10384 C C . ASP B 1 649 ? -6.625 -48.5 -4.082 1 33.34 649 ASP B C 1
ATOM 10386 O O . ASP B 1 649 ? -7.012 -47.344 -3.939 1 33.34 649 ASP B O 1
ATOM 10390 N N . ILE B 1 650 ? -6.582 -48.906 -5.32 1 32.78 650 ILE B N 1
ATOM 10391 C CA . ILE B 1 650 ? -7.492 -48.562 -6.406 1 32.78 650 ILE B CA 1
ATOM 10392 C C . ILE B 1 650 ? -8.844 -48.125 -5.832 1 32.78 650 ILE B C 1
ATOM 10394 O O . ILE B 1 650 ? -9.672 -47.562 -6.539 1 32.78 650 ILE B O 1
ATOM 10398 N N . SER B 1 651 ? -9.266 -48.625 -4.824 1 33.19 651 SER B N 1
ATOM 10399 C CA . SER B 1 651 ? -10.641 -48.312 -4.438 1 33.19 651 SER B CA 1
ATOM 10400 C C . SER B 1 651 ? -10.773 -46.844 -4 1 33.19 651 SER B C 1
ATOM 10402 O O . SER B 1 651 ? -11.883 -46.312 -3.93 1 33.19 651 SER 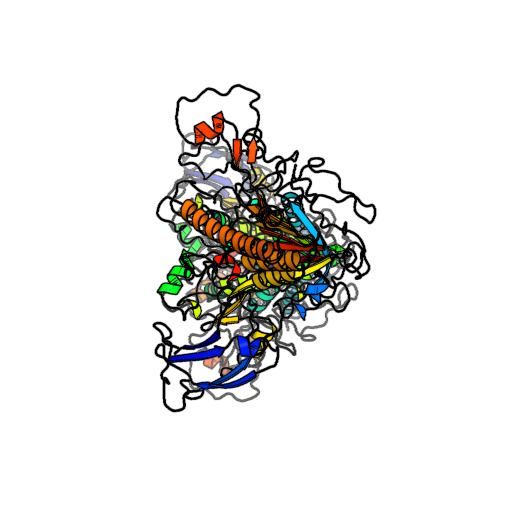B O 1
ATOM 10404 N N . GLY B 1 652 ? -9.672 -46.031 -3.826 1 31.83 652 GLY B N 1
ATOM 10405 C CA . GLY B 1 652 ? -9.648 -44.594 -3.545 1 31.83 652 GLY B CA 1
ATOM 10406 C C . GLY B 1 652 ? -8.258 -44 -3.605 1 31.83 652 GLY B C 1
ATOM 10407 O O . GLY B 1 652 ? -7.309 -44.562 -3.057 1 31.83 652 GLY B O 1
ATOM 10408 N N . ILE B 1 653 ? -7.832 -43.406 -4.648 1 34.22 653 ILE B N 1
ATOM 10409 C CA . ILE B 1 653 ? -6.566 -42.75 -4.906 1 34.22 653 ILE B CA 1
ATOM 10410 C C . ILE B 1 653 ? -6.297 -41.719 -3.812 1 34.22 653 ILE B C 1
ATOM 10412 O O . ILE B 1 653 ? -7.059 -40.75 -3.65 1 34.22 653 ILE B O 1
ATOM 10416 N N . VAL B 1 654 ? -5.957 -42.188 -2.621 1 34.22 654 VAL B N 1
ATOM 10417 C CA . VAL B 1 654 ? -5.516 -41.188 -1.648 1 34.22 654 VAL B CA 1
ATOM 10418 C C . VAL B 1 654 ? -4.094 -40.75 -1.972 1 34.22 654 VAL B C 1
ATOM 10420 O O . VAL B 1 654 ? -3.189 -41.562 -2.098 1 34.22 654 VAL B O 1
ATOM 10423 N N . LEU B 1 655 ? -3.916 -39.656 -2.701 1 34.09 655 LEU B N 1
ATOM 10424 C CA . LEU B 1 655 ? -2.602 -39.031 -2.674 1 34.09 655 LEU B CA 1
ATOM 10425 C C . LEU B 1 655 ? -2.139 -38.781 -1.24 1 34.09 655 LEU B C 1
ATOM 10427 O O . LEU B 1 655 ? -2.91 -38.312 -0.402 1 34.09 655 LEU B O 1
#

Foldseek 3Di:
DDDPDDDPVFDADDDDLDDDQWDKDWDFDQDLVDTDTLFIFIDGPVVQVVQDKDWDWTFGADPVRHGSDVPHTDTDIDGDDDLVPDPLLPFPQDFDPPGFALALALWTKDWFWFKAKAKFQAADPPNDDWDAAPVRDTQDHDRHLVVLLVQLLQFQAEKEWEAQAADQQDASDFPDPDGDHGNVVSQLVNVVSVYQAEYEYEAQPQQDPDPPDRAGPVRRSLVVSCVSCVVGSHYYFHFFQADDPSHHPVVGVCQRNPFIAHWTKIKGWDDPPPLAIEIKMKFFAQGNDAQRHDYQQQAQAPCLVGRCPVRAAAQQFDDDDSRTRGAAAIAMMMMIQALVRVVVVLQSVFQCQLRPQDDDPVNPPPPRPPSDDPVVPVVRYDDRVPGNNRDLPDQSMKIKTKFKQAKCNRGHDQDPDSVSLVSNNWDDDSNMTTTLVVLSSLLSNLSSFDAEKEWEFAAAFACLCQFPDPSVVQRHRCNLSSNLVSLLVCLLVVHHYAYEYEYAPWHGHHCPDPVRVVRVVRNVRSVVSSQVSNCVSCVVVVNNVPDGSCSHYPYHFAKDADDDPDQDDQDPDPGPGSVCVNRRMDGRHGHYGKMDGLLFKIKGHNAGSTCQRRVSSHYMIMIMMMGRSCFGVSNPVDRGRGSRDQPPPVVRRDD/DDDPDDDPVFDADDDDLDDDQWDKDWDFDQDLVDTDTLFIFIGGPVVQVVQDKDWDWTFGADPVRHGSDVPHTDTDIDGDDDLVPDPLLPFPQDFDPPGFALALALWTKDWFWFKAKAKFQAADPPNDDWAAAPVRDTQDHDRHLVVLLVQLLQFQAEKEWEAQAADQQDASDFPDPDGDHGNVVSQLVNVVSVYQAEYEYEAQPQQDPDPPDRAGPVRRSLVVSCVSCVVGSHYYFHFFQADDPSHHPVVRVCQRNPFIAHWTKIKGWDDPPPLAIEIKMKFFAQGNDALRHDYQQQAQAPCLVGRCPVRAAAQQFPDDDSRTRGAAAIAMMMMIQALVRVVVVLQSVFQCQLRPQDDDPVNPPPPRPPSDDPVVPVVRYDDRVPGNNRDLPDQSMKIKTKFKQAKCNRGHDQDPDSVSLVSNNWDDDSNMTTTLVVLSSLLSNLSSFDAEKEWEFAAAFACLCQFPDPSVVQRHRCNLSSNLVSLLVCLLVVHHYAYEYEYAPWHGHHCPDPVRVVRVVRRVRSVVSSQVSNCVSCVVVVNNVPDGSCSHYPYHFAKDADDDPDQDDQDPDPGPGSVCVNRRMDGRHGHYGKMDGLLFKIKGHNAGSTCQRRVSSHYMIMIMMMGRSCFGVSNPVDRGRGSRDQPPPVVRRDD

Radius of gyration: 40.02 Å; Cα contacts (8 Å, |Δi|>4): 2870; chains: 2; bounding box: 82×126×96 Å

pLDDT: mean 86.13, std 14.64, range [31.53, 98.88]

InterPro domains:
  IPR000008 C2 domain [PF00168] (2-60)
  IPR000008 C2 domain [PS50004] (1-58)
  IPR001736 Phospholipase D/Transphosphatidylase [PF00614] (259-292)
  IPR001736 Phospholipase D/Transphosphatidylase [PF00614] (590-613)
  IPR001736 Phospholipase D/Transphosphatidylase [PS50035] (257-292)
  IPR001736 Phospholipase D/Transphosphatidylase [PS50035] (586-613)
  IPR001736 Phospholipase D/Transphosphatidylase [SM00155] (257-292)
  IPR001736 Phospholipase D/Transphosphatidylase [SM00155] (586-613)
  IPR015679 Phospholipase D family [PTHR18896] (2-645)
  IPR035892 C2 domain superfamily [G3DSA:2.60.40.150] (1-88)
  IPR035892 C2 domain superfamily [SSF49562] (2-85)

Organism: Aegilops tauschii subsp. strangulata (NCBI:txid200361)

Secondary structure (DSSP, 8-state):
---SS---------------SEEEEEEE---TT---EEEEEEEEHHHHTT---EEEEEE-B-TTSSBSSTT-EEEEEE----GGG-HHHHHSS--STT--SSTT-SSPPEEEEEEEEEESS---TTSS---B-TTSPBPPPP-HHHHHHHHHHH-SSEEEEEES-B-TT--S--SSSSPPPPHHHHHHHHHHTT-EEEEEEE--GGG--BTTB-S-TT---HHHHHHHTTTSSSEEEEE-----TTS-HHHHHHHHHH--B---EEEEEEEEETTEEEEEEEEES--BSTT----TT--SSTTTTTTTTT----TTSSS--TTS----EE-EEEEEESHHHHHHHHHHHHHHHHHTSPPSGGGGS------S--GGG-TTBPPGGG-----TT-TT-EEEEEEEEEETTT-S---SSHHHHHHTTEEEETTEEEEEHHHHHHHHHHHH-SSEEEEEES-B---GGGSSS-TTSS---SHHHHHHHHHHHHHHTT---EEEEEE-SS-SS-TTSHHHHHHHHHHHHHHHHHHHHHHHHHHHTT-TTT--GGGTEEEEE-EEE---SS---------HHHHHHHHTEEE-EE--EEEEETTTEEEEES--BSHHHHSSSSSBEEEEEEE-TTSSTTT-SS---SS---EEETTEEE-/---SS---------------SEEEEEEE---TT---EEEEEEEEHHHHTT---EEEEEE-B-TTSSBSSTT-EEEEEE----GGG-HHHHHSS--STT--SSTT-SSPPEEEEEEEEEESS---TTSS---B-TTSPBPPPP-HHHHHHHHHHH-SSEEEEEES-B-TT--S--SSSSPPPPHHHHHHHHHHTT-EEEEEEE--GGG--BTTB-S-TT---HHHHHHHTTTSSSEEEEE-----TTS-HHHHHHHHHH--B---EEEEEEEEETTEEEEEEEEES--BSTT----TT--SSTTTTTTTTT----TTSSS--TTS----EE-EEEEEESHHHHHHHHHHHHHHHHHTS--GGGGGS------S--GGG-TTBPPGGG-----TT-TT-EEEEEEEEEETTT-S---SSHHHHHHTTEEEETTEEEEEHHHHHHHHHHHH-SSEEEEEES-B---GGGSSS-TTSS---SHHHHHHHHHHHHHHTT---EEEEEE-SS-SS-TTSHHHHHHHHHHHHHHHHHHHHHHHHHHHTT-TTT--GGGTEEEEE-EEE---SS---------HHHHHHHHTEEE-EE--EEEEETTTEEEEES--BSHHHHSSSSSBEEEEEEE-TTS-TTT-SS---SS---EEETTEEE-

Sequence (1310 aa):
PNSEDPVWAQNFVVPVGHEAAEVQFAVKDNDVFGGQVIGAAAIPAEQLLGGDKIEGAYPLLDPNGRPCAPGAVLRLSIQYTPVAHLTAYHRGVTAGPDSHGVPDAYFPLRRGMRVTLYQDAHVPEGCLPDIRLDNGLQYQHGQCWRDMYTAIIQARRLIYIAGWSVFHTIRLVRDGAEEVPSLGDLLKMKSQEGVRVLLLVWDDPTSETIIGRMDGYMRTRDEETRRFFKHSPVQILLCPRSAGKRHSWVKQKETGTTYSHHQKTVIVDADAGGNRRKIIAFIGGLDLCGGRYDIPGHPLFRTLQTLHKEDYHNPNFAAVDARGPREPWHDLHSKIDGPAAYDVLKNFEERWLKASKRHGIKKFGKSYDDALLRIERIPDIININDTLYFSDNDPEAWHVQVFRSIDSNSAKGFPKDPREATRKNLVCGKNVLIDMSIHTAYVNAIRAAQHFIYIENQYFIGSSFDWDSNKDIGANNLVPIEIALKIATKIKVNQRFSAYIVLPMWPEGKPTGHIAQRILYWQNKTMQMMYEIIYRALKEVGLDDVYEPQDYLVFFCLGNREASDSPSASSTADSPQEQARKNRRFMVYVHSKGMIVDDEYVIIGSANINQRSMEGTRDTEIAMGAYQPQYTWANKISAPRGQLYDSADISGIVLPNSEDPVWAQNFVVPVGHEAAEVQFAVKDNDVFGGQVIGAAAIPAEQLLGGDKIEGAYPLLDPNGRPCAPGAVLRLSIQYTPVAHLTAYHRGVTAGPDSHGVPDAYFPLRRGMRVTLYQDAHVPEGCLPDIRLDNGLQYQHGQCWRDMYTAIIQARRLIYIAGWSVFHTIRLVRDGAEEVPSLGDLLKMKSQEGVRVLLLVWDDPTSETIIGRMDGYMRTRDEETRRFFKHSPVQILLCPRSAGKRHSWVKQKETGTTYSHHQKTVIVDADAGGNRRKIIAFIGGLDLCGGRYDIPGHPLFRTLQTLHKEDYHNPNFAAVDARGPREPWHDLHSKIDGPAAYDVLKNFEERWLKASKRHGIKKFGKSYDDALLRIERIPDIININDTLYFSDNDPEAWHVQVFRSIDSNSAKGFPKDPREATRKNLVCGKNVLIDMSIHTAYVNAIRAAQHFIYIENQYFIGSSFDWDSNKDIGANNLVPIEIALKIATKIKVNQRFSAYIVLPMWPEGKPTGHIAQRILYWQNKTMQMMYEIIYRALKEVGLDDVYEPQDYLVFFCLGNREASDSPSASSTADSPQEQARKNRRFMVYVHSKGMIVDDEYVIIGSANINQRSMEGTRDTEIAMGAYQPQYTWANKISAPRGQLYDSADISGIVL

Nearest PDB structures (foldseek):
  6kz9-assembly1_A  TM=9.296E-01  e=2.014E-77  Arabidopsis thaliana
  6kz8-assembly2_B  TM=9.289E-01  e=2.737E-76  Arabidopsis thaliana
  6ohp-assembly2_B  TM=8.045E-01  e=1.012E-32  Homo sapiens
  7v55-assembly1_A  TM=6.611E-01  e=4.357E-28  Pseudomonas aeruginosa PAO1
  7v53-assembly1_A  TM=6.562E-01  e=4.507E-26  Pseudomonas aeruginosa PAO1

Solvent-accessible surface area (backbone atoms only — not comparable to full-atom values): 69408 Å² total; per-residue (Å²): 124,97,50,98,75,74,81,79,81,77,70,86,86,76,90,81,90,74,91,61,72,52,49,75,47,75,43,58,47,92,46,85,87,53,54,52,72,57,22,34,27,74,43,54,36,75,72,32,70,77,42,51,77,45,71,50,72,35,61,21,18,32,100,84,67,44,68,56,43,95,87,42,60,46,75,52,72,52,63,40,78,61,65,84,74,38,68,35,41,78,50,24,68,64,63,59,92,82,47,54,70,66,76,42,35,75,44,63,58,27,65,12,20,43,71,47,60,23,52,27,31,30,48,64,86,81,76,62,82,88,44,74,28,76,87,70,44,70,62,75,80,35,33,41,32,49,51,48,48,52,43,57,72,62,32,61,48,35,39,41,35,36,18,46,26,47,34,37,76,42,58,58,59,74,86,60,94,61,88,60,66,28,48,41,56,45,50,50,52,42,35,16,46,35,21,46,37,42,35,45,28,27,37,59,71,65,30,59,79,48,91,87,54,64,59,19,91,78,58,39,34,46,62,56,34,45,61,75,32,66,70,35,72,46,42,69,46,69,35,60,32,54,48,50,88,85,44,42,68,67,50,31,52,46,33,32,69,72,32,44,39,40,33,28,36,44,35,30,30,38,84,62,57,93,84,27,26,32,52,29,24,34,41,11,36,62,53,55,35,83,42,40,78,26,42,90,80,44,64,42,56,86,38,49,84,56,80,29,49,95,36,72,36,46,64,50,42,90,76,73,66,84,82,38,56,40,43,23,38,39,31,29,35,34,35,34,49,21,41,49,17,52,52,53,50,48,52,51,51,22,26,48,59,40,60,62,49,65,73,70,85,67,42,75,53,87,68,73,70,44,67,63,64,46,58,94,70,28,86,45,45,57,51,63,87,70,36,63,73,37,54,78,81,36,78,73,17,25,34,34,29,54,31,30,7,30,27,51,62,55,26,45,83,72,60,85,48,62,68,58,24,37,56,27,48,30,44,79,51,97,93,35,45,24,32,32,36,44,45,50,44,52,47,52,49,51,55,12,41,73,47,29,38,40,34,36,22,49,41,62,35,26,29,21,72,64,30,95,61,69,37,81,75,64,29,60,43,54,62,52,47,48,49,25,49,48,48,23,53,30,54,68,69,73,41,75,49,39,36,41,36,38,28,30,83,59,51,87,36,40,63,87,35,70,69,30,44,51,51,52,50,48,29,48,44,31,51,50,36,31,42,50,49,29,40,52,32,28,50,73,67,69,35,53,89,76,52,54,44,63,74,36,45,40,80,42,64,45,64,44,70,56,84,70,93,57,89,68,82,78,68,86,60,89,42,72,53,49,48,34,46,72,67,30,43,50,56,31,40,34,53,16,16,35,37,35,31,55,38,33,37,38,36,40,8,31,39,42,43,30,38,52,25,35,60,3,80,49,17,28,20,34,33,37,39,36,31,34,57,69,26,20,62,71,72,27,96,52,86,30,42,46,94,45,50,69,49,69,50,80,91,50,79,45,109,124,96,52,98,75,74,79,79,81,78,71,83,87,76,90,80,90,76,92,60,71,50,50,75,48,74,42,58,44,92,45,86,90,52,54,53,73,57,22,33,27,74,43,53,35,75,71,34,73,77,43,52,74,43,70,50,74,35,60,21,18,32,100,86,68,44,66,57,43,95,86,42,59,47,76,52,73,52,62,40,76,62,64,85,75,38,67,35,41,77,51,25,69,65,62,59,92,80,47,54,71,66,75,44,35,78,44,63,59,28,63,12,19,42,71,47,62,23,52,26,32,30,48,63,87,81,76,63,80,87,44,75,28,77,86,70,45,70,63,74,81,36,33,40,32,48,52,49,48,52,43,58,72,62,31,60,49,33,38,41,35,34,17,46,26,48,35,37,75,43,57,57,61,74,86,59,93,62,88,60,63,29,46,42,54,45,52,49,52,42,34,16,46,34,22,45,36,42,36,46,30,26,37,58,70,66,30,59,79,48,93,84,54,62,58,18,93,78,57,39,34,44,62,55,34,42,60,73,32,67,70,36,71,46,42,68,46,70,36,61,33,55,49,50,88,84,45,42,70,68,49,30,52,45,34,33,70,72,32,44,38,39,33,27,36,44,36,30,30,37,83,61,58,92,85,27,27,32,53,30,24,33,42,11,37,62,52,57,37,81,41,41,77,28,41,90,78,44,65,43,56,87,38,48,83,56,82,30,50,94,36,72,36,49,65,51,44,91,75,77,65,85,81,40,56,40,43,22,37,40,31,30,38,34,37,34,48,21,42,51,17,51,52,53,49,48,52,50,52,22,27,47,59,41,61,61,50,65,73,66,83,69,41,75,52,86,69,73,71,45,68,63,64,44,56,92,70,28,87,43,45,58,51,62,87,69,35,64,73,37,54,78,82,35,77,72,17,24,34,34,27,53,32,30,7,30,27,50,62,55,26,46,84,71,60,84,48,64,67,58,24,38,58,28,49,30,45,78,51,96,94,33,45,24,32,32,37,44,44,51,46,52,47,53,49,50,55,12,40,74,47,31,39,39,36,36,22,49,42,64,36,24,29,22,72,64,30,96,62,70,37,81,72,64,31,61,44,55,60,52,48,50,50,26,50,49,48,24,53,30,53,69,69,74,41,75,49,37,36,42,35,40,29,30,83,60,54,89,37,40,63,87,35,69,67,31,43,52,52,51,50,50,28,48,45,29,50,49,36,32,42,50,49,28,40,50,32,29,49,74,68,68,35,55,88,76,51,56,45,65,75,36,45,41,80,41,63,44,66,44,71,56,83,72,95,57,89,67,84,81,68,87,59,89,42,73,54,48,48,32,46,72,67,30,43,49,57,32,41,32,54,16,16,36,38,35,32,54,37,32,37,38,36,39,8,33,42,41,43,32,39,52,27,36,60,3,79,49,18,28,20,36,34,37,39,36,32,34,56,68,26,20,61,71,72,26,97,50,86,30,42,47,97,45,50,67,49,70,49,81,91,50,78,44,107